Protein 1VQY (pdb70)

Foldseek 3Di:
DWDKKKKFQFPPPCVVLVCLCVPQVVVLLCVLQPAKPDWDADPDDDHSMIMTHDDPDPVRNVVSVVVQCPDPSSVVRVVVNVVGTPDMDMDMDDDDPPDPPD/DFADDDDDAAKDKKKKFQFDPPCVVLVCLCVPANVVLQCVQLPAKDDWDADPPDDHSMIMTHDDRDVVRNVVSVVVLCVDPSSVVRVVVNVVRTPDMDMDMGGDDPPDSVD/DKDKKKKFQFPPPCVVLCCLCVPQNVVLQCVLLPAKDDWDADPPDDHSMIMTHDDPDVVRNVVSVVVCVPDPSSVVRVVVNVVGTPDMDMDMDDDDPPHPPD/DDKKKKFQFPPPCVVLCCLCVPQNVVLQCVLQPAKDDWDADPPDDHSMIMTHDDPDVVRNVVSVVVQVPDPSNVVRVVSNVVGTPDMDMDDDDDDPPDPVD/DDKKKKFQFPPPCVVLCCLCVPQNCVLLDVLLPAKDDWDADDPDDHSMIMTHDDPDVVRNVVSVVVLVPDPSSVVRVVVNVVGTPDMDMDDDDDDPPRPPD/DKDKKKKFAFPPPCVVLVCLCVPAVVVLQDVLLPAKPDWDADDPDDHSMIMTHDDPDPVSNVVSVVVLVPDPSSVVRVVSNVVGTPDMDMDMDDDDPPDPPD/DKDKKKKFQFDPPCVVLCCLCVPQNVVLQCVLLPAKDDWDADDPDDHSMIMTHDDPDVVRNVVSVVVLVVDPSNVVSVVVNVVGTPDMDMDMGDDDPPHPPD/DWDKKKKFAFPPPCVVLVCLCVPQNVVLQCVLQPAKPDWDADPPDDHSMIMTHDDPDVVRNVVSVVCLVVDPSNVVRVVVNVVGTPDMDMDMDDDDPPDPPD

Radius of gyration: 27.08 Å; Cα contacts (8 Å, |Δi|>4): 1727; chains: 8; bounding box: 68×60×63 Å

Structure (mmCIF, N/CA/C/O backbone):
data_1VQY
#
_entry.id   1VQY
#
_cell.length_a   68.035
_cell.length_b   110.924
_cell.length_c   129.927
_cell.angle_alpha   90.00
_cell.angle_beta   90.00
_cell.angle_gamma   90.00
#
_symmetry.space_group_name_H-M   'P 21 21 21'
#
loop_
_entity.id
_entity.type
_entity.pdbx_description
1 polymer 'hypothetical protein AGR_pAT_315'
2 non-polymer 'PHOSPHATE ION'
3 water water
#
loop_
_atom_site.group_PDB
_atom_site.id
_atom_site.type_symbol
_atom_site.label_atom_id
_atom_site.label_alt_id
_atom_site.label_comp_id
_atom_site.label_asym_id
_atom_site.label_entity_id
_atom_site.label_seq_id
_atom_site.pdbx_PDB_ins_code
_atom_site.Cartn_x
_atom_site.Cartn_y
_atom_site.Cartn_z
_atom_site.occupancy
_atom_site.B_iso_or_equiv
_atom_site.auth_seq_id
_atom_site.auth_comp_id
_atom_site.auth_asym_id
_atom_site.auth_atom_id
_atom_site.pdbx_PDB_model_num
ATOM 1 N N . HIS A 1 12 ? 149.060 47.834 17.672 1.00 36.45 0 HIS A N 1
ATOM 2 C CA . HIS A 1 12 ? 148.743 47.004 16.473 1.00 36.39 0 HIS A CA 1
ATOM 3 C C . HIS A 1 12 ? 147.961 45.718 16.800 1.00 35.42 0 HIS A C 1
ATOM 4 O O . HIS A 1 12 ? 147.166 45.263 15.976 1.00 36.70 0 HIS A O 1
ATOM 14 N N . ILE A 1 14 ? 145.120 43.427 18.469 1.00 24.30 2 ILE A N 1
ATOM 15 C CA . ILE A 1 14 ? 143.768 43.614 18.969 1.00 22.27 2 ILE A CA 1
ATOM 16 C C . ILE A 1 14 ? 143.346 42.496 19.935 1.00 20.29 2 ILE A C 1
ATOM 17 O O . ILE A 1 14 ? 143.819 41.335 19.865 1.00 15.84 2 ILE A O 1
ATOM 22 N N . VAL A 1 15 ? 142.428 42.875 20.822 1.00 19.32 3 VAL A N 1
ATOM 23 C CA . VAL A 1 15 ? 141.891 41.982 21.829 1.00 18.70 3 VAL A CA 1
ATOM 24 C C . VAL A 1 15 ? 140.373 41.802 21.678 1.00 17.43 3 VAL A C 1
ATOM 25 O O . VAL A 1 15 ? 139.632 42.759 21.614 1.00 16.98 3 VAL A O 1
ATOM 29 N N . GLU A 1 16 ? 139.932 40.555 21.585 1.00 17.83 4 GLU A N 1
ATOM 30 C CA . GLU A 1 16 ? 138.511 40.222 21.643 1.00 16.86 4 GLU A CA 1
ATOM 31 C C . GLU A 1 16 ? 138.162 39.773 23.058 1.00 16.54 4 GLU A C 1
ATOM 32 O O . GLU A 1 16 ? 138.805 38.887 23.618 1.00 15.11 4 GLU A O 1
ATOM 38 N N . GLU A 1 17 ? 137.155 40.410 23.645 1.00 17.88 5 GLU A N 1
ATOM 39 C CA . GLU A 1 17 ? 136.603 39.967 24.916 1.00 17.63 5 GLU A CA 1
ATOM 40 C C . GLU A 1 17 ? 135.250 39.351 24.620 1.00 17.52 5 GLU A C 1
ATOM 41 O O . GLU A 1 17 ? 134.395 39.985 23.996 1.00 15.35 5 GLU A O 1
ATOM 47 N N . ARG A 1 18 ? 135.086 38.106 25.064 1.00 18.47 6 ARG A N 1
ATOM 48 C CA . ARG A 1 18 ? 133.853 37.369 24.913 1.00 18.15 6 ARG A CA 1
ATOM 49 C C . ARG A 1 18 ? 133.320 37.217 26.311 1.00 18.52 6 ARG A C 1
ATOM 50 O O . ARG A 1 18 ? 134.097 37.021 27.228 1.00 19.83 6 ARG A O 1
ATOM 58 N N . ILE A 1 19 ? 132.006 37.389 26.476 1.00 19.36 7 ILE A N 1
ATOM 59 C CA . ILE A 1 19 ? 131.371 37.393 27.791 1.00 18.44 7 ILE A CA 1
ATOM 60 C C . ILE A 1 19 ? 130.126 36.551 27.693 1.00 18.10 7 ILE A C 1
ATOM 61 O O . ILE A 1 19 ? 129.209 36.917 26.946 1.00 17.25 7 ILE A O 1
ATOM 66 N N . TYR A 1 20 ? 130.100 35.410 28.392 1.00 17.89 8 TYR A N 1
ATOM 67 C CA . TYR A 1 20 ? 128.930 34.535 28.358 1.00 18.68 8 TYR A CA 1
ATOM 68 C C . TYR A 1 20 ? 128.206 34.528 29.704 1.00 20.46 8 TYR A C 1
ATOM 69 O O . TYR A 1 20 ? 128.837 34.640 30.781 1.00 21.07 8 TYR A O 1
ATOM 78 N N . ARG A 1 21 ? 126.878 34.432 29.628 1.00 19.77 9 ARG A N 1
ATOM 79 C CA . ARG A 1 21 ? 126.032 34.199 30.782 1.00 19.13 9 ARG A CA 1
ATOM 80 C C . ARG A 1 21 ? 125.641 32.737 30.724 1.00 17.94 9 ARG A C 1
ATOM 81 O O . ARG A 1 21 ? 125.005 32.319 29.760 1.00 17.84 9 ARG A O 1
ATOM 84 N N . ILE A 1 22 ? 126.026 31.966 31.744 1.00 16.71 10 ILE A N 1
ATOM 85 C CA . ILE A 1 22 ? 125.782 30.522 31.760 1.00 16.86 10 ILE A CA 1
ATOM 86 C C . ILE A 1 22 ? 124.467 30.203 32.482 1.00 16.96 10 ILE A C 1
ATOM 87 O O . ILE A 1 22 ? 124.117 30.829 33.477 1.00 16.46 10 ILE A O 1
ATOM 92 N N . ARG A 1 23 ? 123.738 29.220 31.979 1.00 18.38 11 ARG A N 1
ATOM 93 C CA . ARG A 1 23 ? 122.499 28.798 32.626 1.00 19.76 11 ARG A CA 1
ATOM 94 C C . ARG A 1 23 ? 122.734 28.391 34.094 1.00 19.14 11 ARG A C 1
ATOM 95 O O . ARG A 1 23 ? 123.758 27.784 34.450 1.00 17.91 11 ARG A O 1
ATOM 100 N N . GLY A 1 24 ? 121.770 28.742 34.936 1.00 19.16 12 GLY A N 1
ATOM 101 C CA . GLY A 1 24 ? 121.851 28.479 36.369 1.00 19.37 12 GLY A CA 1
ATOM 102 C C . GLY A 1 24 ? 122.060 27.007 36.672 1.00 19.06 12 GLY A C 1
ATOM 103 O O . GLY A 1 24 ? 121.330 26.167 36.159 1.00 18.40 12 GLY A O 1
ATOM 104 N N . GLY A 1 25 ? 123.069 26.713 37.495 1.00 18.72 13 GLY A N 1
ATOM 105 C CA . GLY A 1 25 ? 123.434 25.345 37.845 1.00 19.05 13 GLY A CA 1
ATOM 106 C C . GLY A 1 25 ? 124.384 24.647 36.883 1.00 19.30 13 GLY A C 1
ATOM 107 O O . GLY A 1 25 ? 124.858 23.557 37.178 1.00 21.16 13 GLY A O 1
ATOM 108 N N . LYS A 1 26 ? 124.683 25.262 35.744 1.00 19.48 14 LYS A N 1
ATOM 109 C CA . LYS A 1 26 ? 125.453 24.590 34.683 1.00 18.97 14 LYS A CA 1
ATOM 110 C C . LYS A 1 26 ? 126.930 25.042 34.587 1.00 17.65 14 LYS A C 1
ATOM 111 O O . LYS A 1 26 ? 127.636 24.644 33.664 1.00 17.14 14 LYS A O 1
ATOM 125 N N . GLN A 1 28 ? 129.765 24.428 36.450 1.00 17.93 16 GLN A N 1
ATOM 126 C CA . GLN A 1 28 ? 130.778 23.389 36.548 1.00 20.63 16 GLN A CA 1
ATOM 127 C C . GLN A 1 28 ? 130.782 22.506 35.305 1.00 19.87 16 GLN A C 1
ATOM 128 O O . GLN A 1 28 ? 131.848 22.116 34.842 1.00 19.53 16 GLN A O 1
ATOM 134 N N . GLU A 1 29 ? 129.597 22.226 34.769 1.00 20.36 17 GLU A N 1
ATOM 135 C CA . GLU A 1 29 ? 129.445 21.494 33.511 1.00 22.09 17 GLU A CA 1
ATOM 136 C C . GLU A 1 29 ? 130.172 22.210 32.375 1.00 20.57 17 GLU A C 1
ATOM 137 O O . GLU A 1 29 ? 130.942 21.596 31.621 1.00 19.38 17 GLU A O 1
ATOM 143 N N . TYR A 1 30 ? 129.931 23.517 32.282 1.00 18.46 18 TYR A N 1
ATOM 144 C CA . TYR A 1 30 ? 130.526 24.332 31.247 1.00 18.83 18 TYR A CA 1
ATOM 145 C C . TYR A 1 30 ? 132.055 24.311 31.323 1.00 18.12 18 TYR A C 1
ATOM 146 O O . TYR A 1 30 ? 132.735 24.209 30.299 1.00 16.31 18 TYR A O 1
ATOM 155 N N . LEU A 1 31 ? 132.594 24.428 32.533 1.00 17.69 19 LEU A N 1
ATOM 156 C CA . LEU A 1 31 ? 134.043 24.565 32.688 1.00 17.90 19 LEU A CA 1
ATOM 157 C C . LEU A 1 31 ? 134.762 23.258 32.356 1.00 18.39 19 LEU A C 1
ATOM 158 O O . LEU A 1 31 ? 135.829 23.279 31.718 1.00 18.81 19 LEU A O 1
ATOM 163 N N . LYS A 1 32 ? 134.157 22.147 32.776 1.00 17.34 20 LYS A N 1
ATOM 164 C CA . LYS A 1 32 ? 134.652 20.805 32.501 1.00 18.81 20 LYS A CA 1
ATOM 165 C C . LYS A 1 32 ? 134.797 20.518 31.000 1.00 17.79 20 LYS A C 1
ATOM 166 O O . LYS A 1 32 ? 135.824 19.995 30.557 1.00 18.38 20 LYS A O 1
ATOM 172 N N . LEU A 1 33 ? 133.764 20.829 30.230 1.00 16.40 21 LEU A N 1
ATOM 173 C CA . LEU A 1 33 ? 133.821 20.647 28.784 1.00 17.13 21 LEU A CA 1
ATOM 174 C C . LEU A 1 33 ? 134.967 21.459 28.141 1.00 17.35 21 LEU A C 1
ATOM 175 O O . LEU A 1 33 ? 135.695 20.940 27.291 1.00 15.64 21 LEU A O 1
ATOM 180 N N . VAL A 1 34 ? 135.099 22.730 28.541 1.00 16.94 22 VAL A N 1
ATOM 181 C CA . VAL A 1 34 ? 136.152 23.612 28.046 1.00 16.93 22 VAL A CA 1
ATOM 182 C C . VAL A 1 34 ? 137.524 23.152 28.559 1.00 18.09 22 VAL A C 1
ATOM 183 O O . VAL A 1 34 ? 138.509 23.102 27.802 1.00 17.65 22 VAL A O 1
ATOM 187 N N . ARG A 1 35 ? 137.593 22.830 29.847 1.00 18.27 23 ARG A N 1
ATOM 188 C CA . ARG A 1 35 ? 138.844 22.387 30.430 1.00 18.22 23 ARG A CA 1
ATOM 189 C C . ARG A 1 35 ? 139.327 21.106 29.764 1.00 18.39 23 ARG A C 1
ATOM 190 O O . ARG A 1 35 ? 140.485 20.989 29.407 1.00 17.29 23 ARG A O 1
ATOM 198 N N . GLU A 1 36 ? 138.425 20.152 29.587 1.00 20.53 24 GLU A N 1
ATOM 199 C CA . GLU A 1 36 ? 138.818 18.799 29.213 1.00 20.86 24 GLU A CA 1
ATOM 200 C C . GLU A 1 36 ? 138.870 18.543 27.710 1.00 20.64 24 GLU A C 1
ATOM 201 O O . GLU A 1 36 ? 139.625 17.686 27.262 1.00 19.33 24 GLU A O 1
ATOM 207 N N . GLU A 1 37 ? 138.098 19.315 26.944 1.00 21.54 25 GLU A N 1
ATOM 208 C CA . GLU A 1 37 ? 137.999 19.157 25.496 1.00 22.46 25 GLU A CA 1
ATOM 209 C C . GLU A 1 37 ? 138.168 20.459 24.704 1.00 20.39 25 GLU A C 1
ATOM 210 O O . GLU A 1 37 ? 138.998 20.544 23.813 1.00 21.26 25 GLU A O 1
ATOM 216 N N . GLY A 1 38 ? 137.339 21.452 24.999 1.00 18.64 26 GLY A N 1
ATOM 217 C CA . GLY A 1 38 ? 137.220 22.636 24.156 1.00 17.70 26 GLY A CA 1
ATOM 218 C C . GLY A 1 38 ? 138.497 23.431 23.939 1.00 17.24 26 GLY A C 1
ATOM 219 O O . GLY A 1 38 ? 138.849 23.757 22.800 1.00 17.10 26 GLY A O 1
ATOM 220 N N . ILE A 1 39 ? 139.202 23.728 25.025 1.00 16.44 27 ILE A N 1
ATOM 221 C CA . ILE A 1 39 ? 140.316 24.662 24.974 1.00 16.95 27 ILE A CA 1
ATOM 222 C C . ILE A 1 39 ? 141.524 24.070 24.209 1.00 16.82 27 ILE A C 1
ATOM 223 O O . ILE A 1 39 ? 142.246 24.784 23.497 1.00 16.22 27 ILE A O 1
ATOM 228 N N . ALA A 1 40 ? 141.697 22.759 24.322 1.00 16.52 28 ALA A N 1
ATOM 229 C CA . ALA A 1 40 ? 142.756 22.049 23.612 1.00 17.14 28 ALA A CA 1
ATOM 230 C C . ALA A 1 40 ? 142.594 22.151 22.094 1.00 17.67 28 ALA A C 1
ATOM 231 O O . ALA A 1 40 ? 143.587 22.124 21.355 1.00 16.88 28 ALA A O 1
ATOM 233 N N . ILE A 1 41 ? 141.350 22.253 21.635 1.00 17.48 29 ILE A N 1
ATOM 234 C CA . ILE A 1 41 ? 141.060 22.431 20.205 1.00 18.18 29 ILE A CA 1
ATOM 235 C C . ILE A 1 41 ? 141.182 23.899 19.814 1.00 18.01 29 ILE A C 1
ATOM 236 O O . ILE A 1 41 ? 141.876 24.251 18.878 1.00 19.34 29 ILE A O 1
ATOM 241 N N . GLN A 1 42 ? 140.493 24.735 20.562 1.00 18.09 30 GLN A N 1
ATOM 242 C CA . GLN A 1 42 ? 140.296 26.132 20.231 1.00 19.58 30 GLN A CA 1
ATOM 243 C C . GLN A 1 42 ? 141.589 26.976 20.289 1.00 19.38 30 GLN A C 1
ATOM 244 O O . GLN A 1 42 ? 141.842 27.804 19.410 1.00 17.36 30 GLN A O 1
ATOM 250 N N . ALA A 1 43 ? 142.398 26.756 21.322 1.00 20.14 31 ALA A N 1
ATOM 251 C CA . ALA A 1 43 ? 143.590 27.574 21.562 1.00 20.81 31 ALA A CA 1
ATOM 252 C C . ALA A 1 43 ? 144.637 27.497 20.454 1.00 19.85 31 ALA A C 1
ATOM 253 O O . ALA A 1 43 ? 145.093 28.529 19.970 1.00 19.36 31 ALA A O 1
ATOM 255 N N . PRO A 1 44 ? 145.051 26.283 20.069 1.00 19.87 32 PRO A N 1
ATOM 256 C CA . PRO A 1 44 ? 145.983 26.216 18.950 1.00 20.65 32 PRO A CA 1
ATOM 257 C C . PRO A 1 44 ? 145.524 27.037 17.749 1.00 21.06 32 PRO A C 1
ATOM 258 O O . PRO A 1 44 ? 146.309 27.812 17.199 1.00 21.60 32 PRO A O 1
ATOM 262 N N . ILE A 1 45 ? 144.254 26.891 17.378 1.00 20.66 33 ILE A N 1
ATOM 263 C CA . ILE A 1 45 ? 143.737 27.491 16.150 1.00 19.38 33 ILE A CA 1
ATOM 264 C C . ILE A 1 45 ? 143.696 29.015 16.262 1.00 18.32 33 ILE A C 1
ATOM 265 O O . ILE A 1 45 ? 144.217 29.715 15.393 1.00 17.51 33 ILE A O 1
ATOM 270 N N . LEU A 1 46 ? 143.106 29.514 17.343 1.00 17.57 34 LEU A N 1
ATOM 271 C CA . LEU A 1 46 ? 142.920 30.961 17.537 1.00 16.83 34 LEU A CA 1
ATOM 272 C C . LEU A 1 46 ? 144.205 31.662 17.930 1.00 16.58 34 LEU A C 1
ATOM 273 O O . LEU A 1 46 ? 144.388 32.828 17.602 1.00 16.29 34 LEU A O 1
ATOM 278 N N . GLY A 1 47 ? 145.082 30.958 18.644 1.00 16.27 35 GLY A N 1
ATOM 279 C CA . GLY A 1 47 ? 146.493 31.319 18.691 1.00 15.38 35 GLY A CA 1
ATOM 280 C C . GLY A 1 47 ? 146.994 32.038 19.918 1.00 15.93 35 GLY A C 1
ATOM 281 O O . GLY A 1 47 ? 148.161 31.906 20.278 1.00 16.32 35 GLY A O 1
ATOM 282 N N . ASN A 1 48 ? 146.142 32.818 20.563 1.00 16.58 36 ASN A N 1
ATOM 283 C CA . ASN A 1 48 ? 146.584 33.570 21.724 1.00 16.12 36 ASN A CA 1
ATOM 284 C C . ASN A 1 48 ? 145.489 33.805 22.760 1.00 16.75 36 ASN A C 1
ATOM 285 O O . ASN A 1 48 ? 144.993 34.936 22.924 1.00 16.60 36 ASN A O 1
ATOM 290 N N . LEU A 1 49 ? 145.124 32.737 23.469 1.00 16.71 37 LEU A N 1
ATOM 291 C CA . LEU A 1 49 ? 144.302 32.862 24.680 1.00 16.58 37 LEU A CA 1
ATOM 292 C C . LEU A 1 49 ? 145.073 33.703 25.687 1.00 16.84 37 LEU A C 1
ATOM 293 O O . LEU A 1 49 ? 146.186 33.350 26.069 1.00 17.83 37 LEU A O 1
ATOM 298 N N . ILE A 1 50 ? 144.497 34.823 26.099 1.00 17.05 38 ILE A N 1
ATOM 299 C CA . ILE A 1 50 ? 145.151 35.702 27.052 1.00 16.98 38 ILE A CA 1
ATOM 300 C C . ILE A 1 50 ? 144.709 35.329 28.460 1.00 16.49 38 ILE A C 1
ATOM 301 O O . ILE A 1 50 ? 145.531 35.181 29.354 1.00 16.56 38 ILE A O 1
ATOM 306 N N . GLY A 1 51 ? 143.404 35.181 28.646 1.00 17.27 39 GLY A N 1
ATOM 307 C CA . GLY A 1 51 ? 142.841 34.825 29.950 1.00 17.81 39 GLY A CA 1
ATOM 308 C C . GLY A 1 51 ? 141.440 34.244 29.880 1.00 16.21 39 GLY A C 1
ATOM 309 O O . GLY A 1 51 ? 140.756 34.402 28.874 1.00 14.35 39 GLY A O 1
ATOM 310 N N . TYR A 1 52 ? 141.031 33.567 30.958 1.00 15.77 40 TYR A N 1
ATOM 311 C CA . TYR A 1 52 ? 139.739 32.878 31.021 1.00 15.93 40 TYR A CA 1
ATOM 312 C C . TYR A 1 52 ? 139.251 32.935 32.469 1.00 15.40 40 TYR A C 1
ATOM 313 O O . TYR A 1 52 ? 139.941 32.478 33.375 1.00 15.48 40 TYR A O 1
ATOM 322 N N . PHE A 1 53 ? 138.077 33.521 32.691 1.00 15.38 41 PHE A N 1
ATOM 323 C CA . PHE A 1 53 ? 137.643 33.889 34.049 1.00 16.48 41 PHE A CA 1
ATOM 324 C C . PHE A 1 53 ? 136.176 33.586 34.342 1.00 17.23 41 PHE A C 1
ATOM 325 O O . PHE A 1 53 ? 135.331 33.598 33.442 1.00 16.54 41 PHE A O 1
ATOM 333 N N . VAL A 1 54 ? 135.892 33.336 35.619 1.00 17.49 42 VAL A N 1
ATOM 334 C CA . VAL A 1 54 ? 134.528 33.176 36.135 1.00 16.64 42 VAL A CA 1
ATOM 335 C C . VAL A 1 54 ? 134.327 34.276 37.154 1.00 18.19 42 VAL A C 1
ATOM 336 O O . VAL A 1 54 ? 135.127 34.401 38.077 1.00 19.70 42 VAL A O 1
ATOM 340 N N . THR A 1 55 ? 133.283 35.085 36.982 1.00 18.81 43 THR A N 1
ATOM 341 C CA . THR A 1 55 ? 133.040 36.216 37.863 1.00 17.32 43 THR A CA 1
ATOM 342 C C . THR A 1 55 ? 132.628 35.754 39.256 1.00 16.26 43 THR A C 1
ATOM 343 O O . THR A 1 55 ? 131.741 34.915 39.399 1.00 15.87 43 THR A O 1
ATOM 347 N N . ASP A 1 56 ? 133.287 36.309 40.268 1.00 16.28 44 ASP A N 1
ATOM 348 C CA . ASP A 1 56 ? 132.956 36.077 41.693 1.00 17.05 44 ASP A CA 1
ATOM 349 C C . ASP A 1 56 ? 132.062 37.201 42.237 1.00 16.68 44 ASP A C 1
ATOM 350 O O . ASP A 1 56 ? 131.169 36.948 43.056 1.00 14.95 44 ASP A O 1
ATOM 355 N N . ILE A 1 57 ? 132.311 38.438 41.792 1.00 16.30 45 ILE A N 1
ATOM 356 C CA . ILE A 1 57 ? 131.529 39.587 42.248 1.00 16.35 45 ILE A CA 1
ATOM 357 C C . ILE A 1 57 ? 131.196 40.529 41.085 1.00 16.47 45 ILE A C 1
ATOM 358 O O . ILE A 1 57 ? 132.081 41.043 40.388 1.00 16.79 45 ILE A O 1
ATOM 363 N N . GLY A 1 58 ? 129.905 40.763 40.913 1.00 14.86 46 GLY A N 1
ATOM 364 C CA . GLY A 1 58 ? 129.363 41.408 39.731 1.00 14.64 46 GLY A CA 1
ATOM 365 C C . GLY A 1 58 ? 128.269 40.523 39.125 1.00 14.72 46 GLY A C 1
ATOM 366 O O . GLY A 1 58 ? 127.491 39.884 39.852 1.00 13.59 46 GLY A O 1
ATOM 367 N N . PRO A 1 59 ? 128.175 40.504 37.794 1.00 14.38 47 PRO A N 1
ATOM 368 C CA . PRO A 1 59 ? 127.231 39.583 37.185 1.00 15.14 47 PRO A CA 1
ATOM 369 C C . PRO A 1 59 ? 127.665 38.153 37.421 1.00 15.49 47 PRO A C 1
ATOM 370 O O . PRO A 1 59 ? 128.797 37.804 37.153 1.00 17.14 47 PRO A O 1
ATOM 374 N N . LEU A 1 60 ? 126.751 37.330 37.908 1.00 16.14 48 LEU A N 1
ATOM 375 C CA . LEU A 1 60 ? 127.094 35.985 38.334 1.00 17.10 48 LEU A CA 1
ATOM 376 C C . LEU A 1 60 ? 126.649 34.935 37.300 1.00 17.54 48 LEU A C 1
ATOM 377 O O . LEU A 1 60 ? 125.874 35.221 36.375 1.00 17.61 48 LEU A O 1
ATOM 382 N N . SER A 1 61 ? 127.196 33.737 37.448 1.00 16.81 49 SER A N 1
ATOM 383 C CA . SER A 1 61 ? 127.176 32.743 36.405 1.00 17.99 49 SER A CA 1
ATOM 384 C C . SER A 1 61 ? 127.670 33.334 35.077 1.00 18.52 49 SER A C 1
ATOM 385 O O . SER A 1 61 ? 127.071 33.128 34.008 1.00 18.10 49 SER A O 1
ATOM 388 N N . GLN A 1 62 ? 128.789 34.047 35.152 1.00 19.16 50 GLN A N 1
ATOM 389 C CA . GLN A 1 62 ? 129.363 34.740 33.997 1.00 20.59 50 GLN A CA 1
ATOM 390 C C . GLN A 1 62 ? 130.809 34.251 33.748 1.00 20.91 50 GLN A C 1
ATOM 391 O O . GLN A 1 62 ? 131.602 34.184 34.688 1.00 20.17 50 GLN A O 1
ATOM 397 N N . VAL A 1 63 ? 131.117 33.867 32.503 1.00 21.03 51 VAL A N 1
ATOM 398 C CA . VAL A 1 63 ? 132.504 33.631 32.061 1.00 20.59 51 VAL A CA 1
ATOM 399 C C . VAL A 1 63 ? 132.968 34.710 31.088 1.00 19.68 51 VAL A C 1
ATOM 400 O O . VAL A 1 63 ? 132.235 35.127 30.204 1.00 18.78 51 VAL A O 1
ATOM 404 N N . ILE A 1 64 ? 134.218 35.125 31.246 1.00 19.66 52 ILE A N 1
ATOM 405 C CA . ILE A 1 64 ? 134.833 36.067 30.351 1.00 19.50 52 ILE A CA 1
ATOM 406 C C . ILE A 1 64 ? 136.099 35.411 29.814 1.00 19.34 52 ILE A C 1
ATOM 407 O O . ILE A 1 64 ? 136.893 34.893 30.597 1.00 17.10 52 ILE A O 1
ATOM 412 N N . HIS A 1 65 ? 136.260 35.399 28.485 1.00 19.94 53 HIS A N 1
ATOM 413 C CA . HIS A 1 65 ? 137.536 35.033 27.868 1.00 20.34 53 HIS A CA 1
ATOM 414 C C . HIS A 1 65 ? 138.068 36.084 26.890 1.00 21.14 53 HIS A C 1
ATOM 415 O O . HIS A 1 65 ? 137.325 36.734 26.171 1.00 20.81 53 HIS A O 1
ATOM 430 N N . TRP A 1 67 ? 141.038 36.958 23.931 1.00 19.11 55 TRP A N 1
ATOM 431 C CA . TRP A 1 67 ? 141.836 36.415 22.851 1.00 18.11 55 TRP A CA 1
ATOM 432 C C . TRP A 1 67 ? 142.564 37.575 22.186 1.00 17.90 55 TRP A C 1
ATOM 433 O O . TRP A 1 67 ? 142.009 38.672 22.015 1.00 17.48 55 TRP A O 1
ATOM 444 N N . GLY A 1 68 ? 143.819 37.345 21.833 1.00 17.38 56 GLY A N 1
ATOM 445 C CA . GLY A 1 68 ? 144.619 38.361 21.161 1.00 16.51 56 GLY A CA 1
ATOM 446 C C . GLY A 1 68 ? 144.796 37.989 19.709 1.00 16.29 56 GLY A C 1
ATOM 447 O O . GLY A 1 68 ? 144.819 36.803 19.364 1.00 14.91 56 GLY A O 1
ATOM 448 N N . TYR A 1 69 ? 144.913 38.999 18.857 1.00 16.53 57 TYR A N 1
ATOM 449 C CA . TYR A 1 69 ? 145.162 38.771 17.426 1.00 17.62 57 TYR A CA 1
ATOM 450 C C . TYR A 1 69 ? 146.093 39.841 16.840 1.00 18.68 57 TYR A C 1
ATOM 451 O O . TYR A 1 69 ? 146.114 40.991 17.295 1.00 19.56 57 TYR A O 1
ATOM 460 N N . ALA A 1 70 ? 146.861 39.453 15.828 1.00 18.92 58 ALA A N 1
ATOM 461 C CA . ALA A 1 70 ? 147.734 40.387 15.134 1.00 20.60 58 ALA A CA 1
ATOM 462 C C . ALA A 1 70 ? 146.916 41.447 14.366 1.00 22.01 58 ALA A C 1
ATOM 463 O O . ALA A 1 70 ? 147.294 42.623 14.316 1.00 23.23 58 ALA A O 1
ATOM 465 N N . SER A 1 71 ? 145.804 41.024 13.774 1.00 21.63 59 SER A N 1
ATOM 466 C CA . SER A 1 71 ? 144.939 41.932 13.045 1.00 22.09 59 SER A CA 1
ATOM 467 C C . SER A 1 71 ? 143.514 41.401 12.996 1.00 23.35 59 SER A C 1
ATOM 468 O O . SER A 1 71 ? 143.235 40.266 13.415 1.00 24.28 59 SER A O 1
ATOM 471 N N . LEU A 1 72 ? 142.606 42.225 12.491 1.00 23.54 60 LEU A N 1
ATOM 472 C CA . LEU A 1 72 ? 141.219 41.808 12.391 1.00 24.32 60 LEU A CA 1
ATOM 473 C C . LEU A 1 72 ? 141.029 40.786 11.258 1.00 23.83 60 LEU A C 1
ATOM 474 O O . LEU A 1 72 ? 140.121 39.946 11.335 1.00 24.90 60 LEU A O 1
ATOM 479 N N . ASP A 1 73 ? 141.866 40.826 10.224 1.00 22.88 61 ASP A N 1
ATOM 480 C CA . ASP A 1 73 ? 141.717 39.827 9.160 1.00 24.40 61 ASP A CA 1
ATOM 481 C C . ASP A 1 73 ? 142.486 38.530 9.473 1.00 23.70 61 ASP A C 1
ATOM 482 O O . ASP A 1 73 ? 142.142 37.476 8.956 1.00 24.27 61 ASP A O 1
ATOM 487 N N . ASP A 1 74 ? 143.515 38.618 10.314 1.00 23.39 62 ASP A N 1
ATOM 488 C CA . ASP A 1 74 ? 144.127 37.439 10.937 1.00 22.60 62 ASP A CA 1
ATOM 489 C C . ASP A 1 74 ? 143.107 36.747 11.844 1.00 22.23 62 ASP A C 1
ATOM 490 O O . ASP A 1 74 ? 143.011 35.515 11.861 1.00 20.99 62 ASP A O 1
ATOM 495 N N . ARG A 1 75 ? 142.352 37.553 12.597 1.00 21.80 63 ARG A N 1
ATOM 496 C CA . ARG A 1 75 ? 141.295 37.035 13.460 1.00 21.30 63 ARG A CA 1
ATOM 497 C C . ARG A 1 75 ? 140.297 36.215 12.653 1.00 21.60 63 ARG A C 1
ATOM 498 O O . ARG A 1 75 ? 139.952 35.102 13.038 1.00 22.47 63 ARG A O 1
ATOM 506 N N . ALA A 1 76 ? 139.838 36.785 11.539 1.00 22.54 64 ALA A N 1
ATOM 507 C CA . ALA A 1 76 ? 138.765 36.203 10.721 1.00 22.19 64 ALA A CA 1
ATOM 508 C C . ALA A 1 76 ? 139.207 34.897 10.092 1.00 21.58 64 ALA A C 1
ATOM 509 O O . ALA A 1 76 ? 138.430 33.940 9.993 1.00 20.26 64 ALA A O 1
ATOM 511 N N . GLU A 1 77 ? 140.464 34.892 9.657 1.00 22.04 65 GLU A N 1
ATOM 512 C CA . GLU A 1 77 ? 141.113 33.713 9.092 1.00 23.15 65 GLU A CA 1
ATOM 513 C C . GLU A 1 77 ? 141.202 32.589 10.140 1.00 22.50 65 GLU A C 1
ATOM 514 O O . GLU A 1 77 ? 140.897 31.433 9.845 1.00 21.40 65 GLU A O 1
ATOM 517 N N . ARG A 1 78 ? 141.600 32.945 11.360 1.00 21.72 66 ARG A N 1
ATOM 518 C CA . ARG A 1 78 ? 141.714 31.969 12.443 1.00 21.37 66 ARG A CA 1
ATOM 519 C C . ARG A 1 78 ? 140.348 31.503 12.900 1.00 20.93 66 ARG A C 1
ATOM 520 O O . ARG A 1 78 ? 140.116 30.301 13.043 1.00 19.48 66 ARG A O 1
ATOM 528 N N . ARG A 1 79 ? 139.439 32.453 13.108 1.00 20.77 67 ARG A N 1
ATOM 529 C CA . ARG A 1 79 ? 138.070 32.099 13.502 1.00 21.25 67 ARG A CA 1
ATOM 530 C C . ARG A 1 79 ? 137.377 31.278 12.432 1.00 20.12 67 ARG A C 1
ATOM 531 O O . ARG A 1 79 ? 136.541 30.440 12.753 1.00 19.60 67 ARG A O 1
ATOM 539 N N . GLY A 1 80 ? 137.735 31.531 11.173 1.00 20.54 68 GLY A N 1
ATOM 540 C CA . GLY A 1 80 ? 137.270 30.726 10.041 1.00 20.48 68 GLY A CA 1
ATOM 541 C C . GLY A 1 80 ? 137.769 29.298 10.108 1.00 19.86 68 GLY A C 1
ATOM 542 O O . GLY A 1 80 ? 137.002 28.353 9.946 1.00 20.63 68 GLY A O 1
ATOM 543 N N . LYS A 1 81 ? 139.058 29.139 10.366 1.00 19.83 69 LYS A N 1
ATOM 544 C CA . LYS A 1 81 ? 139.635 27.810 10.516 1.00 20.43 69 LYS A CA 1
ATOM 545 C C . LYS A 1 81 ? 138.959 27.025 11.651 1.00 20.01 69 LYS A C 1
ATOM 546 O O . LYS A 1 81 ? 138.753 25.815 11.520 1.00 20.48 69 LYS A O 1
ATOM 549 N N . LEU A 1 82 ? 138.601 27.715 12.736 1.00 19.12 70 LEU A N 1
ATOM 550 C CA . LEU A 1 82 ? 137.937 27.088 13.891 1.00 19.80 70 LEU A CA 1
ATOM 551 C C . LEU A 1 82 ? 136.551 26.552 13.543 1.00 20.13 70 LEU A C 1
ATOM 552 O O . LEU A 1 82 ? 136.223 25.412 13.868 1.00 18.36 70 LEU A O 1
ATOM 557 N N . ALA A 1 83 ? 135.759 27.391 12.878 1.00 21.78 71 ALA A N 1
ATOM 558 C CA . ALA A 1 83 ? 134.381 27.065 12.471 1.00 23.40 71 ALA A CA 1
ATOM 559 C C . ALA A 1 83 ? 134.267 25.816 11.614 1.00 24.03 71 ALA A C 1
ATOM 560 O O . ALA A 1 83 ? 133.223 25.155 11.617 1.00 23.94 71 ALA A O 1
ATOM 562 N N . GLU A 1 84 ? 135.328 25.519 10.865 1.00 24.58 72 GLU A N 1
ATOM 563 C CA . GLU A 1 84 ? 135.345 24.380 9.966 1.00 25.97 72 GLU A CA 1
ATOM 564 C C . GLU A 1 84 ? 136.178 23.220 10.504 1.00 24.56 72 GLU A C 1
ATOM 565 O O . GLU A 1 84 ? 136.297 22.190 9.837 1.00 23.85 72 GLU A O 1
ATOM 571 N N . ASP A 1 85 ? 136.747 23.376 11.700 1.00 24.00 73 ASP A N 1
ATOM 572 C CA . ASP A 1 85 ? 137.422 22.265 12.365 1.00 22.95 73 ASP A CA 1
ATOM 573 C C . ASP A 1 85 ? 136.383 21.248 12.792 1.00 21.84 73 ASP A C 1
ATOM 574 O O . ASP A 1 85 ? 135.423 21.611 13.453 1.00 20.23 73 ASP A O 1
ATOM 579 N N . GLN A 1 86 ? 136.593 19.984 12.412 1.00 21.34 74 GLN A N 1
ATOM 580 C CA . GLN A 1 86 ? 135.632 18.917 12.669 1.00 22.37 74 GLN A CA 1
ATOM 581 C C . GLN A 1 86 ? 135.409 18.607 14.148 1.00 21.08 74 GLN A C 1
ATOM 582 O O . GLN A 1 86 ? 134.300 18.247 14.543 1.00 21.66 74 GLN A O 1
ATOM 588 N N . ARG A 1 87 ? 136.455 18.710 14.956 1.00 20.21 75 ARG A N 1
ATOM 589 C CA . ARG A 1 87 ? 136.320 18.438 16.383 1.00 20.83 75 ARG A CA 1
ATOM 590 C C . ARG A 1 87 ? 135.528 19.544 17.054 1.00 19.45 75 ARG A C 1
ATOM 591 O O . ARG A 1 87 ? 134.681 19.289 17.899 1.00 17.94 75 ARG A O 1
ATOM 599 N N . TRP A 1 88 ? 135.792 20.779 16.639 1.00 19.86 76 TRP A N 1
ATOM 600 C CA . TRP A 1 88 ? 135.072 21.931 17.157 1.00 19.47 76 TRP A CA 1
ATOM 601 C C . TRP A 1 88 ? 133.612 21.896 16.758 1.00 19.28 76 TRP A C 1
ATOM 602 O O . TRP A 1 88 ? 132.747 22.254 17.552 1.00 19.10 76 TRP A O 1
ATOM 613 N N . GLN A 1 89 ? 133.349 21.474 15.525 1.00 19.65 77 GLN A N 1
ATOM 614 C CA . GLN A 1 89 ? 131.978 21.277 15.040 1.00 20.63 77 GLN A CA 1
ATOM 615 C C . GLN A 1 89 ? 131.200 20.251 15.878 1.00 20.03 77 GLN A C 1
ATOM 616 O O . GLN A 1 89 ? 129.990 20.387 16.061 1.00 19.77 77 GLN A O 1
ATOM 622 N N . ALA A 1 90 ? 131.898 19.236 16.378 1.00 19.14 78 ALA A N 1
ATOM 623 C CA . ALA A 1 90 ? 131.281 18.217 17.223 1.00 19.83 78 ALA A CA 1
ATOM 624 C C . ALA A 1 90 ? 131.117 18.745 18.639 1.00 20.81 78 ALA A C 1
ATOM 625 O O . ALA A 1 90 ? 130.183 18.379 19.338 1.00 23.00 78 ALA A O 1
ATOM 627 N N . PHE A 1 91 ? 132.034 19.607 19.057 1.00 20.81 79 PHE A N 1
ATOM 628 C CA . PHE A 1 91 ? 132.092 20.058 20.439 1.00 20.49 79 PHE A CA 1
ATOM 629 C C . PHE A 1 91 ? 131.119 21.197 20.728 1.00 19.60 79 PHE A C 1
ATOM 630 O O . PHE A 1 91 ? 130.425 21.166 21.743 1.00 19.22 79 PHE A O 1
ATOM 638 N N . ILE A 1 92 ? 131.070 22.189 19.842 1.00 19.22 80 ILE A N 1
ATOM 639 C CA . ILE A 1 92 ? 130.374 23.452 20.129 1.00 20.82 80 ILE A CA 1
ATOM 640 C C . ILE A 1 92 ? 128.848 23.341 20.414 1.00 20.85 80 ILE A C 1
ATOM 641 O O . ILE A 1 92 ? 128.336 24.082 21.251 1.00 20.65 80 ILE A O 1
ATOM 646 N N . PRO A 1 93 ? 128.120 22.414 19.748 1.00 22.28 81 PRO A N 1
ATOM 647 C CA . PRO A 1 93 ? 126.705 22.172 20.132 1.00 22.21 81 PRO A CA 1
ATOM 648 C C . PRO A 1 93 ? 126.470 21.723 21.583 1.00 22.43 81 PRO A C 1
ATOM 649 O O . PRO A 1 93 ? 125.419 22.017 22.163 1.00 23.11 81 PRO A O 1
ATOM 653 N N . ARG A 1 94 ? 127.426 21.007 22.155 1.00 21.87 82 ARG A N 1
ATOM 654 C CA . ARG A 1 94 ? 127.306 20.570 23.533 1.00 22.36 82 ARG A CA 1
ATOM 655 C C . ARG A 1 94 ? 127.554 21.699 24.512 1.00 22.55 82 ARG A C 1
ATOM 656 O O . ARG A 1 94 ? 127.018 21.712 25.611 1.00 24.43 82 ARG A O 1
ATOM 664 N N . LEU A 1 95 ? 128.376 22.653 24.118 1.00 22.03 83 LEU A N 1
ATOM 665 C CA . LEU A 1 95 ? 128.646 23.802 24.956 1.00 21.35 83 LEU A CA 1
ATOM 666 C C . LEU A 1 95 ? 127.517 24.827 24.829 1.00 21.59 83 LEU A C 1
ATOM 667 O O . LEU A 1 95 ? 127.094 25.413 25.822 1.00 19.76 83 LEU A O 1
ATOM 672 N N . SER A 1 96 ? 127.039 25.029 23.600 1.00 22.17 84 SER A N 1
ATOM 673 C CA . SER A 1 96 ? 126.019 26.040 23.301 1.00 24.08 84 SER A CA 1
ATOM 674 C C . SER A 1 96 ? 124.702 25.880 24.083 1.00 23.12 84 SER A C 1
ATOM 675 O O . SER A 1 96 ? 124.045 26.872 24.434 1.00 23.03 84 SER A O 1
ATOM 678 N N . VAL A 1 97 ? 124.342 24.638 24.372 1.00 21.63 85 VAL A N 1
ATOM 679 C CA . VAL A 1 97 ? 123.110 24.332 25.086 1.00 22.28 85 VAL A CA 1
ATOM 680 C C . VAL A 1 97 ? 123.145 24.789 26.564 1.00 21.56 85 VAL A C 1
ATOM 681 O O . VAL A 1 97 ? 122.108 24.863 27.207 1.00 20.82 85 VAL A O 1
ATOM 685 N N . LEU A 1 98 ? 124.339 25.086 27.082 1.00 20.98 86 LEU A N 1
ATOM 686 C CA . LEU A 1 98 ? 124.528 25.574 28.461 1.00 20.62 86 LEU A CA 1
ATOM 687 C C . LEU A 1 98 ? 124.637 27.108 28.557 1.00 19.61 86 LEU A C 1
ATOM 688 O O . LEU A 1 98 ? 124.654 27.650 29.661 1.00 16.52 86 LEU A O 1
ATOM 693 N N . ILE A 1 99 ? 124.722 27.775 27.406 1.00 18.68 87 ILE A N 1
ATOM 694 C CA . ILE A 1 99 ? 124.887 29.216 27.335 1.00 20.79 87 ILE A CA 1
ATOM 695 C C . ILE A 1 99 ? 123.536 29.905 27.181 1.00 20.77 87 ILE A C 1
ATOM 696 O O . ILE A 1 99 ? 122.808 29.623 26.239 1.00 19.93 87 ILE A O 1
ATOM 701 N N . GLU A 1 100 ? 123.215 30.810 28.108 1.00 21.94 88 GLU A N 1
ATOM 702 C CA . GLU A 1 100 ? 121.925 31.486 28.095 1.00 21.95 88 GLU A CA 1
ATOM 703 C C . GLU A 1 100 ? 122.002 32.739 27.202 1.00 20.83 88 GLU A C 1
ATOM 704 O O . GLU A 1 100 ? 121.066 33.010 26.458 1.00 20.51 88 GLU A O 1
ATOM 710 N N . SER A 1 101 ? 123.125 33.459 27.245 1.00 18.87 89 SER A N 1
ATOM 711 C CA . SER A 1 101 ? 123.365 34.614 26.367 1.00 21.15 89 SER A CA 1
ATOM 712 C C . SER A 1 101 ? 124.861 34.940 26.220 1.00 21.46 89 SER A C 1
ATOM 713 O O . SER A 1 101 ? 125.687 34.602 27.076 1.00 21.11 89 SER A O 1
ATOM 716 N N . SER A 1 102 ? 125.204 35.624 25.136 1.00 20.95 90 SER A N 1
ATOM 717 C CA . SER A 1 102 ? 126.606 35.913 24.849 1.00 20.06 90 SER A CA 1
ATOM 718 C C . SER A 1 102 ? 126.725 37.209 24.092 1.00 20.71 90 SER A C 1
ATOM 719 O O . SER A 1 102 ? 125.784 37.650 23.419 1.00 19.81 90 SER A O 1
ATOM 722 N N . GLU A 1 103 ? 127.886 37.824 24.243 1.00 20.98 91 GLU A N 1
ATOM 723 C CA . GLU A 1 103 ? 128.237 39.022 23.522 1.00 23.49 91 GLU A CA 1
ATOM 724 C C . GLU A 1 103 ? 129.767 39.087 23.436 1.00 22.63 91 GLU A C 1
ATOM 725 O O . GLU A 1 103 ? 130.484 38.387 24.177 1.00 21.34 91 GLU A O 1
ATOM 731 N N . ASN A 1 104 ? 130.258 39.913 22.518 1.00 20.54 92 ASN A N 1
ATOM 732 C CA . ASN A 1 104 ? 131.683 40.144 22.389 1.00 18.42 92 ASN A CA 1
ATOM 733 C C . ASN A 1 104 ? 131.930 41.590 22.001 1.00 18.55 92 ASN A C 1
ATOM 734 O O . ASN A 1 104 ? 130.999 42.347 21.701 1.00 17.90 92 ASN A O 1
ATOM 739 N N . ARG A 1 105 ? 133.188 41.982 22.046 1.00 18.56 93 ARG A N 1
ATOM 740 C CA . ARG A 1 105 ? 133.563 43.319 21.649 1.00 18.56 93 ARG A CA 1
ATOM 741 C C . ARG A 1 105 ? 135.043 43.334 21.269 1.00 16.88 93 ARG A C 1
ATOM 742 O O . ARG A 1 105 ? 135.804 42.491 21.724 1.00 15.50 93 ARG A O 1
ATOM 750 N N . ILE A 1 106 ? 135.424 44.272 20.410 1.00 15.66 94 ILE A N 1
ATOM 751 C CA . ILE A 1 106 ? 136.812 44.447 20.041 1.00 15.86 94 ILE A CA 1
ATOM 752 C C . ILE A 1 106 ? 137.421 45.598 20.827 1.00 16.03 94 ILE A C 1
ATOM 753 O O . ILE A 1 106 ? 136.915 46.731 20.809 1.00 16.24 94 ILE A O 1
ATOM 758 N N . LEU A 1 107 ? 138.511 45.277 21.517 1.00 16.35 95 LEU A N 1
ATOM 759 C CA . LEU A 1 107 ? 139.231 46.217 22.348 1.00 17.27 95 LEU A CA 1
ATOM 760 C C . LEU A 1 107 ? 140.551 46.527 21.697 1.00 17.10 95 LEU A C 1
ATOM 761 O O . LEU A 1 107 ? 141.231 45.619 21.221 1.00 14.94 95 LEU A O 1
ATOM 766 N N . LEU A 1 108 ? 140.884 47.817 21.657 1.00 18.24 96 LEU A N 1
ATOM 767 C CA . LEU A 1 108 ? 142.192 48.293 21.193 1.00 18.74 96 LEU A CA 1
ATOM 768 C C . LEU A 1 108 ? 143.029 48.762 22.398 1.00 17.96 96 LEU A C 1
ATOM 769 O O . LEU A 1 108 ? 142.673 49.750 23.038 1.00 16.50 96 LEU A O 1
ATOM 774 N N . PRO A 1 109 ? 144.130 48.056 22.705 1.00 16.48 97 PRO A N 1
ATOM 775 C CA . PRO A 1 109 ? 144.976 48.431 23.829 1.00 15.90 97 PRO A CA 1
ATOM 776 C C . PRO A 1 109 ? 145.544 49.818 23.694 1.00 15.05 97 PRO A C 1
ATOM 777 O O . PRO A 1 109 ? 145.863 50.247 22.598 1.00 15.23 97 PRO A O 1
ATOM 781 N N . THR A 1 110 ? 145.703 50.514 24.806 1.00 15.49 98 THR A N 1
ATOM 782 C CA . THR A 1 110 ? 146.342 51.816 24.765 1.00 15.75 98 THR A CA 1
ATOM 783 C C . THR A 1 110 ? 147.858 51.637 24.600 1.00 16.02 98 THR A C 1
ATOM 784 O O . THR A 1 110 ? 148.374 50.527 24.708 1.00 16.20 98 THR A O 1
ATOM 788 N N . ASP A 1 111 ? 148.573 52.719 24.320 1.00 16.81 99 ASP A N 1
ATOM 789 C CA . ASP A 1 111 ? 150.036 52.641 24.225 1.00 17.21 99 ASP A CA 1
ATOM 790 C C . ASP A 1 111 ? 150.710 52.502 25.601 1.00 16.04 99 ASP A C 1
ATOM 791 O O . ASP A 1 111 ? 151.934 52.429 25.683 1.00 15.18 99 ASP A O 1
ATOM 796 N N . PHE A 1 112 ? 149.911 52.464 26.667 1.00 15.42 100 PHE A N 1
ATOM 797 C CA . PHE A 1 112 ? 150.430 52.209 28.012 1.00 16.15 100 PHE A CA 1
ATOM 798 C C . PHE A 1 112 ? 149.847 50.952 28.632 1.00 16.16 100 PHE A C 1
ATOM 799 O O . PHE A 1 112 ? 149.954 50.756 29.821 1.00 18.99 100 PHE A O 1
ATOM 807 N N . SER A 1 113 ? 149.251 50.094 27.815 1.00 16.65 101 SER A N 1
ATOM 808 C CA . SER A 1 113 ? 148.688 48.835 28.264 1.00 16.70 101 SER A CA 1
ATOM 809 C C . SER A 1 113 ? 149.815 47.820 28.243 1.00 16.44 101 SER A C 1
ATOM 810 O O . SER A 1 113 ? 150.501 47.720 27.246 1.00 16.21 101 SER A O 1
ATOM 813 N N . PRO A 1 114 ? 150.037 47.091 29.343 1.00 17.00 102 PRO A N 1
ATOM 814 C CA . PRO A 1 114 ? 150.984 45.966 29.284 1.00 19.39 102 PRO A CA 1
ATOM 815 C C . PRO A 1 114 ? 150.658 44.884 28.237 1.00 18.71 102 PRO A C 1
ATOM 816 O O . PRO A 1 114 ? 151.569 44.260 27.681 1.00 18.15 102 PRO A O 1
ATOM 820 N N . LEU A 1 115 ? 149.380 44.676 27.980 1.00 18.36 103 LEU A N 1
ATOM 821 C CA . LEU A 1 115 ? 148.967 43.846 26.871 1.00 20.97 103 LEU A CA 1
ATOM 822 C C . LEU A 1 115 ? 148.760 44.752 25.704 1.00 19.96 103 LEU A C 1
ATOM 823 O O . LEU A 1 115 ? 147.771 45.474 25.678 1.00 20.40 103 LEU A O 1
ATOM 828 N N . ARG A 1 116 ? 149.685 44.728 24.751 1.00 20.12 104 ARG A N 1
ATOM 829 C CA . ARG A 1 116 ? 149.608 45.591 23.582 1.00 21.50 104 ARG A CA 1
ATOM 830 C C . ARG A 1 116 ? 150.543 45.115 22.469 1.00 22.72 104 ARG A C 1
ATOM 831 O O . ARG A 1 116 ? 151.379 44.235 22.681 1.00 24.37 104 ARG A O 1
ATOM 840 N N . SER B 1 3 ? 152.101 35.008 23.110 1.00 39.41 -9 SER B N 1
ATOM 841 C CA . SER B 1 3 ? 152.495 33.563 23.003 1.00 38.82 -9 SER B CA 1
ATOM 842 C C . SER B 1 3 ? 152.186 32.785 24.309 1.00 38.29 -9 SER B C 1
ATOM 843 O O . SER B 1 3 ? 151.552 33.316 25.232 1.00 38.33 -9 SER B O 1
ATOM 846 N N . ASP B 1 4 ? 152.602 31.521 24.355 1.00 37.48 -8 ASP B N 1
ATOM 847 C CA . ASP B 1 4 ? 152.304 30.613 25.470 1.00 37.19 -8 ASP B CA 1
ATOM 848 C C . ASP B 1 4 ? 152.793 31.107 26.830 1.00 35.85 -8 ASP B C 1
ATOM 849 O O . ASP B 1 4 ? 153.689 31.947 26.920 1.00 37.39 -8 ASP B O 1
ATOM 854 N N . LYS B 1 5 ? 152.179 30.580 27.884 1.00 34.72 -7 LYS B N 1
ATOM 855 C CA . LYS B 1 5 ? 152.665 30.744 29.251 1.00 34.44 -7 LYS B CA 1
ATOM 856 C C . LYS B 1 5 ? 152.973 29.375 29.818 1.00 35.56 -7 LYS B C 1
ATOM 857 O O . LYS B 1 5 ? 152.510 28.339 29.303 1.00 35.69 -7 LYS B O 1
ATOM 863 N N .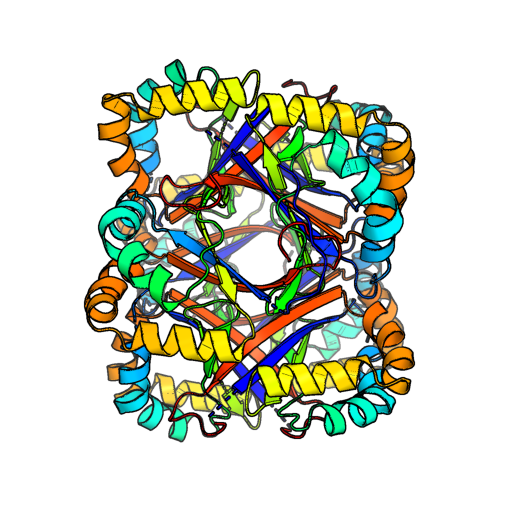 ILE B 1 6 ? 153.762 29.382 30.884 1.00 35.97 -6 ILE B N 1
ATOM 864 C CA . ILE B 1 6 ? 154.204 28.160 31.524 1.00 35.31 -6 ILE B CA 1
ATOM 865 C C . ILE B 1 6 ? 154.099 28.346 33.029 1.00 35.88 -6 ILE B C 1
ATOM 866 O O . ILE B 1 6 ? 154.574 29.344 33.575 1.00 36.11 -6 ILE B O 1
ATOM 871 N N . HIS B 1 7 ? 153.426 27.397 33.674 1.00 37.23 -5 HIS B N 1
ATOM 872 C CA . HIS B 1 7 ? 153.235 27.396 35.125 1.00 38.26 -5 HIS B CA 1
ATOM 873 C C . HIS B 1 7 ? 153.738 26.070 35.716 1.00 38.71 -5 HIS B C 1
ATOM 874 O O . HIS B 1 7 ? 153.586 25.005 35.110 1.00 37.90 -5 HIS B O 1
ATOM 881 N N . HIS B 1 8 ? 154.345 26.136 36.893 1.00 40.33 -4 HIS B N 1
ATOM 882 C CA . HIS B 1 8 ? 154.752 24.914 37.608 1.00 42.22 -4 HIS B CA 1
ATOM 883 C C . HIS B 1 8 ? 154.102 24.797 38.996 1.00 42.20 -4 HIS B C 1
ATOM 884 O O . HIS B 1 8 ? 153.802 23.686 39.442 1.00 41.18 -4 HIS B O 1
ATOM 891 N N . HIS B 1 9 ? 153.889 25.935 39.666 1.00 42.63 -3 HIS B N 1
ATOM 892 C CA . HIS B 1 9 ? 153.211 25.980 40.968 1.00 42.88 -3 HIS B CA 1
ATOM 893 C C . HIS B 1 9 ? 152.115 27.041 40.957 1.00 43.19 -3 HIS B C 1
ATOM 894 O O . HIS B 1 9 ? 152.250 28.062 40.282 1.00 43.64 -3 HIS B O 1
ATOM 901 N N . HIS B 1 10 ? 151.044 26.800 41.715 1.00 42.96 -2 HIS B N 1
ATOM 902 C CA . HIS B 1 10 ? 149.942 27.759 41.839 1.00 42.65 -2 HIS B CA 1
ATOM 903 C C . HIS B 1 10 ? 150.343 28.954 42.713 1.00 41.53 -2 HIS B C 1
ATOM 904 O O . HIS B 1 10 ? 151.065 28.805 43.701 1.00 40.89 -2 HIS B O 1
ATOM 911 N N . HIS B 1 11 ? 149.895 30.141 42.310 1.00 40.80 -1 HIS B N 1
ATOM 912 C CA . HIS B 1 11 ? 149.853 31.309 43.188 1.00 40.26 -1 HIS B CA 1
ATOM 913 C C . HIS B 1 11 ? 148.430 31.888 43.086 1.00 40.16 -1 HIS B C 1
ATOM 914 O O . HIS B 1 11 ? 147.895 32.035 41.974 1.00 40.76 -1 HIS B O 1
ATOM 921 N N . HIS B 1 12 ? 147.801 32.183 44.228 1.00 38.99 0 HIS B N 1
ATOM 922 C CA . HIS B 1 12 ? 146.417 32.688 44.219 1.00 38.65 0 HIS B CA 1
ATOM 923 C C . HIS B 1 12 ? 146.392 34.127 43.697 1.00 37.26 0 HIS B C 1
ATOM 924 O O . HIS B 1 12 ? 147.171 34.995 44.143 1.00 37.82 0 HIS B O 1
ATOM 934 N N . ILE B 1 14 ? 143.519 37.170 41.950 1.00 24.18 2 ILE B N 1
ATOM 935 C CA . ILE B 1 14 ? 142.234 37.617 41.458 1.00 21.72 2 ILE B CA 1
ATOM 936 C C . ILE B 1 14 ? 142.475 38.766 40.513 1.00 20.02 2 ILE B C 1
ATOM 937 O O . ILE B 1 14 ? 143.537 39.387 40.545 1.00 20.11 2 ILE B O 1
ATOM 942 N N . VAL B 1 15 ? 141.506 39.007 39.638 1.00 18.96 3 VAL B N 1
ATOM 943 C CA . VAL B 1 15 ? 141.585 40.060 38.635 1.00 18.76 3 VAL B CA 1
ATOM 944 C C . VAL B 1 15 ? 140.373 41.003 38.759 1.00 18.14 3 VAL B C 1
ATOM 945 O O . VAL B 1 15 ? 139.232 40.561 38.757 1.00 18.77 3 VAL B O 1
ATOM 949 N N . GLU B 1 16 ? 140.628 42.301 38.865 1.00 17.18 4 GLU B N 1
ATOM 950 C CA . GLU B 1 16 ? 139.556 43.274 38.857 1.00 16.77 4 GLU B CA 1
ATOM 951 C C . GLU B 1 16 ? 139.423 43.912 37.482 1.00 16.65 4 GLU B C 1
ATOM 952 O O . GLU B 1 16 ? 140.389 44.429 36.934 1.00 14.90 4 GLU B O 1
ATOM 958 N N . GLU B 1 17 ? 138.202 43.887 36.952 1.00 17.56 5 GLU B N 1
ATOM 959 C CA . GLU B 1 17 ? 137.854 44.583 35.709 1.00 18.15 5 GLU B CA 1
ATOM 960 C C . GLU B 1 17 ? 137.061 45.846 36.027 1.00 16.19 5 GLU B C 1
ATOM 961 O O . GLU B 1 17 ? 136.018 45.762 36.631 1.00 15.79 5 GLU B O 1
ATOM 967 N N . ARG B 1 18 ? 137.595 47.003 35.657 1.00 16.52 6 ARG B N 1
ATOM 968 C CA . ARG B 1 18 ? 136.883 48.273 35.736 1.00 17.59 6 ARG B CA 1
ATOM 969 C C . ARG B 1 18 ? 136.511 48.775 34.340 1.00 18.55 6 ARG B C 1
ATOM 970 O O . ARG B 1 18 ? 137.285 48.682 33.409 1.00 19.15 6 ARG B O 1
ATOM 978 N N . ILE B 1 19 ? 135.288 49.275 34.206 1.00 20.49 7 ILE B N 1
ATOM 979 C CA . ILE B 1 19 ? 134.659 49.512 32.904 1.00 20.57 7 ILE B CA 1
ATOM 980 C C . ILE B 1 19 ? 134.007 50.855 33.026 1.00 18.89 7 ILE B C 1
ATOM 981 O O . ILE B 1 19 ? 133.049 50.992 33.774 1.00 18.74 7 ILE B O 1
ATOM 986 N N . TYR B 1 20 ? 134.570 51.858 32.355 1.00 18.86 8 TYR B N 1
ATOM 987 C CA . TYR B 1 20 ? 134.056 53.218 32.454 1.00 20.23 8 TYR B CA 1
ATOM 988 C C . TYR B 1 20 ? 133.468 53.629 31.124 1.00 20.43 8 TYR B C 1
ATOM 989 O O . TYR B 1 20 ? 134.084 53.356 30.089 1.00 19.89 8 TYR B O 1
ATOM 998 N N . ARG B 1 21 ? 132.294 54.272 31.153 1.00 19.15 9 ARG B N 1
ATOM 999 C CA . ARG B 1 21 ? 131.776 54.986 29.987 1.00 19.41 9 ARG B CA 1
ATOM 1000 C C . ARG B 1 21 ? 132.205 56.423 30.119 1.00 17.44 9 ARG B C 1
ATOM 1001 O O . ARG B 1 21 ? 131.849 57.105 31.082 1.00 17.65 9 ARG B O 1
ATOM 1006 N N . ILE B 1 22 ? 132.985 56.881 29.140 1.00 17.72 10 ILE B N 1
ATOM 1007 C CA . ILE B 1 22 ? 133.503 58.255 29.111 1.00 17.28 10 ILE B CA 1
ATOM 1008 C C . ILE B 1 22 ? 132.531 59.206 28.416 1.00 16.00 10 ILE B C 1
ATOM 1009 O O . ILE B 1 22 ? 131.830 58.839 27.487 1.00 13.55 10 ILE B O 1
ATOM 1014 N N . ARG B 1 23 ? 132.501 60.444 28.881 1.00 18.38 11 ARG B N 1
ATOM 1015 C CA . ARG B 1 23 ? 131.624 61.457 28.309 1.00 19.52 11 ARG B CA 1
ATOM 1016 C C . ARG B 1 23 ? 132.043 61.751 26.868 1.00 19.33 11 ARG B C 1
ATOM 1017 O O . ARG B 1 23 ? 133.247 61.802 26.552 1.00 18.84 11 ARG B O 1
ATOM 1021 N N . GLY B 1 24 ? 131.044 61.899 25.995 1.00 18.67 12 GLY B N 1
ATOM 1022 C CA . GLY B 1 24 ? 131.273 62.171 24.585 1.00 18.43 12 GLY B CA 1
ATOM 1023 C C . GLY B 1 24 ? 132.209 63.351 24.386 1.00 19.19 12 GLY B C 1
ATOM 1024 O O . GLY B 1 24 ? 132.068 64.387 25.038 1.00 18.15 12 GLY B O 1
ATOM 1025 N N . GLY B 1 25 ? 133.183 63.181 23.495 1.00 19.70 13 GLY B N 1
ATOM 1026 C CA . GLY B 1 25 ? 134.162 64.223 23.233 1.00 19.02 13 GLY B CA 1
ATOM 1027 C C . GLY B 1 25 ? 135.358 64.237 24.168 1.00 19.54 13 GLY B C 1
ATOM 1028 O O . GLY B 1 25 ? 136.276 65.030 23.967 1.00 19.68 13 GLY B O 1
ATOM 1029 N N . LYS B 1 26 ? 135.383 63.336 25.156 1.00 20.81 14 LYS B N 1
ATOM 1030 C CA . LYS B 1 26 ? 136.406 63.366 26.227 1.00 19.39 14 LYS B CA 1
ATOM 1031 C C . LYS B 1 26 ? 137.438 62.228 26.194 1.00 17.39 14 LYS B C 1
ATOM 1032 O O . LYS B 1 26 ? 138.374 62.220 26.980 1.00 17.71 14 LYS B O 1
ATOM 1046 N N . GLN B 1 28 ? 140.081 61.428 24.322 1.00 18.45 16 GLN B N 1
ATOM 1047 C CA . GLN B 1 28 ? 141.496 61.781 24.199 1.00 19.92 16 GLN B CA 1
ATOM 1048 C C . GLN B 1 28 ? 142.010 62.539 25.415 1.00 19.67 16 GLN B C 1
ATOM 1049 O O . GLN B 1 28 ? 143.184 62.430 25.761 1.00 19.34 16 GLN B O 1
ATOM 1055 N N . GLU B 1 29 ? 141.138 63.304 26.054 1.00 20.43 17 GLU B N 1
ATOM 1056 C CA . GLU B 1 29 ? 141.493 64.008 27.293 1.00 22.21 17 GLU B CA 1
ATOM 1057 C C . GLU B 1 29 ? 141.656 63.008 28.451 1.00 20.27 17 GLU B C 1
ATOM 1058 O O . GLU B 1 29 ? 142.640 63.056 29.191 1.00 18.72 17 GLU B O 1
ATOM 1064 N N . TYR B 1 30 ? 140.692 62.096 28.586 1.00 19.11 18 TYR B N 1
ATOM 1065 C CA . TYR B 1 30 ? 140.782 60.989 29.546 1.00 19.04 18 TYR B CA 1
ATOM 1066 C C . TYR B 1 30 ? 142.099 60.236 29.384 1.00 18.77 18 TYR B C 1
ATOM 1067 O O . TYR B 1 30 ? 142.850 60.080 30.336 1.00 18.19 18 TYR B O 1
ATOM 1076 N N . LEU B 1 31 ? 142.352 59.772 28.162 1.00 18.11 19 LEU B N 1
ATOM 1077 C CA . LEU B 1 31 ? 143.555 59.035 27.833 1.00 17.45 19 LEU B CA 1
ATOM 1078 C C . LEU B 1 31 ? 144.848 59.781 28.117 1.00 17.27 19 LEU B C 1
ATOM 1079 O O . LEU B 1 31 ? 145.827 59.185 28.582 1.00 16.35 19 LEU B O 1
ATOM 1084 N N . LYS B 1 32 ? 144.845 61.080 27.824 1.00 18.43 20 LYS B N 1
ATOM 1085 C CA . LYS B 1 32 ? 146.024 61.913 27.967 1.00 18.79 20 LYS B CA 1
ATOM 1086 C C . LYS B 1 32 ? 146.386 62.071 29.433 1.00 18.37 20 LYS B C 1
ATOM 1087 O O . LYS B 1 32 ? 147.559 61.997 29.801 1.00 19.92 20 LYS B O 1
ATOM 1093 N N . LEU B 1 33 ? 145.385 62.321 30.258 1.00 17.54 21 LEU B N 1
ATOM 1094 C CA . LEU B 1 33 ? 145.598 62.368 31.700 1.00 18.85 21 LEU B CA 1
ATOM 1095 C C . LEU B 1 33 ? 146.202 61.078 32.249 1.00 17.60 21 LEU B C 1
ATOM 1096 O O . LEU B 1 33 ? 147.138 61.119 33.047 1.00 17.33 21 LEU B O 1
ATOM 1101 N N . VAL B 1 34 ? 145.685 59.939 31.814 1.00 16.11 22 VAL B N 1
ATOM 1102 C CA . VAL B 1 34 ? 146.168 58.679 32.335 1.00 17.03 22 VAL B CA 1
ATOM 1103 C C . VAL B 1 34 ? 147.585 58.420 31.799 1.00 17.65 22 VAL B C 1
ATOM 1104 O O . VAL B 1 34 ? 148.506 58.160 32.583 1.00 18.67 22 VAL B O 1
ATOM 1108 N N . ARG B 1 35 ? 147.764 58.541 30.485 1.00 17.56 23 ARG B N 1
ATOM 1109 C CA . ARG B 1 35 ? 149.089 58.388 29.845 1.00 17.36 23 ARG B CA 1
ATOM 1110 C C . ARG B 1 35 ? 150.183 59.200 30.544 1.00 18.44 23 ARG B C 1
ATOM 1111 O O . ARG B 1 35 ? 151.216 58.658 30.959 1.00 16.96 23 ARG B O 1
ATOM 1119 N N . GLU B 1 36 ? 149.920 60.501 30.686 1.00 20.28 24 GLU B N 1
ATOM 1120 C CA . GLU B 1 36 ? 150.917 61.472 31.118 1.00 21.28 24 GLU B CA 1
ATOM 1121 C C . GLU B 1 36 ? 151.107 61.604 32.633 1.00 21.13 24 GLU B C 1
ATOM 1122 O O . GLU B 1 36 ? 152.175 62.022 33.076 1.00 20.60 24 GLU B O 1
ATOM 1128 N N . GLU B 1 37 ? 150.094 61.246 33.424 1.00 21.64 25 GLU B N 1
ATOM 1129 C CA . GLU B 1 37 ? 150.166 61.386 34.885 1.00 22.45 25 GLU B CA 1
ATOM 1130 C C . GLU B 1 37 ? 149.704 60.158 35.670 1.00 20.90 25 GLU B C 1
ATOM 1131 O O . GLU B 1 37 ? 150.446 59.644 36.502 1.00 22.03 25 GLU B O 1
ATOM 1137 N N . GLY B 1 38 ? 148.491 59.687 35.401 1.00 18.38 26 GLY B N 1
ATOM 1138 C CA . GLY B 1 38 ? 147.800 58.792 36.316 1.00 18.47 26 GLY B CA 1
ATOM 1139 C C . GLY B 1 38 ? 148.374 57.404 36.481 1.00 17.11 26 GLY B C 1
ATOM 1140 O O . GLY B 1 38 ? 148.494 56.911 37.597 1.00 15.79 26 GLY B O 1
ATOM 1141 N N . ILE B 1 39 ? 148.750 56.788 35.368 1.00 16.83 27 ILE B N 1
ATOM 1142 C CA . ILE B 1 39 ? 149.242 55.417 35.386 1.00 16.91 27 ILE B CA 1
ATOM 1143 C C . ILE B 1 39 ? 150.628 55.321 36.066 1.00 16.67 27 ILE B C 1
ATOM 1144 O O . ILE B 1 39 ? 150.963 54.294 36.678 1.00 16.59 27 ILE B O 1
ATOM 1149 N N . ALA B 1 40 ? 151.403 56.404 36.002 1.00 16.16 28 ALA B N 1
ATOM 1150 C CA . ALA B 1 40 ? 152.691 56.486 36.700 1.00 17.05 28 ALA B CA 1
ATOM 1151 C C . ALA B 1 40 ? 152.549 56.530 38.236 1.00 16.98 28 ALA B C 1
ATOM 1152 O O . ALA B 1 40 ? 153.452 56.097 38.962 1.00 16.01 28 ALA B O 1
ATOM 1154 N N . ILE B 1 41 ? 151.424 57.056 38.713 1.00 17.32 29 ILE B N 1
ATOM 1155 C CA . ILE B 1 41 ? 151.081 57.040 40.139 1.00 17.15 29 ILE B CA 1
ATOM 1156 C C . ILE B 1 41 ? 150.421 55.732 40.526 1.00 17.85 29 ILE B C 1
ATOM 1157 O O . ILE B 1 41 ? 150.844 55.051 41.444 1.00 18.54 29 ILE B O 1
ATOM 1162 N N . GLN B 1 42 ? 149.363 55.410 39.790 1.00 19.58 30 GLN B N 1
ATOM 1163 C CA . GLN B 1 42 ? 148.477 54.279 40.039 1.00 19.53 30 GLN B CA 1
ATOM 1164 C C . GLN B 1 42 ? 149.190 52.910 40.058 1.00 20.04 30 GLN B C 1
ATOM 1165 O O . GLN B 1 42 ? 149.037 52.143 41.013 1.00 19.59 30 GLN B O 1
ATOM 1171 N N . ALA B 1 43 ? 149.969 52.604 39.018 1.00 20.60 31 ALA B N 1
ATOM 1172 C CA . ALA B 1 43 ? 150.447 51.218 38.800 1.00 20.31 31 ALA B CA 1
ATOM 1173 C C . ALA B 1 43 ? 151.424 50.700 39.861 1.00 20.15 31 ALA B C 1
ATOM 1174 O O . ALA B 1 43 ? 151.239 49.594 40.370 1.00 21.14 31 ALA B O 1
ATOM 1176 N N . PRO B 1 44 ? 152.459 51.490 40.202 1.00 20.14 32 PRO B N 1
ATOM 1177 C CA . PRO B 1 44 ? 153.388 51.080 41.243 1.00 20.30 32 PRO B CA 1
ATOM 1178 C C . PRO B 1 44 ? 152.723 50.705 42.568 1.00 20.48 32 PRO B C 1
ATOM 1179 O O . PRO B 1 44 ? 153.238 49.826 43.289 1.00 20.33 32 PRO B O 1
ATOM 1183 N N . ILE B 1 45 ? 151.607 51.379 42.870 1.00 19.68 33 ILE B N 1
ATOM 1184 C CA . ILE B 1 45 ? 150.892 51.242 44.137 1.00 18.11 33 ILE B CA 1
ATOM 1185 C C . ILE B 1 45 ? 149.974 50.038 44.101 1.00 17.22 33 ILE B C 1
ATOM 1186 O O . ILE B 1 45 ? 150.024 49.184 44.971 1.00 16.51 33 ILE B O 1
ATOM 1191 N N . LEU B 1 46 ? 149.129 49.973 43.083 1.00 17.88 34 LEU B N 1
ATOM 1192 C CA . LEU B 1 46 ? 148.219 48.838 42.930 1.00 17.26 34 LEU B CA 1
ATOM 1193 C C . LEU B 1 46 ? 148.991 47.566 42.518 1.00 15.81 34 LEU B C 1
ATOM 1194 O O . LEU B 1 46 ? 148.590 46.459 42.837 1.00 15.49 34 LEU B O 1
ATOM 1199 N N . GLY B 1 47 ? 150.097 47.740 41.805 1.00 16.16 35 GLY B N 1
ATOM 1200 C CA . GLY B 1 47 ? 151.128 46.708 41.735 1.00 16.67 35 GLY B CA 1
ATOM 1201 C C . GLY B 1 47 ? 151.114 45.710 40.586 1.00 16.11 35 GLY B C 1
ATOM 1202 O O . GLY B 1 47 ? 152.163 45.115 40.289 1.00 15.93 35 GLY B O 1
ATOM 1203 N N . ASN B 1 48 ? 149.956 45.501 39.959 1.00 15.50 36 ASN B N 1
ATOM 1204 C CA . ASN B 1 48 ? 149.870 44.603 38.806 1.00 16.57 36 ASN B CA 1
ATOM 1205 C C . ASN B 1 48 ? 148.798 44.976 37.761 1.00 16.41 36 ASN B C 1
ATOM 1206 O O . ASN B 1 48 ? 147.741 44.355 37.682 1.00 15.93 36 ASN B O 1
ATOM 1211 N N . LEU B 1 49 ? 149.100 45.986 36.948 1.00 16.26 37 LEU B N 1
ATOM 1212 C CA . LEU B 1 49 ? 148.260 46.341 35.811 1.00 16.15 37 LEU B CA 1
ATOM 1213 C C . LEU B 1 49 ? 148.373 45.240 34.770 1.00 16.41 37 LEU B C 1
ATOM 1214 O O . LEU B 1 49 ? 149.476 44.799 34.443 1.00 15.91 37 LEU B O 1
ATOM 1219 N N . ILE B 1 50 ? 147.231 44.803 34.252 1.00 17.49 38 ILE B N 1
ATOM 1220 C CA . ILE B 1 50 ? 147.191 43.708 33.282 1.00 18.27 38 ILE B CA 1
ATOM 1221 C C . ILE B 1 50 ? 147.005 44.244 31.870 1.00 17.23 38 ILE B C 1
ATOM 1222 O O . ILE B 1 50 ? 147.734 43.875 30.966 1.00 17.78 38 ILE B O 1
ATOM 1227 N N . GLY B 1 51 ? 146.005 45.092 31.690 1.00 17.30 39 GLY B N 1
ATOM 1228 C CA . GLY B 1 51 ? 145.669 45.639 30.378 1.00 16.70 39 GLY B CA 1
ATOM 1229 C C . GLY B 1 51 ? 144.858 46.903 30.493 1.00 15.99 39 GLY B C 1
ATOM 1230 O O . GLY B 1 51 ? 144.249 47.158 31.510 1.00 16.19 39 GLY B O 1
ATOM 1231 N N . TYR B 1 52 ? 144.864 47.715 29.447 1.00 17.51 40 TYR B N 1
ATOM 1232 C CA . TYR B 1 52 ? 144.139 48.990 29.446 1.00 16.31 40 TYR B CA 1
ATOM 1233 C C . TYR B 1 52 ? 143.639 49.229 28.010 1.00 16.44 40 TYR B C 1
ATOM 1234 O O . TYR B 1 52 ? 144.442 49.336 27.083 1.00 14.69 40 TYR B O 1
ATOM 1243 N N . PHE B 1 53 ? 142.316 49.289 27.833 1.00 16.39 41 PHE B N 1
ATOM 1244 C CA . PHE B 1 53 ? 141.716 49.193 26.507 1.00 16.29 41 PHE B CA 1
ATOM 1245 C C . PHE B 1 53 ? 140.680 50.285 26.238 1.00 15.94 41 PHE B C 1
ATOM 1246 O O . PHE B 1 53 ? 140.058 50.805 27.151 1.00 16.87 41 PHE B O 1
ATOM 1254 N N . VAL B 1 54 ? 140.506 50.613 24.964 1.00 15.98 42 VAL B N 1
ATOM 1255 C CA . VAL B 1 54 ? 139.400 51.434 24.495 1.00 16.50 42 VAL B CA 1
ATOM 1256 C C . VAL B 1 54 ? 138.648 50.575 23.496 1.00 16.63 42 VAL B C 1
ATOM 1257 O O . VAL B 1 54 ? 139.268 49.982 22.629 1.00 18.46 42 VAL B O 1
ATOM 1261 N N . THR B 1 55 ? 137.326 50.487 23.640 1.00 17.81 43 THR B N 1
ATOM 1262 C CA . THR B 1 55 ? 136.501 49.592 22.823 1.00 17.77 43 THR B CA 1
ATOM 1263 C C . THR B 1 55 ? 136.319 50.209 21.444 1.00 16.54 43 THR B C 1
ATOM 1264 O O . THR B 1 55 ? 135.963 51.374 21.356 1.00 17.11 43 THR B O 1
ATOM 1268 N N . ASP B 1 56 ? 136.554 49.432 20.386 1.00 14.47 44 ASP B N 1
ATOM 1269 C CA . ASP B 1 56 ? 136.321 49.891 19.015 1.00 16.08 44 ASP B CA 1
ATOM 1270 C C . ASP B 1 56 ? 135.010 49.364 18.425 1.00 14.89 44 ASP B C 1
ATOM 1271 O O . ASP B 1 56 ? 134.399 50.012 17.589 1.00 13.42 44 ASP B O 1
ATOM 1276 N N . ILE B 1 57 ? 134.615 48.166 18.836 1.00 16.96 45 ILE B N 1
ATOM 1277 C CA . ILE B 1 57 ? 133.322 47.590 18.446 1.00 16.58 45 ILE B CA 1
ATOM 1278 C C . ILE B 1 57 ? 132.640 46.999 19.693 1.00 16.26 45 ILE B C 1
ATOM 1279 O O . ILE B 1 57 ? 133.129 46.052 20.300 1.00 14.28 45 ILE B O 1
ATOM 1284 N N . GLY B 1 58 ? 131.507 47.588 20.059 1.00 16.29 46 GLY B N 1
ATOM 1285 C CA . GLY B 1 58 ? 130.780 47.230 21.272 1.00 15.35 46 GLY B CA 1
ATOM 1286 C C . GLY B 1 58 ? 130.166 48.500 21.814 1.00 14.55 46 GLY B C 1
ATOM 1287 O O . GLY B 1 58 ? 129.809 49.390 21.026 1.00 13.72 46 GLY B O 1
ATOM 1288 N N . PRO B 1 59 ? 130.026 48.594 23.150 1.00 15.17 47 PRO B N 1
ATOM 1289 C CA . PRO B 1 59 ? 129.695 49.882 23.786 1.00 15.97 47 PRO B CA 1
ATOM 1290 C C . PRO B 1 59 ? 130.847 50.827 23.527 1.00 16.46 47 PRO B C 1
ATOM 1291 O O . PRO B 1 59 ? 131.992 50.449 23.748 1.00 18.89 47 PRO B O 1
ATOM 1295 N N . LEU B 1 60 ? 130.570 52.019 23.017 1.00 16.33 48 LEU B N 1
ATOM 1296 C CA . LEU B 1 60 ? 131.640 52.920 22.639 1.00 16.88 48 LEU B CA 1
ATOM 1297 C C . LEU B 1 60 ? 131.819 53.969 23.703 1.00 16.91 48 LEU B C 1
ATOM 1298 O O . LEU B 1 60 ? 131.103 53.963 24.695 1.00 17.19 48 LEU B O 1
ATOM 1303 N N . SER B 1 61 ? 132.798 54.845 23.489 1.00 17.77 49 SER B N 1
ATOM 1304 C CA . SER B 1 61 ? 133.292 55.774 24.501 1.00 18.59 49 SER B CA 1
ATOM 1305 C C . SER B 1 61 ? 133.507 55.028 25.823 1.00 18.74 49 SER B C 1
ATOM 1306 O O . SER B 1 61 ? 133.197 55.526 26.912 1.00 17.59 49 SER B O 1
ATOM 1309 N N . GLN B 1 62 ? 134.077 53.833 25.682 1.00 18.04 50 GLN B N 1
ATOM 1310 C CA . GLN B 1 62 ? 134.234 52.869 26.756 1.00 20.55 50 GLN B CA 1
ATOM 1311 C C . GLN B 1 62 ? 135.720 52.605 26.991 1.00 21.17 50 GLN B C 1
ATOM 1312 O O . GLN B 1 62 ? 136.449 52.270 26.055 1.00 23.15 50 GLN B O 1
ATOM 1318 N N . VAL B 1 63 ? 136.159 52.725 28.240 1.00 21.40 51 VAL B N 1
ATOM 1319 C CA . VAL B 1 63 ? 137.495 52.275 28.653 1.00 21.20 51 VAL B CA 1
ATOM 1320 C C . VAL B 1 63 ? 137.389 51.004 29.516 1.00 19.21 51 VAL B C 1
ATOM 1321 O O . VAL B 1 63 ? 136.460 50.856 30.279 1.00 20.41 51 VAL B O 1
ATOM 1325 N N . ILE B 1 64 ? 138.347 50.099 29.418 1.00 19.13 52 ILE B N 1
ATOM 1326 C CA . ILE B 1 64 ? 138.372 48.880 30.258 1.00 19.31 52 ILE B CA 1
ATOM 1327 C C . ILE B 1 64 ? 139.789 48.654 30.750 1.00 18.70 52 ILE B C 1
ATOM 1328 O O . ILE B 1 64 ? 140.719 48.593 29.937 1.00 17.68 52 ILE B O 1
ATOM 1333 N N . HIS B 1 65 ? 139.972 48.523 32.060 1.00 19.28 53 HIS B N 1
ATOM 1334 C CA . HIS B 1 65 ? 141.300 48.183 32.602 1.00 20.61 53 HIS B CA 1
ATOM 1335 C C . HIS B 1 65 ? 141.258 47.064 33.636 1.00 21.29 53 HIS B C 1
ATOM 1336 O O . HIS B 1 65 ? 140.315 46.954 34.422 1.00 20.06 53 HIS B O 1
ATOM 1351 N N . TRP B 1 67 ? 143.320 44.706 36.630 1.00 18.78 55 TRP B N 1
ATOM 1352 C CA . TRP B 1 67 ? 144.307 44.777 37.707 1.00 17.50 55 TRP B CA 1
ATOM 1353 C C . TRP B 1 67 ? 144.398 43.458 38.429 1.00 17.31 55 TRP B C 1
ATOM 1354 O O . TRP B 1 67 ? 143.365 42.917 38.832 1.00 17.05 55 TRP B O 1
ATOM 1365 N N . GLY B 1 68 ? 145.635 42.961 38.603 1.00 16.46 56 GLY B N 1
ATOM 1366 C CA . GLY B 1 68 ? 145.901 41.711 39.287 1.00 15.29 56 GLY B CA 1
ATOM 1367 C C . GLY B 1 68 ? 146.155 41.974 40.757 1.00 16.50 56 GLY B C 1
ATOM 1368 O O . GLY B 1 68 ? 146.870 42.928 41.097 1.00 15.51 56 GLY B O 1
ATOM 1369 N N . TYR B 1 69 ? 145.554 41.150 41.624 1.00 15.82 57 TYR B N 1
ATOM 1370 C CA . TYR B 1 69 ? 145.803 41.201 43.064 1.00 16.03 57 TYR B CA 1
ATOM 1371 C C . TYR B 1 69 ? 145.928 39.800 43.656 1.00 17.66 57 TYR B C 1
ATOM 1372 O O . TYR B 1 69 ? 145.453 38.816 43.073 1.00 18.87 57 TYR B O 1
ATOM 1381 N N . ALA B 1 70 ? 146.565 39.713 44.818 1.00 18.33 58 ALA B N 1
ATOM 1382 C CA . ALA B 1 70 ? 146.780 38.421 45.473 1.00 20.88 58 ALA B CA 1
ATOM 1383 C C . ALA B 1 70 ? 145.533 37.963 46.226 1.00 21.37 58 ALA B C 1
ATOM 1384 O O . ALA B 1 70 ? 145.226 36.764 46.271 1.00 23.32 58 ALA B O 1
ATOM 1386 N N . SER B 1 71 ? 144.838 38.927 46.826 1.00 21.41 59 SER B N 1
ATOM 1387 C CA . SER B 1 71 ? 143.586 38.688 47.544 1.00 21.63 59 SER B CA 1
ATOM 1388 C C . SER B 1 71 ? 142.737 39.958 47.503 1.00 22.56 59 SER B C 1
ATOM 1389 O O . SER B 1 71 ? 143.203 41.006 47.022 1.00 23.53 59 SER B O 1
ATOM 1392 N N . LEU B 1 72 ? 141.504 39.882 47.999 1.00 22.29 60 LEU B N 1
ATOM 1393 C CA . LEU B 1 72 ? 140.647 41.066 48.021 1.00 23.04 60 LEU B CA 1
ATOM 1394 C C . LEU B 1 72 ? 141.018 42.036 49.144 1.00 23.26 60 LEU B C 1
ATOM 1395 O O . LEU B 1 72 ? 140.767 43.237 49.015 1.00 21.62 60 LEU B O 1
ATOM 1400 N N . ASP B 1 73 ? 141.626 41.521 50.222 1.00 23.22 61 ASP B N 1
ATOM 1401 C CA . ASP B 1 73 ? 142.193 42.376 51.284 1.00 23.66 61 ASP B CA 1
ATOM 1402 C C . ASP B 1 73 ? 143.456 43.073 50.832 1.00 22.85 61 ASP B C 1
ATOM 1403 O O . ASP B 1 73 ? 143.674 44.233 51.173 1.00 22.60 61 ASP B O 1
ATOM 1408 N N . ASP B 1 74 ? 144.297 42.364 50.085 1.00 22.49 62 ASP B N 1
ATOM 1409 C CA . ASP B 1 74 ? 145.424 43.009 49.428 1.00 22.83 62 ASP B CA 1
ATOM 1410 C C . ASP B 1 74 ? 144.922 44.127 48.533 1.00 21.70 62 ASP B C 1
ATOM 1411 O O . ASP B 1 74 ? 145.495 45.224 48.541 1.00 21.58 62 ASP B O 1
ATOM 1416 N N . ARG B 1 75 ? 143.870 43.856 47.757 1.00 19.91 63 ARG B N 1
ATOM 1417 C CA . ARG B 1 75 ? 143.292 44.899 46.911 1.00 20.08 63 ARG B CA 1
ATOM 1418 C C . ARG B 1 75 ? 142.883 46.112 47.760 1.00 21.13 63 ARG B C 1
ATOM 1419 O O . ARG B 1 75 ? 143.211 47.252 47.424 1.00 19.04 63 ARG B O 1
ATOM 1427 N N . ALA B 1 76 ? 142.185 45.837 48.867 1.00 21.92 64 ALA B N 1
ATOM 1428 C CA . ALA B 1 76 ? 141.651 46.876 49.750 1.00 22.14 64 ALA B CA 1
ATOM 1429 C C . ALA B 1 76 ? 142.780 47.686 50.362 1.00 22.11 64 ALA B C 1
ATOM 1430 O O . ALA B 1 76 ? 142.695 48.925 50.451 1.00 22.23 64 ALA B O 1
ATOM 1432 N N . GLU B 1 77 ? 143.831 46.982 50.779 1.00 21.34 65 GLU B N 1
ATOM 1433 C CA . GLU B 1 77 ? 145.020 47.623 51.294 1.00 23.51 65 GLU B CA 1
ATOM 1434 C C . GLU B 1 77 ? 145.635 48.599 50.285 1.00 22.51 65 GLU B C 1
ATOM 1435 O O . GLU B 1 77 ? 145.944 49.738 50.624 1.00 21.74 65 GLU B O 1
ATOM 1441 N N . ARG B 1 78 ? 145.798 48.132 49.049 1.00 22.96 66 ARG B N 1
ATOM 1442 C CA . ARG B 1 78 ? 146.483 48.890 47.997 1.00 21.49 66 ARG B CA 1
ATOM 1443 C C . ARG B 1 78 ? 145.615 50.027 47.445 1.00 22.00 66 ARG B C 1
ATOM 1444 O O . ARG B 1 78 ? 146.110 51.120 47.126 1.00 21.62 66 ARG B O 1
ATOM 1452 N N . ARG B 1 79 ? 144.315 49.784 47.358 1.00 21.22 67 ARG B N 1
ATOM 1453 C CA . ARG B 1 79 ? 143.410 50.827 46.920 1.00 21.25 67 ARG B CA 1
ATOM 1454 C C . ARG B 1 79 ? 143.313 51.924 47.973 1.00 20.74 67 ARG B C 1
ATOM 1455 O O . ARG B 1 79 ? 143.136 53.100 47.634 1.00 21.80 67 ARG B O 1
ATOM 1463 N N . GLY B 1 80 ? 143.477 51.548 49.238 1.00 20.77 68 GLY B N 1
ATOM 1464 C CA . GLY B 1 80 ? 143.505 52.520 50.344 1.00 20.51 68 GLY B CA 1
ATOM 1465 C C . GLY B 1 80 ? 144.760 53.379 50.373 1.00 20.53 68 GLY B C 1
ATOM 1466 O O . GLY B 1 80 ? 144.706 54.553 50.747 1.00 19.22 68 GLY B O 1
ATOM 1467 N N . LYS B 1 81 ? 145.897 52.780 50.005 1.00 20.94 69 LYS B N 1
ATOM 1468 C CA . LYS B 1 81 ? 147.160 53.524 49.848 1.00 20.86 69 LYS B CA 1
ATOM 1469 C C . LYS B 1 81 ? 147.041 54.503 48.697 1.00 20.18 69 LYS B C 1
ATOM 1470 O O . LYS B 1 81 ? 147.574 55.604 48.754 1.00 20.63 69 LYS B O 1
ATOM 1473 N N . LEU B 1 82 ? 146.345 54.097 47.640 1.00 20.17 70 LEU B N 1
ATOM 1474 C CA . LEU B 1 82 ? 146.195 54.967 46.478 1.00 20.53 70 LEU B CA 1
ATOM 1475 C C . LEU B 1 82 ? 145.329 56.184 46.831 1.00 20.95 70 LEU B C 1
ATOM 1476 O O . LEU B 1 82 ? 145.674 57.310 46.501 1.00 20.98 70 LEU B O 1
ATOM 1481 N N . ALA B 1 83 ? 144.211 55.947 47.500 1.00 21.53 71 ALA B N 1
ATOM 1482 C CA . ALA B 1 83 ? 143.327 57.020 47.915 1.00 23.34 71 ALA B CA 1
ATOM 1483 C C . ALA B 1 83 ? 144.075 58.006 48.809 1.00 24.43 71 ALA B C 1
ATOM 1484 O O . ALA B 1 83 ? 143.821 59.219 48.795 1.00 24.15 71 ALA B O 1
ATOM 1486 N N . GLU B 1 84 ? 145.000 57.453 49.580 1.00 24.78 72 GLU B N 1
ATOM 1487 C CA . GLU B 1 84 ? 145.797 58.190 50.552 1.00 26.32 72 GLU B CA 1
ATOM 1488 C C . GLU B 1 84 ? 146.998 58.941 49.920 1.00 23.72 72 GLU B C 1
ATOM 1489 O O . GLU B 1 84 ? 147.593 59.797 50.552 1.00 22.73 72 GLU B O 1
ATOM 1495 N N . ASP B 1 85 ? 147.330 58.639 48.665 1.00 24.34 73 ASP B N 1
ATOM 1496 C CA . ASP B 1 85 ? 148.477 59.270 47.987 1.00 23.52 73 ASP B CA 1
ATOM 1497 C C . ASP B 1 85 ? 148.154 60.671 47.505 1.00 22.12 73 ASP B C 1
ATOM 1498 O O . ASP B 1 85 ? 147.153 60.890 46.835 1.00 21.86 73 ASP B O 1
ATOM 1503 N N . GLN B 1 86 ? 149.055 61.597 47.823 1.00 22.33 74 GLN B N 1
ATOM 1504 C CA . GLN B 1 86 ? 148.846 63.022 47.620 1.00 21.79 74 GLN B CA 1
ATOM 1505 C C . GLN B 1 86 ? 148.755 63.416 46.161 1.00 20.91 74 GLN B C 1
ATOM 1506 O O . GLN B 1 86 ? 147.891 64.202 45.799 1.00 22.25 74 GLN B O 1
ATOM 1512 N N . ARG B 1 87 ? 149.641 62.869 45.331 1.00 19.65 75 ARG B N 1
ATOM 1513 C CA . ARG B 1 87 ? 149.579 63.083 43.886 1.00 20.68 75 ARG B CA 1
ATOM 1514 C C . ARG B 1 87 ? 148.257 62.567 43.310 1.00 19.96 75 ARG B C 1
ATOM 1515 O O . ARG B 1 87 ? 147.642 63.229 42.480 1.00 19.54 75 ARG B O 1
ATOM 1523 N N . TRP B 1 88 ? 147.819 61.392 43.763 1.00 18.79 76 TRP B N 1
ATOM 1524 C CA . TRP B 1 88 ? 146.534 60.845 43.337 1.00 20.11 76 TRP B CA 1
ATOM 1525 C C . TRP B 1 88 ? 145.375 61.767 43.723 1.00 20.12 76 TRP B C 1
ATOM 1526 O O . TRP B 1 88 ? 144.466 61.990 42.930 1.00 20.42 76 TRP B O 1
ATOM 1537 N N . GLN B 1 89 ? 145.412 62.309 44.932 1.00 20.33 77 GLN B N 1
ATOM 1538 C CA . GLN B 1 89 ? 144.309 63.139 45.409 1.00 20.91 77 GLN B CA 1
ATOM 1539 C C . GLN B 1 89 ? 144.121 64.367 44.536 1.00 20.98 77 GLN B C 1
ATOM 1540 O O . GLN B 1 89 ? 142.982 64.799 44.293 1.00 20.90 77 GLN B O 1
ATOM 1546 N N . ALA B 1 90 ? 145.241 64.908 44.055 1.00 20.13 78 ALA B N 1
ATOM 1547 C CA . ALA B 1 90 ? 145.226 66.021 43.113 1.00 20.36 78 ALA B CA 1
ATOM 1548 C C . ALA B 1 90 ? 144.855 65.578 41.679 1.00 21.17 78 ALA B C 1
ATOM 1549 O O . ALA B 1 90 ? 144.352 66.379 40.890 1.00 22.76 78 ALA B O 1
ATOM 1551 N N . PHE B 1 91 ? 145.090 64.307 41.354 1.00 21.49 79 PHE B N 1
ATOM 1552 C CA . PHE B 1 91 ? 144.877 63.788 39.989 1.00 21.13 79 PHE B CA 1
ATOM 1553 C C . PHE B 1 91 ? 143.463 63.257 39.710 1.00 21.18 79 PHE B C 1
ATOM 1554 O O . PHE B 1 91 ? 142.898 63.475 38.614 1.00 21.07 79 PHE B O 1
ATOM 1562 N N . ILE B 1 92 ? 142.913 62.533 40.676 1.00 20.37 80 ILE B N 1
ATOM 1563 C CA . ILE B 1 92 ? 141.661 61.798 40.469 1.00 20.86 80 ILE B CA 1
ATOM 1564 C C . ILE B 1 92 ? 140.382 62.659 40.242 1.00 20.52 80 ILE B C 1
ATOM 1565 O O . ILE B 1 92 ? 139.492 62.247 39.488 1.00 19.46 80 ILE B O 1
ATOM 1570 N N . PRO B 1 93 ? 140.299 63.857 40.852 1.00 21.14 81 PRO B N 1
ATOM 1571 C CA . PRO B 1 93 ? 139.137 64.681 40.559 1.00 22.53 81 PRO B CA 1
ATOM 1572 C C . PRO B 1 93 ? 139.101 65.155 39.104 1.00 22.93 81 PRO B C 1
ATOM 1573 O O . PRO B 1 93 ? 138.021 65.370 38.567 1.00 25.46 81 PRO B O 1
ATOM 1577 N N . ARG B 1 94 ? 140.255 65.328 38.479 1.00 21.69 82 ARG B N 1
ATOM 1578 C CA . ARG B 1 94 ? 140.288 65.785 37.095 1.00 23.21 82 ARG B CA 1
ATOM 1579 C C . ARG B 1 94 ? 139.920 64.671 36.145 1.00 22.16 82 ARG B C 1
ATOM 1580 O O . ARG B 1 94 ? 139.441 64.925 35.041 1.00 22.79 82 ARG B O 1
ATOM 1588 N N . LEU B 1 95 ? 140.192 63.439 36.553 1.00 21.14 83 LEU B N 1
ATOM 1589 C CA . LEU B 1 95 ? 139.827 62.291 35.752 1.00 20.93 83 LEU B CA 1
ATOM 1590 C C . LEU B 1 95 ? 138.344 61.931 35.943 1.00 21.16 83 LEU B C 1
ATOM 1591 O O . LEU B 1 95 ? 137.625 61.694 34.983 1.00 18.99 83 LEU B O 1
ATOM 1596 N N . SER B 1 96 ? 137.908 61.898 37.197 1.00 22.96 84 SER B N 1
ATOM 1597 C CA . SER B 1 96 ? 136.548 61.469 37.563 1.00 24.07 84 SER B CA 1
ATOM 1598 C C . SER B 1 96 ? 135.442 62.298 36.944 1.00 22.73 84 SER B C 1
ATOM 1599 O O . SER B 1 96 ? 134.359 61.788 36.699 1.00 22.85 84 SER B O 1
ATOM 1602 N N . VAL B 1 97 ? 135.702 63.582 36.735 1.00 22.62 85 VAL B N 1
ATOM 1603 C CA . VAL B 1 97 ? 134.722 64.449 36.085 1.00 23.38 85 VAL B CA 1
ATOM 1604 C C . VAL B 1 97 ? 134.464 64.074 34.597 1.00 23.74 85 VAL B C 1
ATOM 1605 O O . VAL B 1 97 ? 133.448 64.466 34.021 1.00 24.24 85 VAL B O 1
ATOM 1609 N N . LEU B 1 98 ? 135.370 63.314 33.987 1.00 21.81 86 LEU B N 1
ATOM 1610 C CA . LEU B 1 98 ? 135.230 62.929 32.584 1.00 20.96 86 LEU B CA 1
ATOM 1611 C C . LEU B 1 98 ? 134.481 61.612 32.424 1.00 20.81 86 LEU B C 1
ATOM 1612 O O . LEU B 1 98 ? 134.201 61.200 31.300 1.00 19.20 86 LEU B O 1
ATOM 1617 N N . ILE B 1 99 ? 134.165 60.967 33.551 1.00 20.38 87 ILE B N 1
ATOM 1618 C CA . ILE B 1 99 ? 133.553 59.639 33.575 1.00 20.55 87 ILE B CA 1
ATOM 1619 C C . ILE B 1 99 ? 132.042 59.770 33.741 1.00 21.23 87 ILE B C 1
ATOM 1620 O O . ILE B 1 99 ? 131.573 60.387 34.696 1.00 20.84 87 ILE B O 1
ATOM 1625 N N . GLU B 1 100 ? 131.293 59.207 32.793 1.00 22.46 88 GLU B N 1
ATOM 1626 C CA . GLU B 1 100 ? 129.839 59.212 32.842 1.00 23.61 88 GLU B CA 1
ATOM 1627 C C . GLU B 1 100 ? 129.334 58.075 33.754 1.00 21.28 88 GLU B C 1
ATOM 1628 O O . GLU B 1 100 ? 128.476 58.287 34.586 1.00 21.71 88 GLU B O 1
ATOM 1634 N N . SER B 1 101 ? 129.863 56.874 33.573 1.00 19.89 89 SER B N 1
ATOM 1635 C CA . SER B 1 101 ? 129.483 55.709 34.367 1.00 21.26 89 SER B CA 1
ATOM 1636 C C . SER B 1 101 ? 130.686 54.851 34.645 1.00 20.59 89 SER B C 1
ATOM 1637 O O . SER B 1 101 ? 131.667 54.889 33.923 1.00 21.60 89 SER B O 1
ATOM 1640 N N . SER B 1 102 ? 130.566 54.014 35.660 1.00 20.62 90 SER B N 1
ATOM 1641 C CA . SER B 1 102 ? 131.621 53.091 36.022 1.00 19.72 90 SER B CA 1
ATOM 1642 C C . SER B 1 102 ? 131.028 51.843 36.665 1.00 20.46 90 SER B C 1
ATOM 1643 O O . SER B 1 102 ? 129.965 51.885 37.276 1.00 20.38 90 SER B O 1
ATOM 1646 N N . GLU B 1 103 ? 131.703 50.717 36.506 1.00 21.33 91 GLU B N 1
ATOM 1647 C CA . GLU B 1 103 ? 131.341 49.524 37.238 1.00 22.78 91 GLU B CA 1
ATOM 1648 C C . GLU B 1 103 ? 132.595 48.700 37.306 1.00 20.86 91 GLU B C 1
ATOM 1649 O O . GLU B 1 103 ? 133.490 48.900 36.501 1.00 20.57 91 GLU B O 1
ATOM 1655 N N . ASN B 1 104 ? 132.671 47.795 38.276 1.00 20.09 92 ASN B N 1
ATOM 1656 C CA . ASN B 1 104 ? 133.776 46.844 38.352 1.00 18.45 92 ASN B CA 1
ATOM 1657 C C . ASN B 1 104 ? 133.271 45.477 38.721 1.00 18.57 92 ASN B C 1
ATOM 1658 O O . ASN B 1 104 ? 132.099 45.309 39.063 1.00 18.76 92 ASN B O 1
ATOM 1663 N N . ARG B 1 105 ? 134.161 44.506 38.640 1.00 17.32 93 ARG B N 1
ATOM 1664 C CA . ARG B 1 105 ? 133.834 43.158 39.017 1.00 18.57 93 ARG B CA 1
ATOM 1665 C C . ARG B 1 105 ? 135.084 42.367 39.304 1.00 16.78 93 ARG B C 1
ATOM 1666 O O . ARG B 1 105 ? 136.160 42.709 38.824 1.00 16.27 93 ARG B O 1
ATOM 1674 N N . ILE B 1 106 ? 134.933 41.310 40.088 1.00 15.34 94 ILE B N 1
ATOM 1675 C CA . ILE B 1 106 ? 136.060 40.476 40.442 1.00 16.17 94 ILE B CA 1
ATOM 1676 C C . ILE B 1 106 ? 135.960 39.169 39.659 1.00 17.31 94 ILE B C 1
ATOM 1677 O O . ILE B 1 106 ? 134.950 38.455 39.732 1.00 16.00 94 ILE B O 1
ATOM 1682 N N . LEU B 1 107 ? 137.028 38.886 38.913 1.00 17.36 95 LEU B N 1
ATOM 1683 C CA . LEU B 1 107 ? 137.151 37.700 38.093 1.00 16.69 95 LEU B CA 1
ATOM 1684 C C . LEU B 1 107 ? 138.171 36.716 38.690 1.00 17.62 95 LEU B C 1
ATOM 1685 O O . LEU B 1 107 ? 139.270 37.095 39.112 1.00 16.35 95 LEU B O 1
ATOM 1690 N N . LEU B 1 108 ? 137.785 35.445 38.731 1.00 18.38 96 LEU B N 1
ATOM 1691 C CA . LEU B 1 108 ? 138.659 34.371 39.160 1.00 17.73 96 LEU B CA 1
ATOM 1692 C C . LEU B 1 108 ? 139.129 33.603 37.933 1.00 17.08 96 LEU B C 1
ATOM 1693 O O . LEU B 1 108 ? 138.317 32.998 37.251 1.00 16.16 96 LEU B O 1
ATOM 1698 N N . PRO B 1 109 ? 140.445 33.634 37.637 1.00 17.19 97 PRO B N 1
ATOM 1699 C CA . PRO B 1 109 ? 140.957 32.815 36.528 1.00 17.34 97 PRO B CA 1
ATOM 1700 C C . PRO B 1 109 ? 140.699 31.323 36.700 1.00 16.05 97 PRO B C 1
ATOM 1701 O O . PRO B 1 109 ? 140.875 30.802 37.796 1.00 15.19 97 PRO B O 1
ATOM 1705 N N . THR B 1 110 ? 140.300 30.640 35.630 1.00 16.03 98 THR B N 1
ATOM 1706 C CA . THR B 1 110 ? 140.221 29.175 35.673 1.00 16.13 98 THR B CA 1
ATOM 1707 C C . THR B 1 110 ? 141.618 28.569 35.795 1.00 15.67 98 THR B C 1
ATOM 1708 O O . THR B 1 110 ? 142.608 29.236 35.577 1.00 14.54 98 THR B O 1
ATOM 1712 N N . ASP B 1 111 ? 141.690 27.296 36.151 1.00 16.50 99 ASP B N 1
ATOM 1713 C CA . ASP B 1 111 ? 142.968 26.625 36.260 1.00 16.61 99 ASP B CA 1
ATOM 1714 C C . ASP B 1 111 ? 143.616 26.397 34.884 1.00 16.07 99 ASP B C 1
ATOM 1715 O O . ASP B 1 111 ? 144.763 25.985 34.817 1.00 16.87 99 ASP B O 1
ATOM 1720 N N . PHE B 1 112 ? 142.888 26.674 33.803 1.00 15.76 100 PHE B N 1
ATOM 1721 C CA . PHE B 1 112 ? 143.437 26.594 32.448 1.00 16.59 100 PHE B CA 1
ATOM 1722 C C . PHE B 1 112 ? 143.644 27.959 31.796 1.00 17.16 100 PHE B C 1
ATOM 1723 O O . PHE B 1 112 ? 143.970 28.020 30.608 1.00 18.58 100 PHE B O 1
ATOM 1731 N N . SER B 1 113 ? 143.483 29.041 32.561 1.00 16.70 101 SER B N 1
ATOM 1732 C CA . SER B 1 113 ? 143.764 30.395 32.070 1.00 16.43 101 SER B CA 1
ATOM 1733 C C . SER B 1 113 ? 145.281 30.619 31.975 1.00 17.82 101 SER B C 1
ATOM 1734 O O . SER B 1 113 ? 146.009 30.407 32.953 1.00 16.94 101 SER B O 1
ATOM 1737 N N . PRO B 1 114 ? 145.779 31.038 30.795 1.00 18.64 102 PRO B N 1
ATOM 1738 C CA . PRO B 1 114 ? 147.210 31.359 30.697 1.00 18.93 102 PRO B CA 1
ATOM 1739 C C . PRO B 1 114 ? 147.639 32.414 31.721 1.00 19.17 102 PRO B C 1
ATOM 1740 O O . PRO B 1 114 ? 148.676 32.259 32.355 1.00 18.28 102 PRO B O 1
ATOM 1744 N N . LEU B 1 115 ? 146.832 33.462 31.869 1.00 20.62 103 LEU B N 1
ATOM 1745 C CA . LEU B 1 115 ? 146.966 34.439 32.956 1.00 22.08 103 LEU B CA 1
ATOM 1746 C C . LEU B 1 115 ? 146.195 33.970 34.207 1.00 21.95 103 LEU B C 1
ATOM 1747 O O . LEU B 1 115 ? 144.973 33.863 34.175 1.00 23.25 103 LEU B O 1
ATOM 1752 N N . ARG B 1 116 ? 146.906 33.745 35.311 1.00 22.15 104 ARG B N 1
ATOM 1753 C CA . ARG B 1 116 ? 146.441 32.858 36.387 1.00 23.22 104 ARG B CA 1
ATOM 1754 C C . ARG B 1 116 ? 147.420 32.940 37.567 1.00 24.50 104 ARG B C 1
ATOM 1755 O O . ARG B 1 116 ? 148.597 33.232 37.342 1.00 24.94 104 ARG B O 1
ATOM 1764 N N . HIS C 1 12 ? 89.931 49.795 15.262 1.00 38.25 0 HIS C N 1
ATOM 1765 C CA . HIS C 1 12 ? 90.412 49.607 16.663 1.00 37.23 0 HIS C CA 1
ATOM 1766 C C . HIS C 1 12 ? 91.519 50.605 17.009 1.00 37.05 0 HIS C C 1
ATOM 1767 O O . HIS C 1 12 ? 92.421 50.891 16.204 1.00 39.08 0 HIS C O 1
ATOM 1777 N N . ILE C 1 14 ? 94.683 52.555 18.954 1.00 23.86 2 ILE C N 1
ATOM 1778 C CA . ILE C 1 14 ? 96.005 52.239 19.480 1.00 22.50 2 ILE C CA 1
ATOM 1779 C C . ILE C 1 14 ? 96.379 53.226 20.573 1.00 20.04 2 ILE C C 1
ATOM 1780 O O . ILE C 1 14 ? 95.861 54.355 20.625 1.00 18.64 2 ILE C O 1
ATOM 1785 N N . VAL C 1 15 ? 97.290 52.781 21.435 1.00 19.28 3 VAL C N 1
ATOM 1786 C CA . VAL C 1 15 ? 97.805 53.583 22.536 1.00 18.61 3 VAL C CA 1
ATOM 1787 C C . VAL C 1 15 ? 99.329 53.750 22.435 1.00 17.98 3 VAL C C 1
ATOM 1788 O O . VAL C 1 15 ? 100.065 52.767 22.297 1.00 16.94 3 VAL C O 1
ATOM 1792 N N . GLU C 1 16 ? 99.781 55.002 22.495 1.00 17.65 4 GLU C N 1
ATOM 1793 C CA . GLU C 1 16 ? 101.211 55.315 22.635 1.00 17.44 4 GLU C CA 1
ATOM 1794 C C . GLU C 1 16 ? 101.582 55.625 24.090 1.00 16.75 4 GLU C C 1
ATOM 1795 O O . GLU C 1 16 ? 101.030 56.527 24.667 1.00 14.05 4 GLU C O 1
ATOM 1801 N N . GLU C 1 17 ? 102.505 54.847 24.658 1.00 17.07 5 GLU C N 1
ATOM 1802 C CA . GLU C 1 17 ? 103.106 55.133 25.951 1.00 17.45 5 GLU C CA 1
ATOM 1803 C C . GLU C 1 17 ? 104.451 55.798 25.746 1.00 16.47 5 GLU C C 1
ATOM 1804 O O . GLU C 1 17 ? 105.316 55.243 25.082 1.00 15.59 5 GLU C O 1
ATOM 1810 N N . ARG C 1 18 ? 104.610 56.989 26.310 1.00 16.86 6 ARG C N 1
ATOM 1811 C CA . ARG C 1 18 ? 105.864 57.740 26.213 1.00 18.00 6 ARG C CA 1
ATOM 1812 C C . ARG C 1 18 ? 106.466 57.831 27.612 1.00 17.78 6 ARG C C 1
ATOM 1813 O O . ARG C 1 18 ? 105.763 58.118 28.576 1.00 16.49 6 ARG C O 1
ATOM 1821 N N . ILE C 1 19 ? 107.770 57.581 27.706 1.00 19.86 7 ILE C N 1
ATOM 1822 C CA . ILE C 1 19 ? 108.450 57.412 28.988 1.00 19.89 7 ILE C CA 1
ATOM 1823 C C . ILE C 1 19 ? 109.725 58.244 29.022 1.00 19.60 7 ILE C C 1
ATOM 1824 O O . ILE C 1 19 ? 110.665 58.007 28.265 1.00 20.17 7 ILE C O 1
ATOM 1829 N N . TYR C 1 20 ? 109.739 59.234 29.902 1.00 20.00 8 TYR C N 1
ATOM 1830 C CA . TYR C 1 20 ? 110.842 60.175 29.998 1.00 20.18 8 TYR C CA 1
ATOM 1831 C C . TYR C 1 20 ? 111.497 60.029 31.375 1.00 21.16 8 TYR C C 1
ATOM 1832 O O . TYR C 1 20 ? 110.792 59.787 32.371 1.00 20.88 8 TYR C O 1
ATOM 1841 N N . ARG C 1 21 ? 112.834 60.136 31.400 1.00 20.15 9 ARG C N 1
ATOM 1842 C CA . ARG C 1 21 ? 113.624 60.282 32.620 1.00 19.73 9 ARG C CA 1
ATOM 1843 C C . ARG C 1 21 ? 114.042 61.738 32.662 1.00 17.39 9 ARG C C 1
ATOM 1844 O O . ARG C 1 21 ? 114.652 62.234 31.728 1.00 16.31 9 ARG C O 1
ATOM 1852 N N . ILE C 1 22 ? 113.677 62.418 33.745 1.00 17.42 10 ILE C N 1
ATOM 1853 C CA . ILE C 1 22 ? 113.928 63.853 33.928 1.00 17.49 10 ILE C CA 1
ATOM 1854 C C . ILE C 1 22 ? 115.220 64.037 34.724 1.00 17.91 10 ILE C C 1
ATOM 1855 O O . ILE C 1 22 ? 115.516 63.243 35.616 1.00 16.66 10 ILE C O 1
ATOM 1860 N N . ARG C 1 23 ? 115.989 65.074 34.383 1.00 18.44 11 ARG C N 1
ATOM 1861 C CA . ARG C 1 23 ? 117.249 65.351 35.055 1.00 18.56 11 ARG C CA 1
ATOM 1862 C C . ARG C 1 23 ? 116.977 65.533 36.542 1.00 17.11 11 ARG C C 1
ATOM 1863 O O . ARG C 1 23 ? 115.932 66.039 36.923 1.00 15.66 11 ARG C O 1
ATOM 1867 N N . GLY C 1 24 ? 117.892 65.059 37.383 1.00 18.64 12 GLY C N 1
ATOM 1868 C CA . GLY C 1 24 ? 117.750 65.177 38.854 1.00 18.41 12 GLY C CA 1
ATOM 1869 C C . GLY C 1 24 ? 117.529 66.614 39.328 1.00 18.22 12 GLY C C 1
ATOM 1870 O O . GLY C 1 24 ? 118.244 67.519 38.918 1.00 17.74 12 GLY C O 1
ATOM 1871 N N . GLY C 1 25 ? 116.525 66.826 40.174 1.00 17.97 13 GLY C N 1
ATOM 1872 C CA . GLY C 1 25 ? 116.195 68.160 40.660 1.00 19.16 13 GLY C CA 1
ATOM 1873 C C . GLY C 1 25 ? 115.327 69.017 39.741 1.00 19.55 13 GLY C C 1
ATOM 1874 O O . GLY C 1 25 ? 114.978 70.147 40.091 1.00 21.03 13 GLY C O 1
ATOM 1875 N N . LYS C 1 26 ? 114.961 68.495 38.576 1.00 19.74 14 LYS C N 1
ATOM 1876 C CA . LYS C 1 26 ? 114.217 69.285 37.582 1.00 19.03 14 LYS C CA 1
ATOM 1877 C C . LYS C 1 26 ? 112.734 68.904 37.421 1.00 16.96 14 LYS C C 1
ATOM 1878 O O . LYS C 1 26 ? 112.041 69.451 36.585 1.00 16.72 14 LYS C O 1
ATOM 1892 N N . GLN C 1 28 ? 109.852 69.163 39.328 1.00 19.71 16 GLN C N 1
ATOM 1893 C CA . GLN C 1 28 ? 108.850 70.180 39.589 1.00 21.00 16 GLN C CA 1
ATOM 1894 C C . GLN C 1 28 ? 108.849 71.228 38.502 1.00 21.11 16 GLN C C 1
ATOM 1895 O O . GLN C 1 28 ? 107.803 71.766 38.167 1.00 22.21 16 GLN C O 1
ATOM 1901 N N . GLU C 1 29 ? 110.021 71.519 37.963 1.00 20.87 17 GLU C N 1
ATOM 1902 C CA . GLU C 1 29 ? 110.158 72.488 36.895 1.00 22.20 17 GLU C CA 1
ATOM 1903 C C . GLU C 1 29 ? 109.541 71.924 35.613 1.00 20.62 17 GLU C C 1
ATOM 1904 O O . GLU C 1 29 ? 108.822 72.626 34.904 1.00 19.34 17 GLU C O 1
ATOM 1910 N N . TYR C 1 30 ? 109.830 70.654 35.325 1.00 20.13 18 TYR C N 1
ATOM 1911 C CA . TYR C 1 30 ? 109.240 69.949 34.187 1.00 18.98 18 TYR C CA 1
ATOM 1912 C C . TYR C 1 30 ? 107.727 69.964 34.259 1.00 17.98 18 TYR C C 1
ATOM 1913 O O . TYR C 1 30 ? 107.064 70.279 33.274 1.00 16.53 18 TYR C O 1
ATOM 1922 N N . LEU C 1 31 ? 107.194 69.610 35.427 1.00 18.14 19 LEU C N 1
ATOM 1923 C CA . LEU C 1 31 ? 105.734 69.529 35.628 1.00 17.71 19 LEU C CA 1
ATOM 1924 C C . LEU C 1 31 ? 105.058 70.892 35.495 1.00 17.60 19 LEU C C 1
ATOM 1925 O O . LEU C 1 31 ? 103.985 71.006 34.908 1.00 18.83 19 LEU C O 1
ATOM 1930 N N . LYS C 1 32 ? 105.699 71.931 36.008 1.00 17.69 20 LYS C N 1
ATOM 1931 C CA . LYS C 1 32 ? 105.196 73.285 35.853 1.00 18.83 20 LYS C CA 1
ATOM 1932 C C . LYS C 1 32 ? 105.081 73.667 34.372 1.00 18.00 20 LYS C C 1
ATOM 1933 O O . LYS C 1 32 ? 104.066 74.192 33.952 1.00 18.57 20 LYS C O 1
ATOM 1937 N N . LEU C 1 33 ? 106.114 73.396 33.587 1.00 17.68 21 LEU C N 1
ATOM 1938 C CA . LEU C 1 33 ? 106.101 73.769 32.174 1.00 18.19 21 LEU C CA 1
ATOM 1939 C C . LEU C 1 33 ? 104.938 73.090 31.450 1.00 17.83 21 LEU C C 1
ATOM 1940 O O . LEU C 1 33 ? 104.203 73.744 30.720 1.00 16.01 21 LEU C O 1
ATOM 1945 N N . VAL C 1 34 ? 104.781 71.784 31.669 1.00 17.36 22 VAL C N 1
ATOM 1946 C CA . VAL C 1 34 ? 103.677 71.021 31.078 1.00 17.46 22 VAL C CA 1
ATOM 1947 C C . VAL C 1 34 ? 102.298 71.495 31.596 1.00 17.41 22 VAL C C 1
ATOM 1948 O O . VAL C 1 34 ? 101.364 71.737 30.829 1.00 16.74 22 VAL C O 1
ATOM 1952 N N . ARG C 1 35 ? 102.182 71.618 32.910 1.00 18.44 23 ARG C N 1
ATOM 1953 C CA . ARG C 1 35 ? 100.925 71.990 33.529 1.00 17.62 23 ARG C CA 1
ATOM 1954 C C . ARG C 1 35 ? 100.445 73.350 33.045 1.00 18.43 23 ARG C C 1
ATOM 1955 O O . ARG C 1 35 ? 99.270 73.515 32.740 1.00 17.58 23 ARG C O 1
ATOM 1963 N N . GLU C 1 36 ? 101.369 74.307 32.966 1.00 19.57 24 GLU C N 1
ATOM 1964 C CA . GLU C 1 36 ? 101.045 75.712 32.725 1.00 21.10 24 GLU C CA 1
ATOM 1965 C C . GLU C 1 36 ? 101.138 76.147 31.257 1.00 21.66 24 GLU C C 1
ATOM 1966 O O . GLU C 1 36 ? 100.389 77.054 30.843 1.00 20.77 24 GLU C O 1
ATOM 1972 N N . GLU C 1 37 ? 102.024 75.507 30.472 1.00 21.30 25 GLU C N 1
ATOM 1973 C CA . GLU C 1 37 ? 102.194 75.843 29.049 1.00 22.24 25 GLU C CA 1
ATOM 1974 C C . GLU C 1 37 ? 101.961 74.679 28.075 1.00 21.29 25 GLU C C 1
ATOM 1975 O O . GLU C 1 37 ? 101.145 74.785 27.148 1.00 22.08 25 GLU C O 1
ATOM 1981 N N . GLY C 1 38 ? 102.688 73.587 28.269 1.00 19.57 26 GLY C N 1
ATOM 1982 C CA . GLY C 1 38 ? 102.758 72.520 27.277 1.00 18.81 26 GLY C CA 1
ATOM 1983 C C . GLY C 1 38 ? 101.461 71.770 26.961 1.00 18.63 26 GLY C C 1
ATOM 1984 O O . GLY C 1 38 ? 101.068 71.669 25.800 1.00 18.59 26 GLY C O 1
ATOM 1985 N N . ILE C 1 39 ? 100.806 71.223 27.987 1.00 18.10 27 ILE C N 1
ATOM 1986 C CA . ILE C 1 39 ? 99.670 70.328 27.777 1.00 16.30 27 ILE C CA 1
ATOM 1987 C C . ILE C 1 39 ? 98.495 71.020 27.102 1.00 17.00 27 ILE C C 1
ATOM 1988 O O . ILE C 1 39 ? 97.708 70.359 26.414 1.00 17.97 27 ILE C O 1
ATOM 1993 N N . ALA C 1 40 ? 98.369 72.340 27.289 1.00 17.08 28 ALA C N 1
ATOM 1994 C CA . ALA C 1 40 ? 97.263 73.098 26.673 1.00 17.65 28 ALA C CA 1
ATOM 1995 C C . ALA C 1 40 ? 97.435 73.196 25.151 1.00 17.36 28 ALA C C 1
ATOM 1996 O O . ALA C 1 40 ? 96.458 73.239 24.417 1.00 17.14 28 ALA C O 1
ATOM 1998 N N . ILE C 1 41 ? 98.686 73.217 24.698 1.00 17.80 29 ILE C N 1
ATOM 1999 C CA . ILE C 1 41 ? 99.022 73.187 23.271 1.00 18.40 29 ILE C CA 1
ATOM 2000 C C . ILE C 1 41 ? 98.906 71.756 22.728 1.00 18.66 29 ILE C C 1
ATOM 2001 O O . ILE C 1 41 ? 98.345 71.506 21.660 1.00 19.37 29 ILE C O 1
ATOM 2006 N N . GLN C 1 42 ? 99.416 70.821 23.511 1.00 19.33 30 GLN C N 1
ATOM 2007 C CA . GLN C 1 42 ? 99.707 69.478 23.045 1.00 19.70 30 GLN C CA 1
ATOM 2008 C C . GLN C 1 42 ? 98.464 68.613 22.865 1.00 19.83 30 GLN C C 1
ATOM 2009 O O . GLN C 1 42 ? 98.321 67.934 21.845 1.00 19.69 30 GLN C O 1
ATOM 2015 N N . ALA C 1 43 ? 97.586 68.632 23.864 1.00 20.24 31 ALA C N 1
ATOM 2016 C CA . ALA C 1 43 ? 96.418 67.734 23.915 1.00 21.09 31 ALA C CA 1
ATOM 2017 C C . ALA C 1 43 ? 95.340 67.979 22.858 1.00 19.84 31 ALA C C 1
ATOM 2018 O O . ALA C 1 43 ? 94.856 67.022 22.262 1.00 19.16 31 ALA C O 1
ATOM 2020 N N . PRO C 1 44 ? 94.930 69.247 22.641 1.00 20.57 32 PRO C N 1
ATOM 2021 C CA . PRO C 1 44 ? 93.970 69.484 21.539 1.00 20.25 32 PRO C CA 1
ATOM 2022 C C . PRO C 1 44 ? 94.484 68.973 20.196 1.00 20.43 32 PRO C C 1
ATOM 2023 O O . PRO C 1 44 ? 93.717 68.410 19.422 1.00 21.17 32 PRO C O 1
ATOM 2027 N N . ILE C 1 45 ? 95.779 69.137 19.944 1.00 19.82 33 ILE C N 1
ATOM 2028 C CA . ILE C 1 45 ? 96.372 68.717 18.676 1.00 18.89 33 ILE C CA 1
ATOM 2029 C C . ILE C 1 45 ? 96.536 67.182 18.544 1.00 18.12 33 ILE C C 1
ATOM 2030 O O . ILE C 1 45 ? 96.129 66.598 17.550 1.00 16.36 33 ILE C O 1
ATOM 2035 N N . LEU C 1 46 ? 97.124 66.537 19.545 1.00 17.97 34 LEU C N 1
ATOM 2036 C CA . LEU C 1 46 ? 97.232 65.077 19.555 1.00 16.75 34 LEU C CA 1
ATOM 2037 C C . LEU C 1 46 ? 95.878 64.414 19.729 1.00 17.17 34 LEU C C 1
ATOM 2038 O O . LEU C 1 46 ? 95.687 63.295 19.276 1.00 19.08 34 LEU C O 1
ATOM 2043 N N . GLY C 1 47 ? 94.956 65.084 20.423 1.00 17.93 35 GLY C N 1
ATOM 2044 C CA . GLY C 1 47 ? 93.547 64.708 20.439 1.00 16.14 35 GLY C CA 1
ATOM 2045 C C . GLY C 1 47 ? 93.037 63.876 21.606 1.00 17.49 35 GLY C C 1
ATOM 2046 O O . GLY C 1 47 ? 91.856 63.957 21.939 1.00 17.90 35 GLY C O 1
ATOM 2047 N N . ASN C 1 48 ? 93.884 63.057 22.229 1.00 17.77 36 ASN C N 1
ATOM 2048 C CA . ASN C 1 48 ? 93.375 62.105 23.228 1.00 16.93 36 ASN C CA 1
ATOM 2049 C C . ASN C 1 48 ? 94.413 61.674 24.281 1.00 16.61 36 ASN C C 1
ATOM 2050 O O . ASN C 1 48 ? 94.880 60.522 24.301 1.00 15.39 36 ASN C O 1
ATOM 2055 N N . LEU C 1 49 ? 94.731 62.617 25.174 1.00 16.74 37 LEU C N 1
ATOM 2056 C CA . LEU C 1 49 ? 95.524 62.330 26.375 1.00 17.08 37 LEU C CA 1
ATOM 2057 C C . LEU C 1 49 ? 94.781 61.390 27.301 1.00 16.89 37 LEU C C 1
ATOM 2058 O O . LEU C 1 49 ? 93.720 61.727 27.789 1.00 17.91 37 LEU C O 1
ATOM 2063 N N . ILE C 1 50 ? 95.356 60.232 27.576 1.00 17.36 38 ILE C N 1
ATOM 2064 C CA . ILE C 1 50 ? 94.696 59.235 28.414 1.00 17.96 38 ILE C CA 1
ATOM 2065 C C . ILE C 1 50 ? 95.074 59.426 29.879 1.00 18.36 38 ILE C C 1
ATOM 2066 O O . ILE C 1 50 ? 94.201 59.479 30.767 1.00 18.77 38 ILE C O 1
ATOM 2071 N N . GLY C 1 51 ? 96.384 59.488 30.121 1.00 18.65 39 GLY C N 1
ATOM 2072 C CA . GLY C 1 51 ? 96.923 59.641 31.463 1.00 18.18 39 GLY C CA 1
ATOM 2073 C C . GLY C 1 51 ? 98.301 60.270 31.448 1.00 17.55 39 GLY C C 1
ATOM 2074 O O . GLY C 1 51 ? 99.028 60.202 30.441 1.00 17.08 39 GLY C O 1
ATOM 2075 N N . TYR C 1 52 ? 98.658 60.879 32.573 1.00 16.36 40 TYR C N 1
ATOM 2076 C CA . TYR C 1 52 ? 99.961 61.523 32.745 1.00 16.27 40 TYR C CA 1
ATOM 2077 C C . TYR C 1 52 ? 100.363 61.238 34.177 1.00 15.41 40 TYR C C 1
ATOM 2078 O O . TYR C 1 52 ? 99.583 61.495 35.081 1.00 14.68 40 TYR C O 1
ATOM 2087 N N . PHE C 1 53 ? 101.555 60.680 34.371 1.00 16.23 41 PHE C N 1
ATOM 2088 C CA . PHE C 1 53 ? 101.949 60.082 35.653 1.00 16.92 41 PHE C CA 1
ATOM 2089 C C . PHE C 1 53 ? 103.417 60.349 36.021 1.00 16.93 41 PHE C C 1
ATOM 2090 O O . PHE C 1 53 ? 104.272 60.397 35.153 1.00 15.61 41 PHE C O 1
ATOM 2098 N N . VAL C 1 54 ? 103.684 60.480 37.320 1.00 16.84 42 VAL C N 1
ATOM 2099 C CA . VAL C 1 54 ? 105.035 60.473 37.873 1.00 16.62 42 VAL C CA 1
ATOM 2100 C C . VAL C 1 54 ? 105.251 59.158 38.630 1.00 16.93 42 VAL C C 1
ATOM 2101 O O . VAL C 1 54 ? 104.425 58.776 39.463 1.00 18.48 42 VAL C O 1
ATOM 2105 N N . THR C 1 55 ? 106.348 58.460 38.347 1.00 17.61 43 THR C N 1
ATOM 2106 C CA . THR C 1 55 ? 106.639 57.207 39.049 1.00 18.11 43 THR C CA 1
ATOM 2107 C C . THR C 1 55 ? 107.058 57.502 40.500 1.00 17.60 43 THR C C 1
ATOM 2108 O O . THR C 1 55 ? 107.920 58.366 40.756 1.00 16.87 43 THR C O 1
ATOM 2112 N N . ASP C 1 56 ? 106.438 56.772 41.427 1.00 15.86 44 ASP C N 1
ATOM 2113 C CA . ASP C 1 56 ? 106.733 56.869 42.849 1.00 16.42 44 ASP C CA 1
ATOM 2114 C C . ASP C 1 56 ? 107.584 55.691 43.358 1.00 16.51 44 ASP C C 1
ATOM 2115 O O . ASP C 1 56 ? 108.401 55.848 44.279 1.00 14.90 44 ASP C O 1
ATOM 2120 N N . ILE C 1 57 ? 107.343 54.511 42.786 1.00 15.80 45 ILE C N 1
ATOM 2121 C CA . ILE C 1 57 ? 108.129 53.325 43.069 1.00 16.15 45 ILE C CA 1
ATOM 2122 C C . ILE C 1 57 ? 108.456 52.644 41.747 1.00 16.51 45 ILE C C 1
ATOM 2123 O O . ILE C 1 57 ? 107.563 52.201 41.021 1.00 16.55 45 ILE C O 1
ATOM 2128 N N . GLY C 1 58 ? 109.752 52.560 41.459 1.00 15.99 46 GLY C N 1
ATOM 2129 C CA . GLY C 1 58 ? 110.251 52.059 40.183 1.00 15.98 46 GLY C CA 1
ATOM 2130 C C . GLY C 1 58 ? 111.424 52.907 39.736 1.00 15.34 46 GLY C C 1
ATOM 2131 O O . GLY C 1 58 ? 112.173 53.441 40.577 1.00 15.36 46 GLY C O 1
ATOM 2132 N N . PRO C 1 59 ? 111.616 53.026 38.419 1.00 14.49 47 PRO C N 1
ATOM 2133 C CA . PRO C 1 59 ? 112.611 53.988 37.967 1.00 15.97 47 PRO C CA 1
ATOM 2134 C C . PRO C 1 59 ? 112.147 55.399 38.384 1.00 15.43 47 PRO C C 1
ATOM 2135 O O . PRO C 1 59 ? 110.986 55.733 38.213 1.00 16.65 47 PRO C O 1
ATOM 2139 N N . LEU C 1 60 ? 113.028 56.190 38.971 1.00 15.93 48 LEU C N 1
ATOM 2140 C CA . LEU C 1 60 ? 112.607 57.446 39.594 1.00 17.45 48 LEU C CA 1
ATOM 2141 C C . LEU C 1 60 ? 112.969 58.641 38.721 1.00 16.82 48 LEU C C 1
ATOM 2142 O O . LEU C 1 60 ? 113.745 58.518 37.776 1.00 17.58 48 LEU C O 1
ATOM 2147 N N . SER C 1 61 ? 112.366 59.778 39.023 1.00 16.38 49 SER C N 1
ATOM 2148 C CA . SER C 1 61 ? 112.454 60.970 38.174 1.00 18.37 49 SER C CA 1
ATOM 2149 C C . SER C 1 61 ? 112.059 60.591 36.740 1.00 19.36 49 SER C C 1
ATOM 2150 O O . SER C 1 61 ? 112.715 60.957 35.745 1.00 16.47 49 SER C O 1
ATOM 2153 N N . GLN C 1 62 ? 110.939 59.864 36.684 1.00 21.10 50 GLN C N 1
ATOM 2154 C CA . GLN C 1 62 ? 110.359 59.319 35.468 1.00 20.08 50 GLN C CA 1
ATOM 2155 C C . GLN C 1 62 ? 108.915 59.769 35.353 1.00 19.04 50 GLN C C 1
ATOM 2156 O O . GLN C 1 62 ? 108.151 59.657 36.313 1.00 18.26 50 GLN C O 1
ATOM 2162 N N . VAL C 1 63 ? 108.545 60.250 34.169 1.00 20.58 51 VAL C N 1
ATOM 2163 C CA . VAL C 1 63 ? 107.144 60.559 33.831 1.00 19.72 51 VAL C CA 1
ATOM 2164 C C . VAL C 1 63 ? 106.679 59.635 32.735 1.00 18.41 51 VAL C C 1
ATOM 2165 O O . VAL C 1 63 ? 107.435 59.269 31.840 1.00 18.33 51 VAL C O 1
ATOM 2169 N N . ILE C 1 64 ? 105.430 59.223 32.815 1.00 18.73 52 ILE C N 1
ATOM 2170 C CA . ILE C 1 64 ? 104.856 58.406 31.766 1.00 19.30 52 ILE C CA 1
ATOM 2171 C C . ILE C 1 64 ? 103.621 59.124 31.293 1.00 18.89 52 ILE C C 1
ATOM 2172 O O . ILE C 1 64 ? 102.880 59.648 32.107 1.00 16.72 52 ILE C O 1
ATOM 2177 N N . HIS C 1 65 ? 103.428 59.188 29.977 1.00 20.47 53 HIS C N 1
ATOM 2178 C CA . HIS C 1 65 ? 102.188 59.721 29.422 1.00 21.18 53 HIS C CA 1
ATOM 2179 C C . HIS C 1 65 ? 101.674 58.939 28.234 1.00 21.51 53 HIS C C 1
ATOM 2180 O O . HIS C 1 65 ? 102.437 58.581 27.338 1.00 22.22 53 HIS C O 1
ATOM 2195 N N . TRP C 1 67 ? 98.787 58.269 25.102 1.00 19.68 55 TRP C N 1
ATOM 2196 C CA . TRP C 1 67 ? 98.061 58.994 24.074 1.00 18.35 55 TRP C CA 1
ATOM 2197 C C . TRP C 1 67 ? 97.297 57.993 23.252 1.00 17.73 55 TRP C C 1
ATOM 2198 O O . TRP C 1 67 ? 97.827 56.915 22.918 1.00 15.80 55 TRP C O 1
ATOM 2209 N N . GLY C 1 68 ? 96.042 58.351 22.954 1.00 17.18 56 GLY C N 1
ATOM 2210 C CA . GLY C 1 68 ? 95.162 57.531 22.143 1.00 14.98 56 GLY C CA 1
ATOM 2211 C C . GLY C 1 68 ? 95.133 58.070 20.730 1.00 15.18 56 GLY C C 1
ATOM 2212 O O . GLY C 1 68 ? 95.090 59.283 20.515 1.00 13.02 56 GLY C O 1
ATOM 2213 N N . TYR C 1 69 ? 95.176 57.150 19.772 1.00 15.98 57 TYR C N 1
ATOM 2214 C CA . TYR C 1 69 ? 95.020 57.467 18.358 1.00 17.01 57 TYR C CA 1
ATOM 2215 C C . TYR C 1 69 ? 94.157 56.410 17.672 1.00 17.54 57 TYR C C 1
ATOM 2216 O O . TYR C 1 69 ? 94.143 55.257 18.092 1.00 19.50 57 TYR C O 1
ATOM 2225 N N . ALA C 1 70 ? 93.451 56.819 16.621 1.00 18.33 58 ALA C N 1
ATOM 2226 C CA . ALA C 1 70 ? 92.670 55.910 15.780 1.00 20.47 58 ALA C CA 1
ATOM 2227 C C . ALA C 1 70 ? 93.552 54.966 14.948 1.00 21.36 58 ALA C C 1
ATOM 2228 O O . ALA C 1 70 ? 93.177 53.805 14.701 1.00 21.99 58 ALA C O 1
ATOM 2230 N N . SER C 1 71 ? 94.704 55.488 14.516 1.00 20.86 59 SER C N 1
ATOM 2231 C CA . SER C 1 71 ? 95.683 54.760 13.704 1.00 21.05 59 SER C CA 1
ATOM 2232 C C . SER C 1 71 ? 97.038 55.428 13.800 1.00 22.49 59 SER C C 1
ATOM 2233 O O . SER C 1 71 ? 97.152 56.572 14.256 1.00 24.65 59 SER C O 1
ATOM 2236 N N . LEU C 1 72 ? 98.070 54.734 13.340 1.00 23.05 60 LEU C N 1
ATOM 2237 C CA . LEU C 1 72 ? 99.432 55.285 13.366 1.00 22.93 60 LEU C CA 1
ATOM 2238 C C . LEU C 1 72 ? 99.657 56.404 12.346 1.00 22.35 60 LEU C C 1
ATOM 2239 O O . LEU C 1 72 ? 100.430 57.326 12.607 1.00 21.92 60 LEU C O 1
ATOM 2244 N N . ASP C 1 73 ? 98.974 56.341 11.204 1.00 22.44 61 ASP C N 1
ATOM 2245 C CA . ASP C 1 73 ? 99.016 57.437 10.223 1.00 23.64 61 ASP C CA 1
ATOM 2246 C C . ASP C 1 73 ? 98.355 58.714 10.779 1.00 23.43 61 ASP C C 1
ATOM 2247 O O . ASP C 1 73 ? 98.829 59.822 10.532 1.00 24.03 61 ASP C O 1
ATOM 2252 N N . ASP C 1 74 ? 97.250 58.545 11.498 1.00 22.74 62 ASP C N 1
ATOM 2253 C CA . ASP C 1 74 ? 96.617 59.629 12.238 1.00 22.68 62 ASP C CA 1
ATOM 2254 C C . ASP C 1 74 ? 97.615 60.207 13.267 1.00 21.82 62 ASP C C 1
ATOM 2255 O O . ASP C 1 74 ? 97.822 61.406 13.328 1.00 21.74 62 ASP C O 1
ATOM 2260 N N . ARG C 1 75 ? 98.268 59.336 14.034 1.00 22.26 63 ARG C N 1
ATOM 2261 C CA . ARG C 1 75 ? 99.328 59.754 14.956 1.00 21.08 63 ARG C CA 1
ATOM 2262 C C . ARG C 1 75 ? 100.391 60.596 14.252 1.00 21.85 63 ARG C C 1
ATOM 2263 O O . ARG C 1 75 ? 100.813 61.631 14.776 1.00 23.23 63 ARG C O 1
ATOM 2271 N N . ALA C 1 76 ? 100.829 60.163 13.073 1.00 21.14 64 ALA C N 1
ATOM 2272 C CA . ALA C 1 76 ? 101.897 60.875 12.384 1.00 21.73 64 ALA C CA 1
ATOM 2273 C C . ALA C 1 76 ? 101.371 62.220 11.914 1.00 21.66 64 ALA C C 1
ATOM 2274 O O . ALA C 1 76 ? 102.077 63.222 11.972 1.00 21.08 64 ALA C O 1
ATOM 2276 N N . GLU C 1 77 ? 100.123 62.243 11.473 1.00 21.42 65 GLU C N 1
ATOM 2277 C CA . GLU C 1 77 ? 99.536 63.478 10.987 1.00 24.85 65 GLU C CA 1
ATOM 2278 C C . GLU C 1 77 ? 99.437 64.500 12.131 1.00 24.03 65 GLU C C 1
ATOM 2279 O O . GLU C 1 77 ? 99.779 65.682 11.960 1.00 23.63 65 GLU C O 1
ATOM 2285 N N . ARG C 1 78 ? 98.992 64.030 13.296 1.00 23.41 66 ARG C N 1
ATOM 2286 C CA . ARG C 1 78 ? 98.780 64.906 14.457 1.00 22.48 66 ARG C CA 1
ATOM 2287 C C . ARG C 1 78 ? 100.113 65.309 15.080 1.00 21.60 66 ARG C C 1
ATOM 2288 O O . ARG C 1 78 ? 100.332 66.481 15.378 1.00 20.76 66 ARG C O 1
ATOM 2296 N N . ARG C 1 79 ? 101.014 64.348 15.265 1.00 21.13 67 ARG C N 1
ATOM 2297 C CA . ARG C 1 79 ? 102.333 64.693 15.783 1.00 21.36 67 ARG C CA 1
ATOM 2298 C C . ARG C 1 79 ? 103.075 65.662 14.864 1.00 21.28 67 ARG C C 1
ATOM 2299 O O . ARG C 1 79 ? 103.820 66.520 15.354 1.00 22.57 67 ARG C O 1
ATOM 2307 N N . GLY C 1 80 ? 102.841 65.560 13.554 1.00 20.03 68 GLY C N 1
ATOM 2308 C CA . GLY C 1 80 ? 103.441 66.473 12.583 1.00 19.91 68 GLY C CA 1
ATOM 2309 C C . GLY C 1 80 ? 102.901 67.887 12.745 1.00 20.63 68 GLY C C 1
ATOM 2310 O O . GLY C 1 80 ? 103.640 68.869 12.628 1.00 20.57 68 GLY C O 1
ATOM 2311 N N . LYS C 1 81 ? 101.603 67.982 13.017 1.00 20.42 69 LYS C N 1
ATOM 2312 C CA . LYS C 1 81 ? 100.954 69.261 13.267 1.00 20.51 69 LYS C CA 1
ATOM 2313 C C . LYS C 1 81 ? 101.491 69.900 14.544 1.00 20.00 69 LYS C C 1
ATOM 2314 O O . LYS C 1 81 ? 101.742 71.104 14.579 1.00 18.87 69 LYS C O 1
ATOM 2317 N N . LEU C 1 82 ? 101.689 69.096 15.586 1.00 19.81 70 LEU C N 1
ATOM 2318 C CA . LEU C 1 82 ? 102.260 69.612 16.829 1.00 19.80 70 LEU C CA 1
ATOM 2319 C C . LEU C 1 82 ? 103.611 70.248 16.554 1.00 21.36 70 LEU C C 1
ATOM 2320 O O . LEU C 1 82 ? 103.875 71.360 16.989 1.00 21.32 70 LEU C O 1
ATOM 2325 N N . ALA C 1 83 ? 104.453 69.528 15.811 1.00 23.21 71 ALA C N 1
ATOM 2326 C CA . ALA C 1 83 ? 105.816 69.962 15.481 1.00 23.74 71 ALA C CA 1
ATOM 2327 C C . ALA C 1 83 ? 105.856 71.268 14.700 1.00 24.58 71 ALA C C 1
ATOM 2328 O O . ALA C 1 83 ? 106.814 72.043 14.824 1.00 25.06 71 ALA C O 1
ATOM 2330 N N . GLU C 1 84 ? 104.825 71.509 13.898 1.00 25.11 72 GLU C N 1
ATOM 2331 C CA . GLU C 1 84 ? 104.752 72.723 13.084 1.00 27.76 72 GLU C CA 1
ATOM 2332 C C . GLU C 1 84 ? 104.132 73.927 13.805 1.00 24.65 72 GLU C C 1
ATOM 2333 O O . GLU C 1 84 ? 104.152 75.041 13.286 1.00 23.19 72 GLU C O 1
ATOM 2339 N N . ASP C 1 85 ? 103.563 73.700 14.980 1.00 23.94 73 ASP C N 1
ATOM 2340 C CA . ASP C 1 85 ? 102.819 74.744 15.680 1.00 23.33 73 ASP C CA 1
ATOM 2341 C C . ASP C 1 85 ? 103.778 75.752 16.344 1.00 23.00 73 ASP C C 1
ATOM 2342 O O . ASP C 1 85 ? 104.612 75.344 17.156 1.00 21.92 73 ASP C O 1
ATOM 2347 N N . GLN C 1 86 ? 103.656 77.039 15.980 1.00 22.34 74 GLN C N 1
ATOM 2348 C CA . GLN C 1 86 ? 104.506 78.136 16.510 1.00 22.54 74 GLN C CA 1
ATOM 2349 C C . GLN C 1 86 ? 104.680 78.093 18.034 1.00 20.95 74 GLN C C 1
ATOM 2350 O O . GLN C 1 86 ? 105.775 78.310 18.545 1.00 20.51 74 GLN C O 1
ATOM 2356 N N . ARG C 1 87 ? 103.598 77.818 18.752 1.00 20.11 75 ARG C N 1
ATOM 2357 C CA . ARG C 1 87 ? 103.638 77.838 20.209 1.00 20.56 75 ARG C CA 1
ATOM 2358 C C . ARG C 1 87 ? 104.436 76.678 20.761 1.00 19.88 75 ARG C C 1
ATOM 2359 O O . ARG C 1 87 ? 105.197 76.849 21.702 1.00 19.85 75 ARG C O 1
ATOM 2367 N N . TRP C 1 88 ? 104.263 75.501 20.173 1.00 19.61 76 TRP C N 1
ATOM 2368 C CA . TRP C 1 88 ? 105.046 74.348 20.570 1.00 19.81 76 TRP C CA 1
ATOM 2369 C C . TRP C 1 88 ? 106.514 74.626 20.311 1.00 19.76 76 TRP C C 1
ATOM 2370 O O . TRP C 1 88 ? 107.365 74.375 21.168 1.00 19.86 76 TRP C O 1
ATOM 2381 N N . GLN C 1 89 ? 106.807 75.172 19.139 1.00 18.86 77 GLN C N 1
ATOM 2382 C CA . GLN C 1 89 ? 108.182 75.389 18.740 1.00 19.98 77 GLN C CA 1
ATOM 2383 C C . GLN C 1 89 ? 108.907 76.355 19.685 1.00 19.09 77 GLN C C 1
ATOM 2384 O O . GLN C 1 89 ? 110.081 76.178 19.956 1.00 18.11 77 GLN C O 1
ATOM 2390 N N . ALA C 1 90 ? 108.212 77.370 20.190 1.00 20.12 78 ALA C N 1
ATOM 2391 C CA . ALA C 1 90 ? 108.803 78.288 21.186 1.00 19.58 78 ALA C CA 1
ATOM 2392 C C . ALA C 1 90 ? 108.880 77.652 22.582 1.00 20.67 78 ALA C C 1
ATOM 2393 O O . ALA C 1 90 ? 109.624 78.123 23.451 1.00 21.99 78 ALA C O 1
ATOM 2395 N N . PHE C 1 91 ? 108.110 76.580 22.782 1.00 20.48 79 PHE C N 1
ATOM 2396 C CA . PHE C 1 91 ? 108.006 75.917 24.069 1.00 19.94 79 PHE C CA 1
ATOM 2397 C C . PHE C 1 91 ? 108.982 74.751 24.265 1.00 19.48 79 PHE C C 1
ATOM 2398 O O . PHE C 1 91 ? 109.753 74.745 25.224 1.00 18.48 79 PHE C O 1
ATOM 2406 N N . ILE C 1 92 ? 108.930 73.774 23.358 1.00 19.99 80 ILE C N 1
ATOM 2407 C CA . ILE C 1 92 ? 109.621 72.485 23.513 1.00 21.03 80 ILE C CA 1
ATOM 2408 C C . ILE C 1 92 ? 111.137 72.585 23.835 1.00 21.13 80 ILE C C 1
ATOM 2409 O O . ILE C 1 92 ? 111.656 71.761 24.579 1.00 20.68 80 ILE C O 1
ATOM 2414 N N . PRO C 1 93 ? 111.848 73.592 23.292 1.00 21.71 81 PRO C N 1
ATOM 2415 C CA . PRO C 1 93 ? 113.268 73.654 23.671 1.00 21.66 81 PRO C CA 1
ATOM 2416 C C . PRO C 1 93 ? 113.515 73.819 25.173 1.00 21.26 81 PRO C C 1
ATOM 2417 O O . PRO C 1 93 ? 114.506 73.328 25.680 1.00 20.31 81 PRO C O 1
ATOM 2421 N N . ARG C 1 94 ? 112.608 74.498 25.871 1.00 22.70 82 ARG C N 1
ATOM 2422 C CA . ARG C 1 94 ? 112.715 74.669 27.317 1.00 22.77 82 ARG C CA 1
ATOM 2423 C C . ARG C 1 94 ? 112.374 73.399 28.070 1.00 22.32 82 ARG C C 1
ATOM 2424 O O . ARG C 1 94 ? 112.922 73.154 29.143 1.00 24.37 82 ARG C O 1
ATOM 2432 N N . LEU C 1 95 ? 111.493 72.574 27.522 1.00 21.88 83 LEU C N 1
ATOM 2433 C CA . LEU C 1 95 ? 111.202 71.279 28.140 1.00 21.54 83 LEU C CA 1
ATOM 2434 C C . LEU C 1 95 ? 112.314 70.266 27.850 1.00 21.23 83 LEU C C 1
ATOM 2435 O O . LEU C 1 95 ? 112.735 69.560 28.745 1.00 20.38 83 LEU C O 1
ATOM 2440 N N . SER C 1 96 ? 112.786 70.217 26.604 1.00 22.75 84 SER C N 1
ATOM 2441 C CA . SER C 1 96 ? 113.758 69.198 26.134 1.00 23.30 84 SER C CA 1
ATOM 2442 C C . SER C 1 96 ? 115.118 69.219 26.854 1.00 22.45 84 SER C C 1
ATOM 2443 O O . SER C 1 96 ? 115.772 68.196 27.007 1.00 21.59 84 SER C O 1
ATOM 2446 N N . VAL C 1 97 ? 115.528 70.397 27.296 1.00 21.98 85 VAL C N 1
ATOM 2447 C CA . VAL C 1 97 ? 116.741 70.543 28.078 1.00 22.06 85 VAL C CA 1
ATOM 2448 C C . VAL C 1 97 ? 116.656 69.801 29.443 1.00 22.12 85 VAL C C 1
ATOM 2449 O O . VAL C 1 97 ? 117.690 69.472 30.034 1.00 22.15 85 VAL C O 1
ATOM 2453 N N . LEU C 1 98 ? 115.435 69.533 29.924 1.00 20.21 86 LEU C N 1
ATOM 2454 C CA . LEU C 1 98 ? 115.216 68.868 31.208 1.00 20.35 86 LEU C CA 1
ATOM 2455 C C . LEU C 1 98 ? 115.112 67.353 31.101 1.00 20.68 86 LEU C C 1
ATOM 2456 O O . LEU C 1 98 ? 115.120 66.642 32.122 1.00 19.74 86 LEU C O 1
ATOM 2461 N N . ILE C 1 99 ? 115.006 66.860 29.871 1.00 20.12 87 ILE C N 1
ATOM 2462 C CA . ILE C 1 99 ? 114.829 65.444 29.633 1.00 21.04 87 ILE C CA 1
ATOM 2463 C C . ILE C 1 99 ? 116.217 64.809 29.510 1.00 21.28 87 ILE C C 1
ATOM 2464 O O . ILE C 1 99 ? 117.018 65.186 28.654 1.00 21.92 87 ILE C O 1
ATOM 2469 N N . GLU C 1 100 ? 116.520 63.880 30.401 1.00 21.05 88 GLU C N 1
ATOM 2470 C CA . GLU C 1 100 ? 117.795 63.175 30.339 1.00 22.50 88 GLU C CA 1
ATOM 2471 C C . GLU C 1 100 ? 117.708 62.018 29.322 1.00 21.04 88 GLU C C 1
ATOM 2472 O O . GLU C 1 100 ? 118.649 61.773 28.564 1.00 20.99 88 GLU C O 1
ATOM 2475 N N . SER C 1 101 ? 116.560 61.351 29.268 1.00 19.95 89 SER C N 1
ATOM 2476 C CA . SER C 1 101 ? 116.378 60.228 28.361 1.00 21.19 89 SER C CA 1
ATOM 2477 C C . SER C 1 101 ? 114.915 60.035 27.999 1.00 20.13 89 SER C C 1
ATOM 2478 O O . SER C 1 101 ? 114.064 60.453 28.757 1.00 21.19 89 SER C O 1
ATOM 2481 N N . SER C 1 102 ? 114.624 59.404 26.855 1.00 19.69 90 SER C N 1
ATOM 2482 C CA . SER C 1 102 ? 113.236 59.101 26.468 1.00 19.77 90 SER C CA 1
ATOM 2483 C C . SER C 1 102 ? 113.070 57.845 25.609 1.00 19.96 90 SER C C 1
ATOM 2484 O O . SER C 1 102 ? 114.013 57.352 24.999 1.00 19.37 90 SER C O 1
ATOM 2487 N N . GLU C 1 103 ? 111.851 57.328 25.593 1.00 19.79 91 GLU C N 1
ATOM 2488 C CA . GLU C 1 103 ? 111.508 56.182 24.781 1.00 23.07 91 GLU C CA 1
ATOM 2489 C C . GLU C 1 103 ? 109.985 56.095 24.643 1.00 21.15 91 GLU C C 1
ATOM 2490 O O . GLU C 1 103 ? 109.239 56.731 25.389 1.00 19.62 91 GLU C O 1
ATOM 2496 N N . ASN C 1 104 ? 109.527 55.322 23.672 1.00 19.02 92 ASN C N 1
ATOM 2497 C CA . ASN C 1 104 ? 108.116 55.078 23.529 1.00 17.34 92 ASN C CA 1
ATOM 2498 C C . ASN C 1 104 ? 107.867 53.703 22.942 1.00 17.40 92 ASN C C 1
ATOM 2499 O O . ASN C 1 104 ? 108.789 53.009 22.503 1.00 15.86 92 ASN C O 1
ATOM 2504 N N . ARG C 1 105 ? 106.603 53.316 22.990 1.00 17.94 93 ARG C N 1
ATOM 2505 C CA . ARG C 1 105 ? 106.155 52.080 22.413 1.00 18.17 93 ARG C CA 1
ATOM 2506 C C . ARG C 1 105 ? 104.680 52.206 22.074 1.00 16.11 93 ARG C C 1
ATOM 2507 O O . ARG C 1 105 ? 104.013 53.110 22.562 1.00 12.70 93 ARG C O 1
ATOM 2515 N N . ILE C 1 106 ? 104.209 51.324 21.190 1.00 15.43 94 ILE C N 1
ATOM 2516 C CA . ILE C 1 106 ? 102.841 51.354 20.715 1.00 15.96 94 ILE C CA 1
ATOM 2517 C C . ILE C 1 106 ? 102.186 50.098 21.259 1.00 16.42 94 ILE C C 1
ATOM 2518 O O . ILE C 1 106 ? 102.621 48.983 20.941 1.00 15.98 94 ILE C O 1
ATOM 2523 N N . LEU C 1 107 ? 101.146 50.316 22.073 1.00 16.59 95 LEU C N 1
ATOM 2524 C CA . LEU C 1 107 ? 100.361 49.266 22.744 1.00 17.30 95 LEU C CA 1
ATOM 2525 C C . LEU C 1 107 ? 99.047 48.967 22.040 1.00 16.37 95 LEU C C 1
ATOM 2526 O O . LEU C 1 107 ? 98.294 49.863 21.677 1.00 13.85 95 LEU C O 1
ATOM 2531 N N . LEU C 1 108 ? 98.754 47.698 21.865 1.00 17.20 96 LEU C N 1
ATOM 2532 C CA . LEU C 1 108 ? 97.491 47.328 21.261 1.00 18.35 96 LEU C CA 1
ATOM 2533 C C . LEU C 1 108 ? 96.557 46.728 22.323 1.00 17.39 96 LEU C C 1
ATOM 2534 O O . LEU C 1 108 ? 96.819 45.640 22.854 1.00 18.42 96 LEU C O 1
ATOM 2539 N N . PRO C 1 109 ? 95.473 47.438 22.652 1.00 16.07 97 PRO C N 1
ATOM 2540 C CA . PRO C 1 109 ? 94.576 46.900 23.673 1.00 16.20 97 PRO C CA 1
ATOM 2541 C C . PRO C 1 109 ? 94.075 45.509 23.313 1.00 15.60 97 PRO C C 1
ATOM 2542 O O . PRO C 1 109 ? 93.865 45.226 22.127 1.00 15.12 97 PRO C O 1
ATOM 2546 N N . THR C 1 110 ? 93.896 44.661 24.321 1.00 14.79 98 THR C N 1
ATOM 2547 C CA . THR C 1 110 ? 93.263 43.358 24.128 1.00 15.67 98 THR C CA 1
ATOM 2548 C C . THR C 1 110 ? 91.748 43.516 24.060 1.00 15.71 98 THR C C 1
ATOM 2549 O O . THR C 1 110 ? 91.201 44.564 24.390 1.00 15.01 98 THR C O 1
ATOM 2553 N N . ASP C 1 111 ? 91.063 42.460 23.650 1.00 17.25 99 ASP C N 1
ATOM 2554 C CA . ASP C 1 111 ? 89.608 42.495 23.575 1.00 17.64 99 ASP C CA 1
ATOM 2555 C C . ASP C 1 111 ? 88.923 42.418 24.953 1.00 16.01 99 ASP C C 1
ATOM 2556 O O . ASP C 1 111 ? 87.698 42.411 25.033 1.00 16.88 99 ASP C O 1
ATOM 2561 N N . PHE C 1 112 ? 89.707 42.350 26.021 1.00 15.58 100 PHE C N 1
ATOM 2562 C CA . PHE C 1 112 ? 89.174 42.420 27.379 1.00 16.41 100 PHE C CA 1
ATOM 2563 C C . PHE C 1 112 ? 89.724 43.612 28.151 1.00 16.91 100 PHE C C 1
ATOM 2564 O O . PHE C 1 112 ? 89.628 43.654 29.375 1.00 20.85 100 PHE C O 1
ATOM 2572 N N . SER C 1 113 ? 90.247 44.603 27.439 1.00 16.66 101 SER C N 1
ATOM 2573 C CA . SER C 1 113 ? 90.860 45.775 28.059 1.00 17.37 101 SER C CA 1
ATOM 2574 C C . SER C 1 113 ? 89.818 46.869 28.206 1.00 16.24 101 SER C C 1
ATOM 2575 O O . SER C 1 113 ? 89.248 47.285 27.225 1.00 16.32 101 SER C O 1
ATOM 2578 N N . PRO C 1 114 ? 89.585 47.363 29.428 1.00 17.89 102 PRO C N 1
ATOM 2579 C CA . PRO C 1 114 ? 88.627 48.453 29.586 1.00 18.43 102 PRO C CA 1
ATOM 2580 C C . PRO C 1 114 ? 88.880 49.665 28.694 1.00 18.31 102 PRO C C 1
ATOM 2581 O O . PRO C 1 114 ? 87.951 50.353 28.304 1.00 18.53 102 PRO C O 1
ATOM 2585 N N . LEU C 1 115 ? 90.128 49.913 28.377 1.00 19.02 103 LEU C N 1
ATOM 2586 C CA . LEU C 1 115 ? 90.497 50.961 27.456 1.00 21.64 103 LEU C CA 1
ATOM 2587 C C . LEU C 1 115 ? 90.757 50.289 26.117 1.00 21.64 103 LEU C C 1
ATOM 2588 O O . LEU C 1 115 ? 91.754 49.593 25.963 1.00 21.99 103 LEU C O 1
ATOM 2593 N N . ARG C 1 116 ? 89.841 50.444 25.168 1.00 21.78 104 ARG C N 1
ATOM 2594 C CA . ARG C 1 116 ? 89.995 49.835 23.847 1.00 22.73 104 ARG C CA 1
ATOM 2595 C C . ARG C 1 116 ? 89.065 50.467 22.822 1.00 23.10 104 ARG C C 1
ATOM 2596 O O . ARG C 1 116 ? 88.124 51.163 23.181 1.00 23.93 104 ARG C O 1
ATOM 2613 N N . ILE D 1 14 ? 95.860 55.599 42.888 1.00 25.40 2 ILE D N 1
ATOM 2614 C CA . ILE D 1 14 ? 97.133 55.023 42.515 1.00 22.83 2 ILE D CA 1
ATOM 2615 C C . ILE D 1 14 ? 96.958 54.204 41.251 1.00 20.45 2 ILE D C 1
ATOM 2616 O O . ILE D 1 14 ? 95.925 53.570 41.067 1.00 19.53 2 ILE D O 1
ATOM 2621 N N . VAL D 1 15 ? 97.974 54.196 40.396 1.00 19.52 3 VAL D N 1
ATOM 2622 C CA . VAL D 1 15 ? 98.014 53.270 39.275 1.00 18.33 3 VAL D CA 1
ATOM 2623 C C . VAL D 1 15 ? 99.221 52.350 39.348 1.00 17.04 3 VAL D C 1
ATOM 2624 O O . VAL D 1 15 ? 100.339 52.814 39.407 1.00 17.34 3 VAL D O 1
ATOM 2628 N N . GLU D 1 16 ? 98.982 51.041 39.340 1.00 17.20 4 GLU D N 1
ATOM 2629 C CA . GLU D 1 16 ? 100.057 50.060 39.216 1.00 16.42 4 GLU D CA 1
ATOM 2630 C C . GLU D 1 16 ? 100.142 49.623 37.751 1.00 16.11 4 GLU D C 1
ATOM 2631 O O . GLU D 1 16 ? 99.129 49.276 37.144 1.00 12.84 4 GLU D O 1
ATOM 2637 N N . GLU D 1 17 ? 101.354 49.692 37.192 1.00 16.84 5 GLU D N 1
ATOM 2638 C CA . GLU D 1 17 ? 101.650 49.163 35.862 1.00 17.08 5 GLU D CA 1
ATOM 2639 C C . GLU D 1 17 ? 102.499 47.921 36.029 1.00 15.86 5 GLU D C 1
ATOM 2640 O O . GLU D 1 17 ? 103.557 47.982 36.639 1.00 13.83 5 GLU D O 1
ATOM 2646 N N . ARG D 1 18 ? 101.992 46.798 35.525 1.00 16.81 6 ARG D N 1
ATOM 2647 C CA . ARG D 1 18 ? 102.701 45.524 35.503 1.00 17.56 6 ARG D CA 1
ATOM 2648 C C . ARG D 1 18 ? 103.072 45.195 34.052 1.00 18.66 6 ARG D C 1
ATOM 2649 O O . ARG D 1 18 ? 102.266 45.348 33.132 1.00 18.17 6 ARG D O 1
ATOM 2657 N N . ILE D 1 19 ? 104.322 44.787 33.862 1.00 19.70 7 ILE D N 1
ATOM 2658 C CA . ILE D 1 19 ? 104.933 44.672 32.542 1.00 19.42 7 ILE D CA 1
ATOM 2659 C C . ILE D 1 19 ? 105.591 43.307 32.472 1.00 17.73 7 ILE D C 1
ATOM 2660 O O . ILE D 1 19 ? 106.503 43.029 33.233 1.00 16.99 7 ILE D O 1
ATOM 2665 N N . TYR D 1 20 ? 105.078 42.449 31.601 1.00 17.64 8 TYR D N 1
ATOM 2666 C CA . TYR D 1 20 ? 105.520 41.062 31.525 1.00 19.04 8 TYR D CA 1
ATOM 2667 C C . TYR D 1 20 ? 106.160 40.860 30.169 1.00 19.75 8 TYR D C 1
ATOM 2668 O O . TYR D 1 20 ? 105.697 41.437 29.186 1.00 20.50 8 TYR D O 1
ATOM 2677 N N . ARG D 1 21 ? 107.232 40.071 30.129 1.00 19.05 9 ARG D N 1
ATOM 2678 C CA . ARG D 1 21 ? 107.757 39.518 28.892 1.00 18.75 9 ARG D CA 1
ATOM 2679 C C . ARG D 1 21 ? 107.317 38.056 28.866 1.00 17.15 9 ARG D C 1
ATOM 2680 O O . ARG D 1 21 ? 107.484 37.322 29.848 1.00 15.51 9 ARG D O 1
ATOM 2685 N N . ILE D 1 22 ? 106.720 37.652 27.748 1.00 16.93 10 ILE D N 1
ATOM 2686 C CA . ILE D 1 22 ? 106.135 36.323 27.602 1.00 16.79 10 ILE D CA 1
ATOM 2687 C C . ILE D 1 22 ? 107.108 35.474 26.803 1.00 16.42 10 ILE D C 1
ATOM 2688 O O . ILE D 1 22 ? 107.718 35.964 25.859 1.00 16.26 10 ILE D O 1
ATOM 2693 N N . ARG D 1 23 ? 107.270 34.218 27.197 1.00 18.50 11 ARG D N 1
ATOM 2694 C CA . ARG D 1 23 ? 108.114 33.276 26.453 1.00 19.71 11 ARG D CA 1
ATOM 2695 C C . ARG D 1 23 ? 107.724 33.272 24.992 1.00 18.29 11 ARG D C 1
ATOM 2696 O O . ARG D 1 23 ? 106.547 33.403 24.661 1.00 16.82 11 ARG D O 1
ATOM 2700 N N . GLY D 1 24 ? 108.722 33.136 24.123 1.00 18.55 12 GLY D N 1
ATOM 2701 C CA . GLY D 1 24 ? 108.494 33.182 22.682 1.00 17.97 12 GLY D CA 1
ATOM 2702 C C . GLY D 1 24 ? 107.533 32.094 22.272 1.00 18.14 12 GLY D C 1
ATOM 2703 O O . GLY D 1 24 ? 107.686 30.956 22.711 1.00 18.48 12 GLY D O 1
ATOM 2704 N N . GLY D 1 25 ? 106.538 32.454 21.453 1.00 18.94 13 GLY D N 1
ATOM 2705 C CA . GLY D 1 25 ? 105.520 31.525 20.974 1.00 18.75 13 GLY D CA 1
ATOM 2706 C C . GLY D 1 25 ? 104.310 31.333 21.872 1.00 19.92 13 GLY D C 1
ATOM 2707 O O . GLY D 1 25 ? 103.327 30.727 21.451 1.00 21.26 13 GLY D O 1
ATOM 2708 N N . LYS D 1 26 ? 104.355 31.861 23.096 1.00 20.24 14 LYS D N 1
ATOM 2709 C CA . LYS D 1 26 ? 103.299 31.605 24.086 1.00 19.26 14 LYS D CA 1
ATOM 2710 C C . LYS D 1 26 ? 102.262 32.735 24.296 1.00 18.64 14 LYS D C 1
ATOM 2711 O O . LYS D 1 26 ? 101.387 32.613 25.157 1.00 19.79 14 LYS D O 1
ATOM 2725 N N . GLN D 1 28 ? 99.598 33.993 22.463 1.00 18.85 16 GLN D N 1
ATOM 2726 C CA . GLN D 1 28 ? 98.196 33.599 22.286 1.00 21.04 16 GLN D CA 1
ATOM 2727 C C . GLN D 1 28 ? 97.683 32.718 23.430 1.00 20.86 16 GLN D C 1
ATOM 2728 O O . GLN D 1 28 ? 96.564 32.909 23.896 1.00 20.65 16 GLN D O 1
ATOM 2734 N N . GLU D 1 29 ? 98.517 31.798 23.911 1.00 21.39 17 GLU D N 1
ATOM 2735 C CA . GLU D 1 29 ? 98.156 30.951 25.052 1.00 22.32 17 GLU D CA 1
ATOM 2736 C C . GLU D 1 29 ? 97.970 31.799 26.330 1.00 21.10 17 GLU D C 1
ATOM 2737 O O . GLU D 1 29 ? 96.982 31.628 27.060 1.00 19.06 17 GLU D O 1
ATOM 2743 N N . TYR D 1 30 ? 98.901 32.728 26.572 1.00 19.84 18 TYR D N 1
ATOM 2744 C CA . TYR D 1 30 ? 98.766 33.685 27.682 1.00 19.78 18 TYR D CA 1
ATOM 2745 C C . TYR D 1 30 ? 97.420 34.464 27.601 1.00 17.88 18 TYR D C 1
ATOM 2746 O O . TYR D 1 30 ? 96.707 34.581 28.595 1.00 16.76 18 TYR D O 1
ATOM 2755 N N . LEU D 1 31 ? 97.065 34.959 26.424 1.00 17.03 19 LEU D N 1
ATOM 2756 C CA . LEU D 1 31 ? 95.861 35.788 26.289 1.00 17.57 19 LEU D CA 1
ATOM 2757 C C . LEU D 1 31 ? 94.578 34.973 26.411 1.00 17.94 19 LEU D C 1
ATOM 2758 O O . LEU D 1 31 ? 93.575 35.450 26.961 1.00 16.72 19 LEU D O 1
ATOM 2763 N N . LYS D 1 32 ? 94.625 33.750 25.886 1.00 18.68 20 LYS D N 1
ATOM 2764 C CA . LYS D 1 32 ? 93.512 32.820 25.961 1.00 18.95 20 LYS D CA 1
ATOM 2765 C C . LYS D 1 32 ? 93.226 32.496 27.436 1.00 18.66 20 LYS D C 1
ATOM 2766 O O . LYS D 1 32 ? 92.090 32.625 27.886 1.00 18.18 20 LYS D O 1
ATOM 2772 N N . LEU D 1 33 ? 94.262 32.100 28.182 1.00 18.75 21 LEU D N 1
ATOM 2773 C CA . LEU D 1 33 ? 94.125 31.809 29.625 1.00 18.39 21 LEU D CA 1
ATOM 2774 C C . LEU D 1 33 ? 93.445 32.962 30.387 1.00 18.20 21 LEU D C 1
ATOM 2775 O O . LEU D 1 33 ? 92.499 32.729 31.160 1.00 17.19 21 LEU D O 1
ATOM 2780 N N . VAL D 1 34 ? 93.915 34.187 30.147 1.00 16.45 22 VAL D N 1
ATOM 2781 C CA . VAL D 1 34 ? 93.431 35.363 30.863 1.00 16.71 22 VAL D CA 1
ATOM 2782 C C . VAL D 1 34 ? 92.051 35.738 30.388 1.00 16.50 22 VAL D C 1
ATOM 2783 O O . VAL D 1 34 ? 91.166 36.028 31.205 1.00 16.45 22 VAL D O 1
ATOM 2787 N N . ARG D 1 35 ? 91.866 35.731 29.068 1.00 17.14 23 ARG D N 1
ATOM 2788 C CA . ARG D 1 35 ? 90.560 36.043 28.469 1.00 17.53 23 ARG D CA 1
ATOM 2789 C C . ARG D 1 35 ? 89.414 35.147 28.950 1.00 18.30 23 ARG D C 1
ATOM 2790 O O . ARG D 1 35 ? 88.329 35.634 29.273 1.00 18.01 23 ARG D O 1
ATOM 2798 N N . GLU D 1 36 ? 89.653 33.843 28.983 1.00 19.78 24 GLU D N 1
ATOM 2799 C CA . GLU D 1 36 ? 88.585 32.865 29.236 1.00 21.09 24 GLU D CA 1
ATOM 2800 C C . GLU D 1 36 ? 88.420 32.483 30.711 1.00 21.09 24 GLU D C 1
ATOM 2801 O O . GLU D 1 36 ? 87.393 31.946 31.115 1.00 19.08 24 GLU D O 1
ATOM 2807 N N . GLU D 1 37 ? 89.425 32.796 31.518 1.00 22.04 25 GLU D N 1
ATOM 2808 C CA . GLU D 1 37 ? 89.482 32.279 32.866 1.00 22.87 25 GLU D CA 1
ATOM 2809 C C . GLU D 1 37 ? 90.035 33.276 33.879 1.00 20.38 25 GLU D C 1
ATOM 2810 O O . GLU D 1 37 ? 89.445 33.492 34.936 1.00 21.57 25 GLU D O 1
ATOM 2816 N N . GLY D 1 38 ? 91.172 33.870 33.563 1.00 18.55 26 GLY D N 1
ATOM 2817 C CA . GLY D 1 38 ? 91.896 34.662 34.522 1.00 18.05 26 GLY D CA 1
ATOM 2818 C C . GLY D 1 38 ? 91.224 35.943 34.943 1.00 16.80 26 GLY D C 1
ATOM 2819 O O . GLY D 1 38 ? 91.017 36.178 36.125 1.00 16.46 26 GLY D O 1
ATOM 2820 N N . ILE D 1 39 ? 90.896 36.776 33.969 1.00 17.28 27 ILE D N 1
ATOM 2821 C CA . ILE D 1 39 ? 90.479 38.150 34.233 1.00 16.78 27 ILE D CA 1
ATOM 2822 C C . ILE D 1 39 ? 89.105 38.194 34.931 1.00 16.59 27 ILE D C 1
ATOM 2823 O O . ILE D 1 39 ? 88.817 39.123 35.682 1.00 17.29 27 ILE D O 1
ATOM 2828 N N . ALA D 1 40 ? 88.275 37.178 34.695 1.00 16.55 28 ALA D N 1
ATOM 2829 C CA . ALA D 1 40 ? 86.989 37.037 35.388 1.00 16.75 28 ALA D CA 1
ATOM 2830 C C . ALA D 1 40 ? 87.157 36.762 36.887 1.00 17.62 28 ALA D C 1
ATOM 2831 O O . ALA D 1 40 ? 86.293 37.109 37.682 1.00 18.35 28 ALA D O 1
ATOM 2833 N N . ILE D 1 41 ? 88.248 36.113 37.271 1.00 17.11 29 ILE D N 1
ATOM 2834 C CA . ILE D 1 41 ? 88.572 35.940 38.669 1.00 16.55 29 ILE D CA 1
ATOM 2835 C C . ILE D 1 41 ? 89.191 37.222 39.213 1.00 17.07 29 ILE D C 1
ATOM 2836 O O . ILE D 1 41 ? 88.794 37.735 40.272 1.00 16.38 29 ILE D O 1
ATOM 2841 N N . GLN D 1 42 ? 90.169 37.728 38.470 1.00 18.38 30 GLN D N 1
ATOM 2842 C CA . GLN D 1 42 ? 91.086 38.759 38.951 1.00 19.40 30 GLN D CA 1
ATOM 2843 C C . GLN D 1 42 ? 90.463 40.143 39.097 1.00 19.67 30 GLN D C 1
ATOM 2844 O O . GLN D 1 42 ? 90.624 40.783 40.121 1.00 20.18 30 GLN D O 1
ATOM 2850 N N . ALA D 1 43 ? 89.757 40.608 38.077 1.00 20.56 31 ALA D N 1
ATOM 2851 C CA . ALA D 1 43 ? 89.298 41.998 38.063 1.00 21.25 31 ALA D CA 1
ATOM 2852 C C . ALA D 1 43 ? 88.342 42.347 39.211 1.00 21.13 31 ALA D C 1
ATOM 2853 O O . ALA D 1 43 ? 88.520 43.375 39.862 1.00 20.42 31 ALA D O 1
ATOM 2855 N N . PRO D 1 44 ? 87.317 41.508 39.455 1.00 20.78 32 PRO D N 1
ATOM 2856 C CA . PRO D 1 44 ? 86.436 41.794 40.602 1.00 20.63 32 PRO D CA 1
ATOM 2857 C C . PRO D 1 44 ? 87.189 41.963 41.927 1.00 20.56 32 PRO D C 1
ATOM 2858 O O . PRO D 1 44 ? 86.873 42.870 42.690 1.00 21.45 32 PRO D O 1
ATOM 2862 N N . ILE D 1 45 ? 88.175 41.101 42.185 1.00 20.72 33 ILE D N 1
ATOM 2863 C CA . ILE D 1 45 ? 88.916 41.101 43.451 1.00 19.05 33 ILE D CA 1
ATOM 2864 C C . ILE D 1 45 ? 89.910 42.261 43.522 1.00 18.82 33 ILE D C 1
ATOM 2865 O O . ILE D 1 45 ? 90.081 42.871 44.579 1.00 18.26 33 ILE D O 1
ATOM 2870 N N . LEU D 1 46 ? 90.572 42.564 42.405 1.00 18.02 34 LEU D N 1
ATOM 2871 C CA . LEU D 1 46 ? 91.519 43.681 42.378 1.00 16.95 34 LEU D CA 1
ATOM 2872 C C . LEU D 1 46 ? 90.799 45.023 42.241 1.00 16.46 34 LEU D C 1
ATOM 2873 O O . LEU D 1 46 ? 91.271 46.022 42.770 1.00 16.98 34 LEU D O 1
ATOM 2878 N N . GLY D 1 47 ? 89.694 45.044 41.501 1.00 16.22 35 GLY D N 1
ATOM 2879 C CA . GLY D 1 47 ? 88.696 46.111 41.613 1.00 16.65 35 GLY D CA 1
ATOM 2880 C C . GLY D 1 47 ? 88.632 47.178 40.540 1.00 16.44 35 GLY D C 1
ATOM 2881 O O . GLY D 1 47 ? 87.571 47.756 40.318 1.00 17.68 35 GLY D O 1
ATOM 2882 N N . ASN D 1 48 ? 89.756 47.477 39.897 1.00 17.45 36 ASN D N 1
ATOM 2883 C CA . ASN D 1 48 ? 89.806 48.575 38.927 1.00 16.51 36 ASN D CA 1
ATOM 2884 C C . ASN D 1 48 ? 90.879 48.369 37.867 1.00 16.54 36 ASN D C 1
ATOM 2885 O O . ASN D 1 48 ? 91.891 49.059 37.852 1.00 17.52 36 ASN D O 1
ATOM 2890 N N . LEU D 1 49 ? 90.645 47.399 36.978 1.00 16.76 37 LEU D N 1
ATOM 2891 C CA . LEU D 1 49 ? 91.437 47.241 35.758 1.00 15.48 37 LEU D CA 1
ATOM 2892 C C . LEU D 1 49 ? 91.292 48.501 34.902 1.00 16.06 37 LEU D C 1
ATOM 2893 O O . LEU D 1 49 ? 90.183 48.915 34.596 1.00 17.20 37 LEU D O 1
ATOM 2898 N N . ILE D 1 50 ? 92.408 49.135 34.561 1.00 16.41 38 ILE D N 1
ATOM 2899 C CA . ILE D 1 50 ? 92.404 50.336 33.734 1.00 17.19 38 ILE D CA 1
ATOM 2900 C C . ILE D 1 50 ? 92.627 49.962 32.257 1.00 18.64 38 ILE D C 1
ATOM 2901 O O . ILE D 1 50 ? 91.909 50.429 31.359 1.00 18.46 38 ILE D O 1
ATOM 2906 N N . GLY D 1 51 ? 93.648 49.140 32.020 1.00 18.44 39 GLY D N 1
ATOM 2907 C CA . GLY D 1 51 ? 94.001 48.723 30.676 1.00 18.60 39 GLY D CA 1
ATOM 2908 C C . GLY D 1 51 ? 94.748 47.409 30.648 1.00 17.61 39 GLY D C 1
ATOM 2909 O O . GLY D 1 51 ? 95.301 46.968 31.659 1.00 15.73 39 GLY D O 1
ATOM 2910 N N . TYR D 1 52 ? 94.743 46.788 29.469 1.00 16.97 40 TYR D N 1
ATOM 2911 C CA . TYR D 1 52 ? 95.435 45.525 29.237 1.00 15.83 40 TYR D CA 1
ATOM 2912 C C . TYR D 1 52 ? 95.922 45.512 27.788 1.00 15.82 40 TYR D C 1
ATOM 2913 O O . TYR D 1 52 ? 95.117 45.536 26.859 1.00 15.23 40 TYR D O 1
ATOM 2922 N N . PHE D 1 53 ? 97.232 45.464 27.579 1.00 16.49 41 PHE D N 1
ATOM 2923 C CA . PHE D 1 53 ? 97.773 45.697 26.243 1.00 16.91 41 PHE D CA 1
ATOM 2924 C C . PHE D 1 53 ? 98.858 44.702 25.850 1.00 17.87 41 PHE D C 1
ATOM 2925 O O . PHE D 1 53 ? 99.534 44.142 26.715 1.00 17.97 41 PHE D O 1
ATOM 2933 N N . VAL D 1 54 ? 99.023 44.522 24.533 1.00 16.89 42 VAL D N 1
ATOM 2934 C CA . VAL D 1 54 ? 100.159 43.817 23.961 1.00 17.08 42 VAL D CA 1
ATOM 2935 C C . VAL D 1 54 ? 100.938 44.820 23.123 1.00 17.18 42 VAL D C 1
ATOM 2936 O O . VAL D 1 54 ? 100.351 45.559 22.348 1.00 17.08 42 VAL D O 1
ATOM 2940 N N . THR D 1 55 ? 102.255 44.835 23.284 1.00 17.75 43 THR D N 1
ATOM 2941 C CA . THR D 1 55 ? 103.099 45.800 22.601 1.00 18.33 43 THR D CA 1
ATOM 2942 C C . THR D 1 55 ? 103.266 45.391 21.140 1.00 16.75 43 THR D C 1
ATOM 2943 O O . THR D 1 55 ? 103.527 44.221 20.848 1.00 15.52 43 THR D O 1
ATOM 2947 N N . ASP D 1 56 ? 103.063 46.341 20.232 1.00 14.89 44 ASP D N 1
ATOM 2948 C CA . ASP D 1 56 ? 103.202 46.061 18.808 1.00 16.40 44 ASP D CA 1
ATOM 2949 C C . ASP D 1 56 ? 104.550 46.603 18.256 1.00 15.76 44 ASP D C 1
ATOM 2950 O O . ASP D 1 56 ? 105.159 46.043 17.338 1.00 13.54 44 ASP D O 1
ATOM 2955 N N . ILE D 1 57 ? 104.995 47.701 18.847 1.00 16.00 45 ILE D N 1
ATOM 2956 C CA . ILE D 1 57 ? 106.254 48.325 18.515 1.00 15.97 45 ILE D CA 1
ATOM 2957 C C . ILE D 1 57 ? 106.935 48.744 19.797 1.00 15.54 45 ILE D C 1
ATOM 2958 O O . ILE D 1 57 ? 106.489 49.664 20.472 1.00 15.32 45 ILE D O 1
ATOM 2963 N N . GLY D 1 58 ? 108.031 48.058 20.105 1.00 16.76 46 GLY D N 1
ATOM 2964 C CA . GLY D 1 58 ? 108.874 48.347 21.269 1.00 15.93 46 GLY D CA 1
ATOM 2965 C C . GLY D 1 58 ? 109.461 47.017 21.740 1.00 14.90 46 GLY D C 1
ATOM 2966 O O . GLY D 1 58 ? 109.809 46.155 20.923 1.00 14.11 46 GLY D O 1
ATOM 2967 N N . PRO D 1 59 ? 109.580 46.838 23.055 1.00 14.37 47 PRO D N 1
ATOM 2968 C CA . PRO D 1 59 ? 109.974 45.504 23.476 1.00 15.04 47 PRO D CA 1
ATOM 2969 C C . PRO D 1 59 ? 108.861 44.549 23.086 1.00 14.95 47 PRO D C 1
ATOM 2970 O O . PRO D 1 59 ? 107.699 44.820 23.354 1.00 16.10 47 PRO D O 1
ATOM 2974 N N . LEU D 1 60 ? 109.212 43.452 22.428 1.00 16.44 48 LEU D N 1
ATOM 2975 C CA . LEU D 1 60 ? 108.206 42.537 21.914 1.00 17.81 48 LEU D CA 1
ATOM 2976 C C . LEU D 1 60 ? 107.947 41.310 22.804 1.00 17.89 48 LEU D C 1
ATOM 2977 O O . LEU D 1 60 ? 108.670 41.052 23.769 1.00 18.44 48 LEU D O 1
ATOM 2982 N N . SER D 1 61 ? 106.898 40.565 22.457 1.00 18.30 49 SER D N 1
ATOM 2983 C CA . SER D 1 61 ? 106.336 39.529 23.316 1.00 18.43 49 SER D CA 1
ATOM 2984 C C . SER D 1 61 ? 106.169 40.127 24.709 1.00 19.26 49 SER D C 1
ATOM 2985 O O . SER D 1 61 ? 106.680 39.600 25.692 1.00 18.26 49 SER D O 1
ATOM 2988 N N . GLN D 1 62 ? 105.465 41.259 24.760 1.00 19.01 50 GLN D N 1
ATOM 2989 C CA . GLN D 1 62 ? 105.337 42.047 25.970 1.00 19.96 50 GLN D CA 1
ATOM 2990 C C . GLN D 1 62 ? 103.873 42.380 26.228 1.00 20.73 50 GLN D C 1
ATOM 2991 O O . GLN D 1 62 ? 103.161 42.816 25.320 1.00 22.13 50 GLN D O 1
ATOM 2997 N N . VAL D 1 63 ? 103.453 42.183 27.476 1.00 20.59 51 VAL D N 1
ATOM 2998 C CA . VAL D 1 63 ? 102.082 42.422 27.925 1.00 21.10 51 VAL D CA 1
ATOM 2999 C C . VAL D 1 63 ? 102.185 43.476 28.993 1.00 20.15 51 VAL D C 1
ATOM 3000 O O . VAL D 1 63 ? 103.101 43.416 29.836 1.00 18.33 51 VAL D O 1
ATOM 3004 N N . ILE D 1 64 ? 101.239 44.415 28.984 1.00 19.66 52 ILE D N 1
ATOM 3005 C CA . ILE D 1 64 ? 101.203 45.474 29.988 1.00 19.34 52 ILE D CA 1
ATOM 3006 C C . ILE D 1 64 ? 99.798 45.611 30.534 1.00 19.51 52 ILE D C 1
ATOM 3007 O O . ILE D 1 64 ? 98.851 45.730 29.761 1.00 19.39 52 ILE D O 1
ATOM 3012 N N . HIS D 1 65 ? 99.650 45.573 31.856 1.00 19.43 53 HIS D N 1
ATOM 3013 C CA . HIS D 1 65 ? 98.354 45.823 32.446 1.00 20.49 53 HIS D CA 1
ATOM 3014 C C . HIS D 1 65 ? 98.419 46.806 33.586 1.00 21.56 53 HIS D C 1
ATOM 3015 O O . HIS D 1 65 ? 99.333 46.752 34.400 1.00 22.14 53 HIS D O 1
ATOM 3030 N N . TRP D 1 67 ? 96.381 48.833 36.821 1.00 19.14 55 TRP D N 1
ATOM 3031 C CA . TRP D 1 67 ? 95.390 48.606 37.877 1.00 17.88 55 TRP D CA 1
ATOM 3032 C C . TRP D 1 67 ? 95.282 49.806 38.803 1.00 16.78 55 TRP D C 1
ATOM 3033 O O . TRP D 1 67 ? 96.292 50.307 39.310 1.00 15.91 55 TRP D O 1
ATOM 3044 N N . GLY D 1 68 ? 94.050 50.230 39.056 1.00 15.56 56 GLY D N 1
ATOM 3045 C CA . GLY D 1 68 ? 93.793 51.417 39.856 1.00 15.38 56 GLY D CA 1
ATOM 3046 C C . GLY D 1 68 ? 93.517 50.999 41.277 1.00 15.47 56 GLY D C 1
ATOM 3047 O O . GLY D 1 68 ? 92.838 49.991 41.498 1.00 14.66 56 GLY D O 1
ATOM 3048 N N . TYR D 1 69 ? 94.063 51.752 42.232 1.00 14.83 57 TYR D N 1
ATOM 3049 C CA . TYR D 1 69 ? 93.810 51.524 43.648 1.00 16.52 57 TYR D CA 1
ATOM 3050 C C . TYR D 1 69 ? 93.623 52.849 44.411 1.00 17.87 57 TYR D C 1
ATOM 3051 O O . TYR D 1 69 ? 94.192 53.883 44.044 1.00 18.19 57 TYR D O 1
ATOM 3060 N N . ALA D 1 70 ? 92.834 52.787 45.479 1.00 17.99 58 ALA D N 1
ATOM 3061 C CA . ALA D 1 70 ? 92.627 53.903 46.390 1.00 19.49 58 ALA D CA 1
ATOM 3062 C C . ALA D 1 70 ? 93.872 54.214 47.229 1.00 19.63 58 ALA D C 1
ATOM 3063 O O . ALA D 1 70 ? 94.111 55.364 47.589 1.00 20.07 58 ALA D O 1
ATOM 3065 N N . SER D 1 71 ? 94.636 53.178 47.563 1.00 20.43 59 SER D N 1
ATOM 3066 C CA . SER D 1 71 ? 95.915 53.317 48.271 1.00 20.91 59 SER D CA 1
ATOM 3067 C C . SER D 1 71 ? 96.700 52.018 48.138 1.00 22.39 59 SER D C 1
ATOM 3068 O O . SER D 1 71 ? 96.162 51.005 47.664 1.00 22.13 59 SER D O 1
ATOM 3071 N N . LEU D 1 72 ? 97.964 52.036 48.570 1.00 23.11 60 LEU D N 1
ATOM 3072 C CA . LEU D 1 72 ? 98.820 50.844 48.475 1.00 22.60 60 LEU D CA 1
ATOM 3073 C C . LEU D 1 72 ? 98.483 49.794 49.535 1.00 22.26 60 LEU D C 1
ATOM 3074 O O . LEU D 1 72 ? 98.662 48.594 49.298 1.00 20.16 60 LEU D O 1
ATOM 3079 N N . ASP D 1 73 ? 97.972 50.229 50.686 1.00 21.68 61 ASP D N 1
ATOM 3080 C CA . ASP D 1 73 ? 97.485 49.273 51.682 1.00 23.59 61 ASP D CA 1
ATOM 3081 C C . ASP D 1 73 ? 96.257 48.535 51.158 1.00 23.13 61 ASP D C 1
ATOM 3082 O O . ASP D 1 73 ? 96.106 47.322 51.364 1.00 21.50 61 ASP D O 1
ATOM 3087 N N . ASP D 1 74 ? 95.401 49.257 50.441 1.00 23.14 62 ASP D N 1
ATOM 3088 C CA . ASP D 1 74 ? 94.255 48.616 49.799 1.00 23.43 62 ASP D CA 1
ATOM 3089 C C . ASP D 1 74 ? 94.714 47.567 48.786 1.00 21.22 62 ASP D C 1
ATOM 3090 O O . ASP D 1 74 ? 94.230 46.437 48.815 1.00 18.79 62 ASP D O 1
ATOM 3095 N N . ARG D 1 75 ? 95.659 47.956 47.923 1.00 19.28 63 ARG D N 1
ATOM 3096 C CA . ARG D 1 75 ? 96.281 47.044 46.970 1.00 19.86 63 ARG D CA 1
ATOM 3097 C C . ARG D 1 75 ? 96.818 45.764 47.620 1.00 21.06 63 ARG D C 1
ATOM 3098 O O . ARG D 1 75 ? 96.555 44.649 47.126 1.00 20.10 63 ARG D O 1
ATOM 3106 N N . ALA D 1 76 ? 97.592 45.928 48.702 1.00 20.71 64 ALA D N 1
ATOM 3107 C CA . ALA D 1 76 ? 98.207 44.791 49.413 1.00 20.68 64 ALA D CA 1
ATOM 3108 C C . ALA D 1 76 ? 97.159 43.814 49.945 1.00 20.73 64 ALA D C 1
ATOM 3109 O O . ALA D 1 76 ? 97.357 42.605 49.878 1.00 18.80 64 ALA D O 1
ATOM 3111 N N . GLU D 1 77 ? 96.066 44.365 50.485 1.00 21.67 65 GLU D N 1
ATOM 3112 C CA . GLU D 1 77 ? 94.935 43.591 50.975 1.00 21.80 65 GLU D CA 1
ATOM 3113 C C . GLU D 1 77 ? 94.259 42.870 49.824 1.00 21.03 65 GLU D C 1
ATOM 3114 O O . GLU D 1 77 ? 93.983 41.682 49.907 1.00 20.99 65 GLU D O 1
ATOM 3117 N N . ARG D 1 78 ? 94.014 43.588 48.735 1.00 21.38 66 ARG D N 1
ATOM 3118 C CA . ARG D 1 78 ? 93.261 43.028 47.603 1.00 21.19 66 ARG D CA 1
ATOM 3119 C C . ARG D 1 78 ? 94.055 41.958 46.866 1.00 20.89 66 ARG D C 1
ATOM 3120 O O . ARG D 1 78 ? 93.518 40.887 46.577 1.00 21.55 66 ARG D O 1
ATOM 3128 N N . ARG D 1 79 ? 95.337 42.226 46.605 1.00 21.24 67 ARG D N 1
ATOM 3129 C CA . ARG D 1 79 ? 96.242 41.210 46.034 1.00 21.41 67 ARG D CA 1
ATOM 3130 C C . ARG D 1 79 ? 96.438 40.036 47.006 1.00 21.22 67 ARG D C 1
ATOM 3131 O O . ARG D 1 79 ? 96.702 38.893 46.582 1.00 20.43 67 ARG D O 1
ATOM 3139 N N . GLY D 1 80 ? 96.300 40.320 48.302 1.00 20.34 68 GLY D N 1
ATOM 3140 C CA . GLY D 1 80 ? 96.275 39.271 49.322 1.00 20.29 68 GLY D CA 1
ATOM 3141 C C . GLY D 1 80 ? 95.075 38.344 49.163 1.00 20.89 68 GLY D C 1
ATOM 3142 O O . GLY D 1 80 ? 95.240 37.123 49.057 1.00 21.20 68 GLY D O 1
ATOM 3143 N N . LYS D 1 81 ? 93.871 38.924 49.145 1.00 20.63 69 LYS D N 1
ATOM 3144 C CA . LYS D 1 81 ? 92.644 38.169 48.824 1.00 20.87 69 LYS D CA 1
ATOM 3145 C C . LYS D 1 81 ? 92.815 37.325 47.549 1.00 20.51 69 LYS D C 1
ATOM 3146 O O . LYS D 1 81 ? 92.458 36.149 47.547 1.00 19.80 69 LYS D O 1
ATOM 3149 N N . LEU D 1 82 ? 93.384 37.921 46.492 1.00 19.39 70 LEU D N 1
ATOM 3150 C CA . LEU D 1 82 ? 93.543 37.240 45.195 1.00 20.08 70 LEU D CA 1
ATOM 3151 C C . LEU D 1 82 ? 94.372 35.951 45.287 1.00 21.60 70 LEU D C 1
ATOM 3152 O O . LEU D 1 82 ? 93.994 34.913 44.727 1.00 19.96 70 LEU D O 1
ATOM 3157 N N . ALA D 1 83 ? 95.505 36.047 45.981 1.00 23.23 71 ALA D N 1
ATOM 3158 C CA . ALA D 1 83 ? 96.419 34.922 46.178 1.00 23.97 71 ALA D CA 1
ATOM 3159 C C . ALA D 1 83 ? 95.828 33.809 47.045 1.00 24.48 71 ALA D C 1
ATOM 3160 O O . ALA D 1 83 ? 96.304 32.683 46.984 1.00 23.04 71 ALA D O 1
ATOM 3162 N N . GLU D 1 84 ? 94.823 34.137 47.862 1.00 24.95 72 GLU D N 1
ATOM 3163 C CA . GLU D 1 84 ? 94.112 33.136 48.673 1.00 27.14 72 GLU D CA 1
ATOM 3164 C C . GLU D 1 84 ? 92.874 32.588 47.977 1.00 25.28 72 GLU D C 1
ATOM 3165 O O . GLU D 1 84 ? 92.244 31.673 48.485 1.00 25.07 72 GLU D O 1
ATOM 3171 N N . ASP D 1 85 ? 92.508 33.153 46.828 1.00 24.34 73 ASP D N 1
ATOM 3172 C CA . ASP D 1 85 ? 91.348 32.677 46.099 1.00 23.55 73 ASP D CA 1
ATOM 3173 C C . ASP D 1 85 ? 91.614 31.297 45.478 1.00 23.23 73 ASP D C 1
ATOM 3174 O O . ASP D 1 85 ? 92.592 31.108 44.761 1.00 22.96 73 ASP D O 1
ATOM 3179 N N . GLN D 1 86 ? 90.724 30.350 45.778 1.00 23.23 74 GLN D N 1
ATOM 3180 C CA . GLN D 1 86 ? 90.813 28.958 45.314 1.00 23.44 74 GLN D CA 1
ATOM 3181 C C . GLN D 1 86 ? 90.891 28.835 43.782 1.00 21.67 74 GLN D C 1
ATOM 3182 O O . GLN D 1 86 ? 91.774 28.163 43.253 1.00 22.16 74 GLN D O 1
ATOM 3188 N N . ARG D 1 87 ? 89.965 29.484 43.086 1.00 19.77 75 ARG D N 1
ATOM 3189 C CA . ARG D 1 87 ? 89.998 29.549 41.633 1.00 20.82 75 ARG D CA 1
ATOM 3190 C C . ARG D 1 87 ? 91.310 30.106 41.076 1.00 19.65 75 ARG D C 1
ATOM 3191 O O . ARG D 1 87 ? 91.801 29.628 40.057 1.00 18.65 75 ARG D O 1
ATOM 3199 N N . TRP D 1 88 ? 91.874 31.114 41.740 1.00 19.42 76 TRP D N 1
ATOM 3200 C CA . TRP D 1 88 ? 93.101 31.762 41.251 1.00 19.96 76 TRP D CA 1
ATOM 3201 C C . TRP D 1 88 ? 94.300 30.844 41.500 1.00 19.68 76 TRP D C 1
ATOM 3202 O O . TRP D 1 88 ? 95.168 30.717 40.646 1.00 20.71 76 TRP D O 1
ATOM 3213 N N . GLN D 1 89 ? 94.328 30.185 42.651 1.00 19.54 77 GLN D N 1
ATOM 3214 C CA . GLN D 1 89 ? 95.326 29.142 42.925 1.00 20.43 77 GLN D CA 1
ATOM 3215 C C . GLN D 1 89 ? 95.276 27.951 41.935 1.00 20.30 77 GLN D C 1
ATOM 3216 O O . GLN D 1 89 ? 96.279 27.245 41.727 1.00 18.59 77 GLN D O 1
ATOM 3222 N N . ALA D 1 90 ? 94.113 27.733 41.332 1.00 19.58 78 ALA D N 1
ATOM 3223 C CA . ALA D 1 90 ? 93.973 26.714 40.307 1.00 20.02 78 ALA D CA 1
ATOM 3224 C C . ALA D 1 90 ? 94.435 27.208 38.946 1.00 20.33 78 ALA D C 1
ATOM 3225 O O . ALA D 1 90 ? 94.714 26.413 38.063 1.00 21.03 78 ALA D O 1
ATOM 3227 N N . PHE D 1 91 ? 94.521 28.522 38.782 1.00 20.89 79 PHE D N 1
ATOM 3228 C CA . PHE D 1 91 ? 94.807 29.133 37.479 1.00 20.30 79 PHE D CA 1
ATOM 3229 C C . PHE D 1 91 ? 96.249 29.622 37.353 1.00 20.11 79 PHE D C 1
ATOM 3230 O O . PHE D 1 91 ? 96.904 29.400 36.332 1.00 17.91 79 PHE D O 1
ATOM 3238 N N . ILE D 1 92 ? 96.747 30.285 38.393 1.00 20.73 80 ILE D N 1
ATOM 3239 C CA . ILE D 1 92 ? 97.998 31.040 38.269 1.00 21.31 80 ILE D CA 1
ATOM 3240 C C . ILE D 1 92 ? 99.243 30.205 37.871 1.00 21.14 80 ILE D C 1
ATOM 3241 O O . ILE D 1 92 ? 100.102 30.696 37.134 1.00 21.10 80 ILE D O 1
ATOM 3246 N N . PRO D 1 93 ? 99.338 28.938 38.305 1.00 21.68 81 PRO D N 1
ATOM 3247 C CA . PRO D 1 93 ? 100.527 28.195 37.821 1.00 21.87 81 PRO D CA 1
ATOM 3248 C C . PRO D 1 93 ? 100.623 28.050 36.294 1.00 21.56 81 PRO D C 1
ATOM 3249 O O . PRO D 1 93 ? 101.716 28.134 35.732 1.00 22.58 81 PRO D O 1
ATOM 3253 N N . ARG D 1 94 ? 99.488 27.871 35.631 1.00 22.92 82 ARG D N 1
ATOM 3254 C CA . ARG D 1 94 ? 99.441 27.776 34.169 1.00 22.97 82 ARG D CA 1
ATOM 3255 C C . ARG D 1 94 ? 99.822 29.093 33.510 1.00 23.43 82 ARG D C 1
ATOM 3256 O O . ARG D 1 94 ? 100.491 29.099 32.462 1.00 24.98 82 ARG D O 1
ATOM 3264 N N . LEU D 1 95 ? 99.422 30.209 34.112 1.00 21.07 83 LEU D N 1
ATOM 3265 C CA . LEU D 1 95 ? 99.802 31.481 33.561 1.00 20.77 83 LEU D CA 1
ATOM 3266 C C . LEU D 1 95 ? 101.287 31.775 33.853 1.00 21.41 83 LEU D C 1
ATOM 3267 O O . LEU D 1 95 ? 102.045 32.164 32.970 1.00 20.52 83 LEU D O 1
ATOM 3272 N N . SER D 1 96 ? 101.691 31.567 35.095 1.00 22.96 84 SER D N 1
ATOM 3273 C CA . SER D 1 96 ? 103.032 31.917 35.562 1.00 24.25 84 SER D CA 1
ATOM 3274 C C . SER D 1 96 ? 104.179 31.243 34.805 1.00 23.17 84 SER D C 1
ATOM 3275 O O . SER D 1 96 ? 105.230 31.859 34.588 1.00 22.12 84 SER D O 1
ATOM 3278 N N . VAL D 1 97 ? 103.984 29.988 34.414 1.00 22.71 85 VAL D N 1
ATOM 3279 C CA . VAL D 1 97 ? 105.018 29.279 33.657 1.00 22.70 85 VAL D CA 1
ATOM 3280 C C . VAL D 1 97 ? 105.343 29.963 32.310 1.00 22.44 85 VAL D C 1
ATOM 3281 O O . VAL D 1 97 ? 106.430 29.777 31.761 1.00 23.67 85 VAL D O 1
ATOM 3285 N N . LEU D 1 98 ? 104.418 30.780 31.811 1.00 21.12 86 LEU D N 1
ATOM 3286 C CA . LEU D 1 98 ? 104.556 31.425 30.512 1.00 20.76 86 LEU D CA 1
ATOM 3287 C C . LEU D 1 98 ? 105.309 32.757 30.574 1.00 21.56 86 LEU D C 1
ATOM 3288 O O . LEU D 1 98 ? 105.720 33.304 29.531 1.00 21.12 86 LEU D O 1
ATOM 3293 N N . ILE D 1 99 ? 105.504 33.274 31.786 1.00 21.73 87 ILE D N 1
ATOM 3294 C CA . ILE D 1 99 ? 106.104 34.599 31.975 1.00 21.60 87 ILE D CA 1
ATOM 3295 C C . ILE D 1 99 ? 107.609 34.449 32.156 1.00 21.64 87 ILE D C 1
ATOM 3296 O O . ILE D 1 99 ? 108.064 33.810 33.107 1.00 22.11 87 ILE D O 1
ATOM 3301 N N . GLU D 1 100 ? 108.373 35.023 31.228 1.00 22.17 88 GLU D N 1
ATOM 3302 C CA . GLU D 1 100 ? 109.833 34.911 31.233 1.00 22.30 88 GLU D CA 1
ATOM 3303 C C . GLU D 1 100 ? 110.457 35.957 32.168 1.00 21.70 88 GLU D C 1
ATOM 3304 O O . GLU D 1 100 ? 111.464 35.699 32.812 1.00 23.02 88 GLU D O 1
ATOM 3306 N N . SER D 1 101 ? 109.891 37.147 32.226 1.00 19.93 89 SER D N 1
ATOM 3307 C CA . SER D 1 101 ? 110.322 38.110 33.218 1.00 21.91 89 SER D CA 1
ATOM 3308 C C . SER D 1 101 ? 109.177 39.032 33.500 1.00 21.73 89 SER D C 1
ATOM 3309 O O . SER D 1 101 ? 108.213 39.069 32.728 1.00 21.99 89 SER D O 1
ATOM 3312 N N . SER D 1 102 ? 109.257 39.729 34.633 1.00 21.04 90 SER D N 1
ATOM 3313 C CA . SER D 1 102 ? 108.220 40.670 35.012 1.00 20.25 90 SER D CA 1
ATOM 3314 C C . SER D 1 102 ? 108.745 41.796 35.876 1.00 20.52 90 SER D C 1
ATOM 3315 O O . SER D 1 102 ? 109.805 41.704 36.490 1.00 20.09 90 SER D O 1
ATOM 3318 N N . GLU D 1 103 ? 107.969 42.867 35.917 1.00 21.70 91 GLU D N 1
ATOM 3319 C CA . GLU D 1 103 ? 108.293 44.037 36.713 1.00 23.34 91 GLU D CA 1
ATOM 3320 C C . GLU D 1 103 ? 107.034 44.862 36.840 1.00 20.96 91 GLU D C 1
ATOM 3321 O O . GLU D 1 103 ? 106.092 44.704 36.042 1.00 17.67 91 GLU D O 1
ATOM 3327 N N . ASN D 1 104 ? 107.037 45.739 37.840 1.00 19.06 92 ASN D N 1
ATOM 3328 C CA . ASN D 1 104 ? 105.940 46.648 38.066 1.00 18.20 92 ASN D CA 1
ATOM 3329 C C . ASN D 1 104 ? 106.442 47.962 38.643 1.00 18.52 92 ASN D C 1
ATOM 3330 O O . ASN D 1 104 ? 107.617 48.099 38.997 1.00 18.24 92 ASN D O 1
ATOM 3335 N N . ARG D 1 105 ? 105.539 48.933 38.707 1.00 19.21 93 ARG D N 1
ATOM 3336 C CA . ARG D 1 105 ? 105.847 50.234 39.269 1.00 18.39 93 ARG D CA 1
ATOM 3337 C C . ARG D 1 105 ? 104.563 50.922 39.687 1.00 16.67 93 ARG D C 1
ATOM 3338 O O . ARG D 1 105 ? 103.470 50.525 39.261 1.00 12.66 93 ARG D O 1
ATOM 3346 N N . ILE D 1 106 ? 104.716 51.933 40.545 1.00 16.09 94 ILE D N 1
ATOM 3347 C CA . ILE D 1 106 ? 103.595 52.722 41.021 1.00 16.17 94 ILE D CA 1
ATOM 3348 C C . ILE D 1 106 ? 103.641 54.133 40.436 1.00 16.73 94 ILE D C 1
ATOM 3349 O O . ILE D 1 106 ? 104.654 54.840 40.534 1.00 15.27 94 ILE D O 1
ATOM 3354 N N . LEU D 1 107 ? 102.507 54.530 39.861 1.00 17.20 95 LEU D N 1
ATOM 3355 C CA . LEU D 1 107 ? 102.395 55.754 39.089 1.00 17.81 95 LEU D CA 1
ATOM 3356 C C . LEU D 1 107 ? 101.385 56.634 39.756 1.00 17.50 95 LEU D C 1
ATOM 3357 O O . LEU D 1 107 ? 100.297 56.165 40.104 1.00 15.10 95 LEU D O 1
ATOM 3362 N N . LEU D 1 108 ? 101.768 57.899 39.959 1.00 18.19 96 LEU D N 1
ATOM 3363 C CA . LEU D 1 108 ? 100.891 58.894 40.595 1.00 18.45 96 LEU D CA 1
ATOM 3364 C C . LEU D 1 108 ? 100.447 59.873 39.515 1.00 16.96 96 LEU D C 1
ATOM 3365 O O . LEU D 1 108 ? 101.256 60.612 38.979 1.00 15.65 96 LEU D O 1
ATOM 3370 N N . PRO D 1 109 ? 99.153 59.857 39.177 1.00 16.53 97 PRO D N 1
ATOM 3371 C CA . PRO D 1 109 ? 98.681 60.777 38.159 1.00 16.15 97 PRO D CA 1
ATOM 3372 C C . PRO D 1 109 ? 98.932 62.237 38.548 1.00 15.83 97 PRO D C 1
ATOM 3373 O O . PRO D 1 109 ? 98.794 62.597 39.707 1.00 16.15 97 PRO D O 1
ATOM 3377 N N . THR D 1 110 ? 99.286 63.068 37.581 1.00 16.42 98 THR D N 1
ATOM 3378 C CA . THR D 1 110 ? 99.433 64.499 37.831 1.00 17.71 98 THR D CA 1
ATOM 3379 C C . THR D 1 110 ? 98.067 65.151 37.988 1.00 17.45 98 THR D C 1
ATOM 3380 O O . THR D 1 110 ? 97.040 64.550 37.666 1.00 16.06 98 THR D O 1
ATOM 3384 N N . ASP D 1 111 ? 98.068 66.389 38.464 1.00 17.01 99 ASP D N 1
ATOM 3385 C CA . ASP D 1 111 ? 96.826 67.123 38.633 1.00 18.45 99 ASP D CA 1
ATOM 3386 C C . ASP D 1 111 ? 96.206 67.541 37.285 1.00 18.28 99 ASP D C 1
ATOM 3387 O O . ASP D 1 111 ? 95.095 68.065 37.245 1.00 18.57 99 ASP D O 1
ATOM 3392 N N . PHE D 1 112 ? 96.907 67.303 36.182 1.00 17.44 100 PHE D N 1
ATOM 3393 C CA . PHE D 1 112 ? 96.327 67.580 34.855 1.00 18.09 100 PHE D CA 1
ATOM 3394 C C . PHE D 1 112 ? 96.139 66.313 34.027 1.00 17.58 100 PHE D C 1
ATOM 3395 O O . PHE D 1 112 ? 95.932 66.408 32.819 1.00 19.69 100 PHE D O 1
ATOM 3403 N N . SER D 1 113 ? 96.187 65.150 34.681 1.00 17.19 101 SER D N 1
ATOM 3404 C CA . SER D 1 113 ? 95.958 63.844 34.038 1.00 17.28 101 SER D CA 1
ATOM 3405 C C . SER D 1 113 ? 94.479 63.538 34.025 1.00 18.62 101 SER D C 1
ATOM 3406 O O . SER D 1 113 ? 93.856 63.484 35.091 1.00 19.42 101 SER D O 1
ATOM 3409 N N . PRO D 1 114 ? 93.899 63.348 32.828 1.00 19.09 102 PRO D N 1
ATOM 3410 C CA . PRO D 1 114 ? 92.495 62.978 32.731 1.00 19.12 102 PRO D CA 1
ATOM 3411 C C . PRO D 1 114 ? 92.158 61.811 33.625 1.00 19.35 102 PRO D C 1
ATOM 3412 O O . PRO D 1 114 ? 91.161 61.854 34.347 1.00 21.07 102 PRO D O 1
ATOM 3416 N N . LEU D 1 115 ? 92.964 60.764 33.562 1.00 21.44 103 LEU D N 1
ATOM 3417 C CA . LEU D 1 115 ? 92.813 59.631 34.479 1.00 22.54 103 LEU D CA 1
ATOM 3418 C C . LEU D 1 115 ? 93.501 59.990 35.797 1.00 22.07 103 LEU D C 1
ATOM 3419 O O . LEU D 1 115 ? 94.727 60.149 35.843 1.00 22.20 103 LEU D O 1
ATOM 3424 N N . ARG D 1 116 ? 92.717 60.098 36.867 1.00 23.16 104 ARG D N 1
ATOM 3425 C CA . ARG D 1 116 ? 93.173 60.779 38.086 1.00 23.98 104 ARG D CA 1
ATOM 3426 C C . ARG D 1 116 ? 92.550 60.168 39.334 1.00 24.21 104 ARG D C 1
ATOM 3427 O O . ARG D 1 116 ? 91.332 60.045 39.409 1.00 26.33 104 ARG D O 1
ATOM 3443 N N . ILE E 1 14 ? 130.270 43.287 4.907 1.00 25.03 2 ILE E N 1
ATOM 3444 C CA . ILE E 1 14 ? 129.833 43.424 6.296 1.00 22.34 2 ILE E CA 1
ATOM 3445 C C . ILE E 1 14 ? 129.195 44.797 6.468 1.00 20.83 2 ILE E C 1
ATOM 3446 O O . ILE E 1 14 ? 129.519 45.746 5.732 1.00 19.41 2 ILE E O 1
ATOM 3451 N N . VAL E 1 15 ? 128.283 44.893 7.434 1.00 20.07 3 VAL E N 1
ATOM 3452 C CA . VAL E 1 15 ? 127.615 46.144 7.768 1.00 18.38 3 VAL E CA 1
ATOM 3453 C C . VAL E 1 15 ? 127.835 46.492 9.221 1.00 17.87 3 VAL E C 1
ATOM 3454 O O . VAL E 1 15 ? 127.459 45.741 10.146 1.00 16.86 3 VAL E O 1
ATOM 3458 N N . GLU E 1 16 ? 128.431 47.656 9.428 1.00 18.96 4 GLU E N 1
ATOM 3459 C CA . GLU E 1 16 ? 128.554 48.211 10.778 1.00 18.67 4 GLU E CA 1
ATOM 3460 C C . GLU E 1 16 ? 127.338 49.046 11.112 1.00 16.81 4 GLU E C 1
ATOM 3461 O O . GLU E 1 16 ? 127.041 49.989 10.397 1.00 16.01 4 GLU E O 1
ATOM 3467 N N . GLU E 1 17 ? 126.647 48.690 12.194 1.00 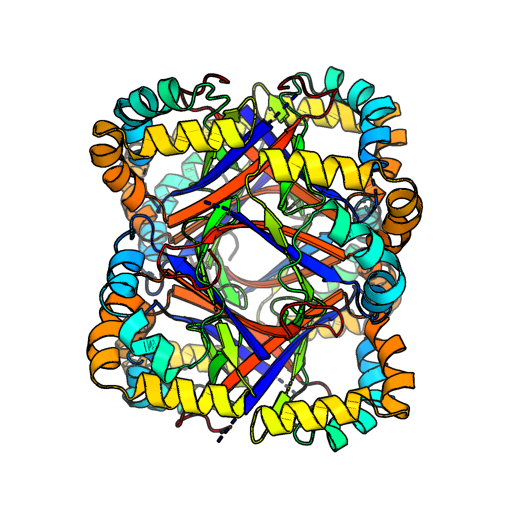17.50 5 GLU E N 1
ATOM 3468 C CA . GLU E 1 17 ? 125.555 49.522 12.735 1.00 18.55 5 GLU E CA 1
ATOM 3469 C C . GLU E 1 17 ? 126.044 50.374 13.920 1.00 17.21 5 GLU E C 1
ATOM 3470 O O . GLU E 1 17 ? 126.434 49.852 14.964 1.00 16.76 5 GLU E O 1
ATOM 3476 N N . ARG E 1 18 ? 126.014 51.684 13.735 1.00 17.23 6 ARG E N 1
ATOM 3477 C CA . ARG E 1 18 ? 126.332 52.652 14.787 1.00 17.77 6 ARG E CA 1
ATOM 3478 C C . ARG E 1 18 ? 125.042 53.280 15.303 1.00 18.60 6 ARG E C 1
ATOM 3479 O O . ARG E 1 18 ? 124.196 53.727 14.521 1.00 20.26 6 ARG E O 1
ATOM 3487 N N . ILE E 1 19 ? 124.897 53.303 16.627 1.00 19.41 7 ILE E N 1
ATOM 3488 C CA . ILE E 1 19 ? 123.659 53.680 17.279 1.00 18.59 7 ILE E CA 1
ATOM 3489 C C . ILE E 1 19 ? 123.976 54.714 18.342 1.00 18.63 7 ILE E C 1
ATOM 3490 O O . ILE E 1 19 ? 124.657 54.423 19.325 1.00 17.92 7 ILE E O 1
ATOM 3495 N N . TYR E 1 20 ? 123.519 55.942 18.131 1.00 19.91 8 TYR E N 1
ATOM 3496 C CA . TYR E 1 20 ? 123.821 57.019 19.060 1.00 19.84 8 TYR E CA 1
ATOM 3497 C C . TYR E 1 20 ? 122.541 57.454 19.769 1.00 20.26 8 TYR E C 1
ATOM 3498 O O . TYR E 1 20 ? 121.466 57.439 19.167 1.00 20.44 8 TYR E O 1
ATOM 3507 N N . ARG E 1 21 ? 122.675 57.804 21.049 1.00 19.34 9 ARG E N 1
ATOM 3508 C CA . ARG E 1 21 ? 121.668 58.569 21.770 1.00 20.58 9 ARG E CA 1
ATOM 3509 C C . ARG E 1 21 ? 122.134 60.033 21.834 1.00 18.52 9 ARG E C 1
ATOM 3510 O O . ARG E 1 21 ? 123.255 60.324 22.272 1.00 17.53 9 ARG E O 1
ATOM 3518 N N . ILE E 1 22 ? 121.278 60.947 21.393 1.00 16.67 10 ILE E N 1
ATOM 3519 C CA . ILE E 1 22 ? 121.619 62.362 21.357 1.00 16.53 10 ILE E CA 1
ATOM 3520 C C . ILE E 1 22 ? 121.004 63.064 22.565 1.00 17.53 10 ILE E C 1
ATOM 3521 O O . ILE E 1 22 ? 119.927 62.673 23.037 1.00 16.96 10 ILE E O 1
ATOM 3526 N N . ARG E 1 23 ? 121.688 64.094 23.073 1.00 18.69 11 ARG E N 1
ATOM 3527 C CA . ARG E 1 23 ? 121.203 64.891 24.220 1.00 19.11 11 ARG E CA 1
ATOM 3528 C C . ARG E 1 23 ? 119.840 65.471 23.947 1.00 18.08 11 ARG E C 1
ATOM 3529 O O . ARG E 1 23 ? 119.590 65.971 22.855 1.00 16.75 11 ARG E O 1
ATOM 3534 N N . GLY E 1 24 ? 118.969 65.421 24.947 1.00 17.31 12 GLY E N 1
ATOM 3535 C CA . GLY E 1 24 ? 117.652 66.009 24.827 1.00 17.87 12 GLY E CA 1
ATOM 3536 C C . GLY E 1 24 ? 117.673 67.415 24.241 1.00 17.49 12 GLY E C 1
ATOM 3537 O O . GLY E 1 24 ? 118.342 68.295 24.752 1.00 17.34 12 GLY E O 1
ATOM 3538 N N . GLY E 1 25 ? 116.945 67.607 23.148 1.00 18.75 13 GLY E N 1
ATOM 3539 C CA . GLY E 1 25 ? 116.748 68.921 22.560 1.00 19.31 13 GLY E CA 1
ATOM 3540 C C . GLY E 1 25 ? 117.739 69.255 21.468 1.00 20.48 13 GLY E C 1
ATOM 3541 O O . GLY E 1 25 ? 117.562 70.253 20.764 1.00 20.85 13 GLY E O 1
ATOM 3542 N N . LYS E 1 26 ? 118.770 68.421 21.308 1.00 19.99 14 LYS E N 1
ATOM 3543 C CA . LYS E 1 26 ? 119.865 68.720 20.385 1.00 19.54 14 LYS E CA 1
ATOM 3544 C C . LYS E 1 26 ? 119.788 67.933 19.075 1.00 17.99 14 LYS E C 1
ATOM 3545 O O . LYS E 1 26 ? 120.729 67.953 18.302 1.00 18.92 14 LYS E O 1
ATOM 3559 N N . GLN E 1 28 ? 117.963 68.355 16.244 1.00 18.35 16 GLN E N 1
ATOM 3560 C CA . GLN E 1 28 ? 117.939 69.099 14.998 1.00 20.39 16 GLN E CA 1
ATOM 3561 C C . GLN E 1 28 ? 119.315 69.635 14.733 1.00 20.56 16 GLN E C 1
ATOM 3562 O O . GLN E 1 28 ? 119.770 69.674 13.589 1.00 20.07 16 GLN E O 1
ATOM 3568 N N . GLU E 1 29 ? 119.983 69.995 15.821 1.00 21.81 17 GLU E N 1
ATOM 3569 C CA . GLU E 1 29 ? 121.322 70.551 15.770 1.00 22.37 17 GLU E CA 1
ATOM 3570 C C . GLU E 1 29 ? 122.286 69.529 15.224 1.00 19.33 17 GLU E C 1
ATOM 3571 O O . GLU E 1 29 ? 123.027 69.831 14.299 1.00 20.58 17 GLU E O 1
ATOM 3577 N N . TYR E 1 30 ? 122.257 68.330 15.797 1.00 17.68 18 TYR E N 1
ATOM 3578 C CA . TYR E 1 30 ? 123.051 67.192 15.336 1.00 17.90 18 TYR E CA 1
ATOM 3579 C C . TYR E 1 30 ? 122.852 66.928 13.834 1.00 18.28 18 TYR E C 1
ATOM 3580 O O . TYR E 1 30 ? 123.803 66.826 13.070 1.00 19.10 18 TYR E O 1
ATOM 3589 N N . LEU E 1 31 ? 121.603 66.839 13.412 1.00 18.69 19 LEU E N 1
ATOM 3590 C CA . LEU E 1 31 ? 121.286 66.554 12.020 1.00 18.34 19 LEU E CA 1
ATOM 3591 C C . LEU E 1 31 ? 121.783 67.653 11.072 1.00 18.00 19 LEU E C 1
ATOM 3592 O O . LEU E 1 31 ? 122.285 67.359 9.981 1.00 16.84 19 LEU E O 1
ATOM 3597 N N . LYS E 1 32 ? 121.630 68.907 11.497 1.00 17.03 20 LYS E N 1
ATOM 3598 C CA . LYS E 1 32 ? 122.160 70.057 10.765 1.00 18.59 20 LYS E CA 1
ATOM 3599 C C . LYS E 1 32 ? 123.678 69.948 10.552 1.00 18.99 20 LYS E C 1
ATOM 3600 O O . LYS E 1 32 ? 124.156 70.027 9.422 1.00 19.62 20 LYS E O 1
ATOM 3606 N N . LEU E 1 33 ? 124.429 69.736 11.633 1.00 19.88 21 LEU E N 1
ATOM 3607 C CA . LEU E 1 33 ? 125.875 69.484 11.525 1.00 19.15 21 LEU E CA 1
ATOM 3608 C C . LEU E 1 33 ? 126.196 68.369 10.517 1.00 18.43 21 LEU E C 1
ATOM 3609 O O . LEU E 1 33 ? 126.979 68.593 9.590 1.00 17.56 21 LEU E O 1
ATOM 3614 N N . VAL E 1 34 ? 125.585 67.193 10.683 1.00 16.84 22 VAL E N 1
ATOM 3615 C CA . VAL E 1 34 ? 125.822 66.072 9.764 1.00 17.53 22 VAL E CA 1
ATOM 3616 C C . VAL E 1 34 ? 125.388 66.421 8.323 1.00 18.66 22 VAL E C 1
ATOM 3617 O O . VAL E 1 34 ? 126.172 66.272 7.372 1.00 20.35 22 VAL E O 1
ATOM 3621 N N . ARG E 1 35 ? 124.150 66.881 8.161 1.00 18.43 23 ARG E N 1
ATOM 3622 C CA . ARG E 1 35 ? 123.620 67.179 6.840 1.00 17.98 23 ARG E CA 1
ATOM 3623 C C . ARG E 1 35 ? 124.534 68.122 6.052 1.00 19.88 23 ARG E C 1
ATOM 3624 O O . ARG E 1 35 ? 124.873 67.852 4.896 1.00 20.00 23 ARG E O 1
ATOM 3632 N N . GLU E 1 36 ? 124.922 69.220 6.693 1.00 20.33 24 GLU E N 1
ATOM 3633 C CA . GLU E 1 36 ? 125.570 70.334 6.022 1.00 21.46 24 GLU E CA 1
ATOM 3634 C C . GLU E 1 36 ? 127.093 70.248 5.984 1.00 21.25 24 GLU E C 1
ATOM 3635 O O . GLU E 1 36 ? 127.721 70.872 5.135 1.00 20.53 24 GLU E O 1
ATOM 3641 N N . GLU E 1 37 ? 127.688 69.501 6.907 1.00 22.37 25 GLU E N 1
ATOM 3642 C CA . GLU E 1 37 ? 129.153 69.391 6.982 1.00 22.47 25 GLU E CA 1
ATOM 3643 C C . GLU E 1 37 ? 129.692 67.974 7.080 1.00 20.65 25 GLU E C 1
ATOM 3644 O O . GLU E 1 37 ? 130.589 67.602 6.335 1.00 20.68 25 GLU E O 1
ATOM 3650 N N . GLY E 1 38 ? 129.150 67.196 8.006 1.00 18.81 26 GLY E N 1
ATOM 3651 C CA . GLY E 1 38 ? 129.730 65.900 8.351 1.00 18.54 26 GLY E CA 1
ATOM 3652 C C . GLY E 1 38 ? 129.685 64.849 7.255 1.00 17.72 26 GLY E C 1
ATOM 3653 O O . GLY E 1 38 ? 130.711 64.271 6.895 1.00 17.65 26 GLY E O 1
ATOM 3654 N N . ILE E 1 39 ? 128.497 64.611 6.711 1.00 16.76 27 ILE E N 1
ATOM 3655 C CA . ILE E 1 39 ? 128.296 63.521 5.776 1.00 16.22 27 ILE E CA 1
ATOM 3656 C C . ILE E 1 39 ? 129.125 63.721 4.486 1.00 16.70 27 ILE E C 1
ATOM 3657 O O . ILE E 1 39 ? 129.648 62.749 3.928 1.00 17.04 27 ILE E O 1
ATOM 3662 N N . ALA E 1 40 ? 129.287 64.978 4.058 1.00 16.53 28 ALA E N 1
ATOM 3663 C CA . ALA E 1 40 ? 130.166 65.324 2.924 1.00 17.03 28 ALA E CA 1
ATOM 3664 C C . ALA E 1 40 ? 131.600 64.915 3.133 1.00 16.97 28 ALA E C 1
ATOM 3665 O O . ALA E 1 40 ? 132.278 64.595 2.160 1.00 17.01 28 ALA E O 1
ATOM 3667 N N . ILE E 1 41 ? 132.066 64.959 4.383 1.00 16.99 29 ILE E N 1
ATOM 3668 C CA . ILE E 1 41 ? 133.439 64.570 4.711 1.00 17.35 29 ILE E CA 1
ATOM 3669 C C . ILE E 1 41 ? 133.496 63.059 4.913 1.00 19.20 29 ILE E C 1
ATOM 3670 O O . ILE E 1 41 ? 134.332 62.366 4.343 1.00 21.32 29 ILE E O 1
ATOM 3675 N N . GLN E 1 42 ? 132.593 62.558 5.731 1.00 18.72 30 GLN E N 1
ATOM 3676 C CA . GLN E 1 42 ? 132.633 61.190 6.177 1.00 20.01 30 GLN E CA 1
ATOM 3677 C C . GLN E 1 42 ? 132.397 60.157 5.068 1.00 20.22 30 GLN E C 1
ATOM 3678 O O . GLN E 1 42 ? 133.060 59.119 5.011 1.00 18.80 30 GLN E O 1
ATOM 3684 N N . ALA E 1 43 ? 131.428 60.435 4.202 1.00 21.76 31 ALA E N 1
ATOM 3685 C CA . ALA E 1 43 ? 130.915 59.401 3.301 1.00 22.02 31 ALA E CA 1
ATOM 3686 C C . ALA E 1 43 ? 131.896 58.977 2.204 1.00 20.98 31 ALA E C 1
ATOM 3687 O O . ALA E 1 43 ? 132.073 57.783 1.955 1.00 22.84 31 ALA E O 1
ATOM 3689 N N . PRO E 1 44 ? 132.537 59.937 1.552 1.00 19.76 32 PRO E N 1
ATOM 3690 C CA . PRO E 1 44 ? 133.539 59.574 0.554 1.00 20.47 32 PRO E CA 1
ATOM 3691 C C . PRO E 1 44 ? 134.698 58.736 1.110 1.00 20.64 32 PRO E C 1
ATOM 3692 O O . PRO E 1 44 ? 135.165 57.820 0.452 1.00 21.08 32 PRO E O 1
ATOM 3696 N N . ILE E 1 45 ? 135.158 59.065 2.313 1.00 20.57 33 ILE E N 1
ATOM 3697 C CA . ILE E 1 45 ? 136.279 58.367 2.941 1.00 19.09 33 ILE E CA 1
ATOM 3698 C C . ILE E 1 45 ? 135.892 56.942 3.364 1.00 17.76 33 ILE E C 1
ATOM 3699 O O . ILE E 1 45 ? 136.625 56.000 3.111 1.00 14.92 33 ILE E O 1
ATOM 3704 N N . LEU E 1 46 ? 134.739 56.807 4.014 1.00 17.46 34 LEU E N 1
ATOM 3705 C CA . LEU E 1 46 ? 134.294 55.512 4.522 1.00 17.67 34 LEU E CA 1
ATOM 3706 C C . LEU E 1 46 ? 133.786 54.629 3.388 1.00 16.85 34 LEU E C 1
ATOM 3707 O O . LEU E 1 46 ? 133.874 53.423 3.462 1.00 15.79 34 LEU E O 1
ATOM 3712 N N . GLY E 1 47 ? 133.216 55.250 2.364 1.00 17.67 35 GLY E N 1
ATOM 3713 C CA . GLY E 1 47 ? 132.970 54.585 1.098 1.00 17.02 35 GLY E CA 1
ATOM 3714 C C . GLY E 1 47 ? 131.516 54.311 0.824 1.00 17.20 35 GLY E C 1
ATOM 3715 O O . GLY E 1 47 ? 131.024 54.677 -0.241 1.00 18.34 35 GLY E O 1
ATOM 3716 N N . ASN E 1 48 ? 130.831 53.678 1.783 1.00 17.55 36 ASN E N 1
ATOM 3717 C CA . ASN E 1 48 ? 129.517 53.058 1.531 1.00 16.93 36 ASN E CA 1
ATOM 3718 C C . ASN E 1 48 ? 128.478 53.206 2.629 1.00 16.70 36 ASN E C 1
ATOM 3719 O O . ASN E 1 48 ? 128.026 52.224 3.226 1.00 17.82 36 ASN E O 1
ATOM 3724 N N . LEU E 1 49 ? 128.079 54.446 2.877 1.00 16.83 37 LEU E N 1
ATOM 3725 C CA . LEU E 1 49 ? 126.895 54.725 3.681 1.00 16.67 37 LEU E CA 1
ATOM 3726 C C . LEU E 1 49 ? 125.711 53.917 3.131 1.00 17.19 37 LEU E C 1
ATOM 3727 O O . LEU E 1 49 ? 125.404 54.002 1.957 1.00 17.65 37 LEU E O 1
ATOM 3732 N N . ILE E 1 50 ? 125.047 53.150 3.986 1.00 18.00 38 ILE E N 1
ATOM 3733 C CA . ILE E 1 50 ? 123.888 52.372 3.589 1.00 17.46 38 ILE E CA 1
ATOM 3734 C C . ILE E 1 50 ? 122.591 53.108 3.970 1.00 18.45 38 ILE E C 1
ATOM 3735 O O . ILE E 1 50 ? 121.671 53.221 3.168 1.00 20.06 38 ILE E O 1
ATOM 3740 N N . GLY E 1 51 ? 122.532 53.634 5.189 1.00 20.04 39 GLY E N 1
ATOM 3741 C CA . GLY E 1 51 ? 121.360 54.363 5.675 1.00 17.57 39 GLY E CA 1
ATOM 3742 C C . GLY E 1 51 ? 121.696 55.223 6.873 1.00 16.40 39 GLY E C 1
ATOM 3743 O O . GLY E 1 51 ? 122.699 55.016 7.549 1.00 16.80 39 GLY E O 1
ATOM 3744 N N . TYR E 1 52 ? 120.847 56.205 7.113 1.00 16.62 40 TYR E N 1
ATOM 3745 C CA . TYR E 1 52 ? 120.982 57.138 8.209 1.00 16.20 40 TYR E CA 1
ATOM 3746 C C . TYR E 1 52 ? 119.542 57.426 8.709 1.00 16.38 40 TYR E C 1
ATOM 3747 O O . TYR E 1 52 ? 118.683 57.879 7.939 1.00 16.03 40 TYR E O 1
ATOM 3756 N N . PHE E 1 53 ? 119.280 57.148 9.983 1.00 17.27 41 PHE E N 1
ATOM 3757 C CA . PHE E 1 53 ? 117.896 57.081 10.513 1.00 18.11 41 PHE E CA 1
ATOM 3758 C C . PHE E 1 53 ? 117.778 57.756 11.860 1.00 17.68 41 PHE E C 1
ATOM 3759 O O . PHE E 1 53 ? 118.720 57.680 12.658 1.00 16.20 41 PHE E O 1
ATOM 3767 N N . VAL E 1 54 ? 116.615 58.397 12.085 1.00 17.63 42 VAL E N 1
ATOM 3768 C CA . VAL E 1 54 ? 116.199 58.926 13.393 1.00 15.89 42 VAL E CA 1
ATOM 3769 C C . VAL E 1 54 ? 115.023 58.107 13.890 1.00 16.71 42 VAL E C 1
ATOM 3770 O O . VAL E 1 54 ? 114.007 58.020 13.219 1.00 17.46 42 VAL E O 1
ATOM 3774 N N . THR E 1 55 ? 115.151 57.513 15.069 1.00 18.44 43 THR E N 1
ATOM 3775 C CA . THR E 1 55 ? 114.074 56.683 15.635 1.00 18.31 43 THR E CA 1
ATOM 3776 C C . THR E 1 55 ? 112.811 57.485 16.034 1.00 17.08 43 THR E C 1
ATOM 3777 O O . THR E 1 55 ? 112.869 58.501 16.726 1.00 15.32 43 THR E O 1
ATOM 3781 N N . ASP E 1 56 ? 111.661 56.991 15.588 1.00 16.58 44 ASP E N 1
ATOM 3782 C CA . ASP E 1 56 ? 110.379 57.610 15.898 1.00 16.29 44 ASP E CA 1
ATOM 3783 C C . ASP E 1 56 ? 109.549 56.822 16.930 1.00 16.19 44 ASP E C 1
ATOM 3784 O O . ASP E 1 56 ? 108.741 57.404 17.680 1.00 14.95 44 ASP E O 1
ATOM 3789 N N . ILE E 1 57 ? 109.708 55.498 16.916 1.00 15.81 45 ILE E N 1
ATOM 3790 C CA . ILE E 1 57 ? 109.065 54.641 17.882 1.00 16.47 45 ILE E CA 1
ATOM 3791 C C . ILE E 1 57 ? 110.094 53.645 18.383 1.00 16.26 45 ILE E C 1
ATOM 3792 O O . ILE E 1 57 ? 110.620 52.845 17.619 1.00 18.06 45 ILE E O 1
ATOM 3797 N N . GLY E 1 58 ? 110.346 53.683 19.683 1.00 15.74 46 GLY E N 1
ATOM 3798 C CA . GLY E 1 58 ? 111.379 52.869 20.298 1.00 15.89 46 GLY E CA 1
ATOM 3799 C C . GLY E 1 58 ? 112.198 53.710 21.259 1.00 15.09 46 GLY E C 1
ATOM 3800 O O . GLY E 1 58 ? 111.661 54.628 21.889 1.00 13.10 46 GLY E O 1
ATOM 3801 N N . PRO E 1 59 ? 113.500 53.391 21.386 1.00 14.38 47 PRO E N 1
ATOM 3802 C CA . PRO E 1 59 ? 114.361 54.286 22.133 1.00 16.27 47 PRO E CA 1
ATOM 3803 C C . PRO E 1 59 ? 114.367 55.590 21.367 1.00 16.13 47 PRO E C 1
ATOM 3804 O O . PRO E 1 59 ? 114.526 55.551 20.149 1.00 18.58 47 PRO E O 1
ATOM 3808 N N . LEU E 1 60 ? 114.142 56.704 22.055 1.00 14.75 48 LEU E N 1
ATOM 3809 C CA . LEU E 1 60 ? 113.994 57.992 21.398 1.00 16.74 48 LEU E CA 1
ATOM 3810 C C . LEU E 1 60 ? 115.241 58.835 21.533 1.00 17.48 48 LEU E C 1
ATOM 3811 O O . LEU E 1 60 ? 116.193 58.472 22.250 1.00 18.23 48 LEU E O 1
ATOM 3816 N N . SER E 1 61 ? 115.244 59.955 20.815 1.00 17.96 49 SER E N 1
ATOM 3817 C CA . SER E 1 61 ? 116.461 60.767 20.626 1.00 18.39 49 SER E CA 1
ATOM 3818 C C . SER E 1 61 ? 117.612 59.866 20.175 1.00 17.37 49 SER E C 1
ATOM 3819 O O . SER E 1 61 ? 118.724 60.002 20.642 1.00 17.57 49 SER E O 1
ATOM 3822 N N . GLN E 1 62 ? 117.289 58.941 19.268 1.00 18.66 50 GLN E N 1
ATOM 3823 C CA . GLN E 1 62 ? 118.173 57.890 18.782 1.00 19.25 50 GLN E CA 1
ATOM 3824 C C . GLN E 1 62 ? 118.432 58.058 17.276 1.00 19.83 50 GLN E C 1
ATOM 3825 O O . GLN E 1 62 ? 117.513 58.138 16.468 1.00 19.22 50 GLN E O 1
ATOM 3831 N N . VAL E 1 63 ? 119.704 58.075 16.920 1.00 21.13 51 VAL E N 1
ATOM 3832 C CA . VAL E 1 63 ? 120.155 58.119 15.539 1.00 20.96 51 VAL E CA 1
ATOM 3833 C C . VAL E 1 63 ? 120.820 56.790 15.256 1.00 19.09 51 VAL E C 1
ATOM 3834 O O . VAL E 1 63 ? 121.586 56.298 16.074 1.00 18.22 51 VAL E O 1
ATOM 3838 N N . ILE E 1 64 ? 120.546 56.221 14.096 1.00 18.98 52 ILE E N 1
ATOM 3839 C CA . ILE E 1 64 ? 121.184 54.967 13.689 1.00 20.14 52 ILE E CA 1
ATOM 3840 C C . ILE E 1 64 ? 121.751 55.171 12.296 1.00 18.91 52 ILE E C 1
ATOM 3841 O O . ILE E 1 64 ? 121.069 55.694 11.433 1.00 15.71 52 ILE E O 1
ATOM 3846 N N . HIS E 1 65 ? 123.016 54.799 12.089 1.00 20.43 53 HIS E N 1
ATOM 3847 C CA . HIS E 1 65 ? 123.578 54.832 10.745 1.00 21.23 53 HIS E CA 1
ATOM 3848 C C . HIS E 1 65 ? 124.369 53.573 10.452 1.00 22.00 53 HIS E C 1
ATOM 3849 O O . HIS E 1 65 ? 125.021 53.025 11.329 1.00 21.94 53 HIS E O 1
ATOM 3864 N N . TRP E 1 67 ? 126.934 51.376 7.669 1.00 19.59 55 TRP E N 1
ATOM 3865 C CA . TRP E 1 67 ? 128.061 51.526 6.770 1.00 17.58 55 TRP E CA 1
ATOM 3866 C C . TRP E 1 67 ? 128.515 50.169 6.303 1.00 16.77 55 TRP E C 1
ATOM 3867 O O . TRP E 1 67 ? 128.716 49.275 7.109 1.00 14.78 55 TRP E O 1
ATOM 3878 N N . GLY E 1 68 ? 128.722 50.034 4.998 1.00 16.52 56 GLY E N 1
ATOM 3879 C CA . GLY E 1 68 ? 129.191 48.772 4.425 1.00 16.62 56 GLY E CA 1
ATOM 3880 C C . GLY E 1 68 ? 130.694 48.799 4.207 1.00 16.20 56 GLY E C 1
ATOM 3881 O O . GLY E 1 68 ? 131.287 49.853 3.918 1.00 15.33 56 GLY E O 1
ATOM 3882 N N . TYR E 1 69 ? 131.301 47.622 4.337 1.00 16.68 57 TYR E N 1
ATOM 3883 C CA . TYR E 1 69 ? 132.729 47.446 4.172 1.00 16.92 57 TYR E CA 1
ATOM 3884 C C . TYR E 1 69 ? 132.996 46.068 3.578 1.00 18.65 57 TYR E C 1
ATOM 3885 O O . TYR E 1 69 ? 132.176 45.147 3.719 1.00 17.45 57 TYR E O 1
ATOM 3894 N N . ALA E 1 70 ? 134.162 45.937 2.946 1.00 19.19 58 ALA E N 1
ATOM 3895 C CA . ALA E 1 70 ? 134.620 44.663 2.392 1.00 21.05 58 ALA E CA 1
ATOM 3896 C C . ALA E 1 70 ? 135.091 43.688 3.478 1.00 22.75 58 ALA E C 1
ATOM 3897 O O . ALA E 1 70 ? 134.973 42.460 3.323 1.00 23.61 58 ALA E O 1
ATOM 3899 N N . SER E 1 71 ? 135.656 44.246 4.547 1.00 21.83 59 SER E N 1
ATOM 3900 C CA . SER E 1 71 ? 136.240 43.470 5.626 1.00 21.38 59 SER E CA 1
ATOM 3901 C C . SER E 1 71 ? 136.441 44.401 6.810 1.00 22.66 59 SER E C 1
ATOM 3902 O O . SER E 1 71 ? 136.272 45.635 6.693 1.00 23.41 59 SER E O 1
ATOM 3905 N N . LEU E 1 72 ? 136.813 43.817 7.947 1.00 22.47 60 LEU E N 1
ATOM 3906 C CA . LEU E 1 72 ? 137.114 44.619 9.134 1.00 23.42 60 LEU E CA 1
ATOM 3907 C C . LEU E 1 72 ? 138.443 45.370 9.020 1.00 22.98 60 LEU E C 1
ATOM 3908 O O . LEU E 1 72 ? 138.582 46.457 9.573 1.00 22.94 60 LEU E O 1
ATOM 3913 N N . ASP E 1 73 ? 139.394 44.803 8.287 1.00 22.35 61 ASP E N 1
ATOM 3914 C CA . ASP E 1 73 ? 140.630 45.500 7.933 1.00 24.02 61 ASP E CA 1
ATOM 3915 C C . ASP E 1 73 ? 140.303 46.751 7.123 1.00 23.67 61 ASP E C 1
ATOM 3916 O O . ASP E 1 73 ? 140.733 47.858 7.452 1.00 23.66 61 ASP E O 1
ATOM 3921 N N . ASP E 1 74 ? 139.523 46.565 6.064 1.00 23.75 62 ASP E N 1
ATOM 3922 C CA . ASP E 1 74 ? 139.092 47.671 5.204 1.00 23.61 62 ASP E CA 1
ATOM 3923 C C . ASP E 1 74 ? 138.420 48.818 6.000 1.00 22.58 62 ASP E C 1
ATOM 3924 O O . ASP E 1 74 ? 138.749 49.998 5.814 1.00 21.79 62 ASP E O 1
ATOM 3929 N N . ARG E 1 75 ? 137.505 48.457 6.895 1.00 20.15 63 ARG E N 1
ATOM 3930 C CA . ARG E 1 75 ? 136.888 49.418 7.808 1.00 20.07 63 ARG E CA 1
ATOM 3931 C C . ARG E 1 75 ? 137.932 50.179 8.629 1.00 20.50 63 ARG E C 1
ATOM 3932 O O . ARG E 1 75 ? 137.902 51.404 8.687 1.00 19.61 63 ARG E O 1
ATOM 3940 N N . ALA E 1 76 ? 138.833 49.433 9.273 1.00 20.80 64 ALA E N 1
ATOM 3941 C CA . ALA E 1 76 ? 139.888 49.999 10.123 1.00 21.94 64 ALA E CA 1
ATOM 3942 C C . ALA E 1 76 ? 140.739 51.009 9.361 1.00 23.21 64 ALA E C 1
ATOM 3943 O O . ALA E 1 76 ? 141.058 52.086 9.888 1.00 23.67 64 ALA E O 1
ATOM 3945 N N . GLU E 1 77 ? 141.098 50.641 8.132 1.00 21.96 65 GLU E N 1
ATOM 3946 C CA . GLU E 1 77 ? 141.896 51.485 7.271 1.00 23.25 65 GLU E CA 1
ATOM 3947 C C . GLU E 1 77 ? 141.119 52.761 6.925 1.00 22.28 65 GLU E C 1
ATOM 3948 O O . GLU E 1 77 ? 141.645 53.865 7.048 1.00 22.89 65 GLU E O 1
ATOM 3954 N N . ARG E 1 78 ? 139.864 52.617 6.529 1.00 20.93 66 ARG E N 1
ATOM 3955 C CA . ARG E 1 78 ? 139.084 53.782 6.129 1.00 21.00 66 ARG E CA 1
ATOM 3956 C C . ARG E 1 78 ? 138.818 54.712 7.300 1.00 20.59 66 ARG E C 1
ATOM 3957 O O . ARG E 1 78 ? 138.923 55.925 7.153 1.00 22.53 66 ARG E O 1
ATOM 3965 N N . ARG E 1 79 ? 138.486 54.147 8.454 1.00 20.01 67 ARG E N 1
ATOM 3966 C CA . ARG E 1 79 ? 138.192 54.936 9.644 1.00 20.67 67 ARG E CA 1
ATOM 3967 C C . ARG E 1 79 ? 139.442 55.620 10.190 1.00 20.35 67 ARG E C 1
ATOM 3968 O O . ARG E 1 79 ? 139.354 56.701 10.778 1.00 19.42 67 ARG E O 1
ATOM 3976 N N . GLY E 1 80 ? 140.593 54.977 10.010 1.00 19.23 68 GLY E N 1
ATOM 3977 C CA . GLY E 1 80 ? 141.868 55.597 10.313 1.00 20.28 68 GLY E CA 1
ATOM 3978 C C . GLY E 1 80 ? 142.116 56.794 9.405 1.00 20.94 68 GLY E C 1
ATOM 3979 O O . GLY E 1 80 ? 142.575 57.834 9.866 1.00 20.96 68 GLY E O 1
ATOM 3980 N N . LYS E 1 81 ? 141.816 56.639 8.114 1.00 20.46 69 LYS E N 1
ATOM 3981 C CA . LYS E 1 81 ? 141.877 57.748 7.171 1.00 21.44 69 LYS E CA 1
ATOM 3982 C C . LYS E 1 81 ? 140.927 58.876 7.592 1.00 20.36 69 LYS E C 1
ATOM 3983 O O . LYS E 1 81 ? 141.269 60.066 7.504 1.00 19.68 69 LYS E O 1
ATOM 3989 N N . LEU E 1 82 ? 139.756 58.509 8.089 1.00 18.79 70 LEU E N 1
ATOM 3990 C CA . LEU E 1 82 ? 138.816 59.518 8.522 1.00 19.59 70 LEU E CA 1
ATOM 3991 C C . LEU E 1 82 ? 139.359 60.281 9.745 1.00 20.71 70 LEU E C 1
ATOM 3992 O O . LEU E 1 82 ? 139.310 61.506 9.788 1.00 19.85 70 LEU E O 1
ATOM 3997 N N . ALA E 1 83 ? 139.893 59.553 10.717 1.00 22.12 71 ALA E N 1
ATOM 3998 C CA . ALA E 1 83 ? 140.483 60.156 11.914 1.00 23.44 71 ALA E CA 1
ATOM 3999 C C . ALA E 1 83 ? 141.638 61.105 11.598 1.00 24.61 71 ALA E C 1
ATOM 4000 O O . ALA E 1 83 ? 141.851 62.076 12.326 1.00 24.83 71 ALA E O 1
ATOM 4002 N N . GLU E 1 84 ? 142.365 60.826 10.512 1.00 24.87 72 GLU E N 1
ATOM 4003 C CA . GLU E 1 84 ? 143.494 61.652 10.076 1.00 25.29 72 GLU E CA 1
ATOM 4004 C C . GLU E 1 84 ? 143.098 62.857 9.225 1.00 24.50 72 GLU E C 1
ATOM 4005 O O . GLU E 1 84 ? 143.954 63.676 8.855 1.00 24.42 72 GLU E O 1
ATOM 4008 N N . ASP E 1 85 ? 141.824 62.961 8.877 1.00 23.58 73 ASP E N 1
ATOM 4009 C CA . ASP E 1 85 ? 141.388 63.994 7.955 1.00 22.82 73 ASP E CA 1
ATOM 4010 C C . ASP E 1 85 ? 141.135 65.270 8.744 1.00 22.21 73 ASP E C 1
ATOM 4011 O O . ASP E 1 85 ? 140.406 65.256 9.736 1.00 20.56 73 ASP E O 1
ATOM 4016 N N . GLN E 1 86 ? 141.747 66.362 8.289 1.00 21.96 74 GLN E N 1
ATOM 4017 C CA . GLN E 1 86 ? 141.746 67.639 9.005 1.00 21.98 74 GLN E CA 1
ATOM 4018 C C . GLN E 1 86 ? 140.330 68.199 9.170 1.00 21.08 74 GLN E C 1
ATOM 4019 O O . GLN E 1 86 ? 139.992 68.737 10.222 1.00 21.67 74 GLN E O 1
ATOM 4022 N N . ARG E 1 87 ? 139.500 68.056 8.140 1.00 20.79 75 ARG E N 1
ATOM 4023 C CA . ARG E 1 87 ? 138.121 68.563 8.186 1.00 20.94 75 ARG E CA 1
ATOM 4024 C C . ARG E 1 87 ? 137.320 67.799 9.241 1.00 19.80 75 ARG E C 1
ATOM 4025 O O . ARG E 1 87 ? 136.639 68.403 10.088 1.00 20.10 75 ARG E O 1
ATOM 4033 N N . TRP E 1 88 ? 137.426 66.473 9.206 1.00 18.96 76 TRP E N 1
ATOM 4034 C CA . TRP E 1 88 ? 136.821 65.627 10.235 1.00 19.33 76 TRP E CA 1
ATOM 4035 C C . TRP E 1 88 ? 137.280 65.982 11.662 1.00 19.21 76 TRP E C 1
ATOM 4036 O O . TRP E 1 88 ? 136.466 66.082 12.586 1.00 17.52 76 TRP E O 1
ATOM 4047 N N . GLN E 1 89 ? 138.582 66.172 11.835 1.00 19.17 77 GLN E N 1
ATOM 4048 C CA . GLN E 1 89 ? 139.115 66.554 13.131 1.00 20.17 77 GLN E CA 1
ATOM 4049 C C . GLN E 1 89 ? 138.565 67.898 13.652 1.00 19.14 77 GLN E C 1
ATOM 4050 O O . GLN E 1 89 ? 138.324 68.042 14.860 1.00 18.24 77 GLN E O 1
ATOM 4056 N N . ALA E 1 90 ? 138.367 68.865 12.762 1.00 18.19 78 ALA E N 1
ATOM 4057 C CA . ALA E 1 90 ? 137.731 70.141 13.146 1.00 19.59 78 ALA E CA 1
ATOM 4058 C C . ALA E 1 90 ? 136.221 69.963 13.416 1.00 20.68 78 ALA E C 1
ATOM 4059 O O . ALA E 1 90 ? 135.636 70.673 14.238 1.00 22.25 78 ALA E O 1
ATOM 4061 N N . PHE E 1 91 ? 135.606 69.000 12.734 1.00 20.18 79 PHE E N 1
ATOM 4062 C CA . PHE E 1 91 ? 134.163 68.808 12.802 1.00 20.03 79 PHE E CA 1
ATOM 4063 C C . PHE E 1 91 ? 133.710 67.974 13.986 1.00 19.52 79 PHE E C 1
ATOM 4064 O O . PHE E 1 91 ? 132.770 68.349 14.686 1.00 19.58 79 PHE E O 1
ATOM 4072 N N . ILE E 1 92 ? 134.362 66.839 14.205 1.00 20.09 80 ILE E N 1
ATOM 4073 C CA . ILE E 1 92 ? 133.850 65.828 15.146 1.00 21.13 80 ILE E CA 1
ATOM 4074 C C . ILE E 1 92 ? 133.645 66.319 16.610 1.00 21.60 80 ILE E C 1
ATOM 4075 O O . ILE E 1 92 ? 132.680 65.901 17.260 1.00 20.97 80 ILE E O 1
ATOM 4080 N N . PRO E 1 93 ? 134.508 67.233 17.115 1.00 21.40 81 PRO E N 1
ATOM 4081 C CA . PRO E 1 93 ? 134.252 67.765 18.464 1.00 21.97 81 PRO E CA 1
ATOM 4082 C C . PRO E 1 93 ? 132.899 68.478 18.612 1.00 22.49 81 PRO E C 1
ATOM 4083 O O . PRO E 1 93 ? 132.236 68.344 19.636 1.00 23.83 81 PRO E O 1
ATOM 4087 N N . ARG E 1 94 ? 132.483 69.210 17.592 1.00 22.67 82 ARG E N 1
ATOM 4088 C CA . ARG E 1 94 ? 131.177 69.853 17.619 1.00 23.48 82 ARG E CA 1
ATOM 4089 C C . ARG E 1 94 ? 130.036 68.825 17.651 1.00 22.58 82 ARG E C 1
ATOM 4090 O O . ARG E 1 94 ? 129.035 69.015 18.330 1.00 22.40 82 ARG E O 1
ATOM 4098 N N . LEU E 1 95 ? 130.216 67.716 16.946 1.00 22.22 83 LEU E N 1
ATOM 4099 C CA . LEU E 1 95 ? 129.232 66.642 16.960 1.00 22.12 83 LEU E CA 1
ATOM 4100 C C . LEU E 1 95 ? 129.238 65.822 18.276 1.00 23.24 83 LEU E C 1
ATOM 4101 O O . LEU E 1 95 ? 128.161 65.500 18.819 1.00 20.94 83 LEU E O 1
ATOM 4106 N N . SER E 1 96 ? 130.443 65.490 18.762 1.00 23.70 84 SER E N 1
ATOM 4107 C CA . SER E 1 96 ? 130.632 64.696 19.999 1.00 24.03 84 SER E CA 1
ATOM 4108 C C . SER E 1 96 ? 129.959 65.261 21.267 1.00 23.27 84 SER E C 1
ATOM 4109 O O . SER E 1 96 ? 129.539 64.502 22.156 1.00 22.41 84 SER E O 1
ATOM 4112 N N . VAL E 1 97 ? 129.865 66.580 21.354 1.00 22.06 85 VAL E N 1
ATOM 4113 C CA . VAL E 1 97 ? 129.272 67.217 22.525 1.00 22.76 85 VAL E CA 1
ATOM 4114 C C . VAL E 1 97 ? 127.740 67.032 22.581 1.00 22.10 85 VAL E C 1
ATOM 4115 O O . VAL E 1 97 ? 127.121 67.227 23.625 1.00 23.40 85 VAL E O 1
ATOM 4119 N N . LEU E 1 98 ? 127.133 66.634 21.470 1.00 20.68 86 LEU E N 1
ATOM 4120 C CA . LEU E 1 98 ? 125.691 66.355 21.432 1.00 21.20 86 LEU E CA 1
ATOM 4121 C C . LEU E 1 98 ? 125.354 64.868 21.664 1.00 20.90 86 LEU E C 1
ATOM 4122 O O . LEU E 1 98 ? 124.181 64.506 21.803 1.00 19.22 86 LEU E O 1
ATOM 4127 N N . ILE E 1 99 ? 126.373 64.015 21.714 1.00 20.35 87 ILE E N 1
ATOM 4128 C CA . ILE E 1 99 ? 126.158 62.580 21.852 1.00 21.15 87 ILE E CA 1
ATOM 4129 C C . ILE E 1 99 ? 126.260 62.196 23.320 1.00 20.62 87 ILE E C 1
ATOM 4130 O O . ILE E 1 99 ? 127.321 62.371 23.934 1.00 20.48 87 ILE E O 1
ATOM 4135 N N . GLU E 1 100 ? 125.153 61.718 23.888 1.00 20.71 88 GLU E N 1
ATOM 4136 C CA . GLU E 1 100 ? 125.123 61.268 25.295 1.00 22.78 88 GLU E CA 1
ATOM 4137 C C . GLU E 1 100 ? 125.675 59.841 25.448 1.00 22.98 88 GLU E C 1
ATOM 4138 O O . GLU E 1 100 ? 126.317 59.517 26.453 1.00 24.06 88 GLU E O 1
ATOM 4144 N N . SER E 1 101 ? 125.426 59.002 24.449 1.00 20.34 89 SER E N 1
ATOM 4145 C CA . SER E 1 101 ? 125.889 57.634 24.475 1.00 20.82 89 SER E CA 1
ATOM 4146 C C . SER E 1 101 ? 125.961 57.072 23.046 1.00 19.93 89 SER E C 1
ATOM 4147 O O . SER E 1 101 ? 125.285 57.550 22.139 1.00 18.21 89 SER E O 1
ATOM 4150 N N . SER E 1 102 ? 126.817 56.076 22.864 1.00 19.96 90 SER E N 1
ATOM 4151 C CA . SER E 1 102 ? 127.022 55.425 21.578 1.00 19.74 90 SER E CA 1
ATOM 4152 C C . SER E 1 102 ? 127.465 53.948 21.727 1.00 20.69 90 SER E C 1
ATOM 4153 O O . SER E 1 102 ? 128.089 53.538 22.726 1.00 18.61 90 SER E O 1
ATOM 4156 N N . GLU E 1 103 ? 127.125 53.165 20.710 1.00 21.57 91 GLU E N 1
ATOM 4157 C CA . GLU E 1 103 ? 127.514 51.765 20.613 1.00 24.15 91 GLU E CA 1
ATOM 4158 C C . GLU E 1 103 ? 127.528 51.380 19.140 1.00 22.31 91 GLU E C 1
ATOM 4159 O O . GLU E 1 103 ? 127.039 52.142 18.293 1.00 21.39 91 GLU E O 1
ATOM 4165 N N . ASN E 1 104 ? 128.108 50.221 18.834 1.00 19.84 92 ASN E N 1
ATOM 4166 C CA . ASN E 1 104 ? 128.096 49.710 17.468 1.00 18.33 92 ASN E CA 1
ATOM 4167 C C . ASN E 1 104 ? 128.226 48.208 17.447 1.00 18.26 92 ASN E C 1
ATOM 4168 O O . ASN E 1 104 ? 128.496 47.567 18.487 1.00 16.16 92 ASN E O 1
ATOM 4173 N N . ARG E 1 105 ? 128.013 47.650 16.258 1.00 17.59 93 ARG E N 1
ATOM 4174 C CA . ARG E 1 105 ? 128.090 46.217 16.073 1.00 18.08 93 ARG E CA 1
ATOM 4175 C C . ARG E 1 105 ? 128.290 45.889 14.619 1.00 16.40 93 ARG E C 1
ATOM 4176 O O . ARG E 1 105 ? 128.018 46.714 13.753 1.00 14.70 93 ARG E O 1
ATOM 4184 N N . ILE E 1 106 ? 128.778 44.674 14.369 1.00 16.41 94 ILE E N 1
ATOM 4185 C CA . ILE E 1 106 ? 129.042 44.202 13.018 1.00 16.24 94 ILE E CA 1
ATOM 4186 C C . ILE E 1 106 ? 128.010 43.134 12.653 1.00 16.36 94 ILE E C 1
ATOM 4187 O O . ILE E 1 106 ? 127.814 42.188 13.399 1.00 15.31 94 ILE E O 1
ATOM 4192 N N . LEU E 1 107 ? 127.363 43.343 11.499 1.00 16.11 95 LEU E N 1
ATOM 4193 C CA . LEU E 1 107 ? 126.304 42.506 10.977 1.00 16.26 95 LEU E CA 1
ATOM 4194 C C . LEU E 1 107 ? 126.759 41.838 9.688 1.00 16.23 95 LEU E C 1
ATOM 4195 O O . LEU E 1 107 ? 127.288 42.489 8.786 1.00 13.86 95 LEU E O 1
ATOM 4200 N N . LEU E 1 108 ? 126.560 40.526 9.620 1.00 17.64 96 LEU E N 1
ATOM 4201 C CA . LEU E 1 108 ? 126.795 39.759 8.407 1.00 16.99 96 LEU E CA 1
ATOM 4202 C C . LEU E 1 108 ? 125.454 39.504 7.694 1.00 16.59 96 LEU E C 1
ATOM 4203 O O . LEU E 1 108 ? 124.574 38.833 8.235 1.00 16.08 96 LEU E O 1
ATOM 4208 N N . PRO E 1 109 ? 125.277 40.072 6.484 1.00 16.13 97 PRO E N 1
ATOM 4209 C CA . PRO E 1 109 ? 124.107 39.717 5.690 1.00 16.20 97 PRO E CA 1
ATOM 4210 C C . PRO E 1 109 ? 123.990 38.212 5.474 1.00 14.98 97 PRO E C 1
ATOM 4211 O O . PRO E 1 109 ? 124.991 37.542 5.261 1.00 15.37 97 PRO E O 1
ATOM 4215 N N . THR E 1 110 ? 122.777 37.685 5.557 1.00 15.77 98 THR E N 1
ATOM 4216 C CA . THR E 1 110 ? 122.533 36.288 5.222 1.00 15.23 98 THR E CA 1
ATOM 4217 C C . THR E 1 110 ? 122.500 36.139 3.700 1.00 17.15 98 THR E C 1
ATOM 4218 O O . THR E 1 110 ? 122.452 37.141 2.954 1.00 16.76 98 THR E O 1
ATOM 4222 N N . ASP E 1 111 ? 122.496 34.896 3.222 1.00 17.97 99 ASP E N 1
ATOM 4223 C CA . ASP E 1 111 ? 122.474 34.685 1.780 1.00 18.28 99 ASP E CA 1
ATOM 4224 C C . ASP E 1 111 ? 121.131 35.037 1.128 1.00 17.55 99 ASP E C 1
ATOM 4225 O O . ASP E 1 111 ? 121.040 35.040 -0.090 1.00 19.41 99 ASP E O 1
ATOM 4230 N N . PHE E 1 112 ? 120.111 35.336 1.927 1.00 17.00 100 PHE E N 1
ATOM 4231 C CA . PHE E 1 112 ? 118.812 35.760 1.401 1.00 16.92 100 PHE E CA 1
ATOM 4232 C C . PHE E 1 112 ? 118.504 37.221 1.767 1.00 17.26 100 PHE E C 1
ATOM 4233 O O . PHE E 1 112 ? 117.370 37.669 1.712 1.00 18.36 100 PHE E O 1
ATOM 4241 N N . SER E 1 113 ? 119.532 37.968 2.133 1.00 18.20 101 SER E N 1
ATOM 4242 C CA . SER E 1 113 ? 119.388 39.399 2.395 1.00 17.67 101 SER E CA 1
ATOM 4243 C C . SER E 1 113 ? 119.473 40.150 1.071 1.00 17.66 101 SER E C 1
ATOM 4244 O O . SER E 1 113 ? 120.523 40.144 0.430 1.00 14.88 101 SER E O 1
ATOM 4247 N N . PRO E 1 114 ? 118.380 40.825 0.665 1.00 18.76 102 PRO E N 1
ATOM 4248 C CA . PRO E 1 114 ? 118.474 41.614 -0.581 1.00 19.57 102 PRO E CA 1
ATOM 4249 C C . PRO E 1 114 ? 119.654 42.587 -0.577 1.00 19.16 102 PRO E C 1
ATOM 4250 O O . PRO E 1 114 ? 120.223 42.855 -1.630 1.00 18.44 102 PRO E O 1
ATOM 4254 N N . LEU E 1 115 ? 119.998 43.108 0.603 1.00 19.80 103 LEU E N 1
ATOM 4255 C CA . LEU E 1 115 ? 121.257 43.810 0.809 1.00 21.49 103 LEU E CA 1
ATOM 4256 C C . LEU E 1 115 ? 122.315 42.811 1.305 1.00 22.03 103 LEU E C 1
ATOM 4257 O O . LEU E 1 115 ? 122.240 42.347 2.446 1.00 22.30 103 LEU E O 1
ATOM 4262 N N . ARG E 1 116 ? 123.281 42.460 0.451 1.00 22.42 104 ARG E N 1
ATOM 4263 C CA . ARG E 1 116 ? 124.337 41.543 0.856 1.00 21.94 104 ARG E CA 1
ATOM 4264 C C . ARG E 1 116 ? 125.612 41.640 0.032 1.00 23.97 104 ARG E C 1
ATOM 4265 O O . ARG E 1 116 ? 125.629 42.014 -1.136 1.00 24.95 104 ARG E O 1
ATOM 4274 N N . HIS F 1 12 ? 108.186 59.337 1.410 1.00 37.91 0 HIS F N 1
ATOM 4275 C CA . HIS F 1 12 ? 108.982 59.427 2.662 1.00 36.56 0 HIS F CA 1
ATOM 4276 C C . HIS F 1 12 ? 109.552 58.066 3.076 1.00 36.23 0 HIS F C 1
ATOM 4277 O O . HIS F 1 12 ? 110.770 57.946 3.166 1.00 40.46 0 HIS F O 1
ATOM 4287 N N . ILE F 1 14 ? 109.095 54.474 5.788 1.00 23.63 2 ILE F N 1
ATOM 4288 C CA . ILE F 1 14 ? 109.531 54.135 7.132 1.00 21.44 2 ILE F CA 1
ATOM 4289 C C . ILE F 1 14 ? 110.198 52.761 7.120 1.00 19.59 2 ILE F C 1
ATOM 4290 O O . ILE F 1 14 ? 109.880 51.916 6.275 1.00 17.04 2 ILE F O 1
ATOM 4295 N N . VAL F 1 15 ? 111.143 52.551 8.042 1.00 18.70 3 VAL F N 1
ATOM 4296 C CA . VAL F 1 15 ? 111.824 51.257 8.181 1.00 18.53 3 VAL F CA 1
ATOM 4297 C C . VAL F 1 15 ? 111.581 50.682 9.563 1.00 17.41 3 VAL F C 1
ATOM 4298 O O . VAL F 1 15 ? 111.781 51.343 10.570 1.00 18.69 3 VAL F O 1
ATOM 4302 N N . GLU F 1 16 ? 111.113 49.449 9.594 1.00 17.22 4 GLU F N 1
ATOM 4303 C CA . GLU F 1 16 ? 110.998 48.714 10.833 1.00 17.07 4 GLU F CA 1
ATOM 4304 C C . GLU F 1 16 ? 112.236 47.867 10.954 1.00 15.93 4 GLU F C 1
ATOM 4305 O O . GLU F 1 16 ? 112.565 47.126 10.033 1.00 13.41 4 GLU F O 1
ATOM 4311 N N . GLU F 1 17 ? 112.936 48.032 12.074 1.00 16.59 5 GLU F N 1
ATOM 4312 C CA . GLU F 1 17 ? 114.043 47.167 12.453 1.00 17.95 5 GLU F CA 1
ATOM 4313 C C . GLU F 1 17 ? 113.546 46.167 13.515 1.00 17.36 5 GLU F C 1
ATOM 4314 O O . GLU F 1 17 ? 112.958 46.563 14.511 1.00 17.16 5 GLU F O 1
ATOM 4320 N N . ARG F 1 18 ? 113.743 44.876 13.256 1.00 17.82 6 ARG F N 1
ATOM 4321 C CA . ARG F 1 18 ? 113.369 43.805 14.178 1.00 17.55 6 ARG F CA 1
ATOM 4322 C C . ARG F 1 18 ? 114.646 43.091 14.631 1.00 17.18 6 ARG F C 1
ATOM 4323 O O . ARG F 1 18 ? 115.445 42.660 13.806 1.00 16.03 6 ARG F O 1
ATOM 4331 N N . ILE F 1 19 ? 114.846 43.036 15.950 1.00 18.24 7 ILE F N 1
ATOM 4332 C CA . ILE F 1 19 ? 116.064 42.530 16.571 1.00 18.49 7 ILE F CA 1
ATOM 4333 C C . ILE F 1 19 ? 115.663 41.357 17.456 1.00 19.44 7 ILE F C 1
ATOM 4334 O O . ILE F 1 19 ? 114.866 41.513 18.385 1.00 19.99 7 ILE F O 1
ATOM 4339 N N . TYR F 1 20 ? 116.180 40.173 17.149 1.00 20.16 8 TYR F N 1
ATOM 4340 C CA . TYR F 1 20 ? 115.805 38.953 17.868 1.00 19.60 8 TYR F CA 1
ATOM 4341 C C . TYR F 1 20 ? 117.013 38.341 18.529 1.00 18.98 8 TYR F C 1
ATOM 4342 O O . TYR F 1 20 ? 118.067 38.303 17.922 1.00 19.76 8 TYR F O 1
ATOM 4351 N N . ARG F 1 21 ? 116.847 37.851 19.758 1.00 19.54 9 ARG F N 1
ATOM 4352 C CA . ARG F 1 21 ? 117.826 36.973 20.398 1.00 19.54 9 ARG F CA 1
ATOM 4353 C C . ARG F 1 21 ? 117.386 35.518 20.243 1.00 16.51 9 ARG F C 1
ATOM 4354 O O . ARG F 1 21 ? 116.333 35.121 20.700 1.00 17.21 9 ARG F O 1
ATOM 4362 N N . ILE F 1 22 ? 118.202 34.728 19.569 1.00 16.25 10 ILE F N 1
ATOM 4363 C CA . ILE F 1 22 ? 117.941 33.309 19.354 1.00 16.59 10 ILE F CA 1
ATOM 4364 C C . ILE F 1 22 ? 118.584 32.498 20.491 1.00 17.11 10 ILE F C 1
ATOM 4365 O O . ILE F 1 22 ? 119.665 32.851 20.994 1.00 16.33 10 ILE F O 1
ATOM 4370 N N . ARG F 1 23 ? 117.918 31.410 20.882 1.00 18.17 11 ARG F N 1
ATOM 4371 C CA . ARG F 1 23 ? 118.431 30.500 21.906 1.00 19.04 11 ARG F CA 1
ATOM 4372 C C . ARG F 1 23 ? 119.815 29.976 21.542 1.00 18.32 11 ARG F C 1
ATOM 4373 O O . ARG F 1 23 ? 120.092 29.725 20.367 1.00 18.23 11 ARG F O 1
ATOM 4378 N N . GLY F 1 24 ? 120.672 29.809 22.547 1.00 16.80 12 GLY F N 1
ATOM 4379 C CA . GLY F 1 24 ? 121.986 29.203 22.353 1.00 17.85 12 GLY F CA 1
ATOM 4380 C C . GLY F 1 24 ? 121.977 27.888 21.560 1.00 18.56 12 GLY F C 1
ATOM 4381 O O . GLY F 1 24 ? 121.279 26.922 21.915 1.00 18.41 12 GLY F O 1
ATOM 4382 N N . GLY F 1 25 ? 122.753 27.869 20.475 1.00 18.40 13 GLY F N 1
ATOM 4383 C CA . GLY F 1 25 ? 122.894 26.708 19.618 1.00 19.09 13 GLY F CA 1
ATOM 4384 C C . GLY F 1 25 ? 121.857 26.558 18.519 1.00 19.39 13 GLY F C 1
ATOM 4385 O O . GLY F 1 25 ? 121.928 25.614 17.737 1.00 20.60 13 GLY F O 1
ATOM 4386 N N . LYS F 1 26 ? 120.900 27.479 18.443 1.00 19.74 14 LYS F N 1
ATOM 4387 C CA . LYS F 1 26 ? 119.788 27.347 17.503 1.00 19.12 14 LYS F CA 1
ATOM 4388 C C . LYS F 1 26 ? 119.863 28.286 16.300 1.00 17.81 14 LYS F C 1
ATOM 4389 O O . LYS F 1 26 ? 118.956 28.319 15.489 1.00 17.52 14 LYS F O 1
ATOM 4403 N N . GLN F 1 28 ? 121.668 28.315 13.443 1.00 18.01 16 GLN F N 1
ATOM 4404 C CA . GLN F 1 28 ? 121.608 27.668 12.130 1.00 19.75 16 GLN F CA 1
ATOM 4405 C C . GLN F 1 28 ? 120.283 26.998 11.867 1.00 19.40 16 GLN F C 1
ATOM 4406 O O . GLN F 1 28 ? 119.897 26.847 10.715 1.00 18.30 16 GLN F O 1
ATOM 4412 N N . GLU F 1 29 ? 119.603 26.582 12.930 1.00 20.26 17 GLU F N 1
ATOM 4413 C CA . GLU F 1 29 ? 118.260 26.018 12.811 1.00 21.82 17 GLU F CA 1
ATOM 4414 C C . GLU F 1 29 ? 117.270 27.099 12.399 1.00 18.91 17 GLU F C 1
ATOM 4415 O O . GLU F 1 29 ? 116.469 26.906 11.482 1.00 16.73 17 GLU F O 1
ATOM 4421 N N . TYR F 1 30 ? 117.354 28.237 13.081 1.00 18.55 18 TYR F N 1
ATOM 4422 C CA . TYR F 1 30 ? 116.523 29.403 12.799 1.00 18.18 18 TYR F CA 1
ATOM 4423 C C . TYR F 1 30 ? 116.710 29.857 11.357 1.00 17.19 18 TYR F C 1
ATOM 4424 O O . TYR F 1 30 ? 115.732 30.110 10.669 1.00 17.83 18 TYR F O 1
ATOM 4433 N N . LEU F 1 31 ? 117.953 29.943 10.895 1.00 17.35 19 LEU F N 1
ATOM 4434 C CA . LEU F 1 31 ? 118.239 30.435 9.530 1.00 17.75 19 LEU F CA 1
ATOM 4435 C C . LEU F 1 31 ? 117.678 29.534 8.440 1.00 17.83 19 LEU F C 1
ATOM 4436 O O . LEU F 1 31 ? 117.196 30.025 7.406 1.00 16.40 19 LEU F O 1
ATOM 4441 N N . LYS F 1 32 ? 117.762 28.223 8.683 1.00 18.74 20 LYS F N 1
ATOM 4442 C CA . LYS F 1 32 ? 117.276 27.199 7.756 1.00 18.75 20 LYS F CA 1
ATOM 4443 C C . LYS F 1 32 ? 115.781 27.328 7.567 1.00 18.30 20 LYS F C 1
ATOM 4444 O O . LYS F 1 32 ? 115.292 27.276 6.451 1.00 19.85 20 LYS F O 1
ATOM 4450 N N . LEU F 1 33 ? 115.055 27.512 8.665 1.00 18.74 21 LEU F N 1
ATOM 4451 C CA . LEU F 1 33 ? 113.607 27.740 8.595 1.00 18.96 21 LEU F CA 1
ATOM 4452 C C . LEU F 1 33 ? 113.279 28.978 7.767 1.00 18.17 21 LEU F C 1
ATOM 4453 O O . LEU F 1 33 ? 112.455 28.916 6.858 1.00 16.34 21 LEU F O 1
ATOM 4458 N N . VAL F 1 34 ? 113.955 30.088 8.059 1.00 17.41 22 VAL F N 1
ATOM 4459 C CA . VAL F 1 34 ? 113.710 31.338 7.332 1.00 16.93 22 VAL F CA 1
ATOM 4460 C C . VAL F 1 34 ? 114.132 31.234 5.866 1.00 16.66 22 VAL F C 1
ATOM 4461 O O . VAL F 1 34 ? 113.371 31.596 4.971 1.00 15.82 22 VAL F O 1
ATOM 4465 N N . ARG F 1 35 ? 115.339 30.727 5.620 1.00 18.03 23 ARG F N 1
ATOM 4466 C CA . ARG F 1 35 ? 115.832 30.541 4.248 1.00 17.70 23 ARG F CA 1
ATOM 4467 C C . ARG F 1 35 ? 114.915 29.674 3.383 1.00 19.53 23 ARG F C 1
ATOM 4468 O O . ARG F 1 35 ? 114.647 30.015 2.227 1.00 18.99 23 ARG F O 1
ATOM 4476 N N . GLU F 1 36 ? 114.441 28.560 3.944 1.00 20.07 24 GLU F N 1
ATOM 4477 C CA . GLU F 1 36 ? 113.749 27.549 3.160 1.00 20.96 24 GLU F CA 1
ATOM 4478 C C . GLU F 1 36 ? 112.233 27.673 3.147 1.00 20.52 24 GLU F C 1
ATOM 4479 O O . GLU F 1 36 ? 111.591 27.124 2.268 1.00 20.28 24 GLU F O 1
ATOM 4485 N N . GLU F 1 37 ? 111.658 28.403 4.093 1.00 22.10 25 GLU F N 1
ATOM 4486 C CA . GLU F 1 37 ? 110.190 28.505 4.194 1.00 22.94 25 GLU F CA 1
ATOM 4487 C C . GLU F 1 37 ? 109.676 29.889 4.499 1.00 20.42 25 GLU F C 1
ATOM 4488 O O . GLU F 1 37 ? 108.882 30.438 3.760 1.00 20.30 25 GLU F O 1
ATOM 4494 N N . GLY F 1 38 ? 110.129 30.430 5.617 1.00 19.64 26 GLY F N 1
ATOM 4495 C CA . GLY F 1 38 ? 109.586 31.661 6.147 1.00 19.14 26 GLY F CA 1
ATOM 4496 C C . GLY F 1 38 ? 109.673 32.807 5.179 1.00 17.83 26 GLY F C 1
ATOM 4497 O O . GLY F 1 38 ? 108.697 33.522 4.985 1.00 18.37 26 GLY F O 1
ATOM 4498 N N . ILE F 1 39 ? 110.832 32.987 4.557 1.00 16.44 27 ILE F N 1
ATOM 4499 C CA . ILE F 1 39 ? 111.070 34.232 3.834 1.00 17.00 27 ILE F CA 1
ATOM 4500 C C . ILE F 1 39 ? 110.210 34.231 2.548 1.00 16.95 27 ILE F C 1
ATOM 4501 O O . ILE F 1 39 ? 109.699 35.264 2.147 1.00 17.69 27 ILE F O 1
ATOM 4506 N N . ALA F 1 40 ? 110.018 33.064 1.942 1.00 16.71 28 ALA F N 1
ATOM 4507 C CA . ALA F 1 40 ? 109.187 32.937 0.741 1.00 17.39 28 ALA F CA 1
ATOM 4508 C C . ALA F 1 40 ? 107.710 33.292 0.992 1.00 17.77 28 ALA F C 1
ATOM 4509 O O . ALA F 1 40 ? 107.011 33.769 0.102 1.00 17.94 28 ALA F O 1
ATOM 4511 N N . ILE F 1 41 ? 107.247 33.030 2.208 1.00 18.23 29 ILE F N 1
ATOM 4512 C CA . ILE F 1 41 ? 105.910 33.399 2.641 1.00 17.75 29 ILE F CA 1
ATOM 4513 C C . ILE F 1 41 ? 105.865 34.888 2.983 1.00 17.56 29 ILE F C 1
ATOM 4514 O O . ILE F 1 41 ? 105.093 35.655 2.433 1.00 17.70 29 ILE F O 1
ATOM 4519 N N . GLN F 1 42 ? 106.734 35.275 3.896 1.00 18.59 30 GLN F N 1
ATOM 4520 C CA . GLN F 1 42 ? 106.725 36.597 4.514 1.00 19.33 30 GLN F CA 1
ATOM 4521 C C . GLN F 1 42 ? 106.965 37.759 3.551 1.00 19.16 30 GLN F C 1
ATOM 4522 O O . GLN F 1 42 ? 106.258 38.756 3.604 1.00 18.40 30 GLN F O 1
ATOM 4528 N N . ALA F 1 43 ? 107.970 37.626 2.686 1.00 20.11 31 ALA F N 1
ATOM 4529 C CA . ALA F 1 43 ? 108.464 38.747 1.873 1.00 21.40 31 ALA F CA 1
ATOM 4530 C C . ALA F 1 43 ? 107.447 39.346 0.876 1.00 21.63 31 ALA F C 1
ATOM 4531 O O . ALA F 1 43 ? 107.276 40.578 0.826 1.00 21.93 31 ALA F O 1
ATOM 4533 N N . PRO F 1 44 ? 106.796 38.492 0.065 1.00 20.22 32 PRO F N 1
ATOM 4534 C CA . PRO F 1 44 ? 105.760 39.000 -0.851 1.00 21.37 32 PRO F CA 1
ATOM 4535 C C . PRO F 1 44 ? 104.632 39.778 -0.152 1.00 21.63 32 PRO F C 1
ATOM 4536 O O . PRO F 1 44 ? 104.142 40.779 -0.678 1.00 23.03 32 PRO F O 1
ATOM 4540 N N . ILE F 1 45 ? 104.235 39.307 1.020 1.00 20.48 33 ILE F N 1
ATOM 4541 C CA . ILE F 1 45 ? 103.1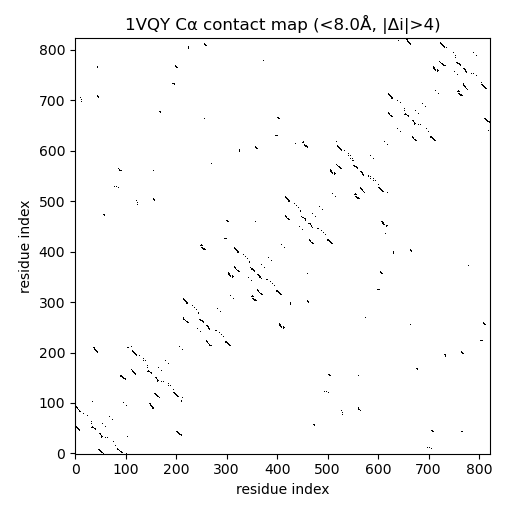17 39.882 1.757 1.00 18.97 33 ILE F CA 1
ATOM 4542 C C . ILE F 1 45 ? 103.510 41.204 2.402 1.00 18.24 33 ILE F C 1
ATOM 4543 O O . ILE F 1 45 ? 102.760 42.180 2.305 1.00 16.30 33 ILE F O 1
ATOM 4548 N N . LEU F 1 46 ? 104.675 41.225 3.060 1.00 17.81 34 LEU F N 1
ATOM 4549 C CA . LEU F 1 46 ? 105.149 42.415 3.756 1.00 16.43 34 LEU F CA 1
ATOM 4550 C C . LEU F 1 46 ? 105.671 43.450 2.766 1.00 17.07 34 LEU F C 1
ATOM 4551 O O . LEU F 1 46 ? 105.578 44.661 3.017 1.00 16.02 34 LEU F O 1
ATOM 4556 N N . GLY F 1 47 ? 106.194 42.978 1.633 1.00 16.81 35 GLY F N 1
ATOM 4557 C CA . GLY F 1 47 ? 106.412 43.841 0.477 1.00 15.92 35 GLY F CA 1
ATOM 4558 C C . GLY F 1 47 ? 107.821 44.330 0.188 1.00 16.76 35 GLY F C 1
ATOM 4559 O O . GLY F 1 47 ? 108.182 44.429 -0.967 1.00 15.61 35 GLY F O 1
ATOM 4560 N N . ASN F 1 48 ? 108.609 44.671 1.213 1.00 17.03 36 ASN F N 1
ATOM 4561 C CA . ASN F 1 48 ? 109.924 45.287 0.974 1.00 16.98 36 ASN F CA 1
ATOM 4562 C C . ASN F 1 48 ? 110.976 44.928 2.017 1.00 17.41 36 ASN F C 1
ATOM 4563 O O . ASN F 1 48 ? 111.394 45.781 2.806 1.00 18.10 36 ASN F O 1
ATOM 4568 N N . LEU F 1 49 ? 111.421 43.668 1.988 1.00 17.16 37 LEU F N 1
ATOM 4569 C CA . LEU F 1 49 ? 112.577 43.230 2.776 1.00 16.76 37 LEU F CA 1
ATOM 4570 C C . LEU F 1 49 ? 113.813 44.018 2.383 1.00 16.45 37 LEU F C 1
ATOM 4571 O O . LEU F 1 49 ? 114.277 43.913 1.267 1.00 16.88 37 LEU F O 1
ATOM 4576 N N . ILE F 1 50 ? 114.344 44.811 3.300 1.00 18.37 38 ILE F N 1
ATOM 4577 C CA . ILE F 1 50 ? 115.534 45.605 3.015 1.00 18.00 38 ILE F CA 1
ATOM 4578 C C . ILE F 1 50 ? 116.793 44.784 3.307 1.00 18.15 38 ILE F C 1
ATOM 4579 O O . ILE F 1 50 ? 117.724 44.755 2.506 1.00 17.06 38 ILE F O 1
ATOM 4584 N N . GLY F 1 51 ? 116.811 44.134 4.462 1.00 17.47 39 GLY F N 1
ATOM 4585 C CA . GLY F 1 51 ? 117.996 43.421 4.907 1.00 17.88 39 GLY F CA 1
ATOM 4586 C C . GLY F 1 51 ? 117.731 42.396 5.989 1.00 17.23 39 GLY F C 1
ATOM 4587 O O . GLY F 1 51 ? 116.812 42.546 6.792 1.00 16.17 39 GLY F O 1
ATOM 4588 N N . TYR F 1 52 ? 118.548 41.349 5.991 1.00 16.56 40 TYR F N 1
ATOM 4589 C CA . TYR F 1 52 ? 118.499 40.306 7.003 1.00 15.97 40 TYR F CA 1
ATOM 4590 C C . TYR F 1 52 ? 119.953 39.995 7.406 1.00 16.16 40 TYR F C 1
ATOM 4591 O O . TYR F 1 52 ? 120.771 39.627 6.560 1.00 16.16 40 TYR F O 1
ATOM 4600 N N . PHE F 1 53 ? 120.277 40.176 8.681 1.00 15.34 41 PHE F N 1
ATOM 4601 C CA . PHE F 1 53 ? 121.658 40.064 9.151 1.00 16.43 41 PHE F CA 1
ATOM 4602 C C . PHE F 1 53 ? 121.757 39.234 10.425 1.00 17.24 41 PHE F C 1
ATOM 4603 O O . PHE F 1 53 ? 120.795 39.194 11.227 1.00 16.46 41 PHE F O 1
ATOM 4611 N N . VAL F 1 54 ? 122.924 38.608 10.599 1.00 16.14 42 VAL F N 1
ATOM 4612 C CA . VAL F 1 54 ? 123.333 37.962 11.858 1.00 17.04 42 VAL F CA 1
ATOM 4613 C C . VAL F 1 54 ? 124.481 38.781 12.446 1.00 17.24 42 VAL F C 1
ATOM 4614 O O . VAL F 1 54 ? 125.415 39.161 11.724 1.00 16.87 42 VAL F O 1
ATOM 4618 N N . THR F 1 55 ? 124.427 39.039 13.750 1.00 17.54 43 THR F N 1
ATOM 4619 C CA . THR F 1 55 ? 125.474 39.829 14.413 1.00 17.93 43 THR F CA 1
ATOM 4620 C C . THR F 1 55 ? 126.775 39.037 14.607 1.00 17.93 43 THR F C 1
ATOM 4621 O O . THR F 1 55 ? 126.753 37.913 15.105 1.00 19.36 43 THR F O 1
ATOM 4625 N N . ASP F 1 56 ? 127.905 39.612 14.195 1.00 16.71 44 ASP F N 1
ATOM 4626 C CA . ASP F 1 56 ? 129.191 38.936 14.340 1.00 17.26 44 ASP F CA 1
ATOM 4627 C C . ASP F 1 56 ? 129.978 39.471 15.527 1.00 17.43 44 ASP F C 1
ATOM 4628 O O . ASP F 1 56 ? 130.703 38.717 16.187 1.00 17.42 44 ASP F O 1
ATOM 4633 N N . ILE F 1 57 ? 129.868 40.774 15.762 1.00 16.25 45 ILE F N 1
ATOM 4634 C CA . ILE F 1 57 ? 130.510 41.414 16.901 1.00 17.16 45 ILE F CA 1
ATOM 4635 C C . ILE F 1 57 ? 129.492 42.371 17.526 1.00 16.45 45 ILE F C 1
ATOM 4636 O O . ILE F 1 57 ? 128.999 43.293 16.874 1.00 15.05 45 ILE F O 1
ATOM 4641 N N . GLY F 1 58 ? 129.204 42.120 18.795 1.00 15.70 46 GLY F N 1
ATOM 4642 C CA . GLY F 1 58 ? 128.227 42.860 19.553 1.00 15.72 46 GLY F CA 1
ATOM 4643 C C . GLY F 1 58 ? 127.465 41.835 20.353 1.00 15.97 46 GLY F C 1
ATOM 4644 O O . GLY F 1 58 ? 128.048 40.817 20.774 1.00 16.63 46 GLY F O 1
ATOM 4645 N N . PRO F 1 59 ? 126.155 42.074 20.558 1.00 16.42 47 PRO F N 1
ATOM 4646 C CA . PRO F 1 59 ? 125.326 41.054 21.163 1.00 15.74 47 PRO F CA 1
ATOM 4647 C C . PRO F 1 59 ? 125.240 39.863 20.205 1.00 16.70 47 PRO F C 1
ATOM 4648 O O . PRO F 1 59 ? 124.886 40.022 19.033 1.00 19.38 47 PRO F O 1
ATOM 4652 N N . LEU F 1 60 ? 125.587 38.688 20.696 1.00 17.36 48 LEU F N 1
ATOM 4653 C CA . LEU F 1 60 ? 125.710 37.506 19.851 1.00 18.01 48 LEU F CA 1
ATOM 4654 C C . LEU F 1 60 ? 124.449 36.669 19.901 1.00 18.13 48 LEU F C 1
ATOM 4655 O O . LEU F 1 60 ? 123.575 36.922 20.745 1.00 18.82 48 LEU F O 1
ATOM 4660 N N . SER F 1 61 ? 124.370 35.674 19.002 1.00 18.34 49 SER F N 1
ATOM 4661 C CA . SER F 1 61 ? 123.118 34.948 18.673 1.00 18.16 49 SER F CA 1
ATOM 4662 C C . SER F 1 61 ? 121.927 35.920 18.487 1.00 17.94 49 SER F C 1
ATOM 4663 O O . SER F 1 61 ? 120.845 35.753 19.051 1.00 16.13 49 SER F O 1
ATOM 4666 N N . GLN F 1 62 ? 122.183 36.938 17.673 1.00 18.73 50 GLN F N 1
ATOM 4667 C CA . GLN F 1 62 ? 121.250 38.000 17.350 1.00 20.30 50 GLN F CA 1
ATOM 4668 C C . GLN F 1 62 ? 121.024 38.006 15.823 1.00 20.13 50 GLN F C 1
ATOM 4669 O O . GLN F 1 62 ? 121.970 37.906 15.068 1.00 20.94 50 GLN F O 1
ATOM 4675 N N . VAL F 1 63 ? 119.768 38.056 15.382 1.00 20.88 51 VAL F N 1
ATOM 4676 C CA . VAL F 1 63 ? 119.453 38.371 13.995 1.00 20.66 51 VAL F CA 1
ATOM 4677 C C . VAL F 1 63 ? 118.788 39.730 13.967 1.00 18.57 51 VAL F C 1
ATOM 4678 O O . VAL F 1 63 ? 118.107 40.118 14.914 1.00 17.08 51 VAL F O 1
ATOM 4682 N N . ILE F 1 64 ? 118.984 40.434 12.862 1.00 18.64 52 ILE F N 1
ATOM 4683 C CA . ILE F 1 64 ? 118.361 41.737 12.627 1.00 19.55 52 ILE F CA 1
ATOM 4684 C C . ILE F 1 64 ? 117.829 41.739 11.198 1.00 19.51 52 ILE F C 1
ATOM 4685 O O . ILE F 1 64 ? 118.545 41.357 10.274 1.00 18.40 52 ILE F O 1
ATOM 4690 N N . HIS F 1 65 ? 116.567 42.134 11.034 1.00 20.83 53 HIS F N 1
ATOM 4691 C CA . HIS F 1 65 ? 115.961 42.270 9.707 1.00 21.39 53 HIS F CA 1
ATOM 4692 C C . HIS F 1 65 ? 115.202 43.564 9.619 1.00 21.74 53 HIS F C 1
ATOM 4693 O O . HIS F 1 65 ? 114.620 44.012 10.606 1.00 21.75 53 HIS F O 1
ATOM 4708 N N . TRP F 1 67 ? 112.531 46.065 7.263 1.00 19.05 55 TRP F N 1
ATOM 4709 C CA . TRP F 1 67 ? 111.382 46.024 6.385 1.00 18.13 55 TRP F CA 1
ATOM 4710 C C . TRP F 1 67 ? 110.908 47.437 6.087 1.00 16.83 55 TRP F C 1
ATOM 4711 O O . TRP F 1 67 ? 110.689 48.233 6.995 1.00 15.74 55 TRP F O 1
ATOM 4722 N N . GLY F 1 68 ? 110.747 47.729 4.807 1.00 15.16 56 GLY F N 1
ATOM 4723 C CA . GLY F 1 68 ? 110.350 49.046 4.381 1.00 16.95 56 GLY F CA 1
ATOM 4724 C C . GLY F 1 68 ? 108.856 49.076 4.173 1.00 16.39 56 GLY F C 1
ATOM 4725 O O . GLY F 1 68 ? 108.285 48.124 3.655 1.00 15.55 56 GLY F O 1
ATOM 4726 N N . TYR F 1 69 ? 108.226 50.166 4.594 1.00 16.51 57 TYR F N 1
ATOM 4727 C CA . TYR F 1 69 ? 106.799 50.394 4.336 1.00 16.66 57 TYR F CA 1
ATOM 4728 C C . TYR F 1 69 ? 106.570 51.843 3.943 1.00 17.58 57 TYR F C 1
ATOM 4729 O O . TYR F 1 69 ? 107.306 52.746 4.376 1.00 18.01 57 TYR F O 1
ATOM 4738 N N . ALA F 1 70 ? 105.544 52.062 3.127 1.00 18.16 58 ALA F N 1
ATOM 4739 C CA . ALA F 1 70 ? 105.169 53.403 2.697 1.00 19.98 58 ALA F CA 1
ATOM 4740 C C . ALA F 1 70 ? 104.544 54.191 3.851 1.00 21.02 58 ALA F C 1
ATOM 4741 O O . ALA F 1 70 ? 104.685 55.407 3.928 1.00 21.64 58 ALA F O 1
ATOM 4743 N N . SER F 1 71 ? 103.823 53.488 4.721 1.00 21.50 59 SER F N 1
ATOM 4744 C CA . SER F 1 71 ? 103.278 54.069 5.944 1.00 21.91 59 SER F CA 1
ATOM 4745 C C . SER F 1 71 ? 103.002 52.994 6.987 1.00 22.60 59 SER F C 1
ATOM 4746 O O . SER F 1 71 ? 102.974 51.791 6.693 1.00 24.08 59 SER F O 1
ATOM 4749 N N . LEU F 1 72 ? 102.782 53.453 8.208 1.00 22.72 60 LEU F N 1
ATOM 4750 C CA . LEU F 1 72 ? 102.511 52.572 9.322 1.00 23.07 60 LEU F CA 1
ATOM 4751 C C . LEU F 1 72 ? 101.144 51.894 9.205 1.00 22.13 60 LEU F C 1
ATOM 4752 O O . LEU F 1 72 ? 101.008 50.731 9.569 1.00 20.89 60 LEU F O 1
ATOM 4757 N N . ASP F 1 73 ? 100.140 52.611 8.701 1.00 22.10 61 ASP F N 1
ATOM 4758 C CA . ASP F 1 73 ? 98.847 51.985 8.439 1.00 23.59 61 ASP F CA 1
ATOM 4759 C C . ASP F 1 73 ? 99.017 50.874 7.417 1.00 22.86 61 ASP F C 1
ATOM 4760 O O . ASP F 1 73 ? 98.423 49.807 7.569 1.00 22.82 61 ASP F O 1
ATOM 4765 N N . ASP F 1 74 ? 99.851 51.105 6.404 1.00 22.49 62 ASP F N 1
ATOM 4766 C CA . ASP F 1 74 ? 100.178 50.047 5.453 1.00 22.82 62 ASP F CA 1
ATOM 4767 C C . ASP F 1 74 ? 100.945 48.894 6.122 1.00 22.47 62 ASP F C 1
ATOM 4768 O O . ASP F 1 74 ? 100.693 47.723 5.798 1.00 22.56 62 ASP F O 1
ATOM 4773 N N . ARG F 1 75 ? 101.867 49.197 7.040 1.00 20.32 63 ARG F N 1
ATOM 4774 C CA . ARG F 1 75 ? 102.516 48.120 7.790 1.00 20.42 63 ARG F CA 1
ATOM 4775 C C . ARG F 1 75 ? 101.464 47.268 8.492 1.00 21.21 63 ARG F C 1
ATOM 4776 O O . ARG F 1 75 ? 101.500 46.037 8.417 1.00 20.99 63 ARG F O 1
ATOM 4784 N N . ALA F 1 76 ? 100.529 47.927 9.167 1.00 19.93 64 ALA F N 1
ATOM 4785 C CA . ALA F 1 76 ? 99.519 47.209 9.926 1.00 22.23 64 ALA F CA 1
ATOM 4786 C C . ALA F 1 76 ? 98.696 46.296 9.029 1.00 21.52 64 ALA F C 1
ATOM 4787 O O . ALA F 1 76 ? 98.463 45.144 9.367 1.00 21.65 64 ALA F O 1
ATOM 4789 N N . GLU F 1 77 ? 98.274 46.819 7.884 1.00 21.75 65 GLU F N 1
ATOM 4790 C CA . GLU F 1 77 ? 97.487 46.055 6.925 1.00 22.75 65 GLU F CA 1
ATOM 4791 C C . GLU F 1 77 ? 98.242 44.785 6.509 1.00 22.10 65 GLU F C 1
ATOM 4792 O O . GLU F 1 77 ? 97.690 43.693 6.519 1.00 23.28 65 GLU F O 1
ATOM 4795 N N . ARG F 1 78 ? 99.519 44.940 6.188 1.00 21.84 66 ARG F N 1
ATOM 4796 C CA . ARG F 1 78 ? 100.330 43.851 5.648 1.00 21.69 66 ARG F CA 1
ATOM 4797 C C . ARG F 1 78 ? 100.742 42.828 6.713 1.00 21.86 66 ARG F C 1
ATOM 4798 O O . ARG F 1 78 ? 100.745 41.624 6.440 1.00 22.20 66 ARG F O 1
ATOM 4806 N N . ARG F 1 79 ? 101.061 43.293 7.921 1.00 21.03 67 ARG F N 1
ATOM 4807 C CA . ARG F 1 79 ? 101.364 42.381 9.027 1.00 21.20 67 ARG F CA 1
ATOM 4808 C C . ARG F 1 79 ? 100.125 41.628 9.493 1.00 20.51 67 ARG F C 1
ATOM 4809 O O . ARG F 1 79 ? 100.224 40.485 9.933 1.00 20.51 67 ARG F O 1
ATOM 4817 N N . GLY F 1 80 ? 98.967 42.274 9.387 1.00 20.34 68 GLY F N 1
ATOM 4818 C CA . GLY F 1 80 ? 97.682 41.615 9.617 1.00 20.04 68 GLY F CA 1
ATOM 4819 C C . GLY F 1 80 ? 97.377 40.556 8.573 1.00 19.93 68 GLY F C 1
ATOM 4820 O O . GLY F 1 80 ? 96.847 39.510 8.905 1.00 20.98 68 GLY F O 1
ATOM 4821 N N . LYS F 1 81 ? 97.709 40.836 7.314 1.00 19.90 69 LYS F N 1
ATOM 4822 C CA . LYS F 1 81 ? 97.585 39.851 6.242 1.00 21.23 69 LYS F CA 1
ATOM 4823 C C . LYS F 1 81 ? 98.457 38.628 6.498 1.00 20.70 69 LYS F C 1
ATOM 4824 O O . LYS F 1 81 ? 97.969 37.480 6.431 1.00 20.49 69 LYS F O 1
ATOM 4830 N N . LEU F 1 82 ? 99.732 38.885 6.802 1.00 19.08 70 LEU F N 1
ATOM 4831 C CA . LEU F 1 82 ? 100.687 37.841 7.156 1.00 18.97 70 LEU F CA 1
ATOM 4832 C C . LEU F 1 82 ? 100.173 36.917 8.258 1.00 20.12 70 LEU F C 1
ATOM 4833 O O . LEU F 1 82 ? 100.252 35.688 8.151 1.00 17.95 70 LEU F O 1
ATOM 4838 N N . ALA F 1 83 ? 99.655 37.518 9.323 1.00 21.77 71 ALA F N 1
ATOM 4839 C CA . ALA F 1 83 ? 99.175 36.758 10.473 1.00 24.06 71 ALA F CA 1
ATOM 4840 C C . ALA F 1 83 ? 97.961 35.857 10.165 1.00 24.64 71 ALA F C 1
ATOM 4841 O O . ALA F 1 83 ? 97.740 34.848 10.844 1.00 23.79 71 ALA F O 1
ATOM 4843 N N . GLU F 1 84 ? 97.180 36.226 9.157 1.00 25.45 72 GLU F N 1
ATOM 4844 C CA . GLU F 1 84 ? 96.054 35.401 8.735 1.00 27.47 72 GLU F CA 1
ATOM 4845 C C . GLU F 1 84 ? 96.421 34.384 7.647 1.00 25.26 72 GLU F C 1
ATOM 4846 O O . GLU F 1 84 ? 95.606 33.542 7.288 1.00 25.87 72 GLU F O 1
ATOM 4852 N N . ASP F 1 85 ? 97.624 34.463 7.103 1.00 23.69 73 ASP F N 1
ATOM 4853 C CA . ASP F 1 85 ? 98.014 33.530 6.063 1.00 23.93 73 ASP F CA 1
ATOM 4854 C C . ASP F 1 85 ? 98.257 32.146 6.690 1.00 23.10 73 ASP F C 1
ATOM 4855 O O . ASP F 1 85 ? 99.004 32.033 7.675 1.00 23.97 73 ASP F O 1
ATOM 4860 N N . GLN F 1 86 ? 97.636 31.114 6.126 1.00 20.42 74 GLN F N 1
ATOM 4861 C CA . GLN F 1 86 ? 97.632 29.776 6.738 1.00 21.93 74 GLN F CA 1
ATOM 4862 C C . GLN F 1 86 ? 99.001 29.084 6.737 1.00 21.38 74 GLN F C 1
ATOM 4863 O O . GLN F 1 86 ? 99.270 28.262 7.603 1.00 21.99 74 GLN F O 1
ATOM 4865 N N . ARG F 1 87 ? 99.857 29.401 5.768 1.00 21.43 75 ARG F N 1
ATOM 4866 C CA . ARG F 1 87 ? 101.231 28.876 5.753 1.00 21.44 75 ARG F CA 1
ATOM 4867 C C . ARG F 1 87 ? 102.081 29.501 6.866 1.00 19.84 75 ARG F C 1
ATOM 4868 O O . ARG F 1 87 ? 102.843 28.812 7.538 1.00 19.05 75 ARG F O 1
ATOM 4876 N N . TRP F 1 88 ? 101.953 30.808 7.041 1.00 19.27 76 TRP F N 1
ATOM 4877 C CA . TRP F 1 88 ? 102.637 31.501 8.127 1.00 20.01 76 TRP F CA 1
ATOM 4878 C C . TRP F 1 88 ? 102.210 30.957 9.493 1.00 20.35 76 TRP F C 1
ATOM 4879 O O . TRP F 1 88 ? 103.043 30.821 10.397 1.00 20.74 76 TRP F O 1
ATOM 4890 N N . GLN F 1 89 ? 100.926 30.639 9.637 1.00 19.36 77 GLN F N 1
ATOM 4891 C CA . GLN F 1 89 ? 100.422 30.119 10.904 1.00 19.82 77 GLN F CA 1
ATOM 4892 C C . GLN F 1 89 ? 101.030 28.773 11.222 1.00 18.84 77 GLN F C 1
ATOM 4893 O O . GLN F 1 89 ? 101.335 28.488 12.378 1.00 18.04 77 GLN F O 1
ATOM 4899 N N . ALA F 1 90 ? 101.198 27.949 10.195 1.00 19.04 78 ALA F N 1
ATOM 4900 C CA . ALA F 1 90 ? 101.821 26.645 10.354 1.00 19.78 78 ALA F CA 1
ATOM 4901 C C . ALA F 1 90 ? 103.329 26.802 10.599 1.00 20.41 78 ALA F C 1
ATOM 4902 O O . ALA F 1 90 ? 103.948 25.994 11.288 1.00 22.61 78 ALA F O 1
ATOM 4904 N N . PHE F 1 91 ? 103.904 27.860 10.053 1.00 19.71 79 PHE F N 1
ATOM 4905 C CA . PHE F 1 91 ? 105.331 28.086 10.143 1.00 21.03 79 PHE F CA 1
ATOM 4906 C C . PHE F 1 91 ? 105.778 28.762 11.450 1.00 21.04 79 PHE F C 1
ATOM 4907 O O . PHE F 1 91 ? 106.747 28.331 12.101 1.00 20.01 79 PHE F O 1
ATOM 4915 N N . ILE F 1 92 ? 105.095 29.838 11.823 1.00 21.16 80 ILE F N 1
ATOM 4916 C CA . ILE F 1 92 ? 105.624 30.721 12.866 1.00 21.29 80 ILE F CA 1
ATOM 4917 C C . ILE F 1 92 ? 105.872 30.055 14.237 1.00 21.54 80 ILE F C 1
ATOM 4918 O O . ILE F 1 92 ? 106.818 30.430 14.922 1.00 21.90 80 ILE F O 1
ATOM 4923 N N . PRO F 1 93 ? 105.045 29.060 14.636 1.00 21.74 81 PRO F N 1
ATOM 4924 C CA . PRO F 1 93 ? 105.333 28.404 15.916 1.00 21.84 81 PRO F CA 1
ATOM 4925 C C . PRO F 1 93 ? 106.675 27.654 15.951 1.00 21.80 81 PRO F C 1
ATOM 4926 O O . PRO F 1 93 ? 107.309 27.568 17.006 1.00 22.53 81 PRO F O 1
ATOM 4930 N N . ARG F 1 94 ? 107.097 27.122 14.811 1.00 22.18 82 ARG F N 1
ATOM 4931 C CA . ARG F 1 94 ? 108.397 26.457 14.706 1.00 23.64 82 ARG F CA 1
ATOM 4932 C C . ARG F 1 94 ? 109.575 27.444 14.793 1.00 22.89 82 ARG F C 1
ATOM 4933 O O . ARG F 1 94 ? 110.648 27.099 15.297 1.00 22.45 82 ARG F O 1
ATOM 4941 N N . LEU F 1 95 ? 109.365 28.671 14.315 1.00 22.18 83 LEU F N 1
ATOM 4942 C CA . LEU F 1 95 ? 110.360 29.712 14.454 1.00 20.74 83 LEU F CA 1
ATOM 4943 C C . LEU F 1 95 ? 110.373 30.252 15.876 1.00 22.16 83 LEU F C 1
ATOM 4944 O O . LEU F 1 95 ? 111.448 30.503 16.431 1.00 20.29 83 LEU F O 1
ATOM 4949 N N . SER F 1 96 ? 109.179 30.408 16.459 1.00 22.90 84 SER F N 1
ATOM 4950 C CA . SER F 1 96 ? 108.990 31.128 17.733 1.00 23.63 84 SER F CA 1
ATOM 4951 C C . SER F 1 96 ? 109.620 30.444 18.942 1.00 22.45 84 SER F C 1
ATOM 4952 O O . SER F 1 96 ? 110.124 31.105 19.831 1.00 22.33 84 SER F O 1
ATOM 4955 N N . VAL F 1 97 ? 109.568 29.124 18.968 1.00 22.02 85 VAL F N 1
ATOM 4956 C CA . VAL F 1 97 ? 110.206 28.324 20.007 1.00 21.96 85 VAL F CA 1
ATOM 4957 C C . VAL F 1 97 ? 111.750 28.485 20.068 1.00 22.60 85 VAL F C 1
ATOM 4958 O O . VAL F 1 97 ? 112.376 28.044 21.042 1.00 21.79 85 VAL F O 1
ATOM 4962 N N . LEU F 1 98 ? 112.354 29.103 19.039 1.00 20.54 86 LEU F N 1
ATOM 4963 C CA . LEU F 1 98 ? 113.802 29.330 19.002 1.00 20.50 86 LEU F CA 1
ATOM 4964 C C . LEU F 1 98 ? 114.185 30.773 19.412 1.00 20.79 86 LEU F C 1
ATOM 4965 O O . LEU F 1 98 ? 115.369 31.114 19.510 1.00 19.55 86 LEU F O 1
ATOM 4970 N N . ILE F 1 99 ? 113.187 31.614 19.651 1.00 20.03 87 ILE F N 1
ATOM 4971 C CA . ILE F 1 99 ? 113.420 33.001 19.978 1.00 20.69 87 ILE F CA 1
ATOM 4972 C C . ILE F 1 99 ? 113.315 33.198 21.490 1.00 20.69 87 ILE F C 1
ATOM 4973 O O . ILE F 1 99 ? 112.284 32.932 22.079 1.00 18.56 87 ILE F O 1
ATOM 4978 N N . GLU F 1 100 ? 114.409 33.632 22.113 1.00 21.98 88 GLU F N 1
ATOM 4979 C CA . GLU F 1 100 ? 114.421 33.910 23.546 1.00 22.42 88 GLU F CA 1
ATOM 4980 C C . GLU F 1 100 ? 113.830 35.272 23.842 1.00 21.09 88 GLU F C 1
ATOM 4981 O O . GLU F 1 100 ? 113.079 35.433 24.793 1.00 22.12 88 GLU F O 1
ATOM 4987 N N . SER F 1 101 ? 114.171 36.242 23.009 1.00 20.94 89 SER F N 1
ATOM 4988 C CA . SER F 1 101 ? 113.777 37.624 23.201 1.00 21.34 89 SER F CA 1
ATOM 4989 C C . SER F 1 101 ? 113.594 38.305 21.845 1.00 20.96 89 SER F C 1
ATOM 4990 O O . SER F 1 101 ? 114.182 37.873 20.842 1.00 20.39 89 SER F O 1
ATOM 4993 N N . SER F 1 102 ? 112.765 39.348 21.806 1.00 19.85 90 SER F N 1
ATOM 4994 C CA . SER F 1 102 ? 112.547 40.102 20.575 1.00 19.74 90 SER F CA 1
ATOM 4995 C C . SER F 1 102 ? 112.185 41.555 20.855 1.00 20.26 90 SER F C 1
ATOM 4996 O O . SER F 1 102 ? 111.630 41.880 21.901 1.00 20.58 90 SER F O 1
ATOM 4999 N N . GLU F 1 103 ? 112.496 42.427 19.911 1.00 20.67 91 GLU F N 1
ATOM 5000 C CA . GLU F 1 103 ? 112.012 43.792 19.959 1.00 24.00 91 GLU F CA 1
ATOM 5001 C C . GLU F 1 103 ? 112.091 44.427 18.590 1.00 20.73 91 GLU F C 1
ATOM 5002 O O . GLU F 1 103 ? 112.706 43.877 17.687 1.00 20.85 91 GLU F O 1
ATOM 5008 N N . ASN F 1 104 ? 111.476 45.592 18.449 1.00 19.17 92 ASN F N 1
ATOM 5009 C CA . ASN F 1 104 ? 111.489 46.312 17.186 1.00 18.00 92 ASN F CA 1
ATOM 5010 C C . ASN F 1 104 ? 111.422 47.810 17.392 1.00 18.40 92 ASN F C 1
ATOM 5011 O O . ASN F 1 104 ? 111.177 48.278 18.508 1.00 16.80 92 ASN F O 1
ATOM 5016 N N . ARG F 1 105 ? 111.650 48.547 16.303 1.00 18.82 93 ARG F N 1
ATOM 5017 C CA . ARG F 1 105 ? 111.536 50.003 16.299 1.00 18.96 93 ARG F CA 1
ATOM 5018 C C . ARG F 1 105 ? 111.307 50.567 14.893 1.00 17.25 93 ARG F C 1
ATOM 5019 O O . ARG F 1 105 ? 111.608 49.934 13.889 1.00 15.24 93 ARG F O 1
ATOM 5027 N N . ILE F 1 106 ? 110.764 51.777 14.866 1.00 16.82 94 ILE F N 1
ATOM 5028 C CA . ILE F 1 106 ? 110.432 52.475 13.646 1.00 16.52 94 ILE F CA 1
ATOM 5029 C C . ILE F 1 106 ? 111.440 53.584 13.436 1.00 17.00 94 ILE F C 1
ATOM 5030 O O . ILE F 1 106 ? 111.474 54.581 14.196 1.00 14.66 94 ILE F O 1
ATOM 5035 N N . LEU F 1 107 ? 112.244 53.371 12.383 1.00 17.94 95 LEU F N 1
ATOM 5036 C CA . LEU F 1 107 ? 113.294 54.282 11.922 1.00 17.65 95 LEU F CA 1
ATOM 5037 C C . LEU F 1 107 ? 112.789 55.153 10.779 1.00 16.35 95 LEU F C 1
ATOM 5038 O O . LEU F 1 107 ? 112.205 54.626 9.841 1.00 15.22 95 LEU F O 1
ATOM 5043 N N . LEU F 1 108 ? 112.987 56.472 10.878 1.00 16.40 96 LEU F N 1
ATOM 5044 C CA . LEU F 1 108 ? 112.689 57.395 9.772 1.00 18.09 96 LEU F CA 1
ATOM 5045 C C . LEU F 1 108 ? 113.980 57.836 9.067 1.00 17.52 96 LEU F C 1
ATOM 5046 O O . LEU F 1 108 ? 114.817 58.483 9.672 1.00 19.25 96 LEU F O 1
ATOM 5051 N N . PRO F 1 109 ? 114.136 57.500 7.775 1.00 17.48 97 PRO F N 1
ATOM 5052 C CA . PRO F 1 109 ? 115.327 57.910 7.041 1.00 17.55 97 PRO F CA 1
ATOM 5053 C C . PRO F 1 109 ? 115.517 59.429 7.027 1.00 17.00 97 PRO F C 1
ATOM 5054 O O . PRO F 1 109 ? 114.546 60.164 6.927 1.00 15.83 97 PRO F O 1
ATOM 5058 N N . THR F 1 110 ? 116.759 59.891 7.122 1.00 17.07 98 THR F N 1
ATOM 5059 C CA . THR F 1 110 ? 117.052 61.309 6.912 1.00 16.88 98 THR F CA 1
ATOM 5060 C C . THR F 1 110 ? 117.016 61.610 5.385 1.00 18.36 98 THR F C 1
ATOM 5061 O O . THR F 1 110 ? 117.029 60.673 4.560 1.00 15.06 98 THR F O 1
ATOM 5065 N N . ASP F 1 111 ? 116.981 62.901 5.015 1.00 18.17 99 ASP F N 1
ATOM 5066 C CA . ASP F 1 111 ? 117.048 63.275 3.599 1.00 18.20 99 ASP F CA 1
ATOM 5067 C C . ASP F 1 111 ? 118.428 62.986 2.966 1.00 18.08 99 ASP F C 1
ATOM 5068 O O . ASP F 1 111 ? 118.593 63.158 1.760 1.00 17.95 99 ASP F O 1
ATOM 5073 N N . PHE F 1 112 ? 119.406 62.546 3.762 1.00 16.93 100 PHE F N 1
ATOM 5074 C CA . PHE F 1 112 ? 120.699 62.110 3.214 1.00 17.51 100 PHE F CA 1
ATOM 5075 C C . PHE F 1 112 ? 120.972 60.608 3.429 1.00 18.24 100 PHE F C 1
ATOM 5076 O O . PHE F 1 112 ? 122.111 60.167 3.386 1.00 21.35 100 PHE F O 1
ATOM 5084 N N . SER F 1 113 ? 119.930 59.824 3.651 1.00 17.16 101 SER F N 1
ATOM 5085 C CA . SER F 1 113 ? 120.062 58.386 3.759 1.00 16.95 101 SER F CA 1
ATOM 5086 C C . SER F 1 113 ? 119.884 57.765 2.383 1.00 17.98 101 SER F C 1
ATOM 5087 O O . SER F 1 113 ? 118.833 57.897 1.770 1.00 19.11 101 SER F O 1
ATOM 5090 N N . PRO F 1 114 ? 120.891 57.050 1.889 1.00 18.87 102 PRO F N 1
ATOM 5091 C CA . PRO F 1 114 ? 120.674 56.338 0.610 1.00 19.84 102 PRO F CA 1
ATOM 5092 C C . PRO F 1 114 ? 119.433 55.430 0.603 1.00 19.86 102 PRO F C 1
ATOM 5093 O O . PRO F 1 114 ? 118.777 55.283 -0.417 1.00 20.52 102 PRO F O 1
ATOM 5097 N N . LEU F 1 115 ? 119.130 54.828 1.740 1.00 20.61 103 LEU F N 1
ATOM 5098 C CA . LEU F 1 115 ? 117.921 54.021 1.919 1.00 22.81 103 LEU F CA 1
ATOM 5099 C C . LEU F 1 115 ? 116.862 54.968 2.443 1.00 22.75 103 LEU F C 1
ATOM 5100 O O . LEU F 1 115 ? 117.002 55.500 3.552 1.00 24.41 103 LEU F O 1
ATOM 5105 N N . ARG F 1 116 ? 115.818 55.196 1.658 1.00 22.83 104 ARG F N 1
ATOM 5106 C CA . ARG F 1 116 ? 114.934 56.357 1.849 1.00 23.04 104 ARG F CA 1
ATOM 5107 C C . ARG F 1 116 ? 113.643 56.127 1.071 1.00 23.88 104 ARG F C 1
ATOM 5108 O O . ARG F 1 116 ? 113.698 55.535 -0.001 1.00 23.87 104 ARG F O 1
ATOM 5117 N N . HIS G 1 12 ? 136.358 47.928 59.205 1.00 38.94 0 HIS G N 1
ATOM 5118 C CA . HIS G 1 12 ? 134.879 47.956 59.404 1.00 37.97 0 HIS G CA 1
ATOM 5119 C C . HIS G 1 12 ? 134.202 46.777 58.713 1.00 35.54 0 HIS G C 1
ATOM 5120 O O . HIS G 1 12 ? 134.790 46.109 57.877 1.00 36.80 0 HIS G O 1
ATOM 5135 N N . ILE G 1 14 ? 131.746 44.797 56.141 1.00 24.70 2 ILE G N 1
ATOM 5136 C CA . ILE G 1 14 ? 131.303 44.928 54.747 1.00 21.84 2 ILE G CA 1
ATOM 5137 C C . ILE G 1 14 ? 130.011 44.137 54.540 1.00 19.56 2 ILE G C 1
ATOM 5138 O O . ILE G 1 14 ? 129.783 43.121 55.197 1.00 17.58 2 ILE G O 1
ATOM 5143 N N . VAL G 1 15 ? 129.160 44.622 53.641 1.00 18.19 3 VAL G N 1
ATOM 5144 C CA . VAL G 1 15 ? 127.934 43.914 53.294 1.00 18.79 3 VAL G CA 1
ATOM 5145 C C . VAL G 1 15 ? 127.943 43.470 51.829 1.00 18.34 3 VAL G C 1
ATOM 5146 O O . VAL G 1 15 ? 128.322 44.232 50.935 1.00 18.24 3 VAL G O 1
ATOM 5150 N N . GLU G 1 16 ? 127.537 42.220 51.614 1.00 17.50 4 GLU G N 1
ATOM 5151 C CA . GLU G 1 16 ? 127.260 41.699 50.288 1.00 16.86 4 GLU G CA 1
ATOM 5152 C C . GLU G 1 16 ? 125.744 41.616 50.051 1.00 16.66 4 GLU G C 1
ATOM 5153 O O . GLU G 1 16 ? 125.018 41.047 50.872 1.00 13.35 4 GLU G O 1
ATOM 5159 N N . GLU G 1 17 ? 125.298 42.193 48.927 1.00 16.96 5 GLU G N 1
ATOM 5160 C CA . GLU G 1 17 ? 123.924 42.062 48.429 1.00 17.00 5 GLU G CA 1
ATOM 5161 C C . GLU G 1 17 ? 123.895 41.078 47.252 1.00 17.22 5 GLU G C 1
ATOM 5162 O O . GLU G 1 17 ? 124.519 41.306 46.232 1.00 16.47 5 GLU G O 1
ATOM 5168 N N . ARG G 1 18 ? 123.200 39.962 47.424 1.00 17.51 6 ARG G N 1
ATOM 5169 C CA . ARG G 1 18 ? 123.012 39.003 46.364 1.00 17.43 6 ARG G CA 1
ATOM 5170 C C . ARG G 1 18 ? 121.595 39.194 45.836 1.00 18.46 6 ARG G C 1
ATOM 5171 O O . ARG G 1 18 ? 120.657 39.365 46.617 1.00 20.44 6 ARG G O 1
ATOM 5179 N N . ILE G 1 19 ? 121.440 39.218 44.517 1.00 18.34 7 ILE G N 1
ATOM 5180 C CA . ILE G 1 19 ? 120.157 39.517 43.899 1.00 18.20 7 ILE G CA 1
ATOM 5181 C C . ILE G 1 19 ? 119.874 38.490 42.834 1.00 18.15 7 ILE G C 1
ATOM 5182 O O . ILE G 1 19 ? 120.609 38.393 41.874 1.00 17.80 7 ILE G O 1
ATOM 5187 N N . TYR G 1 20 ? 118.824 37.697 43.009 1.00 19.85 8 TYR G N 1
ATOM 5188 C CA . TYR G 1 20 ? 118.499 36.672 42.031 1.00 20.24 8 TYR G CA 1
ATOM 5189 C C . TYR G 1 20 ? 117.154 36.953 41.336 1.00 21.19 8 TYR G C 1
ATOM 5190 O O . TYR G 1 20 ? 116.182 37.392 41.975 1.00 21.15 8 TYR G O 1
ATOM 5199 N N . ARG G 1 21 ? 117.101 36.670 40.031 1.00 21.10 9 ARG G N 1
ATOM 5200 C CA . ARG G 1 21 ? 115.828 36.563 39.302 1.00 20.60 9 ARG G CA 1
ATOM 5201 C C . ARG G 1 21 ? 115.438 35.092 39.240 1.00 17.20 9 ARG G C 1
ATOM 5202 O O . ARG G 1 21 ? 116.171 34.275 38.716 1.00 17.95 9 ARG G O 1
ATOM 5210 N N . ILE G 1 22 ? 114.287 34.766 39.798 1.00 16.85 10 ILE G N 1
ATOM 5211 C CA . ILE G 1 22 ? 113.792 33.390 39.876 1.00 17.41 10 ILE G CA 1
ATOM 5212 C C . ILE G 1 22 ? 112.876 33.122 38.667 1.00 17.46 10 ILE G C 1
ATOM 5213 O O . ILE G 1 22 ? 112.214 34.039 38.175 1.00 15.77 10 ILE G O 1
ATOM 5218 N N . ARG G 1 23 ? 112.866 31.885 38.172 1.00 17.78 11 ARG G N 1
ATOM 5219 C CA . ARG G 1 23 ? 112.007 31.524 37.038 1.00 19.67 11 ARG G CA 1
ATOM 5220 C C . ARG G 1 23 ? 110.526 31.717 37.373 1.00 18.64 11 ARG G C 1
ATOM 5221 O O . ARG G 1 23 ? 110.083 31.495 38.517 1.00 17.81 11 ARG G O 1
ATOM 5226 N N . GLY G 1 24 ? 109.774 32.160 36.369 1.00 18.52 12 GLY G N 1
ATOM 5227 C CA . GLY G 1 24 ? 108.362 32.453 36.524 1.00 18.00 12 GLY G CA 1
ATOM 5228 C C . GLY G 1 24 ? 107.622 31.232 37.018 1.00 17.11 12 GLY G C 1
ATOM 5229 O O . GLY G 1 24 ? 107.783 30.153 36.449 1.00 17.39 12 GLY G O 1
ATOM 5230 N N . GLY G 1 25 ? 106.835 31.410 38.084 1.00 17.57 13 GLY G N 1
ATOM 5231 C CA . GLY G 1 25 ? 106.076 30.328 38.722 1.00 17.84 13 GLY G CA 1
ATOM 5232 C C . GLY G 1 25 ? 106.856 29.501 39.745 1.00 18.36 13 GLY G C 1
ATOM 5233 O O . GLY G 1 25 ? 106.306 28.587 40.356 1.00 19.57 13 GLY G O 1
ATOM 5234 N N . LYS G 1 26 ? 108.127 29.820 39.963 1.00 18.78 14 LYS G N 1
ATOM 5235 C CA . LYS G 1 26 ? 108.968 28.996 40.823 1.00 19.42 14 LYS G CA 1
ATOM 5236 C C . LYS G 1 26 ? 109.324 29.617 42.181 1.00 18.74 14 LYS G C 1
ATOM 5237 O O . LYS G 1 26 ? 109.986 28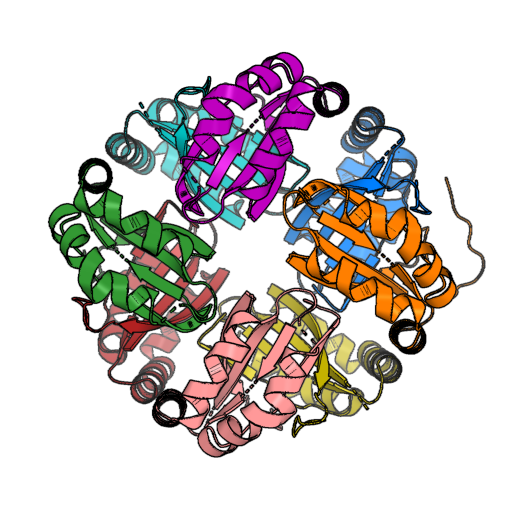.960 42.993 1.00 18.61 14 LYS G O 1
ATOM 5251 N N . GLN G 1 28 ? 107.601 30.315 45.142 1.00 18.58 16 GLN G N 1
ATOM 5252 C CA . GLN G 1 28 ? 107.239 29.543 46.344 1.00 21.10 16 GLN G CA 1
ATOM 5253 C C . GLN G 1 28 ? 108.047 28.246 46.487 1.00 21.55 16 GLN G C 1
ATOM 5254 O O . GLN G 1 28 ? 108.238 27.734 47.603 1.00 21.44 16 GLN G O 1
ATOM 5260 N N . GLU G 1 29 ? 108.498 27.710 45.354 1.00 21.31 17 GLU G N 1
ATOM 5261 C CA . GLU G 1 29 ? 109.333 26.526 45.351 1.00 22.15 17 GLU G CA 1
ATOM 5262 C C . GLU G 1 29 ? 110.732 26.918 45.823 1.00 21.14 17 GLU G C 1
ATOM 5263 O O . GLU G 1 29 ? 111.389 26.158 46.545 1.00 20.90 17 GLU G O 1
ATOM 5269 N N . TYR G 1 30 ? 111.171 28.113 45.426 1.00 19.12 18 TYR G N 1
ATOM 5270 C CA . TYR G 1 30 ? 112.450 28.653 45.859 1.00 18.91 18 TYR G CA 1
ATOM 5271 C C . TYR G 1 30 ? 112.444 28.868 47.374 1.00 18.33 18 TYR G C 1
ATOM 5272 O O . TYR G 1 30 ? 113.362 28.457 48.091 1.00 17.40 18 TYR G O 1
ATOM 5281 N N . LEU G 1 31 ? 111.396 29.510 47.867 1.00 18.46 19 LEU G N 1
ATOM 5282 C CA . LEU G 1 31 ? 111.354 29.867 49.277 1.00 18.23 19 LEU G CA 1
ATOM 5283 C C . LEU G 1 31 ? 111.235 28.645 50.169 1.00 18.01 19 LEU G C 1
ATOM 5284 O O . LEU G 1 31 ? 111.823 28.609 51.252 1.00 18.22 19 LEU G O 1
ATOM 5289 N N . LYS G 1 32 ? 110.484 27.650 49.717 1.00 18.03 20 LYS G N 1
ATOM 5290 C CA . LYS G 1 32 ? 110.319 26.412 50.478 1.00 19.33 20 LYS G CA 1
ATOM 5291 C C . LYS G 1 32 ? 111.675 25.747 50.713 1.00 18.19 20 LYS G C 1
ATOM 5292 O O . LYS G 1 32 ? 112.023 25.417 51.837 1.00 19.43 20 LYS G O 1
ATOM 5298 N N . LEU G 1 33 ? 112.435 25.565 49.641 1.00 17.76 21 LEU G N 1
ATOM 5299 C CA . LEU G 1 33 ? 113.790 25.028 49.728 1.00 17.66 21 LEU G CA 1
ATOM 5300 C C . LEU G 1 33 ? 114.687 25.791 50.727 1.00 16.24 21 LEU G C 1
ATOM 5301 O O . LEU G 1 33 ? 115.330 25.176 51.570 1.00 15.34 21 LEU G O 1
ATOM 5306 N N . VAL G 1 34 ? 114.716 27.117 50.634 1.00 16.12 22 VAL G N 1
ATOM 5307 C CA . VAL G 1 34 ? 115.575 27.949 51.509 1.00 16.96 22 VAL G CA 1
ATOM 5308 C C . VAL G 1 34 ? 115.095 27.944 52.965 1.00 17.12 22 VAL G C 1
ATOM 5309 O O . VAL G 1 34 ? 115.901 27.792 53.894 1.00 16.23 22 VAL G O 1
ATOM 5313 N N . ARG G 1 35 ? 113.786 28.118 53.138 1.00 17.94 23 ARG G N 1
ATOM 5314 C CA . ARG G 1 35 ? 113.143 28.104 54.448 1.00 18.09 23 ARG G CA 1
ATOM 5315 C C . ARG G 1 35 ? 113.335 26.775 55.186 1.00 19.10 23 ARG G C 1
ATOM 5316 O O . ARG G 1 35 ? 113.631 26.764 56.394 1.00 17.71 23 ARG G O 1
ATOM 5324 N N . GLU G 1 36 ? 113.154 25.669 54.463 1.00 20.35 24 GLU G N 1
ATOM 5325 C CA . GLU G 1 36 ? 113.134 24.331 55.077 1.00 21.52 24 GLU G CA 1
ATOM 5326 C C . GLU G 1 36 ? 114.494 23.648 55.146 1.00 21.60 24 GLU G C 1
ATOM 5327 O O . GLU G 1 36 ? 114.719 22.844 56.046 1.00 21.82 24 GLU G O 1
ATOM 5333 N N . GLU G 1 37 ? 115.394 23.942 54.209 1.00 22.01 25 GLU G N 1
ATOM 5334 C CA . GLU G 1 37 ? 116.711 23.293 54.202 1.00 22.93 25 GLU G CA 1
ATOM 5335 C C . GLU G 1 37 ? 117.891 24.247 54.103 1.00 20.26 25 GLU G C 1
ATOM 5336 O O . GLU G 1 37 ? 118.813 24.188 54.918 1.00 19.64 25 GLU G O 1
ATOM 5342 N N . GLY G 1 38 ? 117.856 25.105 53.085 1.00 18.80 26 GLY G N 1
ATOM 5343 C CA . GLY G 1 38 ? 118.987 25.956 52.729 1.00 17.69 26 GLY G CA 1
ATOM 5344 C C . GLY G 1 38 ? 119.534 26.835 53.837 1.00 16.88 26 GLY G C 1
ATOM 5345 O O . GLY G 1 38 ? 120.736 26.816 54.101 1.00 17.18 26 GLY G O 1
ATOM 5346 N N . ILE G 1 39 ? 118.666 27.601 54.492 1.00 15.77 27 ILE G N 1
ATOM 5347 C CA . ILE G 1 39 ? 119.139 28.660 55.384 1.00 16.46 27 ILE G CA 1
ATOM 5348 C C . ILE G 1 39 ? 119.801 28.107 56.645 1.00 17.39 27 ILE G C 1
ATOM 5349 O O . ILE G 1 39 ? 120.722 28.733 57.180 1.00 17.73 27 ILE G O 1
ATOM 5354 N N . ALA G 1 40 ? 119.345 26.938 57.108 1.00 17.15 28 ALA G N 1
ATOM 5355 C CA . ALA G 1 40 ? 119.945 26.289 58.277 1.00 17.73 28 ALA G CA 1
ATOM 5356 C C . ALA G 1 40 ? 121.389 25.827 58.003 1.00 18.56 28 ALA G C 1
ATOM 5357 O O . ALA G 1 40 ? 122.249 25.940 58.877 1.00 17.83 28 ALA G O 1
ATOM 5359 N N . ILE G 1 41 ? 121.638 25.322 56.792 1.00 18.35 29 ILE G N 1
ATOM 5360 C CA . ILE G 1 41 ? 122.989 24.993 56.345 1.00 18.01 29 ILE G CA 1
ATOM 5361 C C . ILE G 1 41 ? 123.835 26.259 56.247 1.00 18.71 29 ILE G C 1
ATOM 5362 O O . ILE G 1 41 ? 124.923 26.323 56.812 1.00 19.83 29 ILE G O 1
ATOM 5367 N N . GLN G 1 42 ? 123.303 27.258 55.545 1.00 18.85 30 GLN G N 1
ATOM 5368 C CA . GLN G 1 42 ? 124.061 28.429 55.058 1.00 20.29 30 GLN G CA 1
ATOM 5369 C C . GLN G 1 42 ? 124.367 29.540 56.100 1.00 19.83 30 GLN G C 1
ATOM 5370 O O . GLN G 1 42 ? 125.486 30.040 56.168 1.00 18.51 30 GLN G O 1
ATOM 5376 N N . ALA G 1 43 ? 123.367 29.919 56.892 1.00 20.38 31 ALA G N 1
ATOM 5377 C CA . ALA G 1 43 ? 123.485 31.035 57.846 1.00 21.43 31 ALA G CA 1
ATOM 5378 C C . ALA G 1 43 ? 124.557 30.876 58.945 1.00 21.24 31 ALA G C 1
ATOM 5379 O O . ALA G 1 43 ? 125.222 31.857 59.315 1.00 21.18 31 ALA G O 1
ATOM 5381 N N . PRO G 1 44 ? 124.692 29.664 59.511 1.00 20.89 32 PRO G N 1
ATOM 5382 C CA . PRO G 1 44 ? 125.784 29.430 60.450 1.00 20.20 32 PRO G CA 1
ATOM 5383 C C . PRO G 1 44 ? 127.149 29.626 59.805 1.00 20.88 32 PRO G C 1
ATOM 5384 O O . PRO G 1 44 ? 127.982 30.380 60.333 1.00 22.44 32 PRO G O 1
ATOM 5388 N N . ILE G 1 45 ? 127.356 28.988 58.658 1.00 19.52 33 ILE G N 1
ATOM 5389 C CA . ILE G 1 45 ? 128.646 29.019 57.977 1.00 18.58 33 ILE G CA 1
ATOM 5390 C C . ILE G 1 45 ? 129.076 30.436 57.511 1.00 18.25 33 ILE G C 1
ATOM 5391 O O . ILE G 1 45 ? 130.240 30.820 57.649 1.00 17.62 33 ILE G O 1
ATOM 5396 N N . LEU G 1 46 ? 128.141 31.205 56.976 1.00 17.08 34 LEU G N 1
ATOM 5397 C CA . LEU G 1 46 ? 128.434 32.556 56.510 1.00 17.45 34 LEU G CA 1
ATOM 5398 C C . LEU G 1 46 ? 128.429 33.541 57.687 1.00 17.33 34 LEU G C 1
ATOM 5399 O O . LEU G 1 46 ? 129.167 34.531 57.682 1.00 16.80 34 LEU G O 1
ATOM 5404 N N . GLY G 1 47 ? 127.568 33.285 58.668 1.00 17.12 35 GLY G N 1
ATOM 5405 C CA . GLY G 1 47 ? 127.691 33.890 59.986 1.00 16.81 35 GLY G CA 1
ATOM 5406 C C . GLY G 1 47 ? 126.818 35.089 60.295 1.00 16.56 35 GLY G C 1
ATOM 5407 O O . GLY G 1 47 ? 126.444 35.310 61.437 1.00 17.39 35 GLY G O 1
ATOM 5408 N N . ASN G 1 48 ? 126.488 35.894 59.309 1.00 17.32 36 ASN G N 1
ATOM 5409 C CA . ASN G 1 48 ? 125.770 37.115 59.624 1.00 16.73 36 ASN G CA 1
ATOM 5410 C C . ASN G 1 48 ? 124.755 37.477 58.543 1.00 16.53 36 ASN G C 1
ATOM 5411 O O . ASN G 1 48 ? 124.968 38.392 57.758 1.00 17.00 36 ASN G O 1
ATOM 5416 N N . LEU G 1 49 ? 123.638 36.750 58.532 1.00 16.34 37 LEU G N 1
ATOM 5417 C CA . LEU G 1 49 ? 122.485 37.084 57.677 1.00 17.02 37 LEU G CA 1
ATOM 5418 C C . LEU G 1 49 ? 121.827 38.372 58.140 1.00 16.69 37 LEU G C 1
ATOM 5419 O O . LEU G 1 49 ? 121.357 38.460 59.265 1.00 19.27 37 LEU G O 1
ATOM 5424 N N . ILE G 1 50 ? 121.799 39.371 57.274 1.00 17.72 38 ILE G N 1
ATOM 5425 C CA . ILE G 1 50 ? 121.226 40.664 57.613 1.00 17.52 38 ILE G CA 1
ATOM 5426 C C . ILE G 1 50 ? 119.745 40.647 57.296 1.00 17.50 38 ILE G C 1
ATOM 5427 O O . ILE G 1 50 ? 118.927 41.012 58.133 1.00 19.21 38 ILE G O 1
ATOM 5432 N N . GLY G 1 51 ? 119.411 40.245 56.072 1.00 17.51 39 GLY G N 1
ATOM 5433 C CA . GLY G 1 51 ? 118.023 40.206 55.616 1.00 17.89 39 GLY G CA 1
ATOM 5434 C C . GLY G 1 51 ? 117.788 39.288 54.427 1.00 16.47 39 GLY G C 1
ATOM 5435 O O . GLY G 1 51 ? 118.712 38.937 53.718 1.00 15.70 39 GLY G O 1
ATOM 5436 N N . TYR G 1 52 ? 116.539 38.894 54.221 1.00 15.96 40 TYR G N 1
ATOM 5437 C CA . TYR G 1 52 ? 116.160 38.067 53.084 1.00 16.19 40 TYR G CA 1
ATOM 5438 C C . TYR G 1 52 ? 114.768 38.515 52.579 1.00 15.50 40 TYR G C 1
ATOM 5439 O O . TYR G 1 52 ? 113.795 38.497 53.317 1.00 14.80 40 TYR G O 1
ATOM 5448 N N . PHE G 1 53 ? 114.690 38.947 51.329 1.00 15.30 41 PHE G N 1
ATOM 5449 C CA . PHE G 1 53 ? 113.518 39.672 50.855 1.00 16.66 41 PHE G CA 1
ATOM 5450 C C . PHE G 1 53 ? 113.037 39.181 49.519 1.00 16.52 41 PHE G C 1
ATOM 5451 O O . PHE G 1 53 ? 113.834 38.724 48.717 1.00 16.02 41 PHE G O 1
ATOM 5459 N N . VAL G 1 54 ? 111.732 39.312 49.287 1.00 17.31 42 VAL G N 1
ATOM 5460 C CA . VAL G 1 54 ? 111.137 39.105 47.969 1.00 16.72 42 VAL G CA 1
ATOM 5461 C C . VAL G 1 54 ? 110.588 40.439 47.544 1.00 15.96 42 VAL G C 1
ATOM 5462 O O . VAL G 1 54 ? 109.968 41.110 48.339 1.00 15.62 42 VAL G O 1
ATOM 5466 N N . THR G 1 55 ? 110.828 40.838 46.298 1.00 18.23 43 THR G N 1
ATOM 5467 C CA . THR G 1 55 ? 110.344 42.139 45.810 1.00 18.08 43 THR G CA 1
ATOM 5468 C C . THR G 1 55 ? 108.854 42.095 45.438 1.00 17.21 43 THR G C 1
ATOM 5469 O O . THR G 1 55 ? 108.421 41.226 44.697 1.00 16.28 43 THR G O 1
ATOM 5473 N N . ASP G 1 56 ? 108.102 43.072 45.956 1.00 17.06 44 ASP G N 1
ATOM 5474 C CA . ASP G 1 56 ? 106.682 43.234 45.706 1.00 16.22 44 ASP G CA 1
ATOM 5475 C C . ASP G 1 56 ? 106.397 44.335 44.677 1.00 17.06 44 ASP G C 1
ATOM 5476 O O . ASP G 1 56 ? 105.458 44.225 43.875 1.00 17.13 44 ASP G O 1
ATOM 5481 N N . ILE G 1 57 ? 107.168 45.422 44.733 1.00 16.85 45 ILE G N 1
ATOM 5482 C CA . ILE G 1 57 ? 107.080 46.464 43.717 1.00 16.67 45 ILE G CA 1
ATOM 5483 C C . ILE G 1 57 ? 108.482 46.761 43.228 1.00 15.93 45 ILE G C 1
ATOM 5484 O O . ILE G 1 57 ? 109.346 47.102 44.023 1.00 16.76 45 ILE G O 1
ATOM 5489 N N . GLY G 1 58 ? 108.697 46.603 41.924 1.00 14.98 46 GLY G N 1
ATOM 5490 C CA . GLY G 1 58 ? 110.005 46.816 41.298 1.00 15.64 46 GLY G CA 1
ATOM 5491 C C . GLY G 1 58 ? 110.282 45.742 40.255 1.00 15.70 46 GLY G C 1
ATOM 5492 O O . GLY G 1 58 ? 109.370 45.295 39.563 1.00 15.48 46 GLY G O 1
ATOM 5493 N N . PRO G 1 59 ? 111.543 45.304 40.142 1.00 15.76 47 PRO G N 1
ATOM 5494 C CA . PRO G 1 59 ? 111.770 44.075 39.352 1.00 16.25 47 PRO G CA 1
ATOM 5495 C C . PRO G 1 59 ? 111.150 42.860 40.073 1.00 15.89 47 PRO G C 1
ATOM 5496 O O . PRO G 1 59 ? 111.418 42.632 41.245 1.00 16.95 47 PRO G O 1
ATOM 5500 N N . LEU G 1 60 ? 110.340 42.088 39.365 1.00 16.41 48 LEU G N 1
ATOM 5501 C CA . LEU G 1 60 ? 109.553 41.050 40.000 1.00 17.54 48 LEU G CA 1
ATOM 5502 C C . LEU G 1 60 ? 110.154 39.668 39.835 1.00 16.74 48 LEU G C 1
ATOM 5503 O O . LEU G 1 60 ? 111.071 39.470 39.061 1.00 15.76 48 LEU G O 1
ATOM 5508 N N . SER G 1 61 ? 109.634 38.722 40.606 1.00 17.93 49 SER G N 1
ATOM 5509 C CA . SER G 1 61 ? 110.232 37.382 40.728 1.00 18.80 49 SER G CA 1
ATOM 5510 C C . SER G 1 61 ? 111.708 37.539 41.119 1.00 18.37 49 SER G C 1
ATOM 5511 O O . SER G 1 61 ? 112.575 36.879 40.557 1.00 16.48 49 SER G O 1
ATOM 5514 N N . GLN G 1 62 ? 111.946 38.440 42.086 1.00 18.54 50 GLN G N 1
ATOM 5515 C CA . GLN G 1 62 ? 113.281 38.856 42.517 1.00 20.31 50 GLN G CA 1
ATOM 5516 C C . GLN G 1 62 ? 113.451 38.549 44.018 1.00 21.06 50 GLN G C 1
ATOM 5517 O O . GLN G 1 62 ? 112.618 38.918 44.849 1.00 21.83 50 GLN G O 1
ATOM 5523 N N . VAL G 1 63 ? 114.525 37.850 44.341 1.00 20.57 51 VAL G N 1
ATOM 5524 C CA . VAL G 1 63 ? 114.893 37.593 45.713 1.00 20.58 51 VAL G CA 1
ATOM 5525 C C . VAL G 1 63 ? 116.166 38.372 46.026 1.00 19.67 51 VAL G C 1
ATOM 5526 O O . VAL G 1 63 ? 117.110 38.365 45.225 1.00 18.44 51 VAL G O 1
ATOM 5530 N N . ILE G 1 64 ? 116.191 39.027 47.187 1.00 18.16 52 ILE G N 1
ATOM 5531 C CA . ILE G 1 64 ? 117.386 39.716 47.651 1.00 19.59 52 ILE G CA 1
ATOM 5532 C C . ILE G 1 64 ? 117.787 39.202 49.027 1.00 19.28 52 ILE G C 1
ATOM 5533 O O . ILE G 1 64 ? 116.941 39.080 49.921 1.00 18.16 52 ILE G O 1
ATOM 5538 N N . HIS G 1 65 ? 119.075 38.893 49.196 1.00 20.41 53 HIS G N 1
ATOM 5539 C CA . HIS G 1 65 ? 119.616 38.619 50.536 1.00 20.64 53 HIS G CA 1
ATOM 5540 C C . HIS G 1 65 ? 120.915 39.337 50.832 1.00 20.93 53 HIS G C 1
ATOM 5541 O O . HIS G 1 65 ? 121.720 39.602 49.936 1.00 19.26 53 HIS G O 1
ATOM 5556 N N . TRP G 1 67 ? 124.347 39.717 53.542 1.00 18.99 55 TRP G N 1
ATOM 5557 C CA . TRP G 1 67 ? 125.273 39.039 54.442 1.00 17.82 55 TRP G CA 1
ATOM 5558 C C . TRP G 1 67 ? 126.362 39.995 54.883 1.00 16.87 55 TRP G C 1
ATOM 5559 O O . TRP G 1 67 ? 127.030 40.612 54.049 1.00 17.97 55 TRP G O 1
ATOM 5570 N N . GLY G 1 68 ? 126.541 40.107 56.192 1.00 15.91 56 GLY G N 1
ATOM 5571 C CA . GLY G 1 68 ? 127.608 40.916 56.772 1.00 15.79 56 GLY G CA 1
ATOM 5572 C C . GLY G 1 68 ? 128.872 40.104 56.988 1.00 16.71 56 GLY G C 1
ATOM 5573 O O . GLY G 1 68 ? 128.832 38.908 57.374 1.00 15.14 56 GLY G O 1
ATOM 5574 N N . TYR G 1 69 ? 130.002 40.745 56.717 1.00 16.35 57 TYR G N 1
ATOM 5575 C CA . TYR G 1 69 ? 131.304 40.131 56.931 1.00 16.74 57 TYR G CA 1
ATOM 5576 C C . TYR G 1 69 ? 132.276 41.183 57.479 1.00 18.23 57 TYR G C 1
ATOM 5577 O O . TYR G 1 69 ? 132.115 42.383 57.237 1.00 18.20 57 TYR G O 1
ATOM 5586 N N . ALA G 1 70 ? 133.291 40.718 58.194 1.00 19.06 58 ALA G N 1
ATOM 5587 C CA . ALA G 1 70 ? 134.356 41.586 58.699 1.00 21.20 58 ALA G CA 1
ATOM 5588 C C . ALA G 1 70 ? 135.348 42.001 57.602 1.00 21.98 58 ALA G C 1
ATOM 5589 O O . ALA G 1 70 ? 135.849 43.123 57.630 1.00 22.92 58 ALA G O 1
ATOM 5591 N N . SER G 1 71 ? 135.637 41.089 56.665 1.00 22.19 59 SER G N 1
ATOM 5592 C CA . SER G 1 71 ? 136.580 41.342 55.559 1.00 22.30 59 SER G CA 1
ATOM 5593 C C . SER G 1 71 ? 136.240 40.484 54.344 1.00 23.98 59 SER G C 1
ATOM 5594 O O . SER G 1 71 ? 135.495 39.494 54.461 1.00 24.55 59 SER G O 1
ATOM 5597 N N . LEU G 1 72 ? 136.793 40.859 53.182 1.00 24.13 60 LEU G N 1
ATOM 5598 C CA . LEU G 1 72 ? 136.506 40.138 51.928 1.00 24.44 60 LEU G CA 1
ATOM 5599 C C . LEU G 1 72 ? 137.199 38.793 51.920 1.00 24.50 60 LEU G C 1
ATOM 5600 O O . LEU G 1 72 ? 136.718 37.836 51.278 1.00 24.62 60 LEU G O 1
ATOM 5605 N N . ASP G 1 73 ? 138.334 38.733 52.616 1.00 23.87 61 ASP G N 1
ATOM 5606 C CA . ASP G 1 73 ? 139.047 37.474 52.807 1.00 24.59 61 ASP G CA 1
ATOM 5607 C C . ASP G 1 73 ? 138.214 36.531 53.675 1.00 24.18 61 ASP G C 1
ATOM 5608 O O . ASP G 1 73 ? 137.968 35.375 53.303 1.00 23.98 61 ASP G O 1
ATOM 5613 N N . ASP G 1 74 ? 137.776 37.044 54.825 1.00 23.92 62 ASP G N 1
ATOM 5614 C CA . ASP G 1 74 ? 136.904 36.293 55.720 1.00 23.71 62 ASP G CA 1
ATOM 5615 C C . ASP G 1 74 ? 135.625 35.857 54.988 1.00 22.27 62 ASP G C 1
ATOM 5616 O O . ASP G 1 74 ? 135.150 34.745 55.195 1.00 21.97 62 ASP G O 1
ATOM 5621 N N . ARG G 1 75 ? 135.089 36.720 54.130 1.00 20.54 63 ARG G N 1
ATOM 5622 C CA . ARG G 1 75 ? 134.018 36.308 53.231 1.00 21.03 63 ARG G CA 1
ATOM 5623 C C . ARG G 1 75 ? 134.455 35.134 52.362 1.00 21.78 63 ARG G C 1
ATOM 5624 O O . ARG G 1 75 ? 133.713 34.172 52.198 1.00 21.23 63 ARG G O 1
ATOM 5632 N N . ALA G 1 76 ? 135.656 35.237 51.795 1.00 22.53 64 ALA G N 1
ATOM 5633 C CA . ALA G 1 76 ? 136.176 34.224 50.874 1.00 22.37 64 ALA G CA 1
ATOM 5634 C C . ALA G 1 76 ? 136.418 32.885 51.566 1.00 21.67 64 ALA G C 1
ATOM 5635 O O . ALA G 1 76 ? 136.272 31.832 50.949 1.00 19.67 64 ALA G O 1
ATOM 5637 N N . GLU G 1 77 ? 136.802 32.946 52.839 1.00 23.10 65 GLU G N 1
ATOM 5638 C CA . GLU G 1 77 ? 136.991 31.748 53.658 1.00 24.55 65 GLU G CA 1
ATOM 5639 C C . GLU G 1 77 ? 135.650 31.062 53.943 1.00 22.47 65 GLU G C 1
ATOM 5640 O O . GLU G 1 77 ? 135.501 29.867 53.729 1.00 21.69 65 GLU G O 1
ATOM 5646 N N . ARG G 1 78 ? 134.679 31.837 54.410 1.00 22.40 66 ARG G N 1
ATOM 5647 C CA . ARG G 1 78 ? 133.354 31.304 54.757 1.00 21.71 66 ARG G CA 1
ATOM 5648 C C . ARG G 1 78 ? 132.574 30.782 53.556 1.00 21.41 66 ARG G C 1
ATOM 5649 O O . ARG G 1 78 ? 131.822 29.824 53.689 1.00 21.44 66 ARG G O 1
ATOM 5657 N N . ARG G 1 79 ? 132.755 31.408 52.395 1.00 20.63 67 ARG G N 1
ATOM 5658 C CA . ARG G 1 79 ? 132.118 30.947 51.156 1.00 20.58 67 ARG G CA 1
ATOM 5659 C C . ARG G 1 79 ? 132.827 29.698 50.647 1.00 20.72 67 ARG G C 1
ATOM 5660 O O . ARG G 1 79 ? 132.230 28.865 49.944 1.00 19.98 67 ARG G O 1
ATOM 5668 N N . GLY G 1 80 ? 134.107 29.580 51.000 1.00 20.16 68 GLY G N 1
ATOM 5669 C CA . GLY G 1 80 ? 134.892 28.393 50.695 1.00 20.55 68 GLY G CA 1
ATOM 5670 C C . GLY G 1 80 ? 134.423 27.187 51.494 1.00 21.22 68 GLY G C 1
ATOM 5671 O O . GLY G 1 80 ? 134.211 26.111 50.930 1.00 20.89 68 GLY G O 1
ATOM 5672 N N . LYS G 1 81 ? 134.270 27.382 52.808 1.00 21.39 69 LYS G N 1
ATOM 5673 C CA . LYS G 1 81 ? 133.665 26.388 53.699 1.00 20.82 69 LYS G CA 1
ATOM 5674 C C . LYS G 1 81 ? 132.250 26.044 53.241 1.00 19.86 69 LYS G C 1
ATOM 5675 O O . LYS G 1 81 ? 131.885 24.866 53.198 1.00 19.78 69 LYS G O 1
ATOM 5678 N N . LEU G 1 82 ? 131.461 27.062 52.897 1.00 19.09 70 LEU G N 1
ATOM 5679 C CA . LEU G 1 82 ? 130.085 26.837 52.444 1.00 19.17 70 LEU G CA 1
ATOM 5680 C C . LEU G 1 82 ? 130.076 25.934 51.220 1.00 19.98 70 LEU G C 1
ATOM 5681 O O . LEU G 1 82 ? 129.375 24.926 51.189 1.00 17.42 70 LEU G O 1
ATOM 5686 N N . ALA G 1 83 ? 130.867 26.309 50.219 1.00 22.33 71 ALA G N 1
ATOM 5687 C CA . ALA G 1 83 ? 131.014 25.514 48.990 1.00 24.10 71 ALA G CA 1
ATOM 5688 C C . ALA G 1 83 ? 131.398 24.050 49.253 1.00 24.46 71 ALA G C 1
ATOM 5689 O O . ALA G 1 83 ? 130.868 23.133 48.620 1.00 23.27 71 ALA G O 1
ATOM 5691 N N . GLU G 1 84 ? 132.315 23.845 50.194 1.00 25.21 72 GLU G N 1
ATOM 5692 C CA . GLU G 1 84 ? 132.837 22.517 50.479 1.00 26.36 72 GLU G CA 1
ATOM 5693 C C . GLU G 1 84 ? 131.844 21.651 51.242 1.00 24.97 72 GLU G C 1
ATOM 5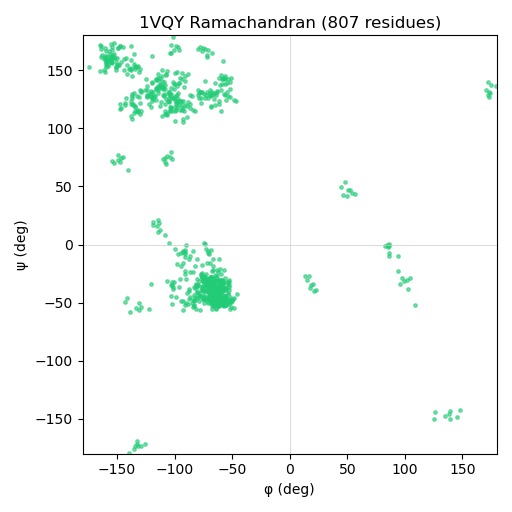694 O O . GLU G 1 84 ? 131.869 20.427 51.106 1.00 24.67 72 GLU G O 1
ATOM 5700 N N . ASP G 1 85 ? 130.979 22.281 52.037 1.00 23.68 73 ASP G N 1
ATOM 5701 C CA . ASP G 1 85 ? 130.014 21.563 52.867 1.00 22.78 73 ASP G CA 1
ATOM 5702 C C . ASP G 1 85 ? 129.155 20.623 52.024 1.00 22.53 73 ASP G C 1
ATOM 5703 O O . ASP G 1 85 ? 128.506 21.053 51.075 1.00 22.34 73 ASP G O 1
ATOM 5708 N N . GLN G 1 86 ? 129.148 19.345 52.400 1.00 21.67 74 GLN G N 1
ATOM 5709 C CA . GLN G 1 86 ? 128.500 18.290 51.623 1.00 22.11 74 GLN G CA 1
ATOM 5710 C C . GLN G 1 86 ? 126.961 18.400 51.548 1.00 21.64 74 GLN G C 1
ATOM 5711 O O . GLN G 1 86 ? 126.355 18.015 50.539 1.00 21.07 74 GLN G O 1
ATOM 5717 N N . ARG G 1 87 ? 126.335 18.902 52.611 1.00 20.95 75 ARG G N 1
ATOM 5718 C CA . ARG G 1 87 ? 124.877 19.068 52.630 1.00 21.35 75 ARG G CA 1
ATOM 5719 C C . ARG G 1 87 ? 124.510 20.161 51.652 1.00 20.21 75 ARG G C 1
ATOM 5720 O O . ARG G 1 87 ? 123.465 20.100 50.998 1.00 19.54 75 ARG G O 1
ATOM 5728 N N . TRP G 1 88 ? 125.384 21.166 51.580 1.00 19.84 76 TRP G N 1
ATOM 5729 C CA . TRP G 1 88 ? 125.207 22.299 50.692 1.00 19.80 76 TRP G CA 1
ATOM 5730 C C . TRP G 1 88 ? 125.367 21.895 49.225 1.00 19.87 76 TRP G C 1
ATOM 5731 O O . TRP G 1 88 ? 124.623 22.366 48.361 1.00 19.59 76 TRP G O 1
ATOM 5742 N N . GLN G 1 89 ? 126.349 21.033 48.959 1.00 20.41 77 GLN G N 1
ATOM 5743 C CA . GLN G 1 89 ? 126.579 20.482 47.621 1.00 20.22 77 GLN G CA 1
ATOM 5744 C C . GLN G 1 89 ? 125.392 19.692 47.112 1.00 19.71 77 GLN G C 1
ATOM 5745 O O . GLN G 1 89 ? 125.139 19.665 45.918 1.00 19.44 77 GLN G O 1
ATOM 5751 N N . ALA G 1 90 ? 124.675 19.045 48.022 1.00 19.29 78 ALA G N 1
ATOM 5752 C CA . ALA G 1 90 ? 123.481 18.301 47.664 1.00 20.28 78 ALA G CA 1
ATOM 5753 C C . ALA G 1 90 ? 122.301 19.260 47.491 1.00 20.39 78 ALA G C 1
ATOM 5754 O O . ALA G 1 90 ? 121.436 19.047 46.648 1.00 22.31 78 ALA G O 1
ATOM 5756 N N . PHE G 1 91 ? 122.268 20.316 48.286 1.00 20.34 79 PHE G N 1
ATOM 5757 C CA . PHE G 1 91 ? 121.167 21.285 48.234 1.00 19.91 79 PHE G CA 1
ATOM 5758 C C . PHE G 1 91 ? 121.194 22.197 47.004 1.00 20.30 79 PHE G C 1
ATOM 5759 O O . PHE G 1 91 ? 120.158 22.389 46.350 1.00 18.70 79 PHE G O 1
ATOM 5767 N N . ILE G 1 92 ? 122.375 22.757 46.706 1.00 20.76 80 ILE G N 1
ATOM 5768 C CA . ILE G 1 92 ? 122.491 23.916 45.801 1.00 20.74 80 ILE G CA 1
ATOM 5769 C C . ILE G 1 92 ? 122.081 23.637 44.340 1.00 21.36 80 ILE G C 1
ATOM 5770 O O . ILE G 1 92 ? 121.498 24.518 43.698 1.00 22.09 80 ILE G O 1
ATOM 5775 N N . PRO G 1 93 ? 122.356 22.428 43.813 1.00 21.42 81 PRO G N 1
ATOM 5776 C CA . PRO G 1 93 ? 121.839 22.106 42.480 1.00 22.61 81 PRO G CA 1
ATOM 5777 C C . PRO G 1 93 ? 120.318 22.204 42.374 1.00 23.03 81 PRO G C 1
ATOM 5778 O O . PRO G 1 93 ? 119.796 22.591 41.324 1.00 24.07 81 PRO G O 1
ATOM 5782 N N . ARG G 1 94 ? 119.620 21.874 43.455 1.00 22.88 82 ARG G N 1
ATOM 5783 C CA . ARG G 1 94 ? 118.159 21.944 43.464 1.00 23.06 82 ARG G CA 1
ATOM 5784 C C . ARG G 1 94 ? 117.635 23.364 43.504 1.00 22.72 82 ARG G C 1
ATOM 5785 O O . ARG G 1 94 ? 116.591 23.660 42.931 1.00 23.76 82 ARG G O 1
ATOM 5793 N N . LEU G 1 95 ? 118.355 24.251 44.176 1.00 22.46 83 LEU G N 1
ATOM 5794 C CA . LEU G 1 95 ? 117.973 25.652 44.198 1.00 21.55 83 LEU G CA 1
ATOM 5795 C C . LEU G 1 95 ? 118.328 26.280 42.852 1.00 21.39 83 LEU G C 1
ATOM 5796 O O . LEU G 1 95 ? 117.509 26.975 42.248 1.00 18.66 83 LEU G O 1
ATOM 5801 N N . SER G 1 96 ? 119.535 25.983 42.373 1.00 21.65 84 SER G N 1
ATOM 5802 C CA . SER G 1 96 ? 120.089 26.633 41.178 1.00 23.45 84 SER G CA 1
ATOM 5803 C C . SER G 1 96 ? 119.272 26.456 39.889 1.00 22.77 84 SER G C 1
ATOM 5804 O O . SER G 1 96 ? 119.239 27.339 39.022 1.00 21.81 84 SER G O 1
ATOM 5807 N N . VAL G 1 97 ? 118.609 25.314 39.775 1.00 22.76 85 VAL G N 1
ATOM 5808 C CA . VAL G 1 97 ? 117.783 25.037 38.620 1.00 22.34 85 VAL G CA 1
ATOM 5809 C C . VAL G 1 97 ? 116.616 26.053 38.495 1.00 22.06 85 VAL G C 1
ATOM 5810 O O . VAL G 1 97 ? 116.125 26.296 37.394 1.00 22.58 85 VAL G O 1
ATOM 5814 N N . LEU G 1 98 ? 116.226 26.674 39.607 1.00 20.25 86 LEU G N 1
ATOM 5815 C CA . LEU G 1 98 ? 115.131 27.654 39.637 1.00 20.16 86 LEU G CA 1
ATOM 5816 C C . LEU G 1 98 ? 115.599 29.101 39.426 1.00 20.19 86 LEU G C 1
ATOM 5817 O O . LEU G 1 98 ? 114.786 30.009 39.320 1.00 20.89 86 LEU G O 1
ATOM 5822 N N . ILE G 1 99 ? 116.901 29.326 39.369 1.00 20.06 87 ILE G N 1
ATOM 5823 C CA . ILE G 1 99 ? 117.423 30.674 39.271 1.00 20.99 87 ILE G CA 1
ATOM 5824 C C . ILE G 1 99 ? 117.660 31.035 37.802 1.00 21.02 87 ILE G C 1
ATOM 5825 O O . ILE G 1 99 ? 118.362 30.330 37.103 1.00 18.91 87 ILE G O 1
ATOM 5830 N N . GLU G 1 100 ? 117.053 32.124 37.342 1.00 20.92 88 GLU G N 1
ATOM 5831 C CA . GLU G 1 100 ? 117.174 32.520 35.955 1.00 22.26 88 GLU G CA 1
ATOM 5832 C C . GLU G 1 100 ? 118.420 33.398 35.788 1.00 22.89 88 GLU G C 1
ATOM 5833 O O . GLU G 1 100 ? 119.160 33.269 34.810 1.00 22.74 88 GLU G O 1
ATOM 5839 N N . SER G 1 101 ?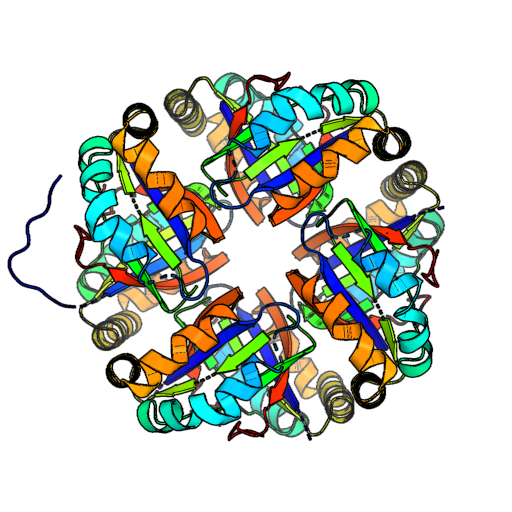 118.659 34.284 36.749 1.00 21.42 89 SER G N 1
ATOM 5840 C CA . SER G 1 101 ? 119.895 35.043 36.767 1.00 21.62 89 SER G CA 1
ATOM 5841 C C . SER G 1 101 ? 120.268 35.456 38.197 1.00 21.08 89 SER G C 1
ATOM 5842 O O . SER G 1 101 ? 119.428 35.463 39.097 1.00 21.21 89 SER G O 1
ATOM 5845 N N . SER G 1 102 ? 121.547 35.784 38.379 1.00 21.19 90 SER G N 1
ATOM 5846 C CA . SER G 1 102 ? 122.076 36.267 39.647 1.00 20.41 90 SER G CA 1
ATOM 5847 C C . SER G 1 102 ? 123.174 37.335 39.486 1.00 20.48 90 SER G C 1
ATOM 5848 O O . SER G 1 102 ? 123.815 37.468 38.443 1.00 19.88 90 SER G O 1
ATOM 5851 N N . GLU G 1 103 ? 123.381 38.085 40.560 1.00 21.88 91 GLU G N 1
ATOM 5852 C CA . GLU G 1 103 ? 124.400 39.111 40.618 1.00 23.40 91 GLU G CA 1
ATOM 5853 C C . GLU G 1 103 ? 124.641 39.537 42.071 1.00 22.39 91 GLU G C 1
ATOM 5854 O O . GLU G 1 103 ? 123.732 39.497 42.922 1.00 21.15 91 GLU G O 1
ATOM 5860 N N . ASN G 1 104 ? 125.871 39.947 42.357 1.00 20.19 92 ASN G N 1
ATOM 5861 C CA . ASN G 1 104 ? 126.177 40.421 43.684 1.00 18.05 92 ASN G CA 1
ATOM 5862 C C . ASN G 1 104 ? 126.994 41.682 43.602 1.00 18.51 92 ASN G C 1
ATOM 5863 O O . ASN G 1 104 ? 127.509 42.032 42.531 1.00 17.15 92 ASN G O 1
ATOM 5868 N N . ARG G 1 105 ? 127.048 42.384 44.731 1.00 18.23 93 ARG G N 1
ATOM 5869 C CA . ARG G 1 105 ? 127.887 43.553 44.898 1.00 18.35 93 ARG G CA 1
ATOM 5870 C C . ARG G 1 105 ? 128.308 43.708 46.354 1.00 17.38 93 ARG G C 1
ATOM 5871 O O . ARG G 1 105 ? 127.656 43.205 47.256 1.00 16.42 93 ARG G O 1
ATOM 5879 N N . ILE G 1 106 ? 129.411 44.409 46.565 1.00 16.74 94 ILE G N 1
ATOM 5880 C CA . ILE G 1 106 ? 129.939 44.637 47.890 1.00 15.60 94 ILE G CA 1
ATOM 5881 C C . ILE G 1 106 ? 129.610 46.072 48.236 1.00 16.15 94 ILE G C 1
ATOM 5882 O O . ILE G 1 106 ? 129.927 46.992 47.465 1.00 12.56 94 ILE G O 1
ATOM 5887 N N . LEU G 1 107 ? 128.956 46.239 49.390 1.00 15.99 95 LEU G N 1
ATOM 5888 C CA . LEU G 1 107 ? 128.548 47.534 49.875 1.00 16.57 95 LEU G CA 1
ATOM 5889 C C . LEU G 1 107 ? 129.368 47.916 51.120 1.00 17.69 95 LEU G C 1
ATOM 5890 O O . LEU G 1 107 ? 129.673 47.053 51.965 1.00 16.59 95 LEU G O 1
ATOM 5895 N N . LEU G 1 108 ? 129.747 49.194 51.210 1.00 17.22 96 LEU G N 1
ATOM 5896 C CA . LEU G 1 108 ? 130.457 49.725 52.370 1.00 17.35 96 LEU G CA 1
ATOM 5897 C C . LEU G 1 108 ? 129.522 50.677 53.094 1.00 16.75 96 LEU G C 1
ATOM 5898 O O . LEU G 1 108 ? 129.218 51.740 52.568 1.00 16.76 96 LEU G O 1
ATOM 5903 N N . PRO G 1 109 ? 129.055 50.303 54.300 1.00 16.47 97 PRO G N 1
ATOM 5904 C CA . PRO G 1 109 ? 128.204 51.189 55.075 1.00 16.54 97 PRO G CA 1
ATOM 5905 C C . PRO G 1 109 ? 128.841 52.556 55.271 1.00 15.40 97 PRO G C 1
ATOM 5906 O O . PRO G 1 109 ? 130.058 52.644 55.446 1.00 13.21 97 PRO G O 1
ATOM 5910 N N . THR G 1 110 ? 128.044 53.620 55.236 1.00 15.79 98 THR G N 1
ATOM 5911 C CA . THR G 1 110 ? 128.599 54.932 55.571 1.00 16.41 98 THR G CA 1
ATOM 5912 C C . THR G 1 110 ? 128.852 54.960 57.066 1.00 17.81 98 THR G C 1
ATOM 5913 O O . THR G 1 110 ? 128.336 54.129 57.818 1.00 17.24 98 THR G O 1
ATOM 5917 N N . ASP G 1 111 ? 129.664 55.917 57.493 1.00 18.82 99 ASP G N 1
ATOM 5918 C CA . ASP G 1 111 ? 130.001 56.043 58.892 1.00 18.10 99 ASP G CA 1
ATOM 5919 C C . ASP G 1 111 ? 128.772 56.439 59.718 1.00 17.06 99 ASP G C 1
ATOM 5920 O O . ASP G 1 111 ? 128.820 56.361 60.937 1.00 18.14 99 ASP G O 1
ATOM 5925 N N . PHE G 1 112 ? 127.689 56.850 59.043 1.00 16.86 100 PHE G N 1
ATOM 5926 C CA . PHE G 1 112 ? 126.414 57.207 59.684 1.00 17.05 100 PHE G CA 1
ATOM 5927 C C . PHE G 1 112 ? 125.260 56.244 59.350 1.00 17.24 100 PHE G C 1
ATOM 5928 O O . PHE G 1 112 ? 124.102 56.554 59.607 1.00 18.12 100 PHE G O 1
ATOM 5936 N N . SER G 1 113 ? 125.562 55.094 58.757 1.00 17.63 101 SER G N 1
ATOM 5937 C CA . SER G 1 113 ? 124.568 54.058 58.576 1.00 17.31 101 SER G CA 1
ATOM 5938 C C . SER G 1 113 ? 124.366 53.341 59.906 1.00 17.15 101 SER G C 1
ATOM 5939 O O . SER G 1 113 ? 125.330 52.887 60.488 1.00 18.46 101 SER G O 1
ATOM 5942 N N . PRO G 1 114 ? 123.128 53.241 60.394 1.00 17.73 102 PRO G N 1
ATOM 5943 C CA . PRO G 1 114 ? 122.889 52.461 61.608 1.00 18.90 102 PRO G CA 1
ATOM 5944 C C . PRO G 1 114 ? 123.457 51.038 61.534 1.00 18.60 102 PRO G C 1
ATOM 5945 O O . PRO G 1 114 ? 123.989 50.550 62.511 1.00 16.17 102 PRO G O 1
ATOM 5949 N N . LEU G 1 115 ? 123.335 50.402 60.373 1.00 20.10 103 LEU G N 1
ATOM 5950 C CA . LEU G 1 115 ? 123.971 49.124 60.107 1.00 21.49 103 LEU G CA 1
ATOM 5951 C C . LEU G 1 115 ? 125.357 49.409 59.528 1.00 22.53 103 LEU G C 1
ATOM 5952 O O . LEU G 1 115 ? 125.498 49.931 58.400 1.00 22.55 103 LEU G O 1
ATOM 5957 N N . ARG G 1 116 ? 126.376 49.117 60.329 1.00 21.95 104 ARG G N 1
ATOM 5958 C CA . ARG G 1 116 ? 127.745 49.445 59.994 1.00 22.03 104 ARG G CA 1
ATOM 5959 C C . ARG G 1 116 ? 128.634 48.733 60.975 1.00 21.62 104 ARG G C 1
ATOM 5960 O O . ARG G 1 116 ? 128.127 48.030 61.834 1.00 21.94 104 ARG G O 1
ATOM 5969 N N . HIS H 1 12 ? 104.241 42.233 58.076 1.00 39.01 0 HIS H N 1
ATOM 5970 C CA . HIS H 1 12 ? 104.000 43.590 58.661 1.00 38.92 0 HIS H CA 1
ATOM 5971 C C . HIS H 1 12 ? 104.911 44.631 57.998 1.00 37.69 0 HIS H C 1
ATOM 5972 O O . HIS H 1 12 ? 104.526 45.255 56.998 1.00 37.27 0 HIS H O 1
ATOM 5982 N N . ILE H 1 14 ? 107.534 46.709 55.861 1.00 24.55 2 ILE H N 1
ATOM 5983 C CA . ILE H 1 14 ? 108.082 46.672 54.511 1.00 22.13 2 ILE H CA 1
ATOM 5984 C C . ILE H 1 14 ? 109.403 47.429 54.434 1.00 19.67 2 ILE H C 1
ATOM 5985 O O . ILE H 1 14 ? 109.674 48.307 55.245 1.00 17.54 2 ILE H O 1
ATOM 5990 N N . VAL H 1 15 ? 110.237 47.047 53.473 1.00 19.27 3 VAL H N 1
ATOM 5991 C CA . VAL H 1 15 ? 111.510 47.699 53.261 1.00 19.26 3 VAL H CA 1
ATOM 5992 C C . VAL H 1 15 ? 111.494 48.408 51.908 1.00 18.80 3 VAL H C 1
ATOM 5993 O O . VAL H 1 15 ? 111.078 47.843 50.895 1.00 17.80 3 VAL H O 1
ATOM 5997 N N . GLU H 1 16 ? 111.939 49.660 51.911 1.00 17.24 4 GLU H N 1
ATOM 5998 C CA . GLU H 1 16 ? 112.216 50.361 50.682 1.00 17.11 4 GLU H CA 1
ATOM 5999 C C . GLU H 1 16 ? 113.713 50.464 50.419 1.00 16.65 4 GLU H C 1
ATOM 6000 O O . GLU H 1 16 ? 114.452 50.991 51.258 1.00 14.64 4 GLU H O 1
ATOM 6006 N N . GLU H 1 17 ? 114.135 49.964 49.249 1.00 16.21 5 GLU H N 1
ATOM 6007 C CA . GLU H 1 17 ? 115.500 50.090 48.789 1.00 16.52 5 GLU H CA 1
ATOM 6008 C C . GLU H 1 17 ? 115.587 51.197 47.730 1.00 17.50 5 GLU H C 1
ATOM 6009 O O . GLU H 1 17 ? 114.967 51.101 46.671 1.00 16.80 5 GLU H O 1
ATOM 6015 N N . ARG H 1 18 ? 116.316 52.267 48.048 1.00 17.66 6 ARG H N 1
ATOM 6016 C CA . ARG H 1 18 ? 116.586 53.331 47.091 1.00 18.46 6 ARG H CA 1
ATOM 6017 C C . ARG H 1 18 ? 118.026 53.231 46.588 1.00 18.57 6 ARG H C 1
ATOM 6018 O O . ARG H 1 18 ? 118.952 53.092 47.377 1.00 18.63 6 ARG H O 1
ATOM 6026 N N . ILE H 1 19 ? 118.202 53.296 45.271 1.00 18.82 7 ILE H N 1
ATOM 6027 C CA . ILE H 1 19 ? 119.495 53.067 44.641 1.00 18.31 7 ILE H CA 1
ATOM 6028 C C . ILE H 1 19 ? 119.779 54.230 43.704 1.00 18.41 7 ILE H C 1
ATOM 6029 O O . ILE H 1 19 ? 119.059 54.432 42.732 1.00 17.34 7 ILE H O 1
ATOM 6034 N N . TYR H 1 20 ? 120.810 55.017 44.012 1.00 20.29 8 TYR H N 1
ATOM 6035 C CA . TYR H 1 20 ? 121.140 56.213 43.212 1.00 20.26 8 TYR H CA 1
ATOM 6036 C C . TYR H 1 20 ? 122.484 56.055 42.513 1.00 20.46 8 TYR H C 1
ATOM 6037 O O . TYR H 1 20 ? 123.389 55.422 43.051 1.00 21.09 8 TYR H O 1
ATOM 6046 N N . ARG H 1 21 ? 122.607 56.631 41.319 1.00 19.72 9 ARG H N 1
ATOM 6047 C CA . ARG H 1 21 ? 123.903 56.812 40.690 1.00 19.07 9 ARG H CA 1
ATOM 6048 C C . ARG H 1 21 ? 124.269 58.296 40.832 1.00 17.91 9 ARG H C 1
ATOM 6049 O O . ARG H 1 21 ? 123.488 59.210 40.547 1.00 18.19 9 ARG H O 1
ATOM 6053 N N . ILE H 1 22 ? 125.473 58.516 41.316 1.00 17.95 10 ILE H N 1
ATOM 6054 C CA . ILE H 1 22 ? 125.991 59.842 41.598 1.00 17.47 10 ILE H CA 1
ATOM 6055 C C . ILE H 1 22 ? 126.868 60.226 40.428 1.00 18.01 10 ILE H C 1
ATOM 6056 O O . ILE H 1 22 ? 127.643 59.385 39.915 1.00 16.41 10 ILE H O 1
ATOM 6061 N N . ARG H 1 23 ? 126.750 61.487 40.008 1.00 18.66 11 ARG H N 1
ATOM 6062 C CA . ARG H 1 23 ? 127.613 62.041 38.967 1.00 19.28 11 ARG H CA 1
ATOM 6063 C C . ARG H 1 23 ? 129.087 61.792 39.325 1.00 18.62 11 ARG H C 1
ATOM 6064 O O . ARG H 1 23 ? 129.476 61.885 40.484 1.00 19.43 11 ARG H O 1
ATOM 6066 N N . GLY H 1 24 ? 129.890 61.445 38.329 1.00 19.35 12 GLY H N 1
ATOM 6067 C CA . GLY H 1 24 ? 131.325 61.156 38.520 1.00 19.11 12 GLY H CA 1
ATOM 6068 C C . GLY H 1 24 ? 132.079 62.271 39.229 1.00 18.58 12 GLY H C 1
ATOM 6069 O O . GLY H 1 24 ? 131.990 63.434 38.848 1.00 16.74 12 GLY H O 1
ATOM 6070 N N . GLY H 1 25 ? 132.798 61.901 40.286 1.00 18.87 13 GLY H N 1
ATOM 6071 C CA . GLY H 1 25 ? 133.590 62.833 41.063 1.00 18.40 13 GLY H CA 1
ATOM 6072 C C . GLY H 1 25 ? 132.848 63.549 42.167 1.00 18.53 13 GLY H C 1
ATOM 6073 O O . GLY H 1 25 ? 133.436 64.357 42.852 1.00 19.58 13 GLY H O 1
ATOM 6074 N N . LYS H 1 26 ? 131.561 63.268 42.344 1.00 19.44 14 LYS H N 1
ATOM 6075 C CA . LYS H 1 26 ? 130.734 63.990 43.314 1.00 18.22 14 LYS H CA 1
ATOM 6076 C C . LYS H 1 26 ? 130.350 63.166 44.550 1.00 17.53 14 LYS H C 1
ATOM 6077 O O . LYS H 1 26 ? 129.640 63.668 45.416 1.00 18.63 14 LYS H O 1
ATOM 6091 N N . GLN H 1 28 ? 131.981 62.119 47.326 1.00 19.09 16 GLN H N 1
ATOM 6092 C CA . GLN H 1 28 ? 132.387 62.732 48.606 1.00 20.21 16 GLN H CA 1
ATOM 6093 C C . GLN H 1 28 ? 131.562 63.944 48.979 1.00 19.54 16 GLN H C 1
ATOM 6094 O O . GLN H 1 28 ? 131.229 64.138 50.139 1.00 19.40 16 GLN H O 1
ATOM 6100 N N . GLU H 1 29 ? 131.242 64.756 47.986 1.00 20.22 17 GLU H N 1
ATOM 6101 C CA . GLU H 1 29 ? 130.421 65.928 48.192 1.00 21.68 17 GLU H CA 1
ATOM 6102 C C . GLU H 1 29 ? 128.982 65.507 48.575 1.00 20.51 17 GLU H C 1
ATOM 6103 O O . GLU H 1 29 ? 128.350 66.135 49.435 1.00 20.41 17 GLU H O 1
ATOM 6109 N N . TYR H 1 30 ? 128.477 64.453 47.927 1.00 18.28 18 TYR H N 1
ATOM 6110 C CA . TYR H 1 30 ? 127.148 63.922 48.216 1.00 17.91 18 TYR H CA 1
ATOM 6111 C C . TYR H 1 30 ? 127.048 63.432 49.664 1.00 17.00 18 TYR H C 1
ATOM 6112 O O . TYR H 1 30 ? 126.048 63.633 50.317 1.00 15.07 18 TYR H O 1
ATOM 6121 N N . LEU H 1 31 ? 128.083 62.761 50.149 1.00 17.97 19 LEU H N 1
ATOM 6122 C CA . LEU H 1 31 ? 128.057 62.181 51.488 1.00 17.41 19 LEU H CA 1
ATOM 6123 C C . LEU H 1 31 ? 128.247 63.253 52.543 1.00 18.21 19 LEU H C 1
ATOM 6124 O O . LEU H 1 31 ? 127.658 63.174 53.637 1.00 17.61 19 LEU H O 1
ATOM 6129 N N . LYS H 1 32 ? 129.085 64.235 52.220 1.00 17.60 20 LYS H N 1
ATOM 6130 C CA . LYS H 1 32 ? 129.294 65.374 53.095 1.00 18.62 20 LYS H CA 1
ATOM 6131 C C . LYS H 1 32 ? 127.958 66.076 53.338 1.00 17.95 20 LYS H C 1
ATOM 6132 O O . LYS H 1 32 ? 127.595 66.312 54.488 1.00 19.54 20 LYS H O 1
ATOM 6138 N N . LEU H 1 33 ? 127.220 66.374 52.268 1.00 17.21 21 LEU H N 1
ATOM 6139 C CA . LEU H 1 33 ? 125.866 66.958 52.396 1.00 18.27 21 LEU H CA 1
ATOM 6140 C C . LEU H 1 33 ? 124.911 66.131 53.278 1.00 16.51 21 LEU H C 1
ATOM 6141 O O . LEU H 1 33 ? 124.286 66.657 54.191 1.00 16.82 21 LEU H O 1
ATOM 6146 N N . VAL H 1 34 ? 124.819 64.843 52.997 1.00 15.45 22 VAL H N 1
ATOM 6147 C CA . VAL H 1 34 ? 123.928 63.937 53.716 1.00 16.80 22 VAL H CA 1
ATOM 6148 C C . VAL H 1 34 ? 124.352 63.732 55.181 1.00 17.36 22 VAL H C 1
ATOM 6149 O O . VAL H 1 34 ? 123.514 63.749 56.083 1.00 16.55 22 VAL H O 1
ATOM 6153 N N . ARG H 1 35 ? 125.650 63.521 55.401 1.00 17.81 23 ARG H N 1
ATOM 6154 C CA . ARG H 1 35 ? 126.203 63.347 56.741 1.00 17.35 23 ARG H CA 1
ATOM 6155 C C . ARG H 1 35 ? 125.918 64.554 57.630 1.00 19.21 23 ARG H C 1
ATOM 6156 O O . ARG H 1 35 ? 125.521 64.406 58.782 1.00 19.66 23 ARG H O 1
ATOM 6164 N N . GLU H 1 36 ? 126.122 65.750 57.090 1.00 20.89 24 GLU H N 1
ATOM 6165 C CA . GLU H 1 36 ? 126.184 66.946 57.915 1.00 21.92 24 GLU H CA 1
ATOM 6166 C C . GLU H 1 36 ? 124.883 67.720 57.973 1.00 21.42 24 GLU H C 1
ATOM 6167 O O . GLU H 1 36 ? 124.714 68.523 58.865 1.00 21.82 24 GLU H O 1
ATOM 6173 N N . GLU H 1 37 ? 123.957 67.465 57.054 1.00 22.82 25 GLU H N 1
ATOM 6174 C CA . GLU H 1 37 ? 122.702 68.248 56.983 1.00 23.86 25 GLU H CA 1
ATOM 6175 C C . GLU H 1 37 ? 121.463 67.414 56.641 1.00 20.37 25 GLU H C 1
ATOM 6176 O O . GLU H 1 37 ? 120.419 67.547 57.272 1.00 18.92 25 GLU H O 1
ATOM 6182 N N . GLY H 1 38 ? 121.588 66.559 55.637 1.00 19.71 26 GLY H N 1
ATOM 6183 C CA . GLY H 1 38 ? 120.443 65.820 55.092 1.00 18.56 26 GLY H CA 1
ATOM 6184 C C . GLY H 1 38 ? 119.848 64.789 56.028 1.00 16.98 26 GLY H C 1
ATOM 6185 O O . GLY H 1 38 ? 118.646 64.807 56.301 1.00 16.66 26 GLY H O 1
ATOM 6186 N N . ILE H 1 39 ? 120.690 63.899 56.537 1.00 15.93 27 ILE H N 1
ATOM 6187 C CA . ILE H 1 39 ? 120.208 62.747 57.298 1.00 15.75 27 ILE H CA 1
ATOM 6188 C C . ILE H 1 39 ? 119.566 63.147 58.636 1.00 15.96 27 ILE H C 1
ATOM 6189 O O . ILE H 1 39 ? 118.755 62.393 59.170 1.00 15.94 27 ILE H O 1
ATOM 6194 N N . ALA H 1 40 ? 119.912 64.323 59.167 1.00 15.53 28 ALA H N 1
ATOM 6195 C CA . ALA H 1 40 ? 119.324 64.789 60.437 1.00 16.91 28 ALA H CA 1
ATOM 6196 C C . ALA H 1 40 ? 117.916 65.310 60.217 1.00 17.38 28 ALA H C 1
ATOM 6197 O O . ALA H 1 40 ? 117.108 65.316 61.140 1.00 17.51 28 ALA H O 1
ATOM 6199 N N . ILE H 1 41 ? 117.640 65.763 58.995 1.00 16.92 29 ILE H N 1
ATOM 6200 C CA . ILE H 1 41 ? 116.287 66.139 58.587 1.00 17.74 29 ILE H CA 1
ATOM 6201 C C . ILE H 1 41 ? 115.509 64.884 58.209 1.00 17.51 29 ILE H C 1
ATOM 6202 O O . ILE H 1 41 ? 114.440 64.618 58.733 1.00 16.10 29 ILE H O 1
ATOM 6207 N N . GLN H 1 42 ? 116.078 64.131 57.275 1.00 18.78 30 GLN H N 1
ATOM 6208 C CA . GLN H 1 42 ? 115.416 62.989 56.645 1.00 19.29 30 GLN H CA 1
ATOM 6209 C C . GLN H 1 42 ? 115.038 61.857 57.611 1.00 19.58 30 GLN H C 1
ATOM 6210 O O . GLN H 1 42 ? 113.893 61.416 57.621 1.00 20.55 30 GLN H O 1
ATOM 6216 N N . ALA H 1 43 ? 115.984 61.410 58.434 1.00 19.97 31 ALA H N 1
ATOM 6217 C CA . ALA H 1 43 ? 115.802 60.192 59.226 1.00 20.50 31 ALA H CA 1
ATOM 6218 C C . ALA H 1 43 ? 114.760 60.261 60.346 1.00 20.43 31 ALA H C 1
ATOM 6219 O O . ALA H 1 43 ? 114.061 59.281 60.601 1.00 21.30 31 ALA H O 1
ATOM 6221 N N . PRO H 1 44 ? 114.677 61.390 61.063 1.00 20.50 32 PRO H N 1
ATOM 6222 C CA . PRO H 1 44 ? 113.545 61.530 61.994 1.00 20.63 32 PRO H CA 1
ATOM 6223 C C . PRO H 1 44 ? 112.142 61.482 61.357 1.00 20.11 32 PRO H C 1
ATOM 6224 O O . PRO H 1 44 ? 111.214 60.936 61.941 1.00 19.62 32 PRO H O 1
ATOM 6228 N N . ILE H 1 45 ? 112.001 62.059 60.172 1.00 19.97 33 ILE H N 1
ATOM 6229 C CA . ILE H 1 45 ? 110.707 62.159 59.519 1.00 19.51 33 ILE H CA 1
ATOM 6230 C C . ILE H 1 45 ? 110.300 60.814 58.905 1.00 18.78 33 ILE H C 1
ATOM 6231 O O . ILE H 1 45 ? 109.128 60.430 58.969 1.00 18.31 33 ILE H O 1
ATOM 6236 N N . LEU H 1 46 ? 111.260 60.104 58.322 1.00 17.29 34 LEU H N 1
ATOM 6237 C CA . LEU H 1 46 ? 110.974 58.804 57.724 1.00 17.14 34 LEU H CA 1
ATOM 6238 C C . LEU H 1 46 ? 110.912 57.697 58.762 1.00 17.07 34 LEU H C 1
ATOM 6239 O O . LEU H 1 46 ? 110.185 56.714 58.570 1.00 16.37 34 LEU H O 1
ATOM 6244 N N . GLY H 1 47 ? 111.671 57.849 59.850 1.00 16.79 35 GLY H N 1
ATOM 6245 C CA . GLY H 1 47 ? 111.519 56.988 61.028 1.00 15.96 35 GLY H CA 1
ATOM 6246 C C . GLY H 1 47 ? 112.421 55.767 61.187 1.00 15.76 35 GLY H C 1
ATOM 6247 O O . GLY H 1 47 ? 112.777 55.414 62.299 1.00 18.99 35 GLY H O 1
ATOM 6248 N N . ASN H 1 48 ? 112.804 55.104 60.112 1.00 16.39 36 ASN H N 1
ATOM 6249 C CA . ASN H 1 48 ? 113.550 53.860 60.248 1.00 16.56 36 ASN H CA 1
ATOM 6250 C C . ASN H 1 48 ? 114.573 53.638 59.125 1.00 16.58 36 ASN H C 1
ATOM 6251 O O . ASN H 1 48 ? 114.392 52.809 58.231 1.00 16.78 36 ASN H O 1
ATOM 6256 N N . LEU H 1 49 ? 115.669 54.386 59.192 1.00 17.01 37 LEU H N 1
ATOM 6257 C CA . LEU H 1 49 ? 116.808 54.144 58.312 1.00 16.39 37 LEU H CA 1
ATOM 6258 C C . LEU H 1 49 ? 117.418 52.812 58.726 1.00 16.62 37 LEU H C 1
ATOM 6259 O O . LEU H 1 49 ? 117.823 52.651 59.864 1.00 18.16 37 LEU H O 1
ATOM 6264 N N . ILE H 1 50 ? 117.418 51.848 57.817 1.00 17.49 38 ILE H N 1
ATOM 6265 C CA . ILE H 1 50 ? 118.026 50.548 58.069 1.00 18.11 38 ILE H CA 1
ATOM 6266 C C . ILE H 1 50 ? 119.528 50.645 57.805 1.00 18.41 38 ILE H C 1
ATOM 6267 O O . ILE H 1 50 ? 120.350 50.098 58.552 1.00 19.44 38 ILE H O 1
ATOM 6272 N N . GLY H 1 51 ? 119.884 51.305 56.710 1.00 17.35 39 GLY H N 1
ATOM 6273 C CA . GLY H 1 51 ? 121.266 51.302 56.267 1.00 18.07 39 GLY H CA 1
ATOM 6274 C C . GLY H 1 51 ? 121.556 52.198 55.089 1.00 16.62 39 GLY H C 1
ATOM 6275 O O . GLY H 1 51 ? 120.692 52.470 54.267 1.00 16.63 39 GLY H O 1
ATOM 6276 N N . TYR H 1 52 ? 122.795 52.651 55.018 1.00 16.20 40 TYR H N 1
ATOM 6277 C CA . TYR H 1 52 ? 123.216 53.616 54.014 1.00 15.96 40 TYR H CA 1
ATOM 6278 C C . TYR H 1 52 ? 124.586 53.127 53.545 1.00 15.61 40 TYR H C 1
ATOM 6279 O O . TYR H 1 52 ? 125.503 52.975 54.358 1.00 14.39 40 TYR H O 1
ATOM 6288 N N . PHE H 1 53 ? 124.717 52.844 52.252 1.00 14.96 41 PHE H N 1
ATOM 6289 C CA . PHE H 1 53 ? 125.909 52.178 51.740 1.00 15.79 41 PHE H CA 1
ATOM 6290 C C . PHE H 1 53 ? 126.467 52.866 50.500 1.00 16.31 41 PHE H C 1
ATOM 6291 O O . PHE H 1 53 ? 125.731 53.486 49.749 1.00 14.72 41 PHE H O 1
ATOM 6299 N N . VAL H 1 54 ? 127.775 52.726 50.287 1.00 16.76 42 VAL H N 1
ATOM 6300 C CA . VAL H 1 54 ? 128.387 53.052 49.010 1.00 16.85 42 VAL H CA 1
ATOM 6301 C C . VAL H 1 54 ? 128.943 51.773 48.376 1.00 16.74 42 VAL H C 1
ATOM 6302 O O . VAL H 1 54 ? 129.567 50.965 49.051 1.00 16.78 42 VAL H O 1
ATOM 6306 N N . THR H 1 55 ? 128.732 51.596 47.077 1.00 17.87 43 THR H N 1
ATOM 6307 C CA . THR H 1 55 ? 129.159 50.358 46.409 1.00 18.29 43 THR H CA 1
ATOM 6308 C C . THR H 1 55 ? 130.658 50.410 46.115 1.00 17.37 43 THR H C 1
ATOM 6309 O O . THR H 1 55 ? 131.149 51.404 45.559 1.00 16.72 43 THR H O 1
ATOM 6313 N N . ASP H 1 56 ? 131.369 49.351 46.525 1.00 15.97 44 ASP H N 1
ATOM 6314 C CA . ASP H 1 56 ? 132.807 49.220 46.320 1.00 15.75 44 ASP H CA 1
ATOM 6315 C C . ASP H 1 56 ? 133.124 48.285 45.162 1.00 15.86 44 ASP H C 1
ATOM 6316 O O . ASP H 1 56 ? 134.123 48.472 44.472 1.00 14.68 44 ASP H O 1
ATOM 6321 N N . ILE H 1 57 ? 132.301 47.252 44.988 1.00 16.17 45 ILE H N 1
ATOM 6322 C CA . ILE H 1 57 ? 132.419 46.329 43.858 1.00 16.67 45 ILE H CA 1
ATOM 6323 C C . ILE H 1 57 ? 131.016 46.043 43.315 1.00 15.24 45 ILE H C 1
ATOM 6324 O O . ILE H 1 57 ? 130.132 45.688 44.070 1.00 15.71 45 ILE H O 1
ATOM 6329 N N . GLY H 1 58 ? 130.832 46.192 42.008 1.00 14.72 46 GLY H N 1
ATOM 6330 C CA . GLY H 1 58 ? 129.499 46.218 41.384 1.00 14.84 46 GLY H CA 1
ATOM 6331 C C . GLY H 1 58 ? 129.319 47.487 40.564 1.00 13.09 46 GLY H C 1
ATOM 6332 O O . GLY H 1 58 ? 130.285 48.032 40.059 1.00 11.66 46 GLY H O 1
ATOM 6333 N N . PRO H 1 59 ? 128.082 47.980 40.443 1.00 14.60 47 PRO H N 1
ATOM 6334 C CA . PRO H 1 59 ? 127.937 49.258 39.765 1.00 16.31 47 PRO H CA 1
ATOM 6335 C C . PRO H 1 59 ? 128.541 50.328 40.671 1.00 15.96 47 PRO H C 1
ATOM 6336 O O . PRO H 1 59 ? 128.211 50.367 41.853 1.00 18.52 47 PRO H O 1
ATOM 6340 N N . LEU H 1 60 ? 129.438 51.146 40.135 1.00 15.00 48 LEU H N 1
ATOM 6341 C CA . LEU H 1 60 ? 130.172 52.110 40.942 1.00 16.34 48 LEU H CA 1
ATOM 6342 C C . LEU H 1 60 ? 129.535 53.484 40.918 1.00 16.26 48 LEU H C 1
ATOM 6343 O O . LEU H 1 60 ? 128.654 53.769 40.108 1.00 14.54 48 LEU H O 1
ATOM 6348 N N . SER H 1 61 ? 130.005 54.329 41.839 1.00 18.08 49 SER H N 1
ATOM 6349 C CA . SER H 1 61 ? 129.446 55.653 42.054 1.00 18.31 49 SER H CA 1
ATOM 6350 C C . SER H 1 61 ? 127.963 55.498 42.357 1.00 17.85 49 SER H C 1
ATOM 6351 O O . SER H 1 61 ? 127.132 56.251 41.866 1.00 14.81 49 SER H O 1
ATOM 6354 N N . GLN H 1 62 ? 127.669 54.508 43.204 1.00 19.43 50 GLN H N 1
ATOM 6355 C CA . GLN H 1 62 ? 126.310 54.114 43.571 1.00 20.42 50 GLN H CA 1
ATOM 6356 C C . GLN H 1 62 ? 126.094 54.156 45.092 1.00 21.02 50 GLN H C 1
ATOM 6357 O O . GLN H 1 62 ? 126.871 53.562 45.852 1.00 22.08 50 GLN H O 1
ATOM 6363 N N . VAL H 1 63 ? 125.044 54.856 45.532 1.00 21.28 51 VAL H N 1
ATOM 6364 C CA . VAL H 1 63 ? 124.592 54.759 46.917 1.00 20.99 51 VAL H CA 1
ATOM 6365 C C . VAL H 1 63 ? 123.289 53.990 47.035 1.00 19.64 51 VAL H C 1
ATOM 6366 O O . VAL H 1 63 ? 122.425 54.057 46.163 1.00 18.91 51 VAL H O 1
ATOM 6370 N N . ILE H 1 64 ? 123.166 53.277 48.146 1.00 18.57 52 ILE H N 1
ATOM 6371 C CA . ILE H 1 64 ? 121.986 52.511 48.462 1.00 19.52 52 ILE H CA 1
ATOM 6372 C C . ILE H 1 64 ? 121.558 52.849 49.891 1.00 19.67 52 ILE H C 1
ATOM 6373 O O . ILE H 1 64 ? 122.357 52.816 50.828 1.00 19.16 52 ILE H O 1
ATOM 6378 N N . HIS H 1 65 ? 120.299 53.234 50.039 1.00 21.23 53 HIS H N 1
ATOM 6379 C CA . HIS H 1 65 ? 119.710 53.421 51.353 1.00 21.32 53 HIS H CA 1
ATOM 6380 C C . HIS H 1 65 ? 118.392 52.687 51.488 1.00 21.83 53 HIS H C 1
ATOM 6381 O O . HIS H 1 65 ? 117.589 52.643 50.539 1.00 19.31 53 HIS H O 1
ATOM 6396 N N . TRP H 1 67 ? 114.973 51.976 53.925 1.00 18.35 55 TRP H N 1
ATOM 6397 C CA . TRP H 1 67 ? 114.064 52.556 54.887 1.00 18.23 55 TRP H CA 1
ATOM 6398 C C . TRP H 1 67 ? 113.027 51.533 55.273 1.00 17.21 55 TRP H C 1
ATOM 6399 O O . TRP H 1 67 ? 112.514 50.811 54.423 1.00 17.12 55 TRP H O 1
ATOM 6410 N N . GLY H 1 68 ? 112.752 51.455 56.566 1.00 15.25 56 GLY H N 1
ATOM 6411 C CA . GLY H 1 68 ? 111.745 50.557 57.089 1.00 15.40 56 GLY H CA 1
ATOM 6412 C C . GLY H 1 68 ? 110.458 51.318 57.314 1.00 14.43 56 GLY H C 1
ATOM 6413 O O . GLY H 1 68 ? 110.467 52.423 57.818 1.00 13.43 56 GLY H O 1
ATOM 6414 N N . TYR H 1 69 ? 109.351 50.715 56.919 1.00 15.92 57 TYR H N 1
ATOM 6415 C CA . TYR H 1 69 ? 108.032 51.283 57.150 1.00 16.87 57 TYR H CA 1
ATOM 6416 C C . TYR H 1 69 ? 107.083 50.227 57.680 1.00 17.73 57 TYR H C 1
ATOM 6417 O O . TYR H 1 69 ? 107.266 49.043 57.410 1.00 19.19 57 TYR H O 1
ATOM 6426 N N . ALA H 1 70 ? 106.074 50.661 58.430 1.00 17.98 58 ALA H N 1
ATOM 6427 C CA . ALA H 1 70 ? 105.049 49.757 58.942 1.00 19.30 58 ALA H CA 1
ATOM 6428 C C . ALA H 1 70 ? 104.137 49.309 57.809 1.00 20.26 58 ALA H C 1
ATOM 6429 O O . ALA H 1 70 ? 103.669 48.172 57.789 1.00 21.74 58 ALA H O 1
ATOM 6431 N N . SER H 1 71 ? 103.903 50.218 56.868 1.00 20.87 59 SER H N 1
ATOM 6432 C CA . SER H 1 71 ? 103.025 49.991 55.710 1.00 21.51 59 SER H CA 1
ATOM 6433 C C . SER H 1 71 ? 103.315 51.066 54.675 1.00 22.56 59 SER H C 1
ATOM 6434 O O . SER H 1 71 ? 104.009 52.067 54.972 1.00 22.91 59 SER H O 1
ATOM 6437 N N . LEU H 1 72 ? 102.789 50.860 53.467 1.00 22.65 60 LEU H N 1
ATOM 6438 C CA . LEU H 1 72 ? 103.045 51.776 52.353 1.00 22.87 60 LEU H CA 1
ATOM 6439 C C . LEU H 1 72 ? 102.238 53.077 52.474 1.00 21.35 60 LEU H C 1
ATOM 6440 O O . LEU H 1 72 ? 102.667 54.110 51.982 1.00 19.11 60 LEU H O 1
ATOM 6445 N N . ASP H 1 73 ? 101.082 53.022 53.131 1.00 21.66 61 ASP H N 1
ATOM 6446 C CA . ASP H 1 73 ? 100.346 54.245 53.460 1.00 23.51 61 ASP H CA 1
ATOM 6447 C C . ASP H 1 73 ? 101.125 55.127 54.442 1.00 21.85 61 ASP H C 1
ATOM 6448 O O . ASP H 1 73 ? 101.232 56.331 54.257 1.00 20.96 61 ASP H O 1
ATOM 6453 N N . ASP H 1 74 ? 101.675 54.521 55.479 1.00 21.60 62 ASP H N 1
ATOM 6454 C CA . ASP H 1 74 ? 102.548 55.247 56.387 1.00 22.26 62 ASP H CA 1
ATOM 6455 C C . ASP H 1 74 ? 103.772 55.836 55.658 1.00 21.41 62 ASP H C 1
ATOM 6456 O O . ASP H 1 74 ? 104.201 56.953 55.970 1.00 21.53 62 ASP H O 1
ATOM 6461 N N . ARG H 1 75 ? 104.330 55.104 54.692 1.00 20.01 63 ARG H N 1
ATOM 6462 C CA . ARG H 1 75 ? 105.389 55.658 53.851 1.00 20.21 63 ARG H CA 1
ATOM 6463 C C . ARG H 1 75 ? 104.909 56.873 53.060 1.00 22.18 63 ARG H C 1
ATOM 6464 O O . ARG H 1 75 ? 105.599 57.912 53.016 1.00 21.98 63 ARG H O 1
ATOM 6472 N N . ALA H 1 76 ? 103.733 56.744 52.438 1.00 21.18 64 ALA H N 1
ATOM 6473 C CA . ALA H 1 76 ? 103.175 57.837 51.663 1.00 21.49 64 ALA H CA 1
ATOM 6474 C C . ALA H 1 76 ? 103.023 59.087 52.526 1.00 21.70 64 ALA H C 1
ATOM 6475 O O . ALA H 1 76 ? 103.474 60.162 52.143 1.00 21.87 64 ALA H O 1
ATOM 6477 N N . GLU H 1 77 ? 102.406 58.942 53.696 1.00 22.37 65 GLU H N 1
ATOM 6478 C CA . GLU H 1 77 ? 102.235 60.062 54.622 1.00 23.41 65 GLU H CA 1
ATOM 6479 C C . GLU H 1 77 ? 103.585 60.690 55.004 1.00 22.26 65 GLU H C 1
ATOM 6480 O O . GLU H 1 77 ? 103.740 61.904 54.975 1.00 21.43 65 GLU H O 1
ATOM 6486 N N . ARG H 1 78 ? 104.560 59.858 55.348 1.00 21.57 66 ARG H N 1
ATOM 6487 C CA . ARG H 1 78 ? 105.840 60.363 55.857 1.00 21.87 66 ARG H CA 1
ATOM 6488 C C . ARG H 1 78 ? 106.697 61.017 54.762 1.00 21.92 66 ARG H C 1
ATOM 6489 O O . ARG H 1 78 ? 107.341 62.051 54.998 1.00 21.51 66 ARG H O 1
ATOM 6497 N N . ARG H 1 79 ? 106.686 60.429 53.568 1.00 20.89 67 ARG H N 1
ATOM 6498 C CA . ARG H 1 79 ? 107.382 61.014 52.435 1.00 21.26 67 ARG H CA 1
ATOM 6499 C C . ARG H 1 79 ? 106.722 62.329 51.994 1.00 20.84 67 ARG H C 1
ATOM 6500 O O . ARG H 1 79 ? 107.387 63.244 51.489 1.00 19.68 67 ARG H O 1
ATOM 6508 N N . GLY H 1 80 ? 105.421 62.423 52.224 1.00 19.71 68 GLY H N 1
ATOM 6509 C CA . GLY H 1 80 ? 104.711 63.660 52.022 1.00 20.23 68 GLY H CA 1
ATOM 6510 C C . GLY H 1 80 ? 105.226 64.718 52.962 1.00 20.33 68 GLY H C 1
ATOM 6511 O O . GLY H 1 80 ? 105.535 65.837 52.531 1.00 21.46 68 GLY H O 1
ATOM 6512 N N . LYS H 1 81 ? 105.334 64.360 54.245 1.00 20.25 69 LYS H N 1
ATOM 6513 C CA . LYS H 1 81 ? 105.799 65.288 55.264 1.00 20.24 69 LYS H CA 1
ATOM 6514 C C . LYS H 1 81 ? 107.207 65.791 54.926 1.00 20.49 69 LYS H C 1
ATOM 6515 O O . LYS H 1 81 ? 107.493 66.975 55.092 1.00 20.66 69 LYS H O 1
ATOM 6518 N N . LEU H 1 82 ? 108.067 64.886 54.451 1.00 19.58 70 LEU H N 1
ATOM 6519 C CA . LEU H 1 82 ? 109.448 65.216 54.098 1.00 19.93 70 LEU H CA 1
ATOM 6520 C C . LEU H 1 82 ? 109.499 66.233 52.959 1.00 21.28 70 LEU H C 1
ATOM 6521 O O . LEU H 1 82 ? 110.139 67.287 53.082 1.00 20.22 70 LEU H O 1
ATOM 6526 N N . ALA H 1 83 ? 108.807 65.911 51.867 1.00 22.41 71 ALA H N 1
ATOM 6527 C CA . ALA H 1 83 ? 108.673 66.807 50.720 1.00 23.83 71 ALA H CA 1
ATOM 6528 C C . ALA H 1 83 ? 108.179 68.197 51.107 1.00 24.77 71 ALA H C 1
ATOM 6529 O O . ALA H 1 83 ? 108.622 69.187 50.515 1.00 25.41 71 ALA H O 1
ATOM 6531 N N . GLU H 1 84 ? 107.276 68.261 52.094 1.00 25.22 72 GLU H N 1
ATOM 6532 C CA . GLU H 1 84 ? 106.678 69.521 52.544 1.00 25.02 72 GLU H CA 1
ATOM 6533 C C . GLU H 1 84 ? 107.456 70.222 53.669 1.00 24.96 72 GLU H C 1
ATOM 6534 O O . GLU H 1 84 ? 107.057 71.312 54.114 1.00 25.68 72 GLU H O 1
ATOM 6536 N 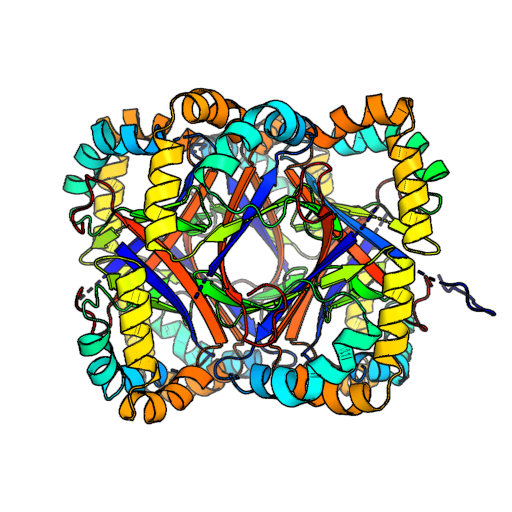N . ASP H 1 85 ? 108.565 69.622 54.108 1.00 23.80 73 ASP H N 1
ATOM 6537 C CA . ASP H 1 85 ? 109.381 70.149 55.212 1.00 22.67 73 ASP H CA 1
ATOM 6538 C C . ASP H 1 85 ? 110.268 71.264 54.677 1.00 21.65 73 ASP H C 1
ATOM 6539 O O . ASP H 1 85 ? 110.914 71.086 53.637 1.00 19.51 73 ASP H O 1
ATOM 6544 N N . GLN H 1 86 ? 110.314 72.399 55.381 1.00 21.92 74 GLN H N 1
ATOM 6545 C CA . GLN H 1 86 ? 111.022 73.600 54.878 1.00 22.64 74 GLN H CA 1
ATOM 6546 C C . GLN H 1 86 ? 112.552 73.416 54.845 1.00 21.99 74 GLN H C 1
ATOM 6547 O O . GLN H 1 86 ? 113.250 73.871 53.910 1.00 21.93 74 GLN H O 1
ATOM 6550 N N . ARG H 1 87 ? 113.057 72.719 55.852 1.00 20.40 75 ARG H N 1
ATOM 6551 C CA . ARG H 1 87 ? 114.452 72.339 55.878 1.00 20.86 75 ARG H CA 1
ATOM 6552 C C . ARG H 1 87 ? 114.810 71.397 54.737 1.00 19.85 75 ARG H C 1
ATOM 6553 O O . ARG H 1 87 ? 115.825 71.594 54.065 1.00 21.39 75 ARG H O 1
ATOM 6561 N N . TRP H 1 88 ? 113.994 70.377 54.513 1.00 18.91 76 TRP H N 1
ATOM 6562 C CA . TRP H 1 88 ? 114.240 69.476 53.384 1.00 19.21 76 TRP H CA 1
ATOM 6563 C C . TRP H 1 88 ? 114.264 70.220 52.054 1.00 19.30 76 TRP H C 1
ATOM 6564 O O . TRP H 1 88 ? 115.169 70.016 51.251 1.00 19.78 76 TRP H O 1
ATOM 6575 N N . GLN H 1 89 ? 113.278 71.088 51.843 1.00 20.16 77 GLN H N 1
ATOM 6576 C CA . GLN H 1 89 ? 113.166 71.899 50.613 1.00 21.00 77 GLN H CA 1
ATOM 6577 C C . GLN H 1 89 ? 114.405 72.764 50.321 1.00 20.46 77 GLN H C 1
ATOM 6578 O O . GLN H 1 89 ? 114.780 72.936 49.156 1.00 20.25 77 GLN H O 1
ATOM 6584 N N . ALA H 1 90 ? 115.029 73.304 51.368 1.00 20.24 78 ALA H N 1
ATOM 6585 C CA . ALA H 1 90 ? 116.282 74.061 51.214 1.00 20.34 78 ALA H CA 1
ATOM 6586 C C . ALA H 1 90 ? 117.474 73.146 50.912 1.00 21.26 78 ALA H C 1
ATOM 6587 O O . ALA H 1 90 ? 118.461 73.585 50.321 1.00 23.62 78 ALA H O 1
ATOM 6589 N N . PHE H 1 91 ? 117.387 71.884 51.322 1.00 20.96 79 PHE H N 1
ATOM 6590 C CA . PHE H 1 91 ? 118.523 70.965 51.236 1.00 20.39 79 PHE H CA 1
ATOM 6591 C C . PHE H 1 91 ? 118.545 70.213 49.915 1.00 21.16 79 PHE H C 1
ATOM 6592 O O . PHE H 1 91 ? 119.575 70.165 49.226 1.00 20.40 79 PHE H O 1
ATOM 6600 N N . ILE H 1 92 ? 117.400 69.623 49.573 1.00 20.62 80 ILE H N 1
ATOM 6601 C CA . ILE H 1 92 ? 117.311 68.667 48.475 1.00 21.73 80 ILE H CA 1
ATOM 6602 C C . ILE H 1 92 ? 117.824 69.191 47.094 1.00 22.50 80 ILE H C 1
ATOM 6603 O O . ILE H 1 92 ? 118.479 68.438 46.353 1.00 22.44 80 ILE H O 1
ATOM 6608 N N . PRO H 1 93 ? 117.587 70.479 46.762 1.00 22.38 81 PRO H N 1
ATOM 6609 C CA . PRO H 1 93 ? 118.057 70.925 45.450 1.00 22.95 81 PRO H CA 1
ATOM 6610 C C . PRO H 1 93 ? 119.553 70.757 45.320 1.00 23.39 81 PRO H C 1
ATOM 6611 O O . PRO H 1 93 ? 120.031 70.395 44.246 1.00 23.96 81 PRO H O 1
ATOM 6615 N N . ARG H 1 94 ? 120.277 71.017 46.412 1.00 23.14 82 ARG H N 1
ATOM 6616 C CA . ARG H 1 94 ? 121.739 70.919 46.419 1.00 23.57 82 ARG H CA 1
ATOM 6617 C C . ARG H 1 94 ? 122.235 69.489 46.332 1.00 23.16 82 ARG H C 1
ATOM 6618 O O . ARG H 1 94 ? 123.307 69.249 45.805 1.00 24.15 82 ARG H O 1
ATOM 6626 N N . LEU H 1 95 ? 121.465 68.537 46.839 1.00 22.39 83 LEU H N 1
ATOM 6627 C CA . LEU H 1 95 ? 121.839 67.141 46.680 1.00 21.74 83 LEU H CA 1
ATOM 6628 C C . LEU H 1 95 ? 121.477 66.665 45.271 1.00 22.05 83 LEU H C 1
ATOM 6629 O O . LEU H 1 95 ? 122.272 65.989 44.623 1.00 21.94 83 LEU H O 1
ATOM 6634 N N . SER H 1 96 ? 120.294 67.051 44.797 1.00 22.89 84 SER H N 1
ATOM 6635 C CA . SER H 1 96 ? 119.748 66.575 43.513 1.00 24.31 84 SER H CA 1
ATOM 6636 C C . SER H 1 96 ? 120.652 66.835 42.301 1.00 23.21 84 SER H C 1
ATOM 6637 O O . SER H 1 96 ? 120.777 66.003 41.398 1.00 22.39 84 SER H O 1
ATOM 6640 N N . VAL H 1 97 ? 121.277 67.999 42.291 1.00 22.77 85 VAL H N 1
ATOM 6641 C CA . VAL H 1 97 ? 122.214 68.345 41.243 1.00 22.85 85 VAL H CA 1
ATOM 6642 C C . VAL H 1 97 ? 123.364 67.306 41.132 1.00 23.33 85 VAL H C 1
ATOM 6643 O O . VAL H 1 97 ? 123.989 67.185 40.075 1.00 22.48 85 VAL H O 1
ATOM 6647 N N . LEU H 1 98 ? 123.622 66.543 42.198 1.00 21.51 86 LEU H N 1
ATOM 6648 C CA . LEU H 1 98 ? 124.681 65.524 42.171 1.00 21.01 86 LEU H CA 1
ATOM 6649 C C . LEU H 1 98 ? 124.195 64.112 41.755 1.00 20.63 86 LEU H C 1
ATOM 6650 O O . LEU H 1 98 ? 124.998 63.190 41.601 1.00 18.37 86 LEU H O 1
ATOM 6655 N N . ILE H 1 99 ? 122.887 63.950 41.580 1.00 20.83 87 ILE H N 1
ATOM 6656 C CA . ILE H 1 99 ? 122.308 62.645 41.288 1.00 21.01 87 ILE H CA 1
ATOM 6657 C C . ILE H 1 99 ? 122.077 62.479 39.783 1.00 20.94 87 ILE H C 1
ATOM 6658 O O . ILE H 1 99 ? 121.385 63.274 39.135 1.00 20.18 87 ILE H O 1
ATOM 6663 N N . GLU H 1 100 ? 122.678 61.434 39.237 1.00 21.78 88 GLU H N 1
ATOM 6664 C CA . GLU H 1 100 ? 122.630 61.185 37.807 1.00 22.91 88 GLU H CA 1
ATOM 6665 C C . GLU H 1 100 ? 121.357 60.383 37.488 1.00 22.50 88 GLU H C 1
ATOM 6666 O O . GLU H 1 100 ? 120.629 60.712 36.544 1.00 22.54 88 GLU H O 1
ATOM 6669 N N . SER H 1 101 ? 121.078 59.357 38.289 1.00 20.49 89 SER H N 1
ATOM 6670 C CA . SER H 1 101 ? 119.811 58.640 38.171 1.00 22.18 89 SER H CA 1
ATOM 6671 C C . SER H 1 101 ? 119.452 57.946 39.477 1.00 21.33 89 SER H C 1
ATOM 6672 O O . SER H 1 101 ? 120.303 57.771 40.345 1.00 22.45 89 SER H O 1
ATOM 6675 N N . SER H 1 102 ? 118.193 57.545 39.605 1.00 20.19 90 SER H N 1
ATOM 6676 C CA . SER H 1 102 ? 117.705 56.951 40.842 1.00 19.97 90 SER H CA 1
ATOM 6677 C C . SER H 1 102 ? 116.613 55.938 40.573 1.00 20.59 90 SER H C 1
ATOM 6678 O O . SER H 1 102 ? 115.946 56.001 39.557 1.00 20.03 90 SER H O 1
ATOM 6681 N N . GLU H 1 103 ? 116.446 54.982 41.483 1.00 21.93 91 GLU H N 1
ATOM 6682 C CA . GLU H 1 103 ? 115.376 54.011 41.356 1.00 23.40 91 GLU H CA 1
ATOM 6683 C C . GLU H 1 103 ? 115.053 53.471 42.735 1.00 22.24 91 GLU H C 1
ATOM 6684 O O . GLU H 1 103 ? 115.859 53.603 43.658 1.00 21.27 91 GLU H O 1
ATOM 6690 N N . ASN H 1 104 ? 113.873 52.869 42.872 1.00 20.10 92 ASN H N 1
ATOM 6691 C CA . ASN H 1 104 ? 113.519 52.206 44.107 1.00 18.64 92 ASN H CA 1
ATOM 6692 C C . ASN H 1 104 ? 112.629 50.981 43.935 1.00 17.08 92 ASN H C 1
ATOM 6693 O O . ASN H 1 104 ? 112.171 50.661 42.855 1.00 16.70 92 ASN H O 1
ATOM 6698 N N . ARG H 1 105 ? 112.453 50.271 45.027 1.00 17.43 93 ARG H N 1
ATOM 6699 C CA . ARG H 1 105 ? 111.644 49.077 45.035 1.00 18.04 93 ARG H CA 1
ATOM 6700 C C . ARG H 1 105 ? 111.216 48.777 46.440 1.00 16.51 93 ARG H C 1
ATOM 6701 O O . ARG H 1 105 ? 111.861 49.215 47.382 1.00 14.26 93 ARG H O 1
ATOM 6709 N N . ILE H 1 106 ? 110.112 48.049 46.562 1.00 16.80 94 ILE H N 1
ATOM 6710 C CA . ILE H 1 106 ? 109.614 47.611 47.850 1.00 15.75 94 ILE H CA 1
ATOM 6711 C C . ILE H 1 106 ? 109.956 46.146 48.021 1.00 16.19 94 ILE H C 1
ATOM 6712 O O . ILE H 1 106 ? 109.644 45.317 47.162 1.00 16.11 94 ILE H O 1
ATOM 6717 N N . LEU H 1 107 ? 110.621 45.852 49.140 1.00 17.22 95 LEU H N 1
ATOM 6718 C CA . LEU H 1 107 ? 111.025 44.510 49.514 1.00 16.86 95 LEU H CA 1
ATOM 6719 C C . LEU H 1 107 ? 110.210 44.036 50.720 1.00 17.22 95 LEU H C 1
ATOM 6720 O O . LEU H 1 107 ? 110.007 44.779 51.692 1.00 15.69 95 LEU H O 1
ATOM 6725 N N . LEU H 1 108 ? 109.765 42.786 50.636 1.00 17.12 96 LEU H N 1
ATOM 6726 C CA . LEU H 1 108 ? 109.039 42.137 51.688 1.00 17.12 96 LEU H CA 1
ATOM 6727 C C . LEU H 1 108 ? 109.950 41.103 52.300 1.00 16.40 96 LEU H C 1
ATOM 6728 O O . LEU H 1 108 ? 110.325 40.148 51.629 1.00 16.01 96 LEU H O 1
ATOM 6733 N N . PRO H 1 109 ? 110.316 41.292 53.580 1.00 15.96 97 PRO H N 1
ATOM 6734 C CA . PRO H 1 109 ? 111.103 40.295 54.281 1.00 16.53 97 PRO H CA 1
ATOM 6735 C C . PRO H 1 109 ? 110.391 38.963 54.367 1.00 15.91 97 PRO H C 1
ATOM 6736 O O . PRO H 1 109 ? 109.181 38.920 54.656 1.00 13.82 97 PRO H O 1
ATOM 6740 N N . THR H 1 110 ? 111.146 37.892 54.142 1.00 14.68 98 THR H N 1
ATOM 6741 C CA . THR H 1 110 ? 110.635 36.557 54.377 1.00 16.25 98 THR H CA 1
ATOM 6742 C C . THR H 1 110 ? 110.491 36.309 55.877 1.00 16.98 98 THR H C 1
ATOM 6743 O O . THR H 1 110 ? 111.027 37.051 56.706 1.00 15.33 98 THR H O 1
ATOM 6747 N N . ASP H 1 111 ? 109.798 35.223 56.211 1.00 17.94 99 ASP H N 1
ATOM 6748 C CA . ASP H 1 111 ? 109.624 34.808 57.610 1.00 18.83 99 ASP H CA 1
ATOM 6749 C C . ASP H 1 111 ? 110.888 34.215 58.254 1.00 18.23 99 ASP H C 1
ATOM 6750 O O . ASP H 1 111 ? 110.882 33.903 59.437 1.00 18.93 99 ASP H O 1
ATOM 6755 N N . PHE H 1 112 ? 111.962 34.071 57.476 1.00 18.41 100 PHE H N 1
ATOM 6756 C CA . PHE H 1 112 ? 113.260 33.637 58.009 1.00 17.85 100 PHE H CA 1
ATOM 6757 C C . PHE H 1 112 ? 114.311 34.749 57.877 1.00 18.28 100 PHE H C 1
ATOM 6758 O O . PHE H 1 112 ? 115.507 34.501 58.089 1.00 19.90 100 PHE H O 1
ATOM 6766 N N . SER H 1 113 ? 113.871 35.967 57.540 1.00 17.23 101 SER H N 1
ATOM 6767 C CA . SER H 1 113 ? 114.758 37.136 57.550 1.00 17.07 101 SER H CA 1
ATOM 6768 C C . SER H 1 113 ? 114.929 37.620 58.991 1.00 17.11 101 SER H C 1
ATOM 6769 O O . SER H 1 113 ? 113.950 37.848 59.675 1.00 17.33 101 SER H O 1
ATOM 6772 N N . PRO H 1 114 ? 116.167 37.751 59.472 1.00 17.98 102 PRO H N 1
ATOM 6773 C CA . PRO H 1 114 ? 116.305 38.303 60.825 1.00 19.62 102 PRO H CA 1
ATOM 6774 C C . PRO H 1 114 ? 115.722 39.714 60.905 1.00 20.50 102 PRO H C 1
ATOM 6775 O O . PRO H 1 114 ? 115.208 40.102 61.961 1.00 19.39 102 PRO H O 1
ATOM 6779 N N . LEU H 1 115 ? 115.830 40.458 59.799 1.00 21.09 103 LEU H N 1
ATOM 6780 C CA . LEU H 1 115 ? 115.246 41.797 59.667 1.00 22.81 103 LEU H CA 1
ATOM 6781 C C . LEU H 1 115 ? 113.856 41.679 59.022 1.00 23.42 103 LEU H C 1
ATOM 6782 O O . LEU H 1 115 ? 113.721 41.272 57.860 1.00 24.10 103 LEU H O 1
ATOM 6787 N N . ARG H 1 116 ? 112.820 42.045 59.769 1.00 23.67 104 ARG H N 1
ATOM 6788 C CA . ARG H 1 116 ? 111.494 41.501 59.511 1.00 24.40 104 ARG H CA 1
ATOM 6789 C C . ARG H 1 116 ? 110.508 42.199 60.449 1.00 26.19 104 ARG H C 1
ATOM 6790 O O . ARG H 1 116 ? 109.281 42.004 60.413 1.00 26.99 104 ARG H O 1
#

InterPro domains:
  IPR011008 Dimeric alpha-beta barrel [SSF54909] (1-103)
  IPR012577 NIPSNAP [PF07978] (3-102)
  IPR051557 NipSnap domain-containing protein [PTHR21017] (3-102)

Solvent-accessible surface area: 34435 Å² total

Sequence (823 aa):
HIVEERIYRIRGGKQEYLKLVREEGIAIQAPILGNLIGYFVTDIGPLSQVIHWGYASLDDRAERRGKLAEDQRWQAFIPRLSVLIESSENRILLPTDFSPLRSDKIHHHHHHIVEERIYRIRGGKQEYLKLVREEGIAIQAPILGNLIGYFVTDIGPLSQVIHWGYASLDDRAERRGKLAEDQRWQAFIPRLSVLIESSENRILLPTDFSPLRHIVEERIYRIRGGKQEYLKLVREEGIAIQAPILGNLIGYFVTDIGPLSQVIHWGYASLDDRAERRGKLAEDQRWQAFIPRLSVLIESSENRILLPTDFSPLRIVEERIYRIRGGKQEYLKLVREEGIAIQAPILGNLIGYFVTDIGPLSQVIHWGYASLDDRAERRGKLAEDQRWQAFIPRLSVLIESSENRILLPTDFSPLRIVEERIYRIRGGKQEYLKLVREEGIAIQAPILGNLIGYFVTDIGPLSQVIHWGYASLDDRAERRGKLAEDQRWQAFIPRLSVLIESSENRILLPTDFSPLRHIVEERIYRIRGGKQEYLKLVREEGIAIQAPILGNLIGYFVTDIGPLSQVIHWGYASLDDRAERRGKLAEDQRWQAFIPRLSVLIESSENRILLPTDFSPLRHIVEERIYRIRGGKQEYLKLVREEGIAIQAPILGNLIGYFVTDIGPLSQVIHWGYASLDDRAERRGKLAEDQRWQAFIPRLSVLIESSENRILLPTDFSPLRHIVEERIYRIRGGKQEYLKLVREEGIAIQAPILGNLIGYFVTDIGPLSQVIHWGYASLDDRAERRGKLAEDQRWQAFIPRLSVLIESSENRILLPTDFSPLR

Nearest PDB structures (foldseek):
  1vqy-assembly1_C  TM=1.008E+00  e=2.238E-18  Agrobacterium fabrum str. C58
  1vqy-assembly1_B  TM=1.006E+00  e=3.759E-18  Agrobacterium fabrum str. C58
  2ap6-assembly1_A  TM=9.864E-01  e=7.891E-13  Agrobacterium fabrum str. C58
  5k9f-assembly1_A  TM=9.712E-01  e=4.848E-12  Paraburkholderia xenovorans LB400
  5ixu-assembly1_A  TM=9.579E-01  e=2.372E-10  Paraburkholderia xenovorans LB400

CATH classification: 3.30.70.100

Secondary structure (DSSP, 8-state):
--EEEEEEEEPTT--HHHHHIIIIIHHHHHHHH------EEEEESBSSEEE--B-S-HHHHHHHHHHHHT-HHHHHHHHHHHTTEEEEEEEEEEE-TT-S--/-----SS----EEEEEEEEPTT--HHHHHIIIIIHHHHHHHH------EEEEESBSSEEE--B-S-HHHHHHHHHHHHH-HHHHHHHHHHHTTEEEEEEEEEEE-TT-S--/--EEEEEEEEPTT--HHHHHIIIIIHHHHHHHH------EEEEESBSSEEE--B-S-HHHHHHHHHHHHH-HHHHHHHHHHHTTEEEEEEEEEEE-TT-S--/-EEEEEEEEPTT--HHHHHIIIIIHHHHHHHH------EEEEESBSSEEE--B-S-HHHHHHHHHHHHH-HHHHHHHHHHHTTEEEEEEEEEEE-TT-S--/-EEEEEEEEPTT--HHHHHIIIIIHHHHHHHH------EEEEESBSSEEE--B-S-HHHHHHHHHHHHT-HHHHHHHHHHHTTEEEEEEEEEEE-TT-S--/--EEEEEEEEPTT--HHHHHIIIIIHHHHHHHH------EEEEESBSSEEE--B-S-HHHHHHHHHHHHH-HHHHHHHHHHHTTEEEEEEEEEEEPTT-S--/--EEEEEEEEPTT--HHHHHIIIIIHHHHHHHH------EEEEESBSSEEE--B-S-HHHHHHHHHHHHH-HHHHHHHHHHHTTEEEEEEEEEEE-TT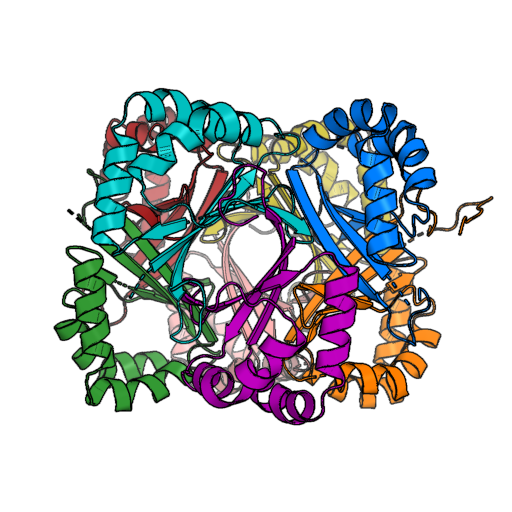-S--/--EEEEEEEEPTT--HHHHHIIIIIHHHHHHHH------EEEEESBSSEEE--B-S-HHHHHHHHHHHHT-HHHHHHHHHHHTTEEEEEEEEEEE-TT-S--

B-factor: mean 21.1, std 5.51, range [4.24, 61.7]

Organism: Agrobacterium fabrum (strain C58 / ATCC 33970) (NCBI:txid176299)